Protein 6EW9 (pdb70)

Solvent-accessible surface area: 38775 Å² total; per-residue (Å²): 87,112,100,20,43,45,32,26,81,0,12,149,117,0,7,54,1,0,0,17,0,32,10,101,11,170,204,84,105,103,102,36,20,0,0,0,0,0,16,38,104,140,0,33,0,0,0,0,46,89,6,7,87,106,25,125,52,12,18,0,15,10,70,94,56,72,93,31,122,15,120,83,33,8,27,12,56,23,1,23,0,0,0,0,37,0,130,36,122,83,32,16,34,54,7,37,72,46,86,219,55,89,18,88,50,0,3,2,0,0,0,0,0,0,2,40,77,35,19,27,2,2,3,20,2,0,0,0,3,60,45,31,90,3,28,92,112,55,18,27,16,79,3,6,0,0,12,2,10,13,11,118,7,3,18,0,0,0,0,0,1,16,24,0,20,1,1,0,0,0,8,41,36,13,100,101,65,86,127,73,41,51,11,25,3,5,2,0,0,0,9,5,82,34,0,50,84,4,10,81,46,0,44,195,38,57,108,14,50,18,1,17,1,1,0,0,0,78,65,55,76,64,187,118,67,47,143,137,85,90,79,0,0,25,0,50,102,31,34,123,121,5,4,0,36,101,22,32,6,102,87,114,2,20,0,36,23,1,38,123,113,94,4,99,19,0,78,118,3,5,71,34,1,13,98,18,184,34,49,37,92,6,46,0,28,0,28,54,134,125,97,117,42,91,28,142,0,72,1,74,78,47,72,109,145,122,103,108,20,40,48,31,28,77,0,10,160,124,0,9,53,0,0,0,14,0,35,43,189,60,43,0,0,0,0,0,9,41,120,136,1,27,0,1,0,0,42,86,6,12,69,132,25,124,120,16,43,0,18,10,75,93,58,75,92,34,116,6,114,81,37,7,33,9,50,55,4,21,2,0,1,0,41,0,120,30,148,66,42,12,38,43,4,42,72,38,78,223,44,93,27,86,48,0,3,2,0,0,0,0,0,0,0,27,68,33,20,22,2,3,3,18,2,0,0,0,2,58,50,34,80,5,77,76,100,46,24,44,27,73,3,5,0,0,13,1,9,15,11,80,4,4,19,0,0,0,0,0,0,18,21,0,21,1,0,0,0,0,3,51,24,27,36,111,23,115,128,29,74,46,14,27,2,7,2,1,0,0,14,2,89,36,0,26,79,2,18,83,27,0,40,151,46,36,117,14,21,27,2,24,0,4,0,2,1,108,78,99,218,127,120,135,93,0,2,15,0,47,110,26,35,121,118,1,4,0,34,107,33,43,4,124,69,106,6,33,1,36,17,0,54,118,61,85,1,86,18,1,108,93,0,10,83,35,1,15,117,24,115,42,56,38,88,9,41,0,22,3,41,95,124,130,131,115,89,97,32,127,1,62,1,66,59,46,75,101,147,112,102,112,21,35,49,33,28,95,0,11,159,123,0,6,56,1,1,0,18,0,37,4,73,2,66,31,103,152,48,165,86,76,56,66,87,133,38,21,0,0,0,0,0,10,34,107,134,0,29,0,1,0,0,22,83,0,4,60,142,30,80,31,11,26,0,15,9,70,91,56,85,95,33,119,12,128,82,37,8,32,9,46,51,0,25,2,0,1,0,68,1,124,23,135,73,31,13,31,46,6,16,76,16,95,188,57,88,17,86,50,0,6,2,0,0,0,0,1,0,0,34,77,33,21,27,0,4,1,18,2,0,0,0,1,62,43,36,60,7,43,86,66,55,12,24,24,80,1,2,0,1,13,2,9,10,12,67,1,0,17,0,0,0,0,0,1,14,24,0,14,1,0,0,0,0,7,63,42,15,68,123,34,121,124,58,44,53,14,28,2,5,2,0,0,0,9,7,84,33,0,30,94,5,16,76,43,0,46,166,56,38,111,20,55,18,0,18,12,0,2,2,0,80,49,144,154,72,1,0,47,1,61,112,22,32,126,98,3,3,0,27,112,25,29,4,91,73,123,2,32,8,46,21,4,51,121,93,75,2,67,24,0,54,91,2,1,72,33,0,6,101,23,191,42,52,33,91,7,25,6,25,0,32,70,148,120,149,97,62,80,32,98,2,71,2,77,62,48,82,104,134,150,55,43,79,2,153,76,31,99,6,108,75,10,66,4

Organism: Escherichia coli (strain K12) (NCBI:txid83333)

InterPro domains:
  IPR001478 PDZ domain [PF13180] (258-347)
  IPR001478 PDZ domain [PS50106] (281-326)
  IPR001478 PDZ domain [SM00228] (257-339)
  IPR001940 Peptidase S1C [PR00834] (89-101)
  IPR001940 Peptidase S1C [PR00834] (110-130)
  IPR001940 Peptidase S1C [PR00834] (151-175)
  IPR001940 Peptidase S1C [PR00834] (186-203)
  IPR001940 Peptidase S1C [PR00834] (208-225)
  IPR001940 Peptidase S1C [PR00834] (297-309)
  IPR009003 Peptidase S1, PA clan [SSF50494] (47-254)
  IPR011783 Peptidase S1C, DegS [TIGR02038] (2-352)
  IPR036034 PDZ superfamily [G3DSA:2.30.42.10] (258-354)
  IPR036034 PDZ superfamily [SSF50156] (256-352)

Radius of gyration: 32.3 Å; Cα contacts (8 Å, |Δi|>4): 2599; chains: 6; bounding box: 92×74×87 Å

Sequence (914 aa):
GPTPASYNLAVRRAAPAVVNVYNRGLQLEIRTLGSGVIMDQRGYIITNKHVINDADQIIVALQDGRVFEALLVGSDSLTDLAVLKINATGGLPTIPINARRVPHIGDVVLAIGNPYNLGQTITQGIISATGRIGLNPTGRQNFLQTDASINHGNSGGALVNSLGELMGINTLSFDDKSNDGETPEGIGFAIPFQLATKIMDKLIRDGRVIRGYIGIGGREIAPLGGGIDQLQGIVVNEVSPDGPAANAGIQVNDLIISVDNKPAISALETMDQVAEIRPGSVIPVVVMRDDKQLTLQVTIQEYPATGPTPASYNLAVRRAAPAVVNVYNRTLGSGVIMDQRGYIITNKHVINDADQIIVALQDGRVFEALLVGSDSLTDLAVLKINATGGLPTIPINARRVPHIGDVVLAIGNPYNLGQTITQGIISATGRIGLNPTGRQNFLQTDASINHGNSGGALVNSLGELMGINTLSFDKSNDGETPEGIGFAIPFQLATKIMDKLIRDGRVIRGYIGIGGREIIDQLQGIVVNEVSPDGPAANAGIQVNDLIISVDNKPAISALETMDQVAEIRPGSVIPVVVMRDDKQLTLQVTIQEYPATGPTPASYNLAVRRAAPAVVNVYNRGLNTNSHNQLEIRTLGSGVIMDQRGYIITNKHVINDADQIIVALQDGRVFEALLVGSDSLTDLAVLKINATGGLPTIPINARRVPHIGDVVLAIGNPYNLGQTITQGIISATGRIGLNPTGRQNFLQTDASINHGNSGGALVNSLGELMGINTLSFDKSNDGETPEGIGFAIPFQLATKIMDKLIRDGRVIRGYIGIGGREILQGIVVNEVSPDGPAANAGIQVNDLIISVDNKPAISALETMDQVAEIRPGSVIPVVVMRDDKQLTLQVTIQEYPATLVYQFLVYQFLVYQF

CATH classification: 2.40.10.10 (+1 more: 2.40.10.10)

Secondary structure (DSSP, 8-state):
--S--B-HHHHHHHGGGEEEEEEEE---EEEEEEEEEE-STT-EEEE-HHHHTT-SSEEEE-TTS-EEEEEEEEEETTTTEEEEE---SS--------TTPPP-TTBEEEEEE-GGGS--EEEEEEEEEEEE--SSTT--S-EEEE-S---TT-TT-EEEETT--EEEEEEEE----SSS----S-EEEEEHHHHHHHHHHHHHSSS---EE--EEEEE--------S---SEEEEEE-TTSHHHHHT--TT-EEEEETTEE---HHHHHHHHHHSPTT-EEEEEEEETTEEEEEEEE-EEPPP-/-----B-HHHHHHHGGGEEEEEE---EEEEE-STT-EEEEEHHHHTT-SSEEEE-TTS-EEEEEEEEEETTTTEEEEE---SS--------TTPPP-TTBEEEEEE-GGGSS-EEEEEEEEEEEE-TTSSS----EEEE-S---TT-TT-EEEETT--EEEEEEEE----STT----S-EEEEEHHHHHHHHHHHHHHSS---EE--EEEEE-------EEEEEE-TTSHHHHHT--TTPEE-BSSSSB---HHHHHHHHHHSPTT-EEEEEEESSS-EEEEEEE-EEPPP-/-----B-HHHHHHHGGGEEEEEEEEE-TTTT--EEEEEEEEEEE-STT-EEEEEHHHHTT-SEEEEE-TTS-EEEEEEEEEETTTTEEEEE---SS--------TTPPP-TTBEEEEEE-GGGS--EEEEEEEEEEEE--SSSS-S--EEEE-S---TT-TT-EEEETTS-EEEEEEEE----SSSPPP-S-EEEEEHHHHHHHHHHHHHHSS---EE--EEE-----SEE--EE-TT-HHHHTT--TT-EE-EETTEE---HHHHHHHHHTSPTT-EEEEEEEETTEEEEEEEE-EEPP--/-PEE-/--EE-/--EE-

Nearest PDB structures (foldseek):
  6ew9-assembly1_C  TM=1.003E+00  e=3.853E-59  Escherichia coli K-12
  3gds-assembly1_A  TM=9.827E-01  e=1.413E-46  Escherichia coli K-12
  4rqz-assembly1_A  TM=9.565E-01  e=2.498E-43  Escherichia coli
  1soz-assembly1_A  TM=9.428E-01  e=8.457E-44  Escherichia coli
  1soz-assembly1_B  TM=9.144E-01  e=1.235E-42  Escherichia coli

B-factor: mean 52.61, std 16.42, range [23.6, 102.25]

GO terms:
  GO:0042802 identical protein binding (F, IPI)
  GO:0005515 protein binding (F, IPI)
  GO:0030288 outer membrane-bounded periplasmic space (C, IDA)
  GO:0004252 serine-type endopeptidase activity (F, IMP)
  GO:0071218 cellular response to misfolded protein (P, IMP)
  GO:0006508 proteolysis (P, IDA)
  GO:0008233 peptidase activity (F, IMP)
  GO:0008236 serine-type peptidase activity (F, IMP)
  GO:0006508 proteolysis (P, IMP)

Structure (mmCIF, N/CA/C/O backbone):
data_6EW9
#
_entry.id   6EW9
#
_cell.length_a   71.600
_cell.length_b   53.650
_cell.length_c   132.500
_cell.angle_alpha   90.000
_cell.angle_beta   101.800
_cell.angle_gamma   90.000
#
_symmetry.space_group_name_H-M   'P 1 2 1'
#
loop_
_entity.id
_entity.type
_entity.pdbx_description
1 polymer 'Serine endoprotease DegS'
2 polymer 'DNRLGLVYQF PEPTIDE'
3 non-polymer DI(HYDROXYETHYL)ETHER
4 non-polymer 'CALCIUM ION'
5 water water
#
loop_
_atom_site.group_PDB
_atom_site.id
_atom_site.type_symbol
_atom_site.label_atom_id
_atom_site.label_alt_id
_atom_site.label_comp_id
_atom_site.label_asym_id
_atom_site.label_entity_id
_atom_site.label_seq_id
_atom_site.pdbx_PDB_ins_code
_atom_site.Cartn_x
_atom_site.Cartn_y
_atom_site.Cartn_z
_atom_site.occupancy
_atom_site.B_iso_or_equiv
_atom_site.auth_seq_id
_atom_site.auth_comp_id
_atom_site.auth_asym_id
_atom_site.auth_atom_id
_atom_site.pdbx_PDB_model_num
ATOM 1 N N . GLY A 1 1 ? 65.133 -48.263 41.007 1.00 68.13 41 GLY A N 1
ATOM 2 C CA . GLY A 1 1 ? 63.697 -48.374 41.184 1.00 63.99 41 GLY A CA 1
ATOM 3 C C . GLY A 1 1 ? 62.915 -47.987 39.944 1.00 71.18 41 GLY A C 1
ATOM 4 O O . GLY A 1 1 ? 63.504 -47.630 38.924 1.00 72.00 41 GLY A O 1
ATOM 5 N N . PRO A 1 2 ? 61.584 -48.055 40.022 1.00 62.71 42 PRO A N 1
ATOM 6 C CA . PRO A 1 2 ? 60.753 -47.659 38.881 1.00 63.24 42 PRO A CA 1
ATOM 7 C C . PRO A 1 2 ? 60.608 -46.155 38.718 1.00 67.37 42 PRO A C 1
ATOM 8 O O . PRO A 1 2 ? 59.979 -45.713 37.749 1.00 62.59 42 PRO A O 1
ATOM 12 N N . THR A 1 3 ? 61.165 -45.362 39.634 1.00 62.95 43 THR A N 1
ATOM 13 C CA . THR A 1 3 ? 61.063 -43.907 39.588 1.00 59.76 43 THR A CA 1
ATOM 14 C C . THR A 1 3 ? 62.460 -43.303 39.521 1.00 56.01 43 THR A C 1
ATOM 15 O O . THR A 1 3 ? 63.281 -43.549 40.424 1.00 51.63 43 THR A O 1
ATOM 19 N N . PRO A 1 4 ? 62.774 -42.515 38.497 1.00 49.42 44 PRO A N 1
ATOM 20 C CA . PRO A 1 4 ? 64.105 -41.909 38.411 1.00 45.48 44 PRO A CA 1
ATOM 21 C C . PRO A 1 4 ? 64.321 -40.875 39.504 1.00 45.14 44 PRO A C 1
ATOM 22 O O . PRO A 1 4 ? 63.375 -40.277 40.022 1.00 41.24 44 PRO A O 1
ATOM 26 N N . ALA A 1 5 ? 65.591 -40.675 39.856 1.00 38.77 45 ALA A N 1
ATOM 27 C CA . ALA A 1 5 ? 65.941 -39.628 40.805 1.00 38.70 45 ALA A CA 1
ATOM 28 C C . ALA A 1 5 ? 65.469 -38.280 40.275 1.00 35.95 45 ALA A C 1
ATOM 29 O O . ALA A 1 5 ? 65.667 -37.960 39.100 1.00 37.81 45 ALA A O 1
ATOM 31 N N . SER A 1 6 ? 64.835 -37.493 41.142 1.00 34.33 46 SER A N 1
ATOM 32 C CA . SER A 1 6 ? 64.187 -36.273 40.684 1.00 37.60 46 SER A CA 1
ATOM 33 C C . SER A 1 6 ? 63.967 -35.323 41.848 1.00 35.53 46 SER A C 1
ATOM 34 O O . SER A 1 6 ? 63.799 -35.746 42.994 1.00 34.55 46 SER A O 1
ATOM 37 N N . TYR A 1 7 ? 63.954 -34.029 41.530 1.00 35.36 47 TYR A N 1
ATOM 38 C CA . TYR A 1 7 ? 63.541 -32.987 42.461 1.00 37.13 47 TYR A CA 1
ATOM 39 C C . TYR A 1 7 ? 62.207 -32.374 42.046 1.00 40.56 47 TYR A C 1
ATOM 40 O O . TYR A 1 7 ? 61.917 -31.217 42.360 1.00 37.94 47 TYR A O 1
ATOM 49 N N . ASN A 1 8 ? 61.383 -33.155 41.341 1.00 36.98 48 ASN A N 1
ATOM 50 C CA . ASN A 1 8 ? 60.102 -32.641 40.869 1.00 38.67 48 ASN A CA 1
ATOM 51 C C . ASN A 1 8 ? 59.157 -32.329 42.021 1.00 39.29 48 ASN A C 1
ATOM 52 O O . ASN A 1 8 ? 58.287 -31.462 41.885 1.00 40.18 48 ASN A O 1
ATOM 57 N N . LEU A 1 9 ? 59.310 -33.009 43.160 1.00 41.44 49 LEU A N 1
ATOM 58 C CA . LEU A 1 9 ? 58.481 -32.686 44.317 1.00 42.25 49 LEU A CA 1
ATOM 59 C C . LEU A 1 9 ? 58.722 -31.254 44.780 1.00 40.34 49 LEU A C 1
ATOM 60 O O . LEU A 1 9 ? 57.770 -30.517 45.060 1.00 39.56 49 LEU A O 1
ATOM 65 N N . ALA A 1 10 ? 59.989 -30.834 44.852 1.00 36.83 50 ALA A N 1
ATOM 66 C CA . ALA A 1 10 ? 60.281 -29.464 45.263 1.00 40.87 50 ALA A CA 1
ATOM 67 C C . ALA A 1 10 ? 59.784 -28.459 44.231 1.00 37.73 50 ALA A C 1
ATOM 68 O O . ALA A 1 10 ? 59.316 -27.373 44.592 1.00 36.31 50 ALA A O 1
ATOM 70 N N . VAL A 1 11 ? 59.880 -28.800 42.943 1.00 33.14 51 VAL A N 1
ATOM 71 C CA . VAL A 1 11 ? 59.342 -27.930 41.900 1.00 38.10 51 VAL A CA 1
ATOM 72 C C . VAL A 1 11 ? 57.845 -27.722 42.100 1.00 37.88 51 VAL A C 1
ATOM 73 O O . VAL A 1 11 ? 57.358 -26.586 42.146 1.00 36.23 51 VAL A O 1
ATOM 77 N N . ARG A 1 12 ? 57.094 -28.820 42.241 1.00 35.01 52 ARG A N 1
ATOM 78 C CA . ARG A 1 12 ? 55.642 -28.711 42.366 1.00 39.50 52 ARG A CA 1
ATOM 79 C C . ARG A 1 12 ? 55.237 -27.933 43.613 1.00 39.29 52 ARG A C 1
ATOM 80 O O . ARG A 1 12 ? 54.229 -27.220 43.597 1.00 38.50 52 ARG A O 1
ATOM 88 N N . ARG A 1 13 ? 56.015 -28.037 44.692 1.00 38.02 53 ARG A N 1
ATOM 89 C CA . ARG A 1 13 ? 55.668 -27.319 45.914 1.00 35.31 53 ARG A CA 1
ATOM 90 C C . ARG A 1 13 ? 55.953 -25.828 45.791 1.00 37.75 53 ARG A C 1
ATOM 91 O O . ARG A 1 13 ? 55.184 -25.001 46.295 1.00 43.64 53 ARG A O 1
ATOM 99 N N . ALA A 1 14 ? 57.049 -25.466 45.125 1.00 34.57 54 ALA A N 1
ATOM 100 C CA . ALA A 1 14 ? 57.580 -24.111 45.194 1.00 34.26 54 ALA A CA 1
ATOM 101 C C . ALA A 1 14 ? 57.454 -23.321 43.904 1.00 31.07 54 ALA A C 1
ATOM 102 O O . ALA A 1 14 ? 57.264 -22.105 43.964 1.00 34.41 54 ALA A O 1
ATOM 104 N N . ALA A 1 15 ? 57.568 -23.973 42.747 1.00 30.14 55 ALA A N 1
ATOM 105 C CA . ALA A 1 15 ? 57.575 -23.236 41.485 1.00 30.17 55 ALA A CA 1
ATOM 106 C C . ALA A 1 15 ? 56.317 -22.411 41.227 1.00 37.32 55 ALA A C 1
ATOM 107 O O . ALA A 1 15 ? 56.451 -21.312 40.658 1.00 35.42 55 ALA A O 1
ATOM 109 N N . PRO A 1 16 ? 55.097 -22.853 41.574 1.00 37.94 56 PRO A N 1
ATOM 110 C CA . PRO A 1 16 ? 53.923 -22.004 41.290 1.00 34.41 56 PRO A CA 1
ATOM 111 C C . PRO A 1 16 ? 53.975 -20.642 41.962 1.00 34.58 56 PRO A C 1
ATOM 112 O O . PRO A 1 16 ? 53.376 -19.690 41.448 1.00 36.58 56 PRO A O 1
ATOM 116 N N . ALA A 1 17 ? 54.693 -20.511 43.077 1.00 35.47 57 ALA A N 1
ATOM 117 C CA . ALA A 1 17 ? 54.770 -19.258 43.818 1.00 36.47 57 ALA A CA 1
ATOM 118 C C . ALA A 1 17 ? 55.829 -18.298 43.290 1.00 36.81 57 ALA A C 1
ATOM 119 O O . ALA A 1 17 ? 55.959 -17.193 43.832 1.00 37.30 57 ALA A O 1
ATOM 121 N N . VAL A 1 18 ? 56.589 -18.675 42.267 1.00 34.24 58 VAL A N 1
ATOM 122 C CA . VAL A 1 18 ? 57.650 -17.830 41.729 1.00 38.26 58 VAL A CA 1
ATOM 123 C C . VAL A 1 18 ? 57.127 -17.172 40.461 1.00 32.95 58 VAL A C 1
ATOM 124 O O . VAL A 1 18 ? 56.727 -17.861 39.516 1.00 33.72 58 VAL A O 1
ATOM 128 N N . VAL A 1 19 ? 57.131 -15.842 40.436 1.00 33.45 59 VAL A N 1
ATOM 129 C CA . VAL A 1 19 ? 56.503 -15.082 39.365 1.00 38.12 59 VAL A CA 1
ATOM 130 C C . VAL A 1 19 ? 57.571 -14.466 38.473 1.00 38.40 59 VAL A C 1
ATOM 131 O O . VAL A 1 19 ? 58.739 -14.325 38.848 1.00 35.76 59 VAL A O 1
ATOM 135 N N . ASN A 1 20 ? 57.148 -14.098 37.268 1.00 34.66 60 ASN A N 1
ATOM 136 C CA . ASN A 1 20 ? 57.948 -13.304 36.350 1.00 36.26 60 ASN A CA 1
ATOM 137 C C . ASN A 1 20 ? 57.557 -11.840 36.506 1.00 39.66 60 ASN A C 1
ATOM 138 O O . ASN A 1 20 ? 56.368 -11.505 36.484 1.00 39.51 60 ASN A O 1
ATOM 143 N N . VAL A 1 21 ? 58.554 -10.975 36.669 1.00 36.72 61 VAL A N 1
ATOM 144 C CA . VAL A 1 21 ? 58.333 -9.550 36.890 1.00 35.61 61 VAL A CA 1
ATOM 145 C C . VAL A 1 21 ? 58.661 -8.804 35.605 1.00 40.26 61 VAL A C 1
ATOM 146 O O . VAL A 1 21 ? 59.711 -9.033 34.992 1.00 42.72 61 VAL A O 1
ATOM 150 N N . TYR A 1 22 ? 57.765 -7.915 35.192 1.00 43.20 62 TYR A N 1
ATOM 151 C CA . TYR A 1 22 ? 57.945 -7.146 33.972 1.00 43.14 62 TYR A CA 1
ATOM 152 C C . TYR A 1 22 ? 57.658 -5.677 34.240 1.00 44.63 62 TYR A C 1
ATOM 153 O O . TYR A 1 22 ? 57.001 -5.316 35.220 1.00 43.91 62 TYR A O 1
ATOM 162 N N . ASN A 1 23 ? 58.165 -4.833 33.350 1.00 45.47 63 ASN A N 1
ATOM 163 C CA . ASN A 1 23 ? 57.780 -3.433 33.285 1.00 48.53 63 ASN A CA 1
ATOM 164 C C . ASN A 1 23 ? 56.969 -3.205 32.020 1.00 50.76 63 ASN A C 1
ATOM 165 O O . ASN A 1 23 ? 57.326 -3.702 30.947 1.00 53.29 63 ASN A O 1
ATOM 170 N N . ARG A 1 24 ? 55.875 -2.463 32.155 1.00 48.66 64 ARG A N 1
ATOM 171 C CA . ARG A 1 24 ? 55.026 -2.087 31.030 1.00 50.62 64 ARG A CA 1
ATOM 172 C C . ARG A 1 24 ? 55.297 -0.619 30.719 1.00 54.30 64 ARG A C 1
ATOM 173 O O . ARG A 1 24 ? 54.979 0.260 31.527 1.00 59.19 64 ARG A O 1
ATOM 181 N N . GLY A 1 25 ? 55.899 -0.353 29.562 1.00 58.12 65 GLY A N 1
ATOM 182 C CA . GLY A 1 25 ? 56.248 1.011 29.215 1.00 57.07 65 GLY A CA 1
ATOM 183 C C . GLY A 1 25 ? 56.251 1.311 27.730 1.00 60.19 65 GLY A C 1
ATOM 184 O O . GLY A 1 25 ? 55.805 0.497 26.915 1.00 54.51 65 GLY A O 1
ATOM 185 N N . LEU A 1 26 ? 56.739 2.496 27.374 1.00 63.55 66 LEU A N 1
ATOM 186 C CA . LEU A 1 26 ? 56.906 2.888 25.978 1.00 59.25 66 LEU A CA 1
ATOM 187 C C . LEU A 1 26 ? 58.331 3.376 25.746 1.00 61.17 66 LEU A C 1
ATOM 188 O O . LEU A 1 26 ? 58.769 4.347 26.368 1.00 54.74 66 LEU A O 1
ATOM 193 N N . GLN A 1 33 ? 55.376 0.412 20.136 1.00 75.41 73 GLN A N 1
ATOM 194 C CA . GLN A 1 33 ? 54.527 1.257 20.968 1.00 73.32 73 GLN A CA 1
ATOM 195 C C . GLN A 1 33 ? 54.582 0.814 22.430 1.00 69.99 73 GLN A C 1
ATOM 196 O O . GLN A 1 33 ? 55.227 1.464 23.251 1.00 65.63 73 GLN A O 1
ATOM 202 N N . LEU A 1 34 ? 53.917 -0.293 22.756 1.00 69.26 74 LEU A N 1
ATOM 203 C CA . LEU A 1 34 ? 53.945 -0.838 24.109 1.00 67.63 74 LEU A CA 1
ATOM 204 C C . LEU A 1 34 ? 55.104 -1.820 24.235 1.00 67.11 74 LEU A C 1
ATOM 205 O O . LEU A 1 34 ? 55.121 -2.858 23.565 1.00 68.62 74 LEU A O 1
ATOM 210 N N . GLU A 1 35 ? 56.061 -1.498 25.101 1.00 63.59 75 GLU A N 1
ATOM 211 C CA . GLU A 1 35 ? 57.242 -2.325 25.323 1.00 64.87 75 GLU A CA 1
ATOM 212 C C . GLU A 1 35 ? 57.125 -2.983 26.694 1.00 59.38 75 GLU A C 1
ATOM 213 O O . GLU A 1 35 ? 57.212 -2.305 27.724 1.00 56.80 75 GLU A O 1
ATOM 219 N N . ILE A 1 36 ? 56.926 -4.296 26.703 1.00 56.11 76 ILE A N 1
ATOM 220 C CA . ILE A 1 36 ? 56.858 -5.080 27.930 1.00 52.57 76 ILE A CA 1
ATOM 221 C C . ILE A 1 36 ? 58.246 -5.672 28.149 1.00 58.45 76 ILE A C 1
ATOM 222 O O . ILE A 1 36 ? 58.618 -6.669 27.524 1.00 62.50 76 ILE A O 1
ATOM 227 N N . ARG A 1 37 ? 59.016 -5.054 29.039 1.00 56.45 77 ARG A N 1
ATOM 228 C CA . ARG A 1 37 ? 60.421 -5.381 29.241 1.00 54.75 77 ARG A CA 1
ATOM 229 C C . ARG A 1 37 ? 60.582 -6.247 30.485 1.00 54.01 77 ARG A C 1
ATOM 230 O O . ARG A 1 37 ? 60.132 -5.871 31.573 1.00 49.21 77 ARG A O 1
ATOM 238 N N . THR A 1 38 ? 61.223 -7.402 30.320 1.00 51.15 78 THR A N 1
ATOM 239 C CA . THR A 1 38 ? 61.419 -8.312 31.440 1.00 49.58 78 THR A CA 1
ATOM 240 C C . THR A 1 38 ? 62.404 -7.718 32.444 1.00 48.05 78 THR A C 1
ATOM 241 O O . THR A 1 38 ? 63.424 -7.133 32.072 1.00 50.90 78 THR A O 1
ATOM 245 N N . LEU A 1 39 ? 62.078 -7.851 33.730 1.00 45.74 79 LEU A N 1
ATOM 246 C CA . LEU A 1 39 ? 62.859 -7.244 34.799 1.00 39.87 79 LEU A CA 1
ATOM 247 C C . LEU A 1 39 ? 63.568 -8.248 35.694 1.00 47.83 79 LEU A C 1
ATOM 248 O O . LEU A 1 39 ? 64.634 -7.934 36.223 1.00 42.02 79 LEU A O 1
ATOM 253 N N . GLY A 1 40 ? 63.010 -9.428 35.881 1.00 46.33 80 GLY A N 1
ATOM 254 C CA . GLY A 1 40 ? 63.547 -10.396 36.815 1.00 37.19 80 GLY A CA 1
ATOM 255 C C . GLY A 1 40 ? 62.445 -11.335 37.278 1.00 43.27 80 GLY A C 1
ATOM 256 O O . GLY A 1 40 ? 61.496 -11.598 36.542 1.00 36.73 80 GLY A O 1
ATOM 257 N N . SER A 1 41 ? 62.590 -11.823 38.509 1.00 38.18 81 SER A N 1
ATOM 258 C CA . SER A 1 41 ? 61.633 -12.746 39.105 1.00 37.06 81 SER A CA 1
ATOM 259 C C . SER A 1 41 ? 61.218 -12.232 40.479 1.00 37.30 81 SER A C 1
ATOM 260 O O . SER A 1 41 ? 61.739 -11.232 40.981 1.00 37.36 81 SER A O 1
ATOM 263 N N . GLY A 1 42 ? 60.262 -12.934 41.083 1.00 35.41 82 GLY A N 1
ATOM 264 C CA . GLY A 1 42 ? 59.753 -12.588 42.397 1.00 34.56 82 GLY A CA 1
ATOM 265 C C . GLY A 1 42 ? 59.157 -13.819 43.038 1.00 30.83 82 GLY A C 1
ATOM 266 O O . GLY A 1 42 ? 58.965 -14.851 42.392 1.00 35.50 82 GLY A O 1
ATOM 267 N N . VAL A 1 43 ? 58.863 -13.703 44.330 1.00 28.14 83 VAL A N 1
ATOM 268 C CA . VAL A 1 43 ? 58.390 -14.835 45.120 1.00 34.84 83 VAL A CA 1
ATOM 269 C C . VAL A 1 43 ? 57.155 -14.400 45.898 1.00 37.53 83 VAL A C 1
ATOM 270 O O . VAL A 1 43 ? 57.221 -13.455 46.694 1.00 36.41 83 VAL A O 1
ATOM 274 N N . ILE A 1 44 ? 56.033 -15.083 45.671 1.00 35.74 84 ILE A N 1
ATOM 275 C CA . ILE A 1 44 ? 54.827 -14.814 46.448 1.00 36.19 84 ILE A CA 1
ATOM 276 C C . ILE A 1 44 ? 55.009 -15.402 47.840 1.00 36.69 84 ILE A C 1
ATOM 277 O O . ILE A 1 44 ? 55.174 -16.617 47.997 1.00 37.56 84 ILE A O 1
ATOM 282 N N . MET A 1 45 ? 54.962 -14.546 48.859 1.00 37.27 85 MET A N 1
ATOM 283 C CA . MET A 1 45 ? 55.319 -14.960 50.210 1.00 36.40 85 MET A CA 1
ATOM 284 C C . MET A 1 45 ? 54.128 -15.304 51.096 1.00 43.59 85 MET A C 1
ATOM 285 O O . MET A 1 45 ? 54.285 -16.104 52.024 1.00 43.99 85 MET A O 1
ATOM 290 N N . ASP A 1 46 ? 52.950 -14.726 50.861 1.00 40.58 86 ASP A N 1
ATOM 291 C CA . ASP A 1 46 ? 51.773 -15.106 51.631 1.00 45.17 86 ASP A CA 1
ATOM 292 C C . ASP A 1 46 ? 50.525 -14.897 50.786 1.00 43.44 86 ASP A C 1
ATOM 293 O O . ASP A 1 46 ? 50.565 -14.278 49.720 1.00 44.72 86 ASP A O 1
ATOM 298 N N . GLN A 1 47 ? 49.402 -15.422 51.280 1.00 43.69 87 GLN A N 1
ATOM 299 C CA . GLN A 1 47 ? 48.165 -15.380 50.511 1.00 50.20 87 GLN A CA 1
ATOM 300 C C . GLN A 1 47 ? 47.605 -13.972 50.351 1.00 44.84 87 GLN A C 1
ATOM 301 O O . GLN A 1 47 ? 46.687 -13.785 49.545 1.00 48.38 87 GLN A O 1
ATOM 307 N N . ARG A 1 48 ? 48.121 -12.985 51.090 1.00 41.02 88 ARG A N 1
ATOM 308 C CA . ARG A 1 48 ? 47.677 -11.610 50.901 1.00 40.10 88 ARG A CA 1
ATOM 309 C C . ARG A 1 48 ? 48.153 -11.030 49.576 1.00 44.90 88 ARG A C 1
ATOM 310 O O . ARG A 1 48 ? 47.623 -10.004 49.136 1.00 45.73 88 ARG A O 1
ATOM 318 N N . GLY A 1 49 ? 49.130 -11.659 48.931 1.00 39.44 89 GLY A N 1
ATOM 319 C CA . GLY A 1 49 ? 49.659 -11.147 47.686 1.00 36.59 89 GLY A CA 1
ATOM 320 C C . GLY A 1 49 ? 50.897 -10.294 47.825 1.00 39.73 89 GLY A C 1
ATOM 321 O O . GLY A 1 49 ? 51.214 -9.534 46.903 1.00 38.33 89 GLY A O 1
ATOM 322 N N . TYR A 1 50 ? 51.600 -10.382 48.950 1.00 37.50 90 TYR A N 1
ATOM 323 C CA . TYR A 1 50 ? 52.869 -9.688 49.113 1.00 40.22 90 TYR A CA 1
ATOM 324 C C . TYR A 1 50 ? 53.979 -10.504 48.461 1.00 36.10 90 TYR A C 1
ATOM 325 O O . TYR A 1 50 ? 54.101 -11.709 48.706 1.00 31.51 90 TYR A O 1
ATOM 334 N N . ILE A 1 51 ? 54.777 -9.852 47.619 1.00 34.46 91 ILE A N 1
ATOM 335 C CA . ILE A 1 51 ? 55.794 -10.519 46.813 1.00 33.75 91 ILE A CA 1
ATOM 336 C C . ILE A 1 51 ? 57.152 -9.901 47.114 1.00 38.18 91 ILE A C 1
ATOM 337 O O . ILE A 1 51 ? 57.286 -8.672 47.161 1.00 33.89 91 ILE A O 1
ATOM 342 N N . ILE A 1 52 ? 58.157 -10.756 47.311 1.00 39.09 92 ILE A N 1
ATOM 343 C CA . ILE A 1 52 ? 59.542 -10.340 47.499 1.00 34.68 92 ILE A CA 1
ATOM 344 C C . ILE A 1 52 ? 60.267 -10.406 46.164 1.00 34.45 92 ILE A C 1
ATOM 345 O O . ILE A 1 52 ? 60.115 -11.372 45.405 1.00 36.84 92 ILE A O 1
ATOM 350 N N . THR A 1 53 ? 61.045 -9.369 45.871 1.00 32.10 93 THR A N 1
ATOM 351 C CA . THR A 1 53 ? 61.993 -9.380 44.768 1.00 32.26 93 THR A CA 1
ATOM 352 C C . THR A 1 53 ? 63.205 -8.560 45.196 1.00 35.01 93 THR A C 1
ATOM 353 O O . THR A 1 53 ? 63.284 -8.090 46.335 1.00 34.98 93 THR A O 1
ATOM 357 N N . ASN A 1 54 ? 64.158 -8.390 44.283 1.00 29.79 94 ASN A N 1
ATOM 358 C CA . ASN A 1 54 ? 65.268 -7.485 44.544 1.00 34.47 94 ASN A CA 1
ATOM 359 C C . ASN A 1 54 ? 64.871 -6.054 44.213 1.00 34.21 94 ASN A C 1
ATOM 360 O O . ASN A 1 54 ? 64.094 -5.800 43.288 1.00 38.76 94 ASN A O 1
ATOM 365 N N . LYS A 1 55 ? 65.416 -5.110 44.983 1.00 36.29 95 LYS A N 1
ATOM 366 C CA . LYS A 1 55 ? 65.189 -3.701 44.681 1.00 35.94 95 LYS A CA 1
ATOM 367 C C . LYS A 1 55 ? 65.701 -3.352 43.290 1.00 38.19 95 LYS A C 1
ATOM 368 O O . LYS A 1 55 ? 65.078 -2.560 42.573 1.00 39.89 95 LYS A O 1
ATOM 374 N N . HIS A 1 56 ? 66.825 -3.946 42.881 1.00 37.30 96 HIS A N 1
ATOM 375 C CA . HIS A 1 56 ? 67.379 -3.645 41.566 1.00 39.73 96 HIS A CA 1
ATOM 376 C C . HIS A 1 56 ? 66.546 -4.223 40.427 1.00 37.88 96 HIS A C 1
ATOM 377 O O . HIS A 1 56 ? 66.772 -3.853 39.271 1.00 40.02 96 HIS A O 1
ATOM 384 N N . VAL A 1 57 ? 65.588 -5.104 40.719 1.00 37.84 97 VAL A N 1
ATOM 385 C CA . VAL A 1 57 ? 64.697 -5.600 39.675 1.00 36.70 97 VAL A CA 1
ATOM 386 C C . VAL A 1 57 ? 63.672 -4.537 39.294 1.00 36.94 97 VAL A C 1
ATOM 387 O O . VAL A 1 57 ? 63.367 -4.348 38.112 1.00 38.05 97 VAL A O 1
ATOM 391 N N . ILE A 1 58 ? 63.142 -3.813 40.279 1.00 36.50 98 ILE A N 1
ATOM 392 C CA . ILE A 1 58 ? 62.011 -2.915 40.077 1.00 36.80 98 ILE A CA 1
ATOM 393 C C . ILE A 1 58 ? 62.402 -1.449 40.137 1.00 43.47 98 ILE A C 1
ATOM 394 O O . ILE A 1 58 ? 61.546 -0.583 39.900 1.00 41.44 98 ILE A O 1
ATOM 399 N N . ASN A 1 59 ? 63.667 -1.137 40.433 1.00 42.27 99 ASN A N 1
ATOM 400 C CA . ASN A 1 59 ? 64.059 0.240 40.716 1.00 46.47 99 ASN A CA 1
ATOM 401 C C . ASN A 1 59 ? 63.799 1.192 39.552 1.00 52.36 99 ASN A C 1
ATOM 402 O O . ASN A 1 59 ? 63.695 2.403 39.773 1.00 54.96 99 ASN A O 1
ATOM 407 N N . ASP A 1 60 ? 63.685 0.684 38.327 1.00 54.07 100 ASP A N 1
ATOM 408 C CA . ASP A 1 60 ? 63.487 1.528 37.156 1.00 53.07 100 ASP A CA 1
ATOM 409 C C . ASP A 1 60 ? 62.069 1.478 36.607 1.00 57.46 100 ASP A C 1
ATOM 410 O O . ASP A 1 60 ? 61.766 2.193 35.646 1.00 57.64 100 ASP A O 1
ATOM 415 N N . ALA A 1 61 ? 61.191 0.673 37.197 1.00 47.42 101 ALA A N 1
ATOM 416 C CA . ALA A 1 61 ? 59.923 0.335 36.567 1.00 49.58 101 ALA A CA 1
ATOM 417 C C . ALA A 1 61 ? 58.931 1.490 36.637 1.00 50.47 101 ALA A C 1
ATOM 418 O O . ALA A 1 61 ? 58.691 2.054 37.709 1.00 52.45 101 ALA A O 1
ATOM 420 N N . ASP A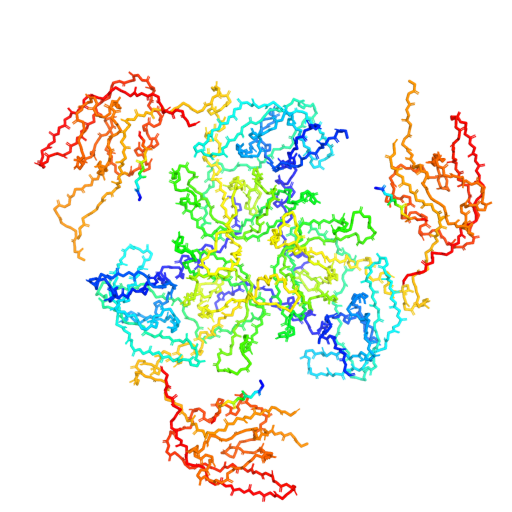 1 62 ? 58.361 1.840 35.482 1.00 49.86 102 ASP A N 1
ATOM 421 C CA . ASP A 1 62 ? 57.203 2.728 35.456 1.00 57.65 102 ASP A CA 1
ATOM 422 C C . ASP A 1 62 ? 55.975 2.029 36.022 1.00 48.07 102 ASP A C 1
ATOM 423 O O . ASP A 1 62 ? 55.230 2.604 36.825 1.00 52.53 102 ASP A O 1
ATOM 428 N N . GLN A 1 63 ? 55.755 0.783 35.616 1.00 42.55 103 GLN A N 1
ATOM 429 C CA . GLN A 1 63 ? 54.567 0.029 36.000 1.00 50.81 103 GLN A CA 1
ATOM 430 C C . GLN A 1 63 ? 54.945 -1.441 36.083 1.00 44.23 103 GLN A C 1
ATOM 431 O O . GLN A 1 63 ? 55.310 -2.046 35.071 1.00 44.62 103 GLN A O 1
ATOM 437 N N . ILE A 1 64 ? 54.851 -2.011 37.278 1.00 47.02 104 ILE A N 1
ATOM 438 C CA . ILE A 1 64 ? 55.335 -3.363 37.535 1.00 44.41 104 ILE A CA 1
ATOM 439 C C . ILE A 1 64 ? 54.228 -4.358 37.217 1.00 44.13 104 ILE A C 1
ATOM 440 O O . ILE A 1 64 ? 53.151 -4.317 37.821 1.00 44.42 104 ILE A O 1
ATOM 445 N N . ILE A 1 65 ? 54.499 -5.256 36.274 1.00 44.90 105 ILE A N 1
ATOM 446 C CA . ILE A 1 65 ? 53.589 -6.333 35.905 1.00 42.65 105 ILE A CA 1
ATOM 447 C C . ILE A 1 65 ? 54.141 -7.636 36.468 1.00 43.46 105 ILE A C 1
ATOM 448 O O . ILE A 1 65 ? 55.342 -7.910 36.362 1.00 43.62 105 ILE A O 1
ATOM 453 N N . VAL A 1 66 ? 53.263 -8.435 37.068 1.00 42.89 106 VAL A N 1
ATOM 454 C CA . VAL A 1 66 ? 53.630 -9.699 37.695 1.00 39.33 106 VAL A CA 1
ATOM 455 C C . VAL A 1 66 ? 52.837 -10.805 37.015 1.00 40.45 106 VAL A C 1
ATOM 456 O O . VAL A 1 66 ? 51.601 -10.759 36.983 1.00 39.71 106 VAL A O 1
ATOM 460 N N . ALA A 1 67 ? 53.543 -11.795 36.473 1.00 38.73 107 ALA A N 1
ATOM 461 C CA . ALA A 1 67 ? 52.931 -12.904 35.754 1.00 33.97 107 ALA A CA 1
ATOM 462 C C . ALA A 1 67 ? 53.149 -14.199 36.522 1.00 39.87 107 ALA A C 1
ATOM 463 O O . ALA A 1 67 ? 54.283 -14.521 36.896 1.00 42.35 107 ALA A O 1
ATOM 465 N N . LEU A 1 68 ? 52.067 -14.937 36.747 1.00 37.29 108 LEU A N 1
ATOM 466 C CA . LEU A 1 68 ? 52.111 -16.207 37.454 1.00 39.62 108 LEU A CA 1
ATOM 467 C C . LEU A 1 68 ? 52.268 -17.362 36.470 1.00 42.03 108 LEU A C 1
ATOM 468 O O . LEU A 1 68 ? 51.995 -17.235 35.273 1.00 41.99 108 LEU A O 1
ATOM 473 N N . GLN A 1 69 ? 52.718 -18.506 36.995 1.00 38.33 109 GLN A N 1
ATOM 474 C CA . GLN A 1 69 ? 52.897 -19.680 36.147 1.00 39.52 109 GLN A CA 1
ATOM 475 C C . GLN A 1 69 ? 51.564 -20.217 35.637 1.00 36.77 109 GLN A C 1
ATOM 476 O O . GLN A 1 69 ? 51.519 -20.843 34.572 1.00 35.79 109 GLN A O 1
ATOM 482 N N . ASP A 1 70 ? 50.477 -19.986 36.369 1.00 36.41 110 ASP A N 1
ATOM 483 C CA . ASP A 1 70 ? 49.170 -20.473 35.945 1.00 38.95 110 ASP A CA 1
ATOM 484 C C . ASP A 1 70 ? 48.519 -19.591 34.888 1.00 38.37 110 ASP A C 1
ATOM 485 O O . ASP A 1 70 ? 47.428 -19.926 34.414 1.00 49.18 110 ASP A O 1
ATOM 490 N N . GLY A 1 71 ? 49.147 -18.476 34.517 1.00 40.32 111 GLY A N 1
ATOM 491 C CA . GLY A 1 71 ? 48.659 -17.605 33.469 1.00 34.29 111 GLY A CA 1
ATOM 492 C C . GLY A 1 71 ? 48.161 -16.257 33.946 1.00 39.69 111 GLY A C 1
ATOM 493 O O . GLY A 1 71 ? 48.081 -15.323 33.137 1.00 39.98 111 GLY A O 1
ATOM 494 N N . ARG A 1 72 ? 47.825 -16.124 35.226 1.00 32.51 112 ARG A N 1
ATOM 495 C CA . ARG A 1 72 ? 47.292 -14.863 35.723 1.00 36.22 112 ARG A CA 1
ATOM 496 C C . ARG A 1 72 ? 48.349 -13.767 35.667 1.00 41.74 112 ARG A C 1
ATOM 497 O O . ARG A 1 72 ? 49.531 -14.001 35.945 1.00 39.69 112 ARG A O 1
ATOM 505 N N . VAL A 1 73 ? 47.918 -12.561 35.300 1.00 34.66 113 VAL A N 1
ATOM 506 C CA . VAL A 1 73 ? 48.795 -11.402 35.196 1.00 40.63 113 VAL A CA 1
ATOM 507 C C . VAL A 1 73 ? 48.205 -10.272 36.028 1.00 41.38 113 VAL A C 1
ATOM 508 O O . VAL A 1 73 ? 46.993 -10.030 35.995 1.00 43.09 113 VAL A O 1
ATOM 512 N N . PHE A 1 74 ? 49.061 -9.583 36.781 1.00 41.62 114 PHE A N 1
ATOM 513 C CA . PHE A 1 74 ? 48.627 -8.521 37.675 1.00 36.17 114 PHE A CA 1
ATOM 514 C C . PHE A 1 74 ? 49.521 -7.301 37.535 1.00 42.70 114 PHE A C 1
ATOM 515 O O . PHE A 1 74 ? 50.709 -7.409 37.215 1.00 47.37 114 PHE A O 1
ATOM 523 N N . GLU A 1 75 ? 48.931 -6.138 37.782 1.00 42.64 115 GLU A N 1
ATOM 524 C CA . GLU A 1 75 ? 49.703 -4.943 38.074 1.00 43.85 115 GLU A CA 1
ATOM 525 C C . GLU A 1 75 ? 50.072 -4.967 39.549 1.00 46.91 115 GLU A C 1
ATOM 526 O O . GLU A 1 75 ? 49.222 -5.241 40.403 1.00 42.13 115 GLU A O 1
ATOM 532 N N . ALA A 1 76 ? 51.339 -4.702 39.849 1.00 38.96 116 ALA A N 1
ATOM 533 C CA . ALA A 1 76 ? 51.855 -4.781 41.207 1.00 43.02 116 ALA A CA 1
ATOM 534 C C . ALA A 1 76 ? 52.109 -3.385 41.754 1.00 39.89 116 ALA A C 1
ATOM 535 O O . ALA A 1 76 ? 52.552 -2.492 41.025 1.00 46.95 116 ALA A O 1
ATOM 537 N N . LEU A 1 77 ? 51.819 -3.199 43.037 1.00 37.91 117 LEU A N 1
ATOM 538 C CA . LEU A 1 77 ? 52.155 -1.972 43.744 1.00 38.59 117 LEU A CA 1
ATOM 539 C C . LEU A 1 77 ? 53.467 -2.158 44.494 1.00 36.40 117 LEU A C 1
ATOM 540 O O . LEU A 1 77 ? 53.706 -3.210 45.095 1.00 34.71 117 LEU A O 1
ATOM 545 N N . LEU A 1 78 ? 54.315 -1.134 44.456 1.00 39.82 118 LEU A N 1
ATOM 546 C CA . LEU A 1 78 ? 55.572 -1.147 45.196 1.00 35.79 118 LEU A CA 1
ATOM 547 C C . LEU A 1 78 ? 55.293 -0.784 46.650 1.00 34.01 118 LEU A C 1
ATOM 548 O O . LEU A 1 78 ? 55.025 0.378 46.968 1.00 37.77 118 LEU A O 1
ATOM 553 N N . VAL A 1 79 ? 55.352 -1.778 47.537 1.00 36.34 119 VAL A N 1
ATOM 554 C CA . VAL A 1 79 ? 55.174 -1.503 48.958 1.00 38.55 119 VAL A CA 1
ATOM 555 C C . VAL A 1 79 ? 56.401 -0.804 49.527 1.00 42.42 119 VAL A C 1
ATOM 556 O O . VAL A 1 79 ? 56.283 0.053 50.412 1.00 44.17 119 VAL A O 1
ATOM 560 N N . GLY A 1 80 ? 57.582 -1.136 49.032 1.00 38.44 120 GLY A N 1
ATOM 561 C CA . GLY A 1 80 ? 58.798 -0.538 49.543 1.00 38.18 120 GLY A CA 1
ATOM 562 C C . GLY A 1 80 ? 60.015 -1.308 49.093 1.00 42.28 120 GLY A C 1
ATOM 563 O O . GLY A 1 80 ? 59.929 -2.416 48.559 1.00 38.99 120 GLY A O 1
ATOM 564 N N . SER A 1 81 ? 61.171 -0.692 49.327 1.00 34.61 121 SER A N 1
ATOM 565 C CA . SER A 1 81 ? 62.442 -1.278 48.941 1.00 35.43 121 SER A CA 1
ATOM 566 C C . SER A 1 81 ? 63.503 -0.853 49.943 1.00 41.02 121 SER A C 1
ATOM 567 O O . SER A 1 81 ? 63.310 0.082 50.726 1.00 33.68 121 SER A O 1
ATOM 570 N N . ASP A 1 82 ? 64.632 -1.555 49.911 1.00 41.11 122 ASP A N 1
ATOM 571 C CA . ASP A 1 82 ? 65.741 -1.288 50.820 1.00 41.75 122 ASP A CA 1
ATOM 572 C C . ASP A 1 82 ? 67.042 -1.520 50.071 1.00 42.15 122 ASP A C 1
ATOM 573 O O . ASP A 1 82 ? 67.316 -2.640 49.630 1.00 39.58 122 ASP A O 1
ATOM 578 N N . SER A 1 83 ? 67.839 -0.461 49.925 1.00 40.20 123 SER A N 1
ATOM 579 C CA . SER A 1 83 ? 69.044 -0.552 49.109 1.00 47.40 123 SER A CA 1
ATOM 580 C C . SER A 1 83 ? 70.156 -1.318 49.815 1.00 43.80 123 SER A C 1
ATOM 581 O O . SER A 1 83 ? 70.986 -1.949 49.151 1.00 43.85 123 SER A O 1
ATOM 584 N N . LEU A 1 84 ? 70.197 -1.274 51.149 1.00 49.90 124 LEU A N 1
ATOM 585 C CA . LEU A 1 84 ? 71.273 -1.945 51.872 1.00 42.98 124 LEU A CA 1
ATOM 586 C C . LEU A 1 84 ? 71.183 -3.459 51.735 1.00 44.80 124 LEU A C 1
ATOM 587 O O . LEU A 1 84 ? 72.207 -4.145 51.793 1.00 38.05 124 LEU A O 1
ATOM 592 N N . THR A 1 85 ? 69.980 -4.000 51.550 1.00 42.47 125 THR A N 1
ATOM 593 C CA . THR A 1 85 ? 69.816 -5.429 51.332 1.00 38.19 125 THR A CA 1
ATOM 594 C C . THR A 1 85 ? 69.389 -5.762 49.911 1.00 38.40 125 THR A C 1
ATOM 595 O O . THR A 1 85 ? 69.259 -6.946 49.584 1.00 42.16 125 THR A O 1
ATOM 599 N N . ASP A 1 86 ? 69.193 -4.756 49.058 1.00 34.74 126 ASP A N 1
ATOM 600 C CA . ASP A 1 86 ? 68.708 -4.951 47.691 1.00 36.68 126 ASP A CA 1
ATOM 601 C C . ASP A 1 86 ? 67.426 -5.783 47.683 1.00 34.19 126 ASP A C 1
ATOM 602 O O . ASP A 1 86 ? 67.270 -6.729 46.909 1.00 33.73 126 ASP A O 1
ATOM 607 N N . LEU A 1 87 ? 66.501 -5.428 48.572 1.00 33.71 127 LEU A N 1
ATOM 608 C CA . LEU A 1 87 ? 65.229 -6.123 48.688 1.00 36.76 127 LEU A CA 1
ATOM 609 C C . LEU A 1 87 ? 64.077 -5.161 48.434 1.00 36.24 127 LEU A C 1
ATOM 610 O O . LEU A 1 87 ? 64.157 -3.969 48.748 1.00 37.62 127 LEU A O 1
ATOM 615 N N . ALA A 1 88 ? 63.003 -5.696 47.858 1.00 34.87 128 ALA A N 1
ATOM 616 C CA . ALA A 1 88 ? 61.818 -4.912 47.551 1.00 34.98 128 ALA A CA 1
ATOM 617 C C . ALA A 1 88 ? 60.586 -5.786 47.734 1.00 41.47 128 ALA A C 1
ATOM 618 O O . ALA A 1 88 ? 60.619 -6.993 47.475 1.00 39.43 128 ALA A O 1
ATOM 620 N N . VAL A 1 89 ? 59.497 -5.166 48.182 1.00 34.00 129 VAL A N 1
ATOM 621 C CA . VAL A 1 89 ? 58.243 -5.865 48.436 1.00 39.73 129 VAL A CA 1
ATOM 622 C C . VAL A 1 89 ? 57.179 -5.281 47.519 1.00 38.18 129 VAL A C 1
ATOM 623 O O . VAL A 1 89 ? 56.929 -4.069 47.542 1.00 34.29 129 VAL A O 1
ATOM 627 N N . LEU A 1 90 ? 56.567 -6.137 46.708 1.00 38.13 130 LEU A N 1
ATOM 628 C CA . LEU A 1 90 ? 55.430 -5.769 45.879 1.00 36.40 130 LEU A CA 1
ATOM 629 C C . LEU A 1 90 ? 54.142 -6.324 46.475 1.00 38.04 130 LEU A C 1
ATOM 630 O O . LEU A 1 90 ? 54.152 -7.247 47.294 1.00 34.42 130 LEU A O 1
ATOM 635 N N . LYS A 1 91 ? 53.021 -5.753 46.040 1.00 36.19 131 LYS A N 1
ATOM 636 C CA . LYS A 1 91 ? 51.707 -6.205 46.472 1.00 38.63 131 LYS A CA 1
ATOM 637 C C . LYS A 1 91 ? 50.788 -6.304 45.266 1.00 40.28 131 LYS A C 1
ATOM 638 O O . LYS A 1 91 ? 50.684 -5.356 44.481 1.00 36.32 131 LYS A O 1
ATOM 644 N N . ILE A 1 92 ? 50.135 -7.452 45.117 1.00 41.83 132 ILE A N 1
ATOM 645 C CA . ILE A 1 92 ? 49.097 -7.630 44.113 1.00 41.59 132 ILE A CA 1
ATOM 646 C C . ILE A 1 92 ? 47.784 -7.898 44.831 1.00 41.54 132 ILE A C 1
ATOM 647 O O . ILE A 1 92 ? 47.753 -8.337 45.983 1.00 40.96 132 ILE A O 1
ATOM 652 N N . ASN A 1 93 ? 46.688 -7.620 44.131 1.00 42.37 133 ASN A N 1
ATOM 653 C CA . ASN A 1 93 ? 45.334 -7.821 44.640 1.00 44.16 133 ASN A CA 1
ATOM 654 C C . ASN A 1 93 ? 44.678 -8.873 43.752 1.00 44.04 133 ASN A C 1
ATOM 655 O O . ASN A 1 93 ? 44.116 -8.554 42.701 1.00 36.74 133 ASN A O 1
ATOM 660 N N . ALA A 1 94 ? 44.766 -10.130 44.173 1.00 44.86 134 ALA A N 1
ATOM 661 C CA . ALA A 1 94 ? 44.248 -11.256 43.414 1.00 37.97 134 ALA A CA 1
ATOM 662 C C . ALA A 1 94 ? 42.973 -11.789 44.052 1.00 41.57 134 ALA A C 1
ATOM 663 O O . ALA A 1 94 ? 42.704 -11.575 45.238 1.00 37.56 134 ALA A O 1
ATOM 665 N N . THR A 1 95 ? 42.191 -12.496 43.239 1.00 39.47 135 THR A N 1
ATOM 666 C CA . THR A 1 95 ? 40.951 -13.122 43.671 1.00 37.59 135 THR A CA 1
ATOM 667 C C . THR A 1 95 ? 41.002 -14.610 43.348 1.00 37.12 135 THR A C 1
ATOM 668 O O . THR A 1 95 ? 41.592 -15.020 42.343 1.00 41.63 135 THR A O 1
ATOM 672 N N . GLY A 1 96 ? 40.402 -15.419 44.215 1.00 34.68 136 GLY A N 1
ATOM 673 C CA . GLY A 1 96 ? 40.423 -16.851 44.004 1.00 41.46 136 GLY A CA 1
ATOM 674 C C . GLY A 1 96 ? 41.689 -17.552 44.436 1.00 40.58 136 GLY A C 1
ATOM 675 O O . GLY A 1 96 ? 41.952 -18.663 43.971 1.00 39.71 136 GLY A O 1
ATOM 676 N N . GLY A 1 97 ? 42.490 -16.943 45.297 1.00 41.66 137 GLY A N 1
ATOM 677 C CA . GLY A 1 97 ? 43.601 -17.690 45.871 1.00 40.13 137 GLY A CA 1
ATOM 678 C C . GLY A 1 97 ? 44.903 -17.499 45.120 1.00 36.61 137 GLY A C 1
ATOM 679 O O . GLY A 1 97 ? 44.937 -17.233 43.919 1.00 34.82 137 GLY A O 1
ATOM 680 N N . LEU A 1 98 ? 46.003 -17.655 45.856 1.00 40.02 138 LEU A N 1
ATOM 681 C CA . LEU A 1 98 ? 47.351 -17.488 45.338 1.00 38.86 138 LEU A CA 1
ATOM 682 C C . LEU A 1 98 ? 48.240 -18.616 45.843 1.00 35.44 138 LEU A C 1
ATOM 683 O O . LEU A 1 98 ? 48.139 -19.005 47.016 1.00 38.31 138 LEU A O 1
ATOM 688 N N . PRO A 1 99 ? 49.105 -19.163 44.991 1.00 31.33 139 PRO A N 1
ATOM 689 C CA . PRO A 1 99 ? 50.161 -20.048 45.494 1.00 39.22 139 PRO A CA 1
ATOM 690 C C . PRO A 1 99 ? 51.114 -19.273 46.390 1.00 35.07 139 PRO A C 1
ATOM 691 O O . PRO A 1 99 ? 51.348 -18.079 46.194 1.00 35.49 139 PRO A O 1
ATOM 695 N N . THR A 1 100 ? 51.658 -19.961 47.390 1.00 37.33 140 THR A N 1
ATOM 696 C CA . THR A 1 100 ? 52.648 -19.373 48.280 1.00 35.93 140 THR A CA 1
ATOM 697 C C . THR A 1 100 ? 53.864 -20.281 48.365 1.00 40.35 140 THR A C 1
ATOM 698 O O . THR A 1 100 ? 53.762 -21.502 48.215 1.00 38.72 140 THR A O 1
ATOM 702 N N . ILE A 1 101 ? 55.014 -19.670 48.607 1.00 35.38 141 ILE A N 1
ATOM 703 C CA . ILE A 1 101 ? 56.270 -20.417 48.669 1.00 35.31 141 ILE A CA 1
ATOM 704 C C . ILE A 1 101 ? 56.364 -21.109 50.027 1.00 33.72 141 ILE A C 1
ATOM 705 O O . ILE A 1 101 ? 56.025 -20.494 51.053 1.00 34.78 141 ILE A O 1
ATOM 710 N N . PRO A 1 102 ? 56.763 -22.378 50.076 1.00 34.19 142 PRO A N 1
ATOM 711 C CA . PRO A 1 102 ? 56.945 -23.035 51.376 1.00 36.52 142 PRO A CA 1
ATOM 712 C C . PRO A 1 102 ? 58.069 -22.376 52.163 1.00 38.06 142 PRO A C 1
ATOM 713 O O . PRO A 1 102 ? 59.110 -22.014 51.613 1.00 37.89 142 PRO A O 1
ATOM 717 N N . ILE A 1 103 ? 57.841 -22.209 53.464 1.00 40.96 143 ILE A N 1
ATOM 718 C CA . ILE A 1 103 ? 58.831 -21.637 54.371 1.00 40.54 143 ILE A CA 1
ATOM 719 C C . ILE A 1 103 ? 58.873 -22.485 55.632 1.00 44.49 143 ILE A C 1
ATOM 720 O O . ILE A 1 103 ? 57.836 -22.726 56.259 1.00 44.41 143 ILE A O 1
ATOM 725 N N . ASN A 1 104 ? 60.064 -22.943 55.999 1.00 38.22 144 ASN A N 1
ATOM 726 C CA . ASN A 1 104 ? 60.309 -23.583 57.288 1.00 39.41 144 ASN A CA 1
ATOM 727 C C . ASN A 1 104 ? 61.191 -22.627 58.083 1.00 46.02 144 ASN A C 1
ATOM 728 O O . ASN A 1 104 ? 62.404 -22.559 57.863 1.00 48.13 144 ASN A O 1
ATOM 733 N N . ALA A 1 105 ? 60.572 -21.880 59.000 1.00 46.53 145 ALA A N 1
ATOM 734 C CA . ALA A 1 105 ? 61.314 -20.912 59.797 1.00 43.17 145 ALA A CA 1
ATOM 735 C C . ALA A 1 105 ? 62.361 -21.576 60.678 1.00 45.87 145 ALA A C 1
ATOM 736 O O . ALA A 1 105 ? 63.270 -20.893 61.161 1.00 42.38 145 ALA A O 1
ATOM 738 N N . ARG A 1 106 ? 62.259 -22.888 60.888 1.00 47.56 146 ARG A N 1
ATOM 739 C CA . ARG A 1 106 ? 63.186 -23.621 61.735 1.00 45.81 146 ARG A CA 1
ATOM 740 C C . ARG A 1 106 ? 64.299 -24.310 60.956 1.00 48.15 146 ARG A C 1
ATOM 741 O O . ARG A 1 106 ? 65.263 -24.776 61.572 1.00 40.84 146 ARG A O 1
ATOM 749 N N . ARG A 1 107 ? 64.200 -24.384 59.631 1.00 42.69 147 ARG A N 1
ATOM 750 C CA . ARG A 1 107 ? 65.246 -25.027 58.848 1.00 42.40 147 ARG A CA 1
ATOM 751 C C . ARG A 1 107 ? 66.506 -24.172 58.836 1.00 44.75 147 ARG A C 1
ATOM 752 O O . ARG A 1 107 ? 66.453 -22.972 58.548 1.00 45.35 147 ARG A O 1
ATOM 760 N N . VAL A 1 108 ? 67.639 -24.792 59.141 1.00 39.04 148 VAL A N 1
ATOM 761 C CA . VAL A 1 108 ? 68.946 -24.145 59.070 1.00 39.53 148 VAL A CA 1
ATOM 762 C C . VAL A 1 108 ? 69.588 -24.534 57.742 1.00 38.80 148 VAL A C 1
ATOM 763 O O . VAL A 1 108 ? 69.823 -25.730 57.512 1.00 42.72 148 VAL A O 1
ATOM 767 N N . PRO A 1 109 ? 69.880 -23.583 56.855 1.00 39.13 149 PRO A N 1
ATOM 768 C CA . PRO A 1 109 ? 70.577 -23.929 55.608 1.00 39.10 149 PRO A CA 1
ATOM 769 C C . PRO A 1 109 ? 71.994 -24.392 55.911 1.00 40.58 149 PRO A C 1
ATOM 770 O O . PRO A 1 109 ? 72.723 -23.740 56.661 1.00 42.65 149 PRO A O 1
ATOM 774 N N . HIS A 1 110 ? 72.383 -25.521 55.323 1.00 36.14 150 HIS A N 1
ATOM 775 C CA . HIS A 1 110 ? 73.710 -26.086 55.529 1.00 37.45 150 HIS A CA 1
ATOM 776 C C . HIS A 1 110 ? 74.466 -26.154 54.210 1.00 36.23 150 HIS A C 1
ATOM 777 O O . HIS A 1 110 ? 73.894 -26.503 53.169 1.00 37.31 150 HIS A O 1
ATOM 784 N N . ILE A 1 111 ? 75.751 -25.796 54.265 1.00 33.86 151 ILE A N 1
ATOM 785 C CA . ILE A 1 111 ? 76.644 -25.965 53.127 1.00 33.37 151 ILE A CA 1
ATOM 786 C C . ILE A 1 111 ? 76.558 -27.400 52.637 1.00 33.54 151 ILE A C 1
ATOM 787 O O . ILE A 1 111 ? 76.686 -28.345 53.421 1.00 32.35 151 ILE A O 1
ATOM 792 N N . GLY A 1 112 ? 76.317 -27.568 51.336 1.00 33.73 152 GLY A N 1
ATOM 793 C CA . GLY A 1 112 ? 76.155 -28.871 50.736 1.00 31.16 152 GLY A CA 1
ATOM 794 C C . GLY A 1 112 ? 74.717 -29.274 50.465 1.00 33.37 152 GLY A C 1
ATOM 795 O O . GLY A 1 112 ? 74.489 -30.221 49.700 1.00 31.73 152 GLY A O 1
ATOM 796 N N . ASP A 1 113 ? 73.748 -28.596 51.077 1.00 32.00 153 ASP A N 1
ATOM 797 C CA . ASP A 1 113 ? 72.344 -28.874 50.793 1.00 33.88 153 ASP A CA 1
ATOM 798 C C . ASP A 1 113 ? 72.060 -28.691 49.308 1.00 30.32 153 ASP A C 1
ATOM 799 O O . ASP A 1 113 ? 72.454 -27.687 48.711 1.00 35.67 153 ASP A O 1
ATOM 804 N N . VAL A 1 114 ? 71.386 -29.673 48.706 1.00 32.63 154 VAL A N 1
ATOM 805 C CA . VAL A 1 114 ? 70.946 -29.530 47.323 1.00 32.42 154 VAL A CA 1
ATOM 806 C C . VAL A 1 114 ? 69.904 -28.423 47.245 1.00 34.73 154 VAL A C 1
ATOM 807 O O . VAL A 1 114 ? 68.993 -28.346 48.080 1.00 34.63 154 VAL A O 1
ATOM 811 N N . VAL A 1 115 ? 70.040 -27.543 46.251 1.00 29.33 155 VAL A N 1
ATOM 812 C CA . VAL A 1 115 ? 69.114 -26.431 46.084 1.00 30.82 155 VAL A CA 1
ATOM 813 C C . VAL A 1 115 ? 68.737 -26.279 44.618 1.00 33.55 155 VAL A C 1
ATOM 814 O O . VAL A 1 115 ? 69.497 -26.639 43.714 1.00 33.93 155 VAL A O 1
ATOM 818 N N . LEU A 1 116 ? 67.549 -25.726 44.395 1.00 32.27 156 LEU A N 1
ATOM 819 C CA . LEU A 1 116 ? 67.049 -25.415 43.064 1.00 31.74 156 LEU A CA 1
ATOM 820 C C . LEU A 1 116 ? 66.882 -23.909 42.933 1.00 32.49 156 LEU A C 1
ATOM 821 O O . LEU A 1 116 ? 66.320 -23.261 43.823 1.00 31.81 156 LEU A O 1
ATOM 826 N N . ALA A 1 117 ? 67.375 -23.356 41.832 1.00 29.41 157 ALA A N 1
ATOM 827 C CA . ALA A 1 117 ? 67.129 -21.962 41.505 1.00 32.52 157 ALA A CA 1
ATOM 828 C C . ALA A 1 117 ? 65.920 -21.875 40.582 1.00 33.67 157 ALA A C 1
ATOM 829 O O . ALA A 1 117 ? 65.856 -22.577 39.567 1.00 30.94 157 ALA A O 1
ATOM 831 N N . ILE A 1 118 ? 64.962 -21.024 40.940 1.00 31.38 158 ILE A N 1
ATOM 832 C CA . ILE A 1 118 ? 63.727 -20.858 40.181 1.00 31.20 158 ILE A CA 1
ATOM 833 C C . ILE A 1 118 ? 63.607 -19.389 39.801 1.00 35.49 158 ILE A C 1
ATOM 834 O O . ILE A 1 118 ? 63.448 -18.522 40.671 1.00 30.57 158 ILE A O 1
ATOM 839 N N . GLY A 1 119 ? 63.668 -19.112 38.506 1.00 36.63 159 GLY A N 1
ATOM 840 C CA . GLY A 1 119 ? 63.469 -17.771 38.012 1.00 33.75 159 GLY A CA 1
ATOM 841 C C . GLY A 1 119 ? 63.173 -17.788 36.531 1.00 35.44 159 GLY A C 1
ATOM 842 O O . GLY A 1 119 ? 62.908 -18.838 35.941 1.00 37.08 159 GLY A O 1
ATOM 843 N N . ASN A 1 120 ? 63.233 -16.600 35.929 1.00 39.32 160 ASN A N 1
ATOM 844 C CA . ASN A 1 120 ? 62.913 -16.401 34.517 1.00 43.89 160 ASN A CA 1
ATOM 845 C C . ASN A 1 120 ? 64.138 -15.814 33.824 1.00 43.64 160 ASN A C 1
ATOM 846 O O . ASN A 1 120 ? 64.237 -14.592 33.642 1.00 45.95 160 ASN A O 1
ATOM 851 N N . PRO A 1 121 ? 65.095 -16.654 33.424 1.00 46.00 161 PRO A N 1
ATOM 852 C CA . PRO A 1 121 ? 66.322 -16.141 32.798 1.00 46.51 161 PRO A CA 1
ATOM 853 C C . PRO A 1 121 ? 66.104 -15.842 31.320 1.00 44.93 161 PRO A C 1
ATOM 854 O O . PRO A 1 121 ? 65.544 -16.659 30.584 1.00 39.22 161 PRO A O 1
ATOM 858 N N . TYR A 1 122 ? 66.546 -14.657 30.893 1.00 41.04 162 TYR A N 1
ATOM 859 C CA . TYR A 1 122 ? 66.500 -14.241 29.489 1.00 43.43 162 TYR A CA 1
ATOM 860 C C . TYR A 1 122 ? 65.087 -14.326 28.914 1.00 42.63 162 TYR A C 1
ATOM 861 O O . TYR A 1 122 ? 64.907 -14.494 27.706 1.00 42.55 162 TYR A O 1
ATOM 870 N N . ASN A 1 123 ? 64.083 -14.220 29.786 1.00 41.90 163 ASN A N 1
ATOM 871 C CA . ASN A 1 123 ? 62.673 -14.303 29.400 1.00 43.22 163 ASN A CA 1
ATOM 872 C C . ASN A 1 123 ? 62.363 -15.579 28.622 1.00 47.43 163 ASN A C 1
ATOM 873 O O . ASN A 1 123 ? 61.444 -15.613 27.798 1.00 40.92 163 ASN A O 1
ATOM 878 N N . LEU A 1 124 ? 63.126 -16.645 28.876 1.00 41.62 164 LEU A N 1
ATOM 879 C CA . LEU A 1 124 ? 62.807 -17.940 28.286 1.00 41.10 164 LEU A CA 1
ATOM 880 C C . LEU A 1 124 ? 61.565 -18.570 28.898 1.00 39.82 164 LEU A C 1
ATOM 881 O O . LEU A 1 124 ? 61.041 -19.541 28.340 1.00 39.06 164 LEU A O 1
ATOM 886 N N . GLY A 1 125 ? 61.075 -18.033 30.006 1.00 38.97 165 GLY A N 1
ATOM 887 C CA . GLY A 1 125 ? 60.094 -18.711 30.822 1.00 41.11 165 GLY A CA 1
ATOM 888 C C . GLY A 1 125 ? 60.738 -19.337 32.046 1.00 41.92 165 GLY A C 1
ATOM 889 O O . GLY A 1 125 ? 61.947 -19.571 32.101 1.00 35.72 165 GLY A O 1
ATOM 890 N N . GLN A 1 126 ? 59.907 -19.610 33.050 1.00 42.31 166 GLN A N 1
ATOM 891 C CA . GLN A 1 126 ? 60.410 -20.090 34.330 1.00 35.66 166 GLN A CA 1
ATOM 892 C C . GLN A 1 126 ? 61.326 -21.290 34.140 1.00 40.65 166 GLN A C 1
ATOM 893 O O . GLN A 1 126 ? 60.986 -22.249 33.441 1.00 35.72 166 GLN A O 1
ATOM 899 N N . THR A 1 127 ? 62.500 -21.219 34.762 1.00 37.24 167 THR A N 1
ATOM 900 C CA . THR A 1 127 ? 63.542 -22.220 34.615 1.00 35.50 167 THR A CA 1
ATOM 901 C C . THR A 1 127 ? 63.956 -22.721 35.989 1.00 36.14 167 THR A C 1
ATOM 902 O O . THR A 1 127 ? 64.073 -21.936 36.937 1.00 34.02 167 THR A O 1
ATOM 906 N N . ILE A 1 128 ? 64.159 -24.031 36.095 1.00 38.62 168 ILE A N 1
ATOM 907 C CA . ILE A 1 128 ? 64.660 -24.669 37.307 1.00 37.27 168 ILE A CA 1
ATOM 908 C C . ILE A 1 128 ? 66.087 -25.132 37.043 1.00 36.54 168 ILE A C 1
ATOM 909 O O . ILE A 1 128 ? 66.330 -25.910 36.114 1.00 36.89 168 ILE A O 1
ATOM 914 N N . THR A 1 129 ? 67.029 -24.667 37.857 1.00 35.67 169 THR A N 1
ATOM 915 C CA . THR A 1 129 ? 68.405 -25.143 37.806 1.00 35.73 169 THR A CA 1
ATOM 916 C C . THR A 1 129 ? 68.786 -25.712 39.167 1.00 38.28 169 THR A C 1
ATOM 917 O O . THR A 1 129 ? 68.198 -25.359 40.193 1.00 34.77 169 THR A O 1
ATOM 921 N N . GLN A 1 130 ? 69.778 -26.604 39.173 1.00 34.27 170 GLN A N 1
ATOM 922 C CA . GLN A 1 130 ? 70.132 -27.350 40.373 1.00 34.99 170 GLN A CA 1
ATOM 923 C C . GLN A 1 130 ? 71.612 -27.197 40.703 1.00 37.77 170 GLN A C 1
ATOM 924 O O . GLN A 1 130 ? 72.473 -27.272 39.821 1.00 35.30 170 GLN A O 1
ATOM 930 N N . GLY A 1 131 ? 71.893 -26.995 41.974 1.00 36.68 171 GLY A N 1
ATOM 931 C CA . GLY A 1 131 ? 73.252 -26.997 42.474 1.00 30.98 171 GLY A CA 1
ATOM 932 C C . GLY A 1 131 ? 73.211 -27.338 43.940 1.00 33.22 171 GLY A C 1
ATOM 933 O O . GLY A 1 131 ? 72.334 -28.075 44.397 1.00 33.97 171 GLY A O 1
ATOM 934 N N . ILE A 1 132 ? 74.162 -26.788 44.692 1.00 29.71 172 ILE A N 1
ATOM 935 C CA . ILE A 1 132 ? 74.218 -26.951 46.137 1.00 34.27 172 ILE A CA 1
ATOM 936 C C . ILE A 1 132 ? 74.492 -25.595 46.769 1.00 33.44 172 ILE A C 1
ATOM 937 O O . ILE A 1 132 ? 74.876 -24.635 46.099 1.00 30.75 172 ILE A O 1
ATOM 942 N N . ILE A 1 133 ? 74.294 -25.531 48.083 1.00 31.11 173 ILE A N 1
ATOM 943 C CA . ILE A 1 133 ? 74.732 -24.367 48.842 1.00 32.66 173 ILE A CA 1
ATOM 944 C C . ILE A 1 133 ? 76.251 -24.415 48.949 1.00 33.14 173 ILE A C 1
ATOM 945 O O . ILE A 1 133 ? 76.818 -25.355 49.516 1.00 28.15 173 ILE A O 1
ATOM 950 N N . SER A 1 134 ? 76.914 -23.404 48.387 1.00 34.27 174 SER A N 1
ATOM 951 C CA . SER A 1 134 ? 78.366 -23.388 48.273 1.00 33.78 174 SER A CA 1
ATOM 952 C C . SER A 1 134 ? 79.061 -22.820 49.502 1.00 34.39 174 SER A C 1
ATOM 953 O O . SER A 1 134 ? 80.159 -23.271 49.842 1.00 33.21 174 SER A O 1
ATOM 956 N N . ALA A 1 135 ? 78.457 -21.835 50.161 1.00 38.22 175 ALA A N 1
ATOM 957 C CA . ALA A 1 135 ? 79.007 -21.222 51.365 1.00 34.79 175 ALA A CA 1
ATOM 958 C C . ALA A 1 135 ? 77.901 -20.392 52.001 1.00 42.07 175 ALA A C 1
ATOM 959 O O . ALA A 1 135 ? 76.823 -20.216 51.425 1.00 37.85 175 ALA A O 1
ATOM 961 N N . THR A 1 136 ? 78.173 -19.896 53.206 1.00 38.60 176 THR A N 1
ATOM 962 C CA . THR A 1 136 ? 77.263 -19.000 53.905 1.00 41.01 176 THR A CA 1
ATOM 963 C C . THR A 1 136 ? 78.047 -17.812 54.448 1.00 48.93 176 THR A C 1
ATOM 964 O O . THR A 1 136 ? 79.281 -17.815 54.484 1.00 45.45 176 THR A O 1
ATOM 968 N N . GLY A 1 137 ? 77.312 -16.786 54.876 1.00 46.33 177 GLY A N 1
ATOM 969 C CA . GLY A 1 137 ? 77.940 -15.592 55.406 1.00 44.94 177 GLY A CA 1
ATOM 970 C C . GLY A 1 137 ? 78.763 -14.811 54.408 1.00 44.47 177 GLY A C 1
ATOM 971 O O . GLY A 1 137 ? 79.606 -14.009 54.810 1.00 43.65 177 GLY A O 1
ATOM 972 N N . ARG A 1 138 ? 78.534 -15.009 53.113 1.00 50.72 178 ARG A N 1
ATOM 973 C CA . ARG A 1 138 ? 79.357 -14.387 52.083 1.00 45.49 178 ARG A CA 1
ATOM 974 C C . ARG A 1 138 ? 79.000 -12.914 51.932 1.00 52.58 178 ARG A C 1
ATOM 975 O O . ARG A 1 138 ? 77.838 -12.571 51.693 1.00 53.19 178 ARG A O 1
ATOM 983 N N . ILE A 1 139 ? 80.015 -12.050 52.044 1.00 60.09 179 ILE A N 1
ATOM 984 C CA . ILE A 1 139 ? 79.829 -10.611 51.852 1.00 62.28 179 ILE A CA 1
ATOM 985 C C . ILE A 1 139 ? 79.287 -10.316 50.456 1.00 65.09 179 ILE A C 1
ATOM 986 O O . ILE A 1 139 ? 78.516 -9.368 50.265 1.00 64.21 179 ILE A O 1
ATOM 991 N N . GLY A 1 140 ? 79.640 -11.146 49.473 1.00 65.29 180 GLY A N 1
ATOM 992 C CA . GLY A 1 140 ? 79.125 -11.007 48.120 1.00 57.02 180 GLY A CA 1
ATOM 993 C C . GLY A 1 140 ? 80.123 -10.417 47.143 1.00 66.87 180 GLY A C 1
ATOM 994 O O . GLY A 1 140 ? 81.328 -10.667 47.252 1.00 69.93 180 GLY A O 1
ATOM 995 N N . LEU A 1 141 ? 79.633 -9.644 46.173 1.00 74.90 181 LEU A N 1
ATOM 996 C CA . LEU A 1 141 ? 80.507 -8.945 45.239 1.00 75.68 181 LEU A CA 1
ATOM 997 C C . LEU A 1 141 ? 80.722 -7.493 45.626 1.00 77.23 181 LEU A C 1
ATOM 998 O O . LEU A 1 141 ? 81.784 -6.930 45.337 1.00 77.84 181 LEU A O 1
ATOM 1003 N N . ASN A 1 142 ? 79.742 -6.886 46.288 1.00 79.16 182 ASN A N 1
ATOM 1004 C CA . ASN A 1 142 ? 79.871 -5.541 46.819 1.00 83.37 182 ASN A CA 1
ATOM 1005 C C . ASN A 1 142 ? 79.909 -5.620 48.336 1.00 83.33 182 ASN A C 1
ATOM 1006 O O . ASN A 1 142 ? 78.966 -6.148 48.946 1.00 80.96 182 ASN A O 1
ATOM 1011 N N . PRO A 1 143 ? 80.966 -5.129 48.986 1.00 85.33 183 PRO A N 1
ATOM 1012 C CA . PRO A 1 143 ? 81.110 -5.343 50.433 1.00 81.94 183 PRO A CA 1
ATOM 1013 C C . PRO A 1 143 ? 80.152 -4.511 51.273 1.00 81.75 183 PRO A C 1
ATOM 1014 O O . PRO A 1 143 ? 80.568 -3.889 52.256 1.00 83.88 183 PRO A O 1
ATOM 1018 N N . THR A 1 144 ? 78.868 -4.493 50.903 1.00 78.06 184 THR A N 1
ATOM 1019 C CA . THR A 1 144 ? 77.871 -3.868 51.765 1.00 80.52 184 THR A CA 1
ATOM 1020 C C . THR A 1 144 ? 77.789 -4.577 53.110 1.00 80.31 184 THR A C 1
ATOM 1021 O O . THR A 1 144 ? 77.444 -3.952 54.120 1.00 85.09 184 THR A O 1
ATOM 1025 N N . GLY A 1 145 ? 78.106 -5.870 53.144 1.00 78.61 185 GLY A N 1
ATOM 1026 C CA . GLY A 1 145 ? 78.183 -6.595 54.401 1.00 78.93 185 GLY A CA 1
ATOM 1027 C C . GLY A 1 145 ? 76.896 -6.615 55.189 1.00 77.86 185 GLY A C 1
ATOM 1028 O O . GLY A 1 145 ? 76.928 -6.788 56.412 1.00 79.21 185 GLY A O 1
ATOM 1029 N N . ARG A 1 146 ? 75.756 -6.434 54.522 1.00 67.75 186 ARG A N 1
ATOM 1030 C CA . ARG A 1 146 ? 74.461 -6.443 55.186 1.00 66.23 186 ARG A CA 1
ATOM 1031 C C . ARG A 1 146 ? 73.489 -7.419 54.536 1.00 63.47 186 ARG A C 1
ATOM 1032 O O . ARG A 1 146 ? 72.306 -7.433 54.898 1.00 57.29 186 ARG A O 1
ATOM 1040 N N . GLN A 1 147 ? 73.955 -8.231 53.587 1.00 56.58 187 GLN A N 1
ATOM 1041 C CA . GLN A 1 147 ? 73.101 -9.192 52.911 1.00 54.31 187 GLN A CA 1
ATOM 1042 C C . GLN A 1 147 ? 73.325 -10.625 53.371 1.00 51.00 187 GLN A C 1
ATOM 1043 O O . GLN A 1 147 ? 72.415 -11.448 53.227 1.00 46.24 187 GLN A O 1
ATOM 1049 N N . ASN A 1 148 ? 74.505 -10.943 53.913 1.00 49.22 188 ASN A N 1
ATOM 1050 C CA . ASN A 1 148 ? 74.768 -12.249 54.523 1.00 50.02 188 ASN A CA 1
ATOM 1051 C C . ASN A 1 148 ? 74.498 -13.384 53.533 1.00 46.50 188 ASN A C 1
ATOM 1052 O O . ASN A 1 148 ? 73.829 -14.371 53.848 1.00 44.40 188 ASN A O 1
ATOM 1057 N N . PHE A 1 149 ? 75.044 -13.237 52.326 1.00 39.20 189 PHE A N 1
ATOM 1058 C CA . PHE A 1 149 ? 74.655 -14.078 51.200 1.00 39.55 189 PHE A CA 1
ATOM 1059 C C . PHE A 1 149 ? 74.905 -15.557 51.464 1.00 42.51 189 PHE A C 1
ATOM 1060 O O . PHE A 1 149 ? 75.924 -15.943 52.045 1.00 44.79 189 PHE A O 1
ATOM 1068 N N . LEU A 1 150 ? 73.961 -16.386 51.026 1.00 36.13 190 LEU A N 1
ATOM 1069 C CA . LEU A 1 150 ? 74.267 -17.768 50.695 1.00 36.30 190 LEU A CA 1
ATOM 1070 C C . LEU A 1 150 ? 74.903 -17.800 49.312 1.00 35.34 190 LEU A C 1
ATOM 1071 O O . LEU A 1 150 ? 74.561 -16.998 48.441 1.00 40.22 190 LEU A O 1
ATOM 1076 N N . GLN A 1 151 ? 75.836 -18.720 49.113 1.00 32.54 191 GLN A N 1
ATOM 1077 C CA . GLN A 1 151 ? 76.479 -18.907 47.822 1.00 35.01 191 GLN A CA 1
ATOM 1078 C C . GLN A 1 151 ? 76.026 -20.236 47.237 1.00 30.61 191 GLN A C 1
ATOM 1079 O O . GLN A 1 151 ? 75.897 -21.230 47.960 1.00 29.93 191 GLN A O 1
ATOM 1085 N N . THR A 1 152 ? 75.779 -20.257 45.930 1.00 27.37 192 THR A N 1
ATOM 1086 C CA . THR A 1 152 ? 75.316 -21.472 45.276 1.00 29.27 192 THR A CA 1
ATOM 1087 C C . THR A 1 152 ? 75.942 -21.581 43.894 1.00 28.98 192 THR A C 1
ATOM 1088 O O . THR A 1 152 ? 76.348 -20.584 43.292 1.00 32.74 192 THR A O 1
ATOM 1092 N N . ASP A 1 153 ? 76.027 -22.817 43.401 1.00 29.46 193 ASP A N 1
ATOM 1093 C CA . ASP A 1 153 ? 76.437 -23.080 42.029 1.00 31.44 193 ASP A CA 1
ATOM 1094 C C . ASP A 1 153 ? 75.273 -23.520 41.147 1.00 34.46 193 ASP A C 1
ATOM 1095 O O . ASP A 1 153 ? 75.495 -23.920 39.999 1.00 37.82 193 ASP A O 1
ATOM 1100 N N . ALA A 1 154 ? 74.042 -23.462 41.655 1.00 33.22 194 ALA A N 1
ATOM 1101 C CA . ALA A 1 154 ? 72.876 -23.581 40.789 1.00 37.61 194 ALA A CA 1
ATOM 1102 C C . ALA A 1 154 ? 72.867 -22.417 39.810 1.00 36.53 194 ALA A C 1
ATOM 1103 O O . ALA A 1 154 ? 72.882 -21.254 40.224 1.00 36.06 194 ALA A O 1
ATOM 1105 N N . SER A 1 155 ? 72.847 -22.732 38.517 1.00 34.74 195 SER A N 1
ATOM 1106 C CA . SER A 1 155 ? 73.079 -21.731 37.481 1.00 38.56 195 SER A CA 1
ATOM 1107 C C . SER A 1 155 ? 72.113 -20.557 37.608 1.00 38.77 195 SER A C 1
ATOM 1108 O O . SER A 1 155 ? 70.893 -20.726 37.524 1.00 39.23 195 SER A O 1
ATOM 1111 N N . ILE A 1 156 ? 72.676 -19.368 37.810 1.00 44.32 196 ILE A N 1
ATOM 1112 C CA . ILE A 1 156 ? 71.931 -18.122 37.941 1.00 41.04 196 ILE A CA 1
ATOM 1113 C C . ILE A 1 156 ? 72.287 -17.237 36.755 1.00 44.87 196 ILE A C 1
ATOM 1114 O O . ILE A 1 156 ? 73.471 -16.972 36.508 1.00 48.53 196 ILE A O 1
ATOM 1119 N N . ASN A 1 157 ? 71.274 -16.782 36.026 1.00 39.50 197 ASN A N 1
ATOM 1120 C CA . ASN A 1 157 ? 71.465 -15.946 34.849 1.00 42.08 197 ASN A CA 1
ATOM 1121 C C . ASN A 1 157 ? 70.680 -14.648 34.989 1.00 45.39 197 ASN A C 1
ATOM 1122 O O . ASN A 1 157 ? 69.847 -14.488 35.885 1.00 43.35 197 ASN A O 1
ATOM 1127 N N . HIS A 1 158 ? 70.960 -13.715 34.079 1.00 47.57 198 HIS A N 1
ATOM 1128 C CA . HIS A 1 158 ? 70.210 -12.467 34.009 1.00 47.54 198 HIS A CA 1
ATOM 1129 C C . HIS A 1 158 ? 68.720 -12.756 33.907 1.00 49.02 198 HIS A C 1
ATOM 1130 O O . HIS A 1 158 ? 68.258 -13.378 32.945 1.00 44.20 198 HIS A O 1
ATOM 1137 N N . GLY A 1 159 ? 67.974 -12.314 34.913 1.00 46.76 199 GLY A N 1
ATOM 1138 C CA . GLY A 1 159 ? 66.563 -12.598 35.028 1.00 38.54 199 GLY A CA 1
ATOM 1139 C C . GLY A 1 159 ? 66.211 -13.491 36.195 1.00 41.91 199 GLY A C 1
ATOM 1140 O O . GLY A 1 159 ? 65.028 -13.581 36.553 1.00 40.89 199 GLY A O 1
ATOM 1141 N N . ASN A 1 160 ? 67.200 -14.162 36.794 1.00 34.97 200 ASN A N 1
ATOM 1142 C CA . ASN A 1 160 ? 66.944 -14.949 37.993 1.00 32.04 200 ASN A CA 1
ATOM 1143 C C . ASN A 1 160 ? 66.729 -14.073 39.220 1.00 33.07 200 ASN A C 1
ATOM 1144 O O . ASN A 1 160 ? 66.178 -14.555 40.215 1.00 31.68 200 ASN A O 1
ATOM 1149 N N . SER A 1 161 ? 67.150 -12.805 39.171 1.00 35.39 201 SER A N 1
ATOM 1150 C CA . SER A 1 161 ? 67.108 -11.944 40.349 1.00 35.65 201 SER A CA 1
ATOM 1151 C C . SER A 1 161 ? 65.696 -11.866 40.912 1.00 37.92 201 SER A C 1
ATOM 1152 O O . SER A 1 161 ? 64.717 -11.773 40.168 1.00 36.53 201 SER A O 1
ATOM 1155 N N . GLY A 1 162 ? 65.601 -11.904 42.240 1.00 35.52 202 GLY A N 1
ATOM 1156 C CA . GLY A 1 162 ? 64.325 -11.915 42.916 1.00 33.68 202 GLY A CA 1
ATOM 1157 C C . GLY A 1 162 ? 63.637 -13.262 42.968 1.00 36.30 202 GLY A C 1
ATOM 1158 O O . GLY A 1 162 ? 62.634 -13.397 43.683 1.00 33.31 202 GLY A O 1
ATOM 1159 N N . GLY A 1 163 ? 64.136 -14.259 42.240 1.00 37.01 203 GLY A N 1
ATOM 1160 C CA . GLY A 1 163 ? 63.574 -15.593 42.259 1.00 35.55 203 GLY A CA 1
ATOM 1161 C C . GLY A 1 163 ? 63.923 -16.339 43.534 1.00 35.28 203 GLY A C 1
ATOM 1162 O O . GLY A 1 163 ? 64.506 -15.798 44.474 1.00 32.82 203 GLY A O 1
ATOM 1163 N N . ALA A 1 164 ? 63.560 -17.619 43.552 1.00 31.92 204 ALA A N 1
ATOM 1164 C CA . ALA A 1 164 ? 63.644 -18.434 44.755 1.00 31.64 204 ALA A CA 1
ATOM 1165 C C . ALA A 1 164 ? 64.743 -19.481 44.644 1.00 31.04 204 ALA A C 1
ATOM 1166 O O . ALA A 1 164 ? 64.949 -20.080 43.581 1.00 28.24 204 ALA A O 1
ATOM 1168 N N . LEU A 1 165 ? 65.439 -19.696 45.755 1.00 30.06 205 LEU A N 1
ATOM 1169 C CA . LEU A 1 165 ? 66.345 -20.823 45.930 1.00 28.34 205 LEU A CA 1
ATOM 1170 C C . LEU A 1 165 ? 65.745 -21.709 47.010 1.00 31.31 205 LEU A C 1
ATOM 1171 O O . LEU A 1 165 ? 65.560 -21.264 48.149 1.00 32.18 205 LEU A O 1
ATOM 1176 N N . VAL A 1 166 ? 65.419 -22.947 46.649 1.00 27.27 206 VAL A N 1
ATOM 1177 C CA . VAL A 1 166 ? 64.710 -23.851 47.540 1.00 30.25 206 VAL A CA 1
ATOM 1178 C C . VAL A 1 166 ? 65.539 -25.115 47.711 1.00 33.32 206 VAL A C 1
ATOM 1179 O O . VAL A 1 166 ? 66.392 -25.440 46.884 1.00 34.14 206 VAL A O 1
ATOM 1183 N N . ASN A 1 167 ? 65.278 -25.835 48.800 1.00 36.09 207 ASN A N 1
ATOM 1184 C CA . ASN A 1 167 ? 65.937 -27.114 49.022 1.00 38.06 207 ASN A CA 1
ATOM 1185 C C . ASN A 1 167 ? 65.083 -28.229 48.414 1.00 35.82 207 ASN A C 1
ATOM 1186 O O . ASN A 1 167 ? 64.082 -27.974 47.738 1.00 35.18 207 ASN A O 1
ATOM 1191 N N . SER A 1 168 ? 65.464 -29.485 48.663 1.00 34.08 208 SER A N 1
ATOM 1192 C CA . SER A 1 168 ? 64.805 -30.624 48.037 1.00 37.26 208 SER A CA 1
ATOM 1193 C C . SER A 1 168 ? 63.372 -30.826 48.515 1.00 37.70 208 SER A C 1
ATOM 1194 O O . SER A 1 168 ? 62.632 -31.589 47.885 1.00 33.94 208 SER A O 1
ATOM 1197 N N . LEU A 1 169 ? 62.969 -30.175 49.604 1.00 38.43 209 LEU A N 1
ATOM 1198 C CA . LEU A 1 169 ? 61.601 -30.239 50.097 1.00 39.57 209 LEU A CA 1
ATOM 1199 C C . LEU A 1 169 ? 60.756 -29.062 49.631 1.00 39.15 209 LEU A C 1
ATOM 1200 O O . LEU A 1 169 ? 59.600 -28.941 50.048 1.00 40.58 209 LEU A O 1
ATOM 1205 N N . GLY A 1 170 ? 61.299 -28.199 48.776 1.00 38.85 210 GLY A N 1
ATOM 1206 C CA . GLY A 1 170 ? 60.611 -27.003 48.346 1.00 30.80 210 GLY A CA 1
ATOM 1207 C C . GLY A 1 170 ? 60.638 -25.856 49.331 1.00 34.23 210 GLY A C 1
ATOM 1208 O O . GLY A 1 170 ? 60.020 -24.817 49.060 1.00 35.02 210 GLY A O 1
ATOM 1209 N N . GLU A 1 171 ? 61.321 -26.007 50.464 1.00 34.42 211 GLU A N 1
ATOM 1210 C CA . GLU A 1 171 ? 61.422 -24.927 51.436 1.00 35.65 211 GLU A CA 1
ATOM 1211 C C . GLU A 1 171 ? 62.341 -23.828 50.915 1.00 32.99 211 GLU A C 1
ATOM 1212 O O . GLU A 1 171 ? 63.363 -24.099 50.281 1.00 40.53 211 GLU A O 1
ATOM 1218 N N . LEU A 1 172 ? 61.982 -22.581 51.203 1.00 31.50 212 LEU A N 1
ATOM 1219 C CA . LEU A 1 172 ? 62.701 -21.428 50.672 1.00 32.35 212 LEU A CA 1
ATOM 1220 C C . LEU A 1 172 ? 64.023 -21.233 51.411 1.00 37.07 212 LEU A C 1
ATOM 1221 O O . LEU A 1 172 ? 64.029 -20.985 52.621 1.00 34.90 212 LEU A O 1
ATOM 1226 N N . MET A 1 173 ? 65.142 -21.328 50.685 1.00 36.38 213 MET A N 1
ATOM 1227 C CA . MET A 1 173 ? 66.442 -21.029 51.279 1.00 36.70 213 MET A CA 1
ATOM 1228 C C . MET A 1 173 ? 66.805 -19.556 51.147 1.00 38.73 213 MET A C 1
ATOM 1229 O O . MET A 1 173 ? 67.340 -18.964 52.091 1.00 35.48 213 MET A O 1
ATOM 1234 N N . GLY A 1 174 ? 66.539 -18.956 49.991 1.00 41.29 214 GLY A N 1
ATOM 1235 C CA . GLY A 1 174 ? 66.914 -17.569 49.800 1.00 37.39 214 GLY A CA 1
ATOM 1236 C C . GLY A 1 174 ? 66.313 -16.974 48.546 1.00 36.62 214 GLY A C 1
ATOM 1237 O O . GLY A 1 174 ? 65.608 -17.639 47.782 1.00 33.05 214 GLY A O 1
ATOM 1238 N N . ILE A 1 175 ? 66.609 -15.691 48.353 1.00 35.88 215 ILE A N 1
ATOM 1239 C CA . ILE A 1 175 ? 66.180 -14.922 47.191 1.00 37.62 215 ILE A CA 1
ATOM 1240 C C . ILE A 1 175 ? 67.407 -14.702 46.317 1.00 37.88 215 ILE A C 1
ATOM 1241 O O . ILE A 1 175 ? 68.313 -13.944 46.688 1.00 31.92 215 ILE A O 1
ATOM 1246 N N . ASN A 1 176 ? 67.436 -15.354 45.155 1.00 34.59 216 ASN A N 1
ATOM 1247 C CA . ASN A 1 176 ? 68.566 -15.220 44.245 1.00 33.47 216 ASN A CA 1
ATOM 1248 C C . ASN A 1 176 ? 68.739 -13.767 43.822 1.00 36.34 216 ASN A C 1
ATOM 1249 O O . ASN A 1 176 ? 67.783 -13.113 43.396 1.00 31.79 216 ASN A O 1
ATOM 1254 N N . THR A 1 177 ? 69.959 -13.266 43.941 1.00 34.66 217 THR A N 1
ATOM 1255 C CA . THR A 1 177 ? 70.208 -11.837 43.781 1.00 35.39 217 THR A CA 1
ATOM 1256 C C . THR A 1 177 ? 71.298 -11.509 42.772 1.00 40.65 217 THR A C 1
ATOM 1257 O O . THR A 1 177 ? 71.123 -10.585 41.975 1.00 41.01 217 THR A O 1
ATOM 1261 N N . LEU A 1 178 ? 72.414 -12.238 42.777 1.00 38.77 218 LEU A N 1
ATOM 1262 C CA . LEU A 1 178 ? 73.593 -11.794 42.045 1.00 46.59 218 LEU A CA 1
ATOM 1263 C C . LEU A 1 178 ? 74.361 -12.986 41.489 1.00 44.31 218 LEU A C 1
ATOM 1264 O O . LEU A 1 178 ? 74.461 -14.030 42.140 1.00 41.80 218 LEU A O 1
ATOM 1269 N N . SER A 1 179 ? 74.916 -12.810 40.291 1.00 41.70 219 SER A N 1
ATOM 1270 C CA . SER A 1 179 ? 75.826 -13.771 39.684 1.00 49.60 219 SER A CA 1
ATOM 1271 C C . SER A 1 179 ? 77.205 -13.145 39.514 1.00 54.74 219 SER A C 1
ATOM 1272 O O . SER A 1 179 ? 77.326 -11.986 39.102 1.00 54.54 219 SER A O 1
ATOM 1275 N N . PHE A 1 180 ? 78.239 -13.922 39.836 1.00 50.81 220 PHE A N 1
ATOM 1276 C CA . PHE A 1 180 ? 79.620 -13.469 39.706 1.00 55.46 220 PHE A CA 1
ATOM 1277 C C . PHE A 1 180 ? 80.006 -13.352 38.234 1.00 60.25 220 PHE A C 1
ATOM 1278 O O . PHE A 1 180 ? 79.807 -14.290 37.456 1.00 56.67 220 PHE A O 1
ATOM 1286 N N . ASP A 1 181 ? 80.560 -12.189 37.847 1.00 70.36 221 ASP A N 1
ATOM 1287 C CA A ASP A 1 181 ? 81.033 -11.985 36.485 0.44 81.36 221 ASP A CA 1
ATOM 1288 C CA B ASP A 1 181 ? 81.075 -12.044 36.487 0.56 91.64 221 ASP A CA 1
ATOM 1289 C C . ASP A 1 181 ? 82.310 -11.148 36.422 1.00 72.51 221 ASP A C 1
ATOM 1290 O O . ASP A 1 181 ? 82.625 -10.615 35.350 1.00 70.56 221 ASP A O 1
ATOM 1299 N N . LYS A 1 182 ? 83.036 -10.989 37.527 1.00 63.22 222 LYS A N 1
ATOM 1300 C CA . LYS A 1 182 ? 84.280 -10.230 37.506 1.00 73.49 222 LYS A CA 1
ATOM 1301 C C . LYS A 1 182 ? 85.422 -11.104 37.005 1.00 73.43 222 LYS A C 1
ATOM 1302 O O . LYS A 1 182 ? 85.522 -12.283 37.354 1.00 73.61 222 LYS A O 1
ATOM 1308 N N . SER A 1 183 ? 86.294 -10.516 36.194 1.00 74.89 223 SER A N 1
ATOM 1309 C CA . SER A 1 183 ? 87.380 -11.247 35.561 1.00 77.31 223 SER A CA 1
ATOM 1310 C C . SER A 1 183 ? 88.708 -10.922 36.232 1.00 84.48 223 SER A C 1
ATOM 1311 O O . SER A 1 183 ? 88.990 -9.760 36.545 1.00 87.83 223 SER A O 1
ATOM 1314 N N . ASN A 1 184 ? 89.519 -11.956 36.449 1.00 81.35 224 ASN A N 1
ATOM 1315 C CA . ASN A 1 184 ? 90.876 -11.776 36.950 1.00 84.29 224 ASN A CA 1
ATOM 1316 C C . ASN A 1 184 ? 91.873 -11.641 35.802 1.00 87.43 224 ASN A C 1
ATOM 1317 O O . ASN A 1 184 ? 92.709 -10.733 35.807 1.00 87.12 224 ASN A O 1
ATOM 1322 N N . ASP A 1 185 ? 91.784 -12.526 34.804 1.00 87.97 225 ASP A N 1
ATOM 1323 C CA . ASP A 1 185 ? 92.728 -12.541 33.691 1.00 89.22 225 ASP A CA 1
ATOM 1324 C C . ASP A 1 185 ? 92.022 -12.572 32.337 1.00 89.26 225 ASP A C 1
ATOM 1325 O O . ASP A 1 185 ? 92.630 -12.965 31.336 1.00 91.52 225 ASP A O 1
ATOM 1330 N N . GLY A 1 186 ? 90.762 -12.158 32.277 1.00 82.53 226 GLY A N 1
ATOM 1331 C CA . GLY A 1 186 ? 90.002 -12.217 31.047 1.00 80.40 226 GLY A CA 1
ATOM 1332 C C . GLY A 1 186 ? 89.136 -13.445 30.885 1.00 85.11 226 GLY A C 1
ATOM 1333 O O . GLY A 1 186 ? 88.634 -13.683 29.781 1.00 83.28 226 GLY A O 1
ATOM 1334 N N . GLU A 1 187 ? 88.946 -14.229 31.942 1.00 84.04 227 GLU A N 1
ATOM 1335 C CA . GLU A 1 187 ? 88.138 -15.437 31.894 1.00 77.20 227 GLU A CA 1
ATOM 1336 C C . GLU A 1 187 ? 86.746 -15.175 32.461 1.00 69.80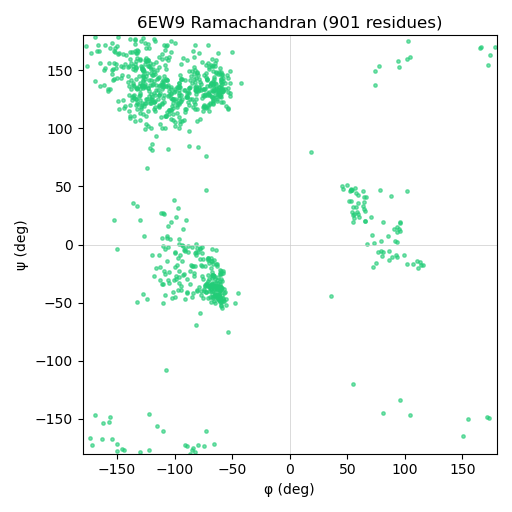 227 GLU A C 1
ATOM 1337 O O . GLU A 1 187 ? 86.453 -14.108 33.007 1.00 66.82 227 GLU A O 1
ATOM 1343 N N . THR A 1 188 ? 85.888 -16.185 32.332 1.00 68.56 228 THR A N 1
ATOM 1344 C CA . THR A 1 188 ? 84.492 -16.103 32.737 1.00 62.04 228 THR A CA 1
ATOM 1345 C C . THR A 1 188 ? 84.236 -17.039 33.911 1.00 55.46 228 THR A C 1
ATOM 1346 O O . THR A 1 188 ? 84.440 -18.259 33.781 1.00 47.58 228 THR A O 1
ATOM 1350 N N . PRO A 1 189 ? 83.793 -16.532 35.058 1.00 48.25 229 PRO A N 1
ATOM 1351 C CA . PRO A 1 189 ? 83.497 -17.419 36.184 1.00 43.58 229 PRO A CA 1
ATOM 1352 C C . PRO A 1 189 ? 82.297 -18.303 35.890 1.00 48.08 229 PRO A C 1
ATOM 1353 O O . PRO A 1 189 ? 81.463 -18.013 35.031 1.00 43.55 229 PRO A O 1
ATOM 1357 N N . GLU A 1 190 ? 82.216 -19.403 36.633 1.00 44.71 230 GLU A N 1
ATOM 1358 C CA . GLU A 1 190 ? 81.173 -20.395 36.421 1.00 42.22 230 GLU A CA 1
ATOM 1359 C C . GLU A 1 190 ? 80.640 -20.858 37.767 1.00 43.63 230 GLU A C 1
ATOM 1360 O O . GLU A 1 190 ? 81.420 -21.130 38.685 1.00 33.90 230 GLU A O 1
ATOM 1366 N N . GLY A 1 191 ? 79.316 -20.920 37.880 1.00 34.89 231 GLY A N 1
ATOM 1367 C CA . GLY A 1 191 ? 78.671 -21.497 39.049 1.00 34.61 231 GLY A CA 1
ATOM 1368 C C . GLY A 1 191 ? 78.909 -20.768 40.354 1.00 34.31 231 GLY A C 1
ATOM 1369 O O . GLY A 1 191 ? 79.019 -21.408 41.405 1.00 33.19 231 GLY A O 1
ATOM 1370 N N . ILE A 1 192 ? 78.983 -19.442 40.320 1.00 31.05 232 ILE A N 1
ATOM 1371 C CA . ILE A 1 192 ? 79.144 -18.639 41.530 1.00 33.87 232 ILE A CA 1
ATOM 1372 C C . ILE A 1 192 ? 78.005 -17.627 41.552 1.00 34.34 232 ILE A C 1
ATOM 1373 O O . ILE A 1 192 ? 78.030 -16.633 40.817 1.00 35.91 232 ILE A O 1
ATOM 1378 N N . GLY A 1 193 ? 77.005 -17.877 42.393 1.00 30.67 233 GLY A N 1
ATOM 1379 C CA . GLY A 1 193 ? 75.878 -16.979 42.521 1.00 33.60 233 GLY A CA 1
ATOM 1380 C C . GLY A 1 193 ? 75.494 -16.837 43.979 1.00 31.35 233 GLY A C 1
ATOM 1381 O O . GLY A 1 193 ? 75.818 -17.685 44.815 1.00 29.23 233 GLY A O 1
ATOM 1382 N N . PHE A 1 194 ? 74.783 -15.753 44.271 1.00 29.00 234 PHE A N 1
ATOM 1383 C CA . PHE A 1 194 ? 74.489 -15.382 45.644 1.00 33.37 234 PHE A CA 1
ATOM 1384 C C . PHE A 1 194 ? 72.999 -15.138 45.829 1.00 37.89 234 PHE A C 1
ATOM 1385 O O . PHE A 1 194 ? 72.354 -14.494 44.995 1.00 34.68 234 PHE A O 1
ATOM 1393 N N . ALA A 1 195 ? 72.463 -15.656 46.931 1.00 36.34 235 ALA A N 1
ATOM 1394 C CA . ALA A 1 195 ? 71.073 -15.451 47.311 1.00 34.03 235 ALA A CA 1
ATOM 1395 C C . ALA A 1 195 ? 71.006 -14.891 48.724 1.00 39.45 235 ALA A C 1
ATOM 1396 O O . ALA A 1 195 ? 71.805 -15.264 49.590 1.00 37.80 235 ALA A O 1
ATOM 1398 N N . ILE A 1 196 ? 70.060 -13.988 48.946 1.00 36.51 236 ILE A N 1
ATOM 1399 C CA . ILE A 1 196 ? 69.836 -13.440 50.290 1.00 37.10 236 ILE A CA 1
ATOM 1400 C C . ILE A 1 196 ? 69.158 -14.502 51.148 1.00 34.31 236 ILE A C 1
ATOM 1401 O O . ILE A 1 196 ? 68.141 -15.067 50.726 1.00 39.37 236 ILE A O 1
ATOM 1406 N N . PRO A 1 197 ? 69.669 -14.809 52.341 1.00 42.46 237 PRO A N 1
ATOM 1407 C CA . PRO A 1 197 ? 69.046 -15.859 53.157 1.00 41.65 237 PRO A CA 1
ATOM 1408 C C . PRO A 1 197 ? 67.609 -15.503 53.511 1.00 39.03 237 PRO A C 1
ATOM 1409 O O . PRO A 1 197 ? 67.256 -14.332 53.665 1.00 43.51 237 PRO A O 1
ATOM 1413 N N . PHE A 1 198 ? 66.774 -16.538 53.642 1.00 38.38 238 PHE A N 1
ATOM 1414 C CA . PHE A 1 198 ? 65.335 -16.306 53.735 1.00 40.79 238 PHE A CA 1
ATOM 1415 C C . PHE A 1 198 ? 64.937 -15.659 55.058 1.00 39.99 238 PHE A C 1
ATOM 1416 O O . PHE A 1 198 ? 63.951 -14.915 55.105 1.00 40.72 238 PHE A O 1
ATOM 1424 N N . GLN A 1 199 ? 65.680 -15.920 56.138 1.00 41.93 239 GLN A N 1
ATOM 1425 C CA . GLN A 1 199 ? 65.373 -15.273 57.412 1.00 43.64 239 GLN A CA 1
ATOM 1426 C C . GLN A 1 199 ? 65.572 -13.765 57.337 1.00 43.20 239 GLN A C 1
ATOM 1427 O O . GLN A 1 199 ? 64.825 -13.007 57.968 1.00 44.64 239 GLN A O 1
ATOM 1433 N N . LEU A 1 200 ? 66.572 -13.310 56.579 1.00 39.17 240 LEU A N 1
ATOM 1434 C CA . LEU A 1 200 ? 66.730 -11.878 56.358 1.00 44.04 240 LEU A CA 1
ATOM 1435 C C . LEU A 1 200 ? 65.649 -11.348 55.422 1.00 40.85 240 LEU A C 1
ATOM 1436 O O . LEU A 1 200 ? 65.102 -10.261 55.646 1.00 38.57 240 LEU A O 1
ATOM 1441 N N . ALA A 1 201 ? 65.329 -12.104 54.370 1.00 39.96 241 ALA A N 1
ATOM 1442 C CA . ALA A 1 201 ? 64.266 -11.697 53.458 1.00 41.12 241 ALA A CA 1
ATOM 1443 C C . ALA A 1 201 ? 62.950 -11.517 54.205 1.00 35.35 241 ALA A C 1
ATOM 1444 O O . ALA A 1 201 ? 62.270 -10.497 54.050 1.00 32.96 241 ALA A O 1
ATOM 1446 N N . THR A 1 202 ? 62.596 -12.489 55.048 1.00 39.03 242 THR A N 1
ATOM 1447 C CA . THR A 1 202 ? 61.366 -12.398 55.831 1.00 43.96 242 THR A CA 1
ATOM 1448 C C . THR A 1 202 ? 61.386 -11.197 56.769 1.00 44.59 242 THR A C 1
ATOM 1449 O O . THR A 1 202 ? 60.394 -10.465 56.874 1.00 39.17 242 THR A O 1
ATOM 1453 N N . LYS A 1 203 ? 62.511 -10.977 57.456 1.00 43.57 243 LYS A N 1
ATOM 1454 C CA . LYS A 1 203 ? 62.590 -9.887 58.424 1.00 44.93 243 LYS A CA 1
ATOM 1455 C C . LYS A 1 203 ? 62.423 -8.532 57.747 1.00 44.26 243 LYS A C 1
ATOM 1456 O O . LYS A 1 203 ? 61.682 -7.671 58.238 1.00 40.48 243 LYS A O 1
ATOM 1462 N N . ILE A 1 204 ? 63.100 -8.329 56.615 1.00 42.18 244 ILE A N 1
ATOM 1463 C CA . ILE A 1 204 ? 63.007 -7.062 55.898 1.00 39.74 244 ILE A CA 1
ATOM 1464 C C . ILE A 1 204 ? 61.616 -6.879 55.298 1.00 44.60 244 ILE A C 1
ATOM 1465 O O . ILE A 1 204 ? 61.095 -5.756 55.243 1.00 39.59 244 ILE A O 1
ATOM 1470 N N . MET A 1 205 ? 60.987 -7.969 54.854 1.00 43.60 245 MET A N 1
ATOM 1471 C CA . MET A 1 205 ? 59.642 -7.874 54.298 1.00 38.72 245 MET A CA 1
ATOM 1472 C C . MET A 1 205 ? 58.662 -7.305 55.313 1.00 42.05 245 MET A C 1
ATOM 1473 O O . MET A 1 205 ? 57.866 -6.414 54.994 1.00 37.70 245 MET A O 1
ATOM 1478 N N . ASP A 1 206 ? 58.699 -7.820 56.545 1.00 43.92 246 ASP A N 1
ATOM 1479 C CA . ASP A 1 206 ? 57.776 -7.347 57.570 1.00 42.67 246 ASP A CA 1
ATOM 1480 C C . ASP A 1 206 ? 58.000 -5.872 57.874 1.00 46.14 246 ASP A C 1
ATOM 1481 O O . ASP A 1 206 ? 57.043 -5.128 58.118 1.00 45.08 246 ASP A O 1
ATOM 1486 N N . LYS A 1 207 ? 59.259 -5.427 57.856 1.00 40.24 247 LYS A N 1
ATOM 1487 C CA . LYS A 1 207 ? 59.531 -4.012 58.081 1.00 44.44 247 LYS A CA 1
ATOM 1488 C C . LYS A 1 207 ? 59.027 -3.165 56.919 1.00 42.54 247 LYS A C 1
ATOM 1489 O O . LYS A 1 207 ? 58.507 -2.062 57.127 1.00 42.15 247 LYS A O 1
ATOM 1495 N N . LEU A 1 208 ? 59.165 -3.670 55.690 1.00 39.97 248 LEU A N 1
ATOM 1496 C CA . LEU A 1 208 ? 58.696 -2.935 54.520 1.00 40.30 248 LEU A CA 1
ATOM 1497 C C . LEU A 1 208 ? 57.173 -2.896 54.446 1.00 48.86 248 LEU A C 1
ATOM 1498 O O . LEU A 1 208 ? 56.604 -1.935 53.918 1.00 42.31 248 LEU A O 1
ATOM 1503 N N . ILE A 1 209 ? 56.496 -3.930 54.944 1.00 44.77 249 ILE A N 1
ATOM 1504 C CA . ILE A 1 209 ? 55.038 -3.912 54.926 1.00 49.35 249 ILE A CA 1
ATOM 1505 C C . ILE A 1 209 ? 54.511 -2.935 55.968 1.00 50.92 249 ILE A C 1
ATOM 1506 O O . ILE A 1 209 ? 53.571 -2.175 55.710 1.00 46.63 249 ILE A O 1
ATOM 1511 N N . ARG A 1 210 ? 55.133 -2.909 57.147 1.00 47.35 250 ARG A N 1
ATOM 1512 C CA . ARG A 1 210 ? 54.594 -2.114 58.244 1.00 49.49 250 ARG A CA 1
ATOM 1513 C C . ARG A 1 210 ? 54.971 -0.639 58.116 1.00 53.26 250 ARG A C 1
ATOM 1514 O O . ARG A 1 210 ? 54.142 0.239 58.378 1.00 52.82 250 ARG A O 1
ATOM 1522 N N . ASP A 1 211 ? 56.201 -0.346 57.704 1.00 50.54 251 ASP A N 1
ATOM 1523 C CA . ASP A 1 211 ? 56.662 1.014 57.457 1.00 45.02 251 ASP A CA 1
ATOM 1524 C C . ASP A 1 211 ? 56.842 1.246 55.964 1.00 47.21 251 ASP A C 1
ATOM 1525 O O . ASP A 1 211 ? 56.755 0.326 55.153 1.00 50.82 251 ASP A O 1
ATOM 1530 N N . GLY A 1 212 ? 57.092 2.502 55.601 1.00 45.58 252 GLY A N 1
ATOM 1531 C CA . GLY A 1 212 ? 57.404 2.777 54.211 1.00 55.10 252 GLY A CA 1
ATOM 1532 C C . GLY A 1 212 ? 58.684 2.133 53.728 1.00 48.44 252 GLY A C 1
ATOM 1533 O O . GLY A 1 212 ? 58.886 2.017 52.514 1.00 39.07 252 GLY A O 1
ATOM 1534 N N . ARG A 1 213 ? 59.535 1.698 54.653 1.00 56.61 253 ARG A N 1
ATOM 1535 C CA . ARG A 1 213 ? 60.841 1.148 54.329 1.00 44.63 253 ARG A CA 1
ATOM 1536 C C . ARG A 1 213 ? 61.470 0.602 55.606 1.00 50.76 253 ARG A C 1
ATOM 1537 O O . ARG A 1 213 ? 60.770 0.431 56.610 1.00 50.25 253 ARG A O 1
ATOM 1545 N N . VAL A 1 214 ? 62.768 0.304 55.582 1.00 48.42 254 VAL A N 1
ATOM 1546 C CA . VAL A 1 214 ? 63.461 -0.236 56.746 1.00 47.04 254 VAL A CA 1
ATOM 1547 C C . VAL A 1 214 ? 63.972 0.921 57.592 1.00 45.75 254 VAL A C 1
ATOM 1548 O O . VAL A 1 214 ? 64.736 1.765 57.111 1.00 42.24 254 VAL A O 1
ATOM 1552 N N . ILE A 1 215 ? 63.560 0.952 58.852 1.00 43.52 255 ILE A N 1
ATOM 1553 C CA . ILE A 1 215 ? 64.017 1.956 59.804 1.00 44.92 255 ILE A CA 1
ATOM 1554 C C . ILE A 1 215 ? 65.171 1.363 60.603 1.00 48.79 255 ILE A C 1
ATOM 1555 O O . ILE A 1 215 ? 65.017 0.324 61.254 1.00 48.90 255 ILE A O 1
ATOM 1560 N N . ARG A 1 216 ? 66.329 2.014 60.542 1.00 45.22 256 ARG A N 1
ATOM 1561 C CA . ARG A 1 216 ? 67.549 1.522 61.170 1.00 49.21 256 ARG A CA 1
ATOM 1562 C C . ARG A 1 216 ? 68.111 2.578 62.108 1.00 46.06 256 ARG A C 1
ATOM 1563 O O . ARG A 1 216 ? 68.344 3.720 61.694 1.00 45.71 256 ARG A O 1
ATOM 1571 N N . GLY A 1 217 ? 68.328 2.195 63.364 1.00 42.77 257 GLY A N 1
ATOM 1572 C CA . GLY A 1 217 ? 69.184 2.984 64.223 1.00 45.24 257 GLY A CA 1
ATOM 1573 C C . GLY A 1 217 ? 70.599 3.049 63.684 1.00 45.94 257 GLY A C 1
ATOM 1574 O O . GLY A 1 217 ? 71.002 2.270 62.818 1.00 46.13 257 GLY A O 1
ATOM 1575 N N . TYR A 1 218 ? 71.371 3.994 64.211 1.00 44.88 258 TYR A N 1
ATOM 1576 C CA . TYR A 1 218 ? 72.644 4.323 63.590 1.00 46.41 258 TYR A CA 1
ATOM 1577 C C . TYR A 1 218 ? 73.518 5.062 64.593 1.00 47.11 258 TYR A C 1
ATOM 1578 O O . TYR A 1 218 ? 73.039 5.938 65.315 1.00 48.28 258 TYR A O 1
ATOM 1587 N N . ILE A 1 219 ? 74.795 4.698 64.633 1.00 45.71 259 ILE A N 1
ATOM 1588 C CA . ILE A 1 219 ? 75.747 5.332 65.533 1.00 43.55 259 ILE A CA 1
ATOM 1589 C C . ILE A 1 219 ? 76.848 6.081 64.795 1.00 45.37 259 ILE A C 1
ATOM 1590 O O . ILE A 1 219 ? 77.464 6.990 65.380 1.00 45.59 259 ILE A O 1
ATOM 1595 N N . GLY A 1 220 ? 77.099 5.770 63.526 1.00 43.44 260 GLY A N 1
ATOM 1596 C CA . GLY A 1 220 ? 78.101 6.481 62.756 1.00 42.49 260 GLY A CA 1
ATOM 1597 C C . GLY A 1 220 ? 79.524 6.060 63.055 1.00 43.27 260 GLY A C 1
ATOM 1598 O O . GLY A 1 220 ? 80.406 6.904 63.240 1.00 42.09 260 GLY A O 1
ATOM 1599 N N . ILE A 1 221 ? 79.765 4.754 63.096 1.00 42.30 261 ILE A N 1
ATOM 1600 C CA . ILE A 1 221 ? 81.105 4.219 63.293 1.00 50.22 261 ILE A CA 1
ATOM 1601 C C . ILE A 1 221 ? 81.411 3.215 62.192 1.00 49.11 261 ILE A C 1
ATOM 1602 O O . ILE A 1 221 ? 80.535 2.463 61.751 1.00 46.57 261 ILE A O 1
ATOM 1607 N N . GLY A 1 222 ? 82.663 3.240 61.715 1.00 42.26 262 GLY A N 1
ATOM 1608 C CA . GLY A 1 222 ? 83.216 2.152 60.949 1.00 49.42 262 GLY A CA 1
ATOM 1609 C C . GLY A 1 222 ? 84.108 1.348 61.865 1.00 50.60 262 GLY A C 1
ATOM 1610 O O . GLY A 1 222 ? 85.090 1.863 62.407 1.00 47.02 262 GLY A O 1
ATOM 1611 N N . GLY A 1 223 ? 83.745 0.084 62.073 1.00 50.43 263 GLY A N 1
ATOM 1612 C CA . GLY A 1 223 ? 84.439 -0.750 63.028 1.00 53.05 263 GLY A CA 1
ATOM 1613 C C . GLY A 1 223 ? 84.637 -2.156 62.499 1.00 57.95 263 GLY A C 1
ATOM 1614 O O . GLY A 1 223 ? 84.016 -2.576 61.518 1.00 56.46 263 GLY A O 1
ATOM 1615 N N . ARG A 1 224 ? 85.521 -2.882 63.178 1.00 54.70 264 ARG A N 1
ATOM 1616 C CA . ARG A 1 224 ? 85.834 -4.260 62.832 1.00 57.48 264 ARG A CA 1
ATOM 1617 C C . ARG A 1 224 ? 86.112 -5.042 64.107 1.00 53.59 264 ARG A C 1
ATOM 1618 O O . ARG A 1 224 ? 86.520 -4.476 65.125 1.00 51.75 264 ARG A O 1
ATOM 1626 N N . GLU A 1 225 ? 85.870 -6.349 64.050 1.00 55.63 265 GLU A N 1
ATOM 1627 C CA . GLU A 1 225 ? 86.141 -7.201 65.197 1.00 59.63 265 GLU A CA 1
ATOM 1628 C C . GLU A 1 225 ? 87.639 -7.398 65.371 1.00 56.76 265 GLU A C 1
ATOM 1629 O O . GLU A 1 225 ? 88.418 -7.295 64.420 1.00 57.91 265 GLU A O 1
ATOM 1635 N N . ILE A 1 226 ? 88.040 -7.685 66.605 1.00 62.47 266 ILE A N 1
ATOM 1636 C CA . ILE A 1 226 ? 89.438 -7.977 66.889 1.00 69.59 266 ILE A CA 1
ATOM 1637 C C . ILE A 1 226 ? 89.568 -9.358 67.517 1.00 73.18 266 ILE A C 1
ATOM 1638 O O . ILE A 1 226 ? 88.576 -10.076 67.692 1.00 75.93 266 ILE A O 1
ATOM 1643 N N . ALA A 1 227 ? 90.795 -9.717 67.876 1.00 81.25 267 ALA A N 1
ATOM 1644 C CA . ALA A 1 227 ? 91.173 -10.960 68.534 1.00 82.69 267 ALA A CA 1
ATOM 1645 C C . ALA A 1 227 ? 92.665 -10.868 68.823 1.00 81.79 267 ALA A C 1
ATOM 1646 O O . ALA A 1 227 ? 93.381 -10.145 68.118 1.00 82.00 267 ALA A O 1
ATOM 1648 N N . PRO A 1 228 ? 93.176 -11.563 69.841 1.00 88.40 268 PRO A N 1
ATOM 1649 C CA . PRO A 1 228 ? 94.599 -11.422 70.181 1.00 85.32 268 PRO A CA 1
ATOM 1650 C C . PRO A 1 228 ? 95.528 -12.096 69.183 1.00 86.42 268 PRO A C 1
ATOM 1651 O O . PRO A 1 228 ? 95.147 -12.372 68.041 1.00 88.55 268 PRO A O 1
ATOM 1655 N N . LEU A 1 229 ? 96.756 -12.361 69.614 1.00 87.41 269 LEU A N 1
ATOM 1656 C CA . LEU A 1 229 ? 97.722 -13.082 68.797 1.00 87.65 269 LEU A CA 1
ATOM 1657 C C . LEU A 1 229 ? 98.282 -14.277 69.563 1.00 83.16 269 LEU A C 1
ATOM 1658 O O . LEU A 1 229 ? 97.589 -14.878 70.385 1.00 77.79 269 LEU A O 1
ATOM 1663 N N . GLY A 1 233 ? 100.203 -19.284 68.181 1.00 62.46 273 GLY A N 1
ATOM 1664 C CA . GLY A 1 233 ? 100.505 -18.655 69.453 1.00 71.07 273 GLY A CA 1
ATOM 1665 C C . GLY A 1 233 ? 99.323 -18.654 70.403 1.00 68.29 273 GLY A C 1
ATOM 1666 O O . GLY A 1 233 ? 98.192 -18.389 69.997 1.00 72.02 273 GLY A O 1
ATOM 1667 N N . GLY A 1 234 ? 99.587 -18.951 71.673 1.00 71.19 274 GLY A N 1
ATOM 1668 C CA . GLY A 1 234 ? 98.521 -19.005 72.652 1.00 68.96 274 GLY A CA 1
ATOM 1669 C C . GLY A 1 234 ? 97.868 -17.654 72.873 1.00 73.90 274 GLY A C 1
ATOM 1670 O O . GLY A 1 234 ? 98.447 -16.594 72.628 1.00 80.70 274 GLY A O 1
ATOM 1671 N N . GLY A 1 235 ? 96.626 -17.705 73.344 1.00 71.72 275 GLY A N 1
ATOM 1672 C CA . GLY A 1 235 ? 95.878 -16.494 73.619 1.00 75.45 275 GLY A CA 1
ATOM 1673 C C . GLY A 1 235 ? 95.902 -16.095 75.080 1.00 73.09 275 GLY A C 1
ATOM 1674 O O . GLY A 1 235 ? 95.344 -16.798 75.929 1.00 63.04 275 GLY A O 1
ATOM 1675 N N . ILE A 1 236 ? 96.545 -14.964 75.386 1.00 73.60 276 ILE A N 1
ATOM 1676 C CA . ILE A 1 236 ? 96.610 -14.424 76.739 1.00 67.65 276 ILE A CA 1
ATOM 1677 C C . ILE A 1 236 ? 96.416 -12.914 76.669 1.00 78.07 276 ILE A C 1
ATOM 1678 O O . ILE A 1 236 ? 96.629 -12.287 75.628 1.00 86.95 276 ILE A O 1
ATOM 1683 N N . ASP A 1 237 ? 95.961 -12.341 77.792 1.00 79.51 277 ASP A N 1
ATOM 1684 C CA . ASP A 1 237 ? 95.912 -10.894 78.003 1.00 82.67 277 ASP A CA 1
ATOM 1685 C C . ASP A 1 237 ? 94.757 -10.267 77.216 1.00 85.58 277 ASP A C 1
ATOM 1686 O O . ASP A 1 237 ? 94.303 -9.168 77.544 1.00 85.04 277 ASP A O 1
ATOM 1691 N N . GLN A 1 238 ? 94.201 -10.999 76.255 1.00 83.55 278 GLN A N 1
ATOM 1692 C CA . GLN A 1 238 ? 93.333 -10.430 75.225 1.00 83.41 278 GLN A CA 1
ATOM 1693 C C . GLN A 1 238 ? 92.191 -9.536 75.691 1.00 84.59 278 GLN A C 1
ATOM 1694 O O . GLN A 1 238 ? 91.812 -9.520 76.865 1.00 85.20 278 GLN A O 1
ATOM 1700 N N . LEU A 1 239 ? 91.623 -8.811 74.733 1.00 83.47 279 LEU A N 1
ATOM 1701 C CA . LEU A 1 239 ? 90.396 -8.057 74.906 1.00 77.96 279 LEU A CA 1
ATOM 1702 C C . LEU A 1 239 ? 89.534 -8.304 73.678 1.00 76.34 279 LEU A C 1
ATOM 1703 O O . LEU A 1 239 ? 90.046 -8.337 72.556 1.00 72.97 279 LEU A O 1
ATOM 1708 N N . GLN A 1 240 ? 88.239 -8.511 73.894 1.00 71.96 280 GLN A N 1
ATOM 1709 C CA . GLN A 1 240 ? 87.296 -8.762 72.816 1.00 66.44 280 GLN A CA 1
ATOM 1710 C C . GLN A 1 240 ? 86.406 -7.540 72.624 1.00 63.81 280 GLN A C 1
ATOM 1711 O O . GLN A 1 240 ? 86.163 -6.778 73.564 1.00 61.01 280 GLN A O 1
ATOM 1717 N N . GLY A 1 241 ? 85.946 -7.341 71.397 1.00 60.29 281 GLY A N 1
ATOM 1718 C CA . GLY A 1 241 ? 85.029 -6.262 71.098 1.00 54.24 281 GLY A CA 1
ATOM 1719 C C . GLY A 1 241 ? 85.207 -5.778 69.672 1.00 54.03 281 GLY A C 1
ATOM 1720 O O . GLY A 1 241 ? 85.832 -6.440 68.848 1.00 52.86 281 GLY A O 1
ATOM 1721 N N . ILE A 1 242 ? 84.639 -4.602 69.411 1.00 47.23 282 ILE A N 1
ATOM 1722 C CA . ILE A 1 242 ? 84.667 -3.975 68.094 1.00 47.07 282 ILE A CA 1
ATOM 1723 C C . ILE A 1 242 ? 85.557 -2.743 68.172 1.00 47.43 282 ILE A C 1
ATOM 1724 O O . ILE A 1 242 ? 85.284 -1.821 68.951 1.00 47.52 282 ILE A O 1
ATOM 1729 N N . VAL A 1 243 ? 86.609 -2.719 67.362 1.00 45.79 283 VAL A N 1
ATOM 1730 C CA . VAL A 1 243 ? 87.536 -1.593 67.344 1.00 47.99 283 VAL A CA 1
ATOM 1731 C C . VAL A 1 243 ? 87.017 -0.546 66.369 1.00 44.32 283 VAL A C 1
ATOM 1732 O O . VAL A 1 243 ? 86.590 -0.873 65.256 1.00 44.09 283 VAL A O 1
ATOM 1736 N N . VAL A 1 244 ? 87.037 0.712 66.794 1.00 39.09 284 VAL A N 1
ATOM 1737 C CA . VAL A 1 244 ? 86.539 1.806 65.969 1.00 43.62 284 VAL A CA 1
ATOM 1738 C C . VAL A 1 244 ? 87.619 2.182 64.962 1.00 46.60 284 VAL A C 1
ATOM 1739 O O . VAL A 1 244 ? 88.716 2.609 65.338 1.00 48.31 284 VAL A O 1
ATOM 1743 N N . ASN A 1 245 ? 87.312 2.008 63.681 1.00 46.04 285 ASN A N 1
ATOM 1744 C CA . ASN A 1 245 ? 88.236 2.308 62.597 1.00 48.34 285 ASN A CA 1
ATOM 1745 C C . ASN A 1 245 ? 88.026 3.690 61.997 1.00 51.51 285 ASN A C 1
ATOM 1746 O O . ASN A 1 245 ? 88.996 4.320 61.566 1.00 54.61 285 ASN A O 1
ATOM 1751 N N . GLU A 1 246 ? 86.785 4.172 61.954 1.00 49.24 286 GLU A N 1
ATOM 1752 C CA . GLU A 1 246 ? 86.469 5.480 61.402 1.00 53.49 286 GLU A CA 1
ATOM 1753 C C . GLU A 1 246 ? 85.199 5.999 62.060 1.00 51.37 286 GLU A C 1
ATOM 1754 O O . GLU A 1 246 ? 84.265 5.234 62.311 1.00 51.40 286 GLU A O 1
ATOM 1760 N N . VAL A 1 247 ? 85.176 7.300 62.334 1.00 48.08 287 VAL A N 1
ATOM 1761 C CA . VAL A 1 247 ? 84.040 7.965 62.962 1.00 53.95 287 VAL A CA 1
ATOM 1762 C C . VAL A 1 247 ? 83.506 9.001 61.983 1.00 52.46 287 VAL A C 1
ATOM 1763 O O . VAL A 1 247 ? 84.215 9.952 61.633 1.00 58.59 287 VAL A O 1
ATOM 1767 N N . SER A 1 248 ? 82.267 8.821 61.543 1.00 49.59 288 SER A N 1
ATOM 1768 C CA . SER A 1 248 ? 81.675 9.774 60.609 1.00 56.90 288 SER A CA 1
ATOM 1769 C C . SER A 1 248 ? 81.462 11.111 61.312 1.00 58.53 288 SER A C 1
ATOM 1770 O O . SER A 1 248 ? 80.847 11.151 62.384 1.00 58.72 288 SER A O 1
ATOM 1773 N N . PRO A 1 249 ? 81.962 12.215 60.756 1.00 62.37 289 PRO A N 1
ATOM 1774 C CA . PRO A 1 249 ? 81.915 13.493 61.478 1.00 59.73 289 PRO A CA 1
ATOM 1775 C C . PRO A 1 249 ? 80.491 13.987 61.675 1.00 61.11 289 PRO A C 1
ATOM 1776 O O . PRO A 1 249 ? 79.621 13.803 60.819 1.00 57.85 289 PRO A O 1
ATOM 1780 N N . ASP A 1 250 ? 80.266 14.620 62.827 1.00 62.49 290 ASP A N 1
ATOM 1781 C CA . ASP A 1 250 ? 78.947 15.062 63.278 1.00 59.46 290 ASP A CA 1
ATOM 1782 C C . ASP A 1 250 ? 77.934 13.924 63.316 1.00 54.25 290 ASP A C 1
ATOM 1783 O O . ASP A 1 250 ? 76.723 14.166 63.325 1.00 49.95 290 ASP A O 1
ATOM 1788 N N . GLY A 1 251 ? 78.411 12.683 63.338 1.00 50.04 291 GLY A N 1
ATOM 1789 C CA . GLY A 1 251 ? 77.565 11.556 63.639 1.00 49.78 291 GLY A CA 1
ATOM 1790 C C . GLY A 1 251 ? 77.397 11.382 65.130 1.00 45.10 291 GLY A C 1
ATOM 1791 O O . GLY A 1 251 ? 78.053 12.042 65.952 1.00 45.32 291 GLY A O 1
ATOM 1792 N N . PRO A 1 252 ? 76.491 10.476 65.509 1.00 45.41 292 PRO A N 1
ATOM 1793 C CA . PRO A 1 252 ? 76.255 10.250 66.946 1.00 41.62 292 PRO A CA 1
ATOM 1794 C C . PRO A 1 252 ? 77.511 9.868 67.712 1.00 41.62 292 PRO A C 1
ATOM 1795 O O . PRO A 1 252 ? 77.716 10.355 68.830 1.00 38.59 292 PRO A O 1
ATOM 1799 N N . ALA A 1 253 ? 78.365 9.018 67.138 1.00 33.68 293 ALA A N 1
ATOM 1800 C CA . ALA A 1 253 ? 79.575 8.603 67.841 1.00 45.88 293 ALA A CA 1
ATOM 1801 C C . ALA A 1 253 ? 80.537 9.770 68.029 1.00 39.41 293 ALA A C 1
ATOM 1802 O O . ALA A 1 253 ? 81.084 9.965 69.120 1.00 35.20 293 ALA A O 1
ATOM 1804 N N . ALA A 1 254 ? 80.761 10.553 66.970 1.00 41.66 294 ALA A N 1
ATOM 1805 C CA . ALA A 1 254 ? 81.644 11.711 67.073 1.00 42.84 294 ALA A CA 1
ATOM 1806 C C . ALA A 1 254 ? 81.133 12.697 68.115 1.00 40.73 294 ALA A C 1
ATOM 1807 O O . ALA A 1 254 ? 81.882 13.131 68.998 1.00 45.08 294 ALA A O 1
ATOM 1809 N N . ASN A 1 255 ? 79.847 13.052 68.034 1.00 40.33 295 ASN A N 1
ATOM 1810 C CA . ASN A 1 255 ? 79.271 13.980 69.002 1.00 43.47 295 ASN A CA 1
ATOM 1811 C C . ASN A 1 255 ? 79.371 13.445 70.423 1.00 41.03 295 ASN A C 1
ATOM 1812 O O . ASN A 1 255 ? 79.469 14.228 71.374 1.00 41.37 295 ASN A O 1
ATOM 1817 N N . ALA A 1 256 ? 79.352 12.122 70.589 1.00 36.51 296 ALA A N 1
ATOM 1818 C CA . ALA A 1 256 ? 79.491 11.513 71.904 1.00 43.34 296 ALA A CA 1
ATOM 1819 C C . ALA A 1 256 ? 80.938 11.410 72.366 1.00 41.40 296 ALA A C 1
ATOM 1820 O O . ALA A 1 256 ? 81.175 11.055 73.526 1.00 42.08 296 ALA A O 1
ATOM 1822 N N . GLY A 1 257 ? 81.903 11.700 71.498 1.00 39.03 297 GLY A N 1
ATOM 1823 C CA . GLY A 1 257 ? 83.301 11.638 71.869 1.00 44.44 297 GLY A CA 1
ATOM 1824 C C . GLY A 1 257 ? 83.997 10.325 71.584 1.00 45.41 297 GLY A C 1
ATOM 1825 O O . GLY A 1 257 ? 85.122 10.129 72.059 1.00 43.92 297 GLY A O 1
ATOM 1826 N N . ILE A 1 258 ? 83.368 9.416 70.837 1.00 41.39 298 ILE A N 1
ATOM 1827 C CA . ILE A 1 258 ? 84.032 8.177 70.452 1.00 41.30 298 ILE A CA 1
ATOM 1828 C C . ILE A 1 258 ? 85.155 8.499 69.477 1.00 42.27 298 ILE A C 1
ATOM 1829 O O . ILE A 1 258 ? 84.950 9.193 68.474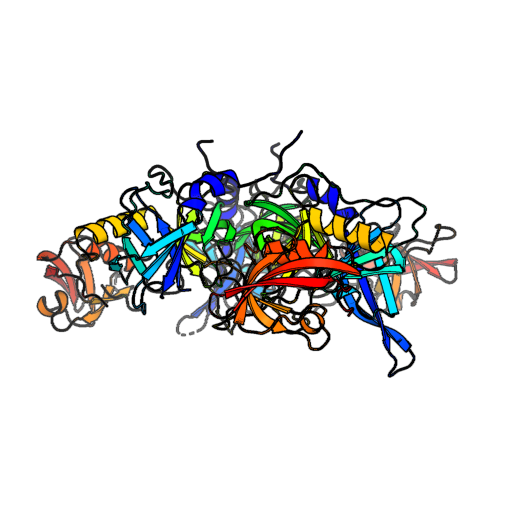 1.00 45.11 298 ILE A O 1
ATOM 1834 N N . GLN A 1 259 ? 86.352 8.004 69.772 1.00 42.93 299 GLN A N 1
ATOM 1835 C CA . GLN A 1 259 ? 87.535 8.298 68.980 1.00 46.25 299 GLN A CA 1
ATOM 1836 C C . GLN A 1 259 ? 88.045 7.040 68.291 1.00 45.15 299 GLN A C 1
ATOM 1837 O O . GLN A 1 259 ? 87.716 5.915 68.677 1.00 44.94 299 GLN A O 1
ATOM 1843 N N . VAL A 1 260 ? 88.865 7.252 67.258 1.00 42.86 300 VAL A N 1
ATOM 1844 C CA . VAL A 1 260 ? 89.427 6.135 66.511 1.00 44.42 300 VAL A CA 1
ATOM 1845 C C . VAL A 1 260 ? 90.254 5.259 67.441 1.00 45.34 300 VAL A C 1
ATOM 1846 O O . VAL A 1 260 ? 90.932 5.750 68.355 1.00 35.54 300 VAL A O 1
ATOM 1850 N N . ASN A 1 261 ? 90.172 3.946 67.223 1.00 48.36 301 ASN A N 1
ATOM 1851 C CA . ASN A 1 261 ? 90.863 2.902 67.975 1.00 42.69 301 ASN A CA 1
ATOM 1852 C C . ASN A 1 261 ? 90.308 2.719 69.380 1.00 41.06 301 ASN A C 1
ATOM 1853 O O . ASN A 1 261 ? 90.892 1.972 70.176 1.00 41.24 301 ASN A O 1
ATOM 1858 N N . ASP A 1 262 ? 89.200 3.375 69.713 1.00 40.98 302 ASP A N 1
ATOM 1859 C CA . ASP A 1 262 ? 88.405 2.922 70.842 1.00 41.52 302 ASP A CA 1
ATOM 1860 C C . ASP A 1 262 ? 87.963 1.486 70.590 1.00 43.24 302 ASP A C 1
ATOM 1861 O O . ASP A 1 262 ? 87.715 1.080 69.450 1.00 39.66 302 ASP A O 1
ATOM 1866 N N . LEU A 1 263 ? 87.882 0.709 71.658 1.00 40.90 303 LEU A N 1
ATOM 1867 C CA . LEU A 1 263 ? 87.411 -0.669 71.584 1.00 38.94 303 LEU A CA 1
ATOM 1868 C C . LEU A 1 263 ? 86.033 -0.713 72.233 1.00 38.60 303 LEU A C 1
ATOM 1869 O O . LEU A 1 263 ? 85.912 -0.724 73.461 1.00 34.18 303 LEU A O 1
ATOM 1874 N N . ILE A 1 264 ? 84.992 -0.720 71.400 1.00 37.59 304 ILE A N 1
ATOM 1875 C CA . ILE A 1 264 ? 83.638 -0.869 71.914 1.00 33.62 304 ILE A CA 1
ATOM 1876 C C . ILE A 1 264 ? 83.507 -2.231 72.573 1.00 36.12 304 ILE A C 1
ATOM 1877 O O . ILE A 1 264 ? 83.787 -3.266 71.955 1.00 37.53 304 ILE A O 1
ATOM 1882 N N . ILE A 1 265 ? 83.085 -2.238 73.833 1.00 30.30 305 ILE A N 1
ATOM 1883 C CA . ILE A 1 265 ? 82.861 -3.482 74.559 1.00 36.05 305 ILE A CA 1
ATOM 1884 C C . ILE A 1 265 ? 81.425 -3.647 75.030 1.00 39.96 305 ILE A C 1
ATOM 1885 O O . ILE A 1 265 ? 81.073 -4.735 75.508 1.00 36.93 305 ILE A O 1
ATOM 1890 N N . SER A 1 266 ? 80.578 -2.623 74.910 1.00 35.66 306 SER A N 1
ATOM 1891 C CA . SER A 1 266 ? 79.189 -2.743 75.336 1.00 32.74 306 SER A CA 1
ATOM 1892 C C . SER A 1 266 ? 78.353 -1.692 74.622 1.00 37.13 306 SER A C 1
ATOM 1893 O O . SER A 1 266 ? 78.736 -0.518 74.581 1.00 33.62 306 SER A O 1
ATOM 1896 N N . VAL A 1 267 ? 77.219 -2.119 74.068 1.00 29.11 307 VAL A N 1
ATOM 1897 C CA . VAL A 1 267 ? 76.281 -1.239 73.376 1.00 37.87 307 VAL A CA 1
ATOM 1898 C C . VAL A 1 267 ? 74.897 -1.469 73.962 1.00 32.31 307 VAL A C 1
ATOM 1899 O O . VAL A 1 267 ? 74.377 -2.589 73.901 1.00 35.46 307 VAL A O 1
ATOM 1903 N N . ASP A 1 268 ? 74.305 -0.414 74.522 1.00 36.28 308 ASP A N 1
ATOM 1904 C CA . ASP A 1 268 ? 72.939 -0.452 75.048 1.00 38.88 308 ASP A CA 1
ATOM 1905 C C . ASP A 1 268 ? 72.757 -1.594 76.045 1.00 37.06 308 ASP A C 1
ATOM 1906 O O . ASP A 1 268 ? 71.799 -2.367 75.977 1.00 31.71 308 ASP A O 1
ATOM 1911 N N . ASN A 1 269 ? 73.710 -1.703 76.972 1.00 37.84 309 ASN A N 1
ATOM 1912 C CA . ASN A 1 269 ? 73.674 -2.686 78.054 1.00 37.21 309 ASN A CA 1
ATOM 1913 C C . ASN A 1 269 ? 73.779 -4.119 77.541 1.00 35.99 309 ASN A C 1
ATOM 1914 O O . ASN A 1 269 ? 73.265 -5.049 78.167 1.00 32.05 309 ASN A O 1
ATOM 1919 N N . LYS A 1 270 ? 74.444 -4.312 76.404 1.00 34.22 310 LYS A N 1
ATOM 1920 C CA . LYS A 1 270 ? 74.712 -5.642 75.878 1.00 38.93 310 LYS A CA 1
ATOM 1921 C C . LYS A 1 270 ? 76.174 -5.701 75.457 1.00 39.50 310 LYS A C 1
ATOM 1922 O O . LYS A 1 270 ? 76.666 -4.767 74.798 1.00 34.43 310 LYS A O 1
ATOM 1928 N N . PRO A 1 271 ? 76.897 -6.764 75.810 1.00 38.01 311 PRO A N 1
ATOM 1929 C CA . PRO A 1 271 ? 78.312 -6.849 75.431 1.00 39.32 311 PRO A CA 1
ATOM 1930 C C . PRO A 1 271 ? 78.459 -6.916 73.920 1.00 41.71 311 PRO A C 1
ATOM 1931 O O . PRO A 1 271 ? 77.733 -7.644 73.240 1.00 36.81 311 PRO A O 1
ATOM 1935 N N . ALA A 1 272 ? 79.394 -6.130 73.392 1.00 39.93 312 ALA A N 1
ATOM 1936 C CA . ALA A 1 272 ? 79.669 -6.118 71.957 1.00 40.30 312 ALA A CA 1
ATOM 1937 C C . ALA A 1 272 ? 80.697 -7.208 71.675 1.00 43.88 312 ALA A C 1
ATOM 1938 O O . ALA A 1 272 ? 81.899 -7.009 71.856 1.00 45.72 312 ALA A O 1
ATOM 1940 N N . ILE A 1 273 ? 80.217 -8.367 71.238 1.00 47.86 313 ILE A N 1
ATOM 1941 C CA . ILE A 1 273 ? 81.058 -9.532 70.984 1.00 49.00 313 ILE A CA 1
ATOM 1942 C C . ILE A 1 273 ? 81.324 -9.712 69.496 1.00 52.27 313 ILE A C 1
ATOM 1943 O O . ILE A 1 273 ? 82.461 -9.943 69.083 1.00 52.08 313 ILE A O 1
ATOM 1948 N N . SER A 1 274 ? 80.280 -9.608 68.678 1.00 53.00 314 SER A N 1
ATOM 1949 C CA . SER A 1 274 ? 80.371 -9.784 67.236 1.00 52.98 314 SER A CA 1
ATOM 1950 C C . SER A 1 274 ? 79.970 -8.492 66.538 1.00 48.40 314 SER A C 1
ATOM 1951 O O . SER A 1 274 ? 79.033 -7.811 66.969 1.00 46.37 314 SER A O 1
ATOM 1954 N N . ALA A 1 275 ? 80.685 -8.159 65.461 1.00 47.04 315 ALA A N 1
ATOM 1955 C CA . ALA A 1 275 ? 80.355 -6.961 64.694 1.00 46.66 315 ALA A CA 1
ATOM 1956 C C . ALA A 1 275 ? 78.944 -7.047 64.135 1.00 48.75 315 ALA A C 1
ATOM 1957 O O . ALA A 1 275 ? 78.170 -6.086 64.212 1.00 46.95 315 ALA A O 1
ATOM 1959 N N . LEU A 1 276 ? 78.591 -8.203 63.573 1.00 48.93 316 LEU A N 1
ATOM 1960 C CA . LEU A 1 276 ? 77.289 -8.356 62.939 1.00 49.74 316 LEU A CA 1
ATOM 1961 C C . LEU A 1 276 ? 76.165 -8.304 63.965 1.00 47.53 316 LEU A C 1
ATOM 1962 O O . LEU A 1 276 ? 75.156 -7.622 63.754 1.00 48.23 316 LEU A O 1
ATOM 1967 N N . GLU A 1 277 ? 76.323 -9.011 65.086 1.00 45.70 317 GLU A N 1
ATOM 1968 C CA . GLU A 1 277 ? 75.322 -8.940 66.146 1.00 47.03 317 GLU A CA 1
ATOM 1969 C C . GLU A 1 277 ? 75.142 -7.506 66.631 1.00 44.89 317 GLU A C 1
ATOM 1970 O O . GLU A 1 277 ? 74.011 -7.026 66.781 1.00 47.36 317 GLU A O 1
ATOM 1976 N N . THR A 1 278 ? 76.251 -6.800 66.871 1.00 45.16 318 THR A N 1
ATOM 1977 C CA . THR A 1 278 ? 76.166 -5.404 67.291 1.00 43.26 318 THR A CA 1
ATOM 1978 C C . THR A 1 278 ? 75.570 -4.531 66.195 1.00 40.80 318 THR A C 1
ATOM 1979 O O . THR A 1 278 ? 74.747 -3.652 66.475 1.00 37.92 318 THR A O 1
ATOM 1983 N N . MET A 1 279 ? 75.986 -4.749 64.944 1.00 43.21 319 MET A N 1
ATOM 1984 C CA . MET A 1 279 ? 75.392 -4.034 63.819 1.00 46.61 319 MET A CA 1
ATOM 1985 C C . MET A 1 279 ? 73.880 -4.220 63.788 1.00 44.11 319 MET A C 1
ATOM 1986 O O . MET A 1 279 ? 73.123 -3.245 63.732 1.00 47.20 319 MET A O 1
ATOM 1991 N N . ASP A 1 280 ? 73.422 -5.474 63.843 1.00 45.05 320 ASP A N 1
ATOM 1992 C CA . ASP A 1 280 ? 71.987 -5.742 63.806 1.00 48.65 320 ASP A CA 1
ATOM 1993 C C . ASP A 1 280 ? 71.276 -5.113 64.996 1.00 46.26 320 ASP A C 1
ATOM 1994 O O . ASP A 1 280 ? 70.186 -4.548 64.849 1.00 43.98 320 ASP A O 1
ATOM 1999 N N . GLN A 1 281 ? 71.881 -5.195 66.183 1.00 46.06 321 GLN A N 1
ATOM 2000 C CA . GLN A 1 281 ? 71.255 -4.616 67.367 1.00 46.12 321 GLN A CA 1
ATOM 2001 C C . GLN A 1 281 ? 71.079 -3.110 67.218 1.00 42.55 321 GLN A C 1
ATOM 2002 O O . GLN A 1 281 ? 70.025 -2.563 67.565 1.00 42.13 321 GLN A O 1
ATOM 2008 N N . VAL A 1 282 ? 72.096 -2.423 66.692 1.00 41.88 322 VAL A N 1
ATOM 2009 C CA . VAL A 1 282 ? 72.002 -0.976 66.524 1.00 42.77 322 VAL A CA 1
ATOM 2010 C C . VAL A 1 282 ? 70.893 -0.626 65.541 1.00 44.41 322 VAL A C 1
ATOM 2011 O O . VAL A 1 282 ? 70.175 0.365 65.720 1.00 39.79 322 VAL A O 1
ATOM 2015 N N . ALA A 1 283 ? 70.730 -1.436 64.492 1.00 41.31 323 ALA A N 1
ATOM 2016 C CA . ALA A 1 283 ? 69.651 -1.194 63.542 1.00 44.37 323 ALA A CA 1
ATOM 2017 C C . ALA A 1 283 ? 68.294 -1.229 64.234 1.00 43.46 323 ALA A C 1
ATOM 2018 O O . ALA A 1 283 ? 67.407 -0.432 63.912 1.00 46.71 323 ALA A O 1
ATOM 2020 N N . GLU A 1 284 ? 68.127 -2.122 65.210 1.00 45.46 324 GLU A N 1
ATOM 2021 C CA . GLU A 1 284 ? 66.857 -2.284 65.907 1.00 46.31 324 GLU A CA 1
ATOM 2022 C C . GLU A 1 284 ? 66.603 -1.213 66.958 1.00 50.07 324 GLU A C 1
ATOM 2023 O O . GLU A 1 284 ? 65.475 -1.118 67.455 1.00 51.04 324 GLU A O 1
ATOM 2029 N N . ILE A 1 285 ? 67.612 -0.416 67.316 1.00 44.27 325 ILE A N 1
ATOM 2030 C CA . ILE A 1 285 ? 67.406 0.667 68.271 1.00 44.67 325 ILE A CA 1
ATOM 2031 C C . ILE A 1 285 ? 66.593 1.774 67.612 1.00 44.98 325 ILE A C 1
ATOM 2032 O O . ILE A 1 285 ? 66.924 2.243 66.515 1.00 47.68 325 ILE A O 1
ATOM 2037 N N . ARG A 1 286 ? 65.525 2.194 68.279 1.00 47.58 326 ARG A N 1
ATOM 2038 C CA . ARG A 1 286 ? 64.633 3.217 67.736 1.00 50.87 326 ARG A CA 1
ATOM 2039 C C . ARG A 1 286 ? 65.359 4.554 67.656 1.00 48.81 326 ARG A C 1
ATOM 2040 O O . ARG A 1 286 ? 65.897 5.015 68.673 1.00 44.47 326 ARG A O 1
ATOM 2048 N N . PRO A 1 287 ? 65.436 5.191 66.482 1.00 47.97 327 PRO A N 1
ATOM 2049 C CA . PRO A 1 287 ? 66.168 6.460 66.368 1.00 46.25 327 PRO A CA 1
ATOM 2050 C C . PRO A 1 287 ? 65.725 7.486 67.403 1.00 45.98 327 PRO A C 1
ATOM 2051 O O . PRO A 1 287 ? 64.573 7.505 67.840 1.00 48.76 327 PRO A O 1
ATOM 2055 N N . GLY A 1 288 ? 66.671 8.334 67.808 1.00 44.32 328 GLY A N 1
ATOM 2056 C CA . GLY A 1 288 ? 66.456 9.286 68.874 1.00 41.88 328 GLY A CA 1
ATOM 2057 C C . GLY A 1 288 ? 66.722 8.757 70.266 1.00 42.59 328 GLY A C 1
ATOM 2058 O O . GLY A 1 288 ? 66.808 9.557 71.207 1.00 45.69 328 GLY A O 1
ATOM 2059 N N . SER A 1 289 ? 66.853 7.442 70.430 1.00 42.31 329 SER A N 1
ATOM 2060 C CA . SER A 1 289 ? 67.146 6.871 71.736 1.00 42.57 329 SER A CA 1
ATOM 2061 C C . SER A 1 289 ? 68.519 7.317 72.225 1.00 42.59 329 SER A C 1
ATOM 2062 O O . SER A 1 289 ? 69.445 7.540 71.441 1.00 37.73 329 SER A O 1
ATOM 2065 N N . VAL A 1 290 ? 68.641 7.446 73.541 1.00 42.74 330 VAL A N 1
ATOM 2066 C CA . VAL A 1 290 ? 69.894 7.793 74.199 1.00 41.37 330 VAL A CA 1
ATOM 2067 C C . VAL A 1 290 ? 70.403 6.529 74.876 1.00 41.49 330 VAL A C 1
ATOM 2068 O O . VAL A 1 290 ? 69.771 6.023 75.812 1.00 40.92 330 VAL A O 1
ATOM 2072 N N . ILE A 1 291 ? 71.535 6.008 74.410 1.00 37.53 331 ILE A N 1
ATOM 2073 C CA . ILE A 1 291 ? 72.023 4.722 74.907 1.00 41.45 331 ILE A CA 1
ATOM 2074 C C . ILE A 1 291 ? 73.431 4.858 75.476 1.00 40.03 331 ILE A C 1
ATOM 2075 O O . ILE A 1 291 ? 74.187 5.754 75.070 1.00 38.60 331 ILE A O 1
ATOM 2080 N N . PRO A 1 292 ? 73.820 4.000 76.414 1.00 40.85 332 PRO A N 1
ATOM 2081 C CA . PRO A 1 292 ? 75.221 3.955 76.836 1.00 38.26 332 PRO A CA 1
ATOM 2082 C C . PRO A 1 292 ? 76.056 3.150 75.856 1.00 40.52 332 PRO A C 1
ATOM 2083 O O . PRO A 1 292 ? 75.579 2.208 75.218 1.00 41.09 332 PRO A O 1
ATOM 2087 N N . VAL A 1 293 ? 77.320 3.550 75.725 1.00 35.05 333 VAL A N 1
ATOM 2088 C CA . VAL A 1 293 ? 78.299 2.806 74.937 1.00 35.90 333 VAL A CA 1
ATOM 2089 C C . VAL A 1 293 ? 79.605 2.809 75.723 1.00 39.28 333 VAL A C 1
ATOM 2090 O O . VAL A 1 293 ? 80.244 3.858 75.867 1.00 39.72 333 VAL A O 1
ATOM 2094 N N . VAL A 1 294 ? 79.997 1.649 76.237 1.00 39.06 334 VAL A N 1
ATOM 2095 C CA . VAL A 1 294 ? 81.264 1.515 76.945 1.00 37.07 334 VAL A CA 1
ATOM 2096 C C . VAL A 1 294 ? 82.357 1.208 75.934 1.00 38.33 334 VAL A C 1
ATOM 2097 O O . VAL A 1 294 ? 82.204 0.323 75.084 1.00 34.43 334 VAL A O 1
ATOM 2101 N N . VAL A 1 295 ? 83.456 1.955 76.017 1.00 38.09 335 VAL A N 1
ATOM 2102 C CA . VAL A 1 295 ? 84.634 1.709 75.203 1.00 39.41 335 VAL A CA 1
ATOM 2103 C C . VAL A 1 295 ? 85.828 1.536 76.132 1.00 40.50 335 VAL A C 1
ATOM 2104 O O . VAL A 1 295 ? 85.822 1.967 77.288 1.00 41.58 335 VAL A O 1
ATOM 2108 N N . MET A 1 296 ? 86.856 0.879 75.614 1.00 40.09 336 MET A N 1
ATOM 2109 C CA . MET A 1 296 ? 88.158 0.850 76.259 1.00 44.33 336 MET A CA 1
ATOM 2110 C C . MET A 1 296 ? 89.071 1.820 75.527 1.00 42.70 336 MET A C 1
ATOM 2111 O O . MET A 1 296 ? 89.218 1.738 74.303 1.00 42.32 336 MET A O 1
ATOM 2116 N N . ARG A 1 297 ? 89.655 2.752 76.276 1.00 43.47 337 ARG A N 1
ATOM 2117 C CA . ARG A 1 297 ? 90.591 3.733 75.741 1.00 46.68 337 ARG A CA 1
ATOM 2118 C C . ARG A 1 297 ? 91.802 3.762 76.658 1.00 44.52 337 ARG A C 1
ATOM 2119 O O . ARG A 1 297 ? 91.664 4.028 77.857 1.00 43.93 337 ARG A O 1
ATOM 2127 N N . ASP A 1 298 ? 92.978 3.486 76.097 1.00 47.52 338 ASP A N 1
ATOM 2128 C CA . ASP A 1 298 ? 94.209 3.306 76.871 1.00 50.38 338 ASP A CA 1
ATOM 2129 C C . ASP A 1 298 ? 93.960 2.421 78.088 1.00 46.45 338 ASP A C 1
ATOM 2130 O O . ASP A 1 298 ? 94.283 2.773 79.224 1.00 50.72 338 ASP A O 1
ATOM 2135 N N . ASP A 1 299 ? 93.334 1.269 77.839 1.00 48.02 339 ASP A N 1
ATOM 2136 C CA . ASP A 1 299 ? 93.077 0.263 78.871 1.00 47.83 339 ASP A CA 1
ATOM 2137 C C . ASP A 1 299 ? 92.317 0.841 80.065 1.00 50.99 339 ASP A C 1
ATOM 2138 O O . ASP A 1 299 ? 92.508 0.415 81.207 1.00 56.46 339 ASP A O 1
ATOM 2143 N N . LYS A 1 300 ? 91.453 1.823 79.809 1.00 43.77 340 LYS A N 1
ATOM 2144 C CA . LYS A 1 300 ? 90.501 2.313 80.797 1.00 47.35 340 LYS A CA 1
ATOM 2145 C C . LYS A 1 300 ? 89.119 2.341 80.157 1.00 48.58 340 LYS A C 1
ATOM 2146 O O . LYS A 1 300 ? 88.974 2.718 78.989 1.00 42.53 340 LYS A O 1
ATOM 2152 N N . GLN A 1 301 ? 88.106 1.939 80.918 1.00 43.66 341 GLN A N 1
ATOM 2153 C CA . GLN A 1 301 ? 86.745 1.937 80.404 1.00 47.60 341 GLN A CA 1
ATOM 2154 C C . GLN A 1 301 ? 86.140 3.333 80.487 1.00 46.42 341 GLN A C 1
ATOM 2155 O O . GLN A 1 301 ? 86.245 4.008 81.516 1.00 47.37 341 GLN A O 1
ATOM 2161 N N . LEU A 1 302 ? 85.520 3.763 79.394 1.00 44.54 342 LEU A N 1
ATOM 2162 C CA . LEU A 1 302 ? 84.711 4.972 79.353 1.00 47.97 342 LEU A CA 1
ATOM 2163 C C . LEU A 1 302 ? 83.302 4.619 78.916 1.00 43.52 342 LEU A C 1
ATOM 2164 O O . LEU A 1 302 ? 83.112 3.830 77.985 1.00 42.84 342 LEU A O 1
ATOM 2169 N N . THR A 1 303 ? 82.321 5.209 79.587 1.00 42.36 343 THR A N 1
ATOM 2170 C CA . THR A 1 303 ? 80.924 5.084 79.200 1.00 43.34 343 THR A CA 1
ATOM 2171 C C . THR A 1 303 ? 80.504 6.371 78.509 1.00 42.54 343 THR A C 1
ATOM 2172 O O . THR A 1 303 ? 80.495 7.440 79.129 1.00 42.02 343 THR A O 1
ATOM 2176 N N . LEU A 1 304 ? 80.165 6.271 77.230 1.00 45.87 344 LEU A N 1
ATOM 2177 C CA . LEU A 1 304 ? 79.757 7.421 76.441 1.00 40.85 344 LEU A CA 1
ATOM 2178 C C . LEU A 1 304 ? 78.260 7.366 76.170 1.00 45.55 344 LEU A C 1
ATOM 2179 O O . LEU A 1 304 ? 77.709 6.305 75.857 1.00 42.24 344 LEU A O 1
ATOM 2184 N N . GLN A 1 305 ? 77.610 8.516 76.315 1.00 44.36 345 GLN A N 1
ATOM 2185 C CA . GLN A 1 305 ? 76.174 8.654 76.111 1.00 47.53 345 GLN A CA 1
ATOM 2186 C C . GLN A 1 305 ? 75.937 9.039 74.654 1.00 45.62 345 GLN A C 1
ATOM 2187 O O . GLN A 1 305 ? 76.333 10.126 74.221 1.00 45.73 345 GLN A O 1
ATOM 2193 N N . VAL A 1 306 ? 75.305 8.146 73.893 1.00 41.85 346 VAL A N 1
ATOM 2194 C CA . VAL A 1 306 ? 75.131 8.309 72.453 1.00 36.99 346 VAL A CA 1
ATOM 2195 C C . VAL A 1 306 ? 73.653 8.497 72.147 1.00 38.89 346 VAL A C 1
ATOM 2196 O O . VAL A 1 306 ? 72.802 7.785 72.692 1.00 41.37 346 VAL A O 1
ATOM 2200 N N . THR A 1 307 ? 73.349 9.458 71.272 1.00 40.20 347 THR A N 1
ATOM 2201 C CA . THR A 1 307 ? 71.989 9.694 70.795 1.00 39.78 347 THR A CA 1
ATOM 2202 C C . THR A 1 307 ? 71.856 9.073 69.409 1.00 39.74 347 THR A C 1
ATOM 2203 O O . THR A 1 307 ? 72.393 9.601 68.428 1.00 37.92 347 THR A O 1
ATOM 2207 N N . ILE A 1 308 ? 71.134 7.953 69.336 1.00 41.05 348 ILE A N 1
ATOM 2208 C CA . ILE A 1 308 ? 71.013 7.211 68.088 1.00 41.88 348 ILE A CA 1
ATOM 2209 C C . ILE A 1 308 ? 70.294 8.059 67.053 1.00 43.02 348 ILE A C 1
ATOM 2210 O O . ILE A 1 308 ? 69.273 8.694 67.344 1.00 46.10 348 ILE A O 1
ATOM 2215 N N . GLN A 1 309 ? 70.840 8.092 65.840 1.00 44.51 349 GLN A N 1
ATOM 2216 C CA . GLN A 1 309 ? 70.200 8.731 64.704 1.00 46.35 349 GLN A CA 1
ATOM 2217 C C . GLN A 1 309 ? 69.587 7.665 63.797 1.00 51.10 349 GLN A C 1
ATOM 2218 O O . GLN A 1 309 ? 69.745 6.460 64.011 1.00 46.16 349 GLN A O 1
ATOM 2224 N N . GLU A 1 310 ? 68.875 8.114 62.766 1.00 49.11 350 GLU A N 1
ATOM 2225 C CA . GLU A 1 310 ? 68.405 7.208 61.730 1.00 50.11 350 GLU A CA 1
ATOM 2226 C C . GLU A 1 310 ? 69.492 7.038 60.679 1.00 50.38 350 GLU A C 1
ATOM 2227 O O . GLU A 1 310 ? 70.240 7.975 60.387 1.00 50.56 350 GLU A O 1
ATOM 2233 N N . TYR A 1 311 ? 69.581 5.832 60.126 1.00 50.47 351 TYR A N 1
ATOM 2234 C CA . TYR A 1 311 ? 70.612 5.523 59.145 1.00 50.86 351 TYR A CA 1
ATOM 2235 C C . TYR A 1 311 ? 70.531 6.496 57.971 1.00 54.12 351 TYR A C 1
ATOM 2236 O O . TYR A 1 311 ? 69.432 6.750 57.459 1.00 55.59 351 TYR A O 1
ATOM 2245 N N . PRO A 1 312 ? 71.653 7.056 57.520 1.00 57.10 352 PRO A N 1
ATOM 2246 C CA . PRO A 1 312 ? 71.601 8.042 56.435 1.00 52.93 352 PRO A CA 1
ATOM 2247 C C . PRO A 1 312 ? 71.150 7.413 55.126 1.00 59.42 352 PRO A C 1
ATOM 2248 O O . PRO A 1 312 ? 71.405 6.238 54.849 1.00 60.85 352 PRO A O 1
ATOM 2252 N N . ALA A 1 313 ? 70.477 8.224 54.313 1.00 61.25 353 ALA A N 1
ATOM 2253 C CA . ALA A 1 313 ? 69.847 7.741 53.093 1.00 62.07 353 ALA A CA 1
ATOM 2254 C C . ALA A 1 313 ? 70.868 7.595 51.972 1.00 58.24 353 ALA A C 1
ATOM 2255 O O . ALA A 1 313 ? 71.656 8.510 51.713 1.00 55.80 353 ALA A O 1
ATOM 2257 N N . THR A 1 314 ? 70.843 6.447 51.302 1.00 65.33 354 THR A N 1
ATOM 2258 C CA . THR A 1 314 ? 71.687 6.215 50.134 1.00 68.74 354 THR A CA 1
ATOM 2259 C C . THR A 1 314 ? 70.982 6.689 48.866 1.00 70.70 354 THR A C 1
ATOM 2260 O O . THR A 1 314 ? 69.795 6.420 48.667 1.00 74.81 354 THR A O 1
ATOM 2264 N N . GLY B 1 1 ? 81.620 -51.182 53.242 1.00 70.51 41 GLY B N 1
ATOM 2265 C CA . GLY B 1 1 ? 80.938 -50.174 54.034 1.00 69.29 41 GLY B CA 1
ATOM 2266 C C . GLY B 1 1 ? 79.851 -49.430 53.280 1.00 72.77 41 GLY B C 1
ATOM 2267 O O . GLY B 1 1 ? 79.058 -50.043 52.562 1.00 76.30 41 GLY B O 1
ATOM 2268 N N . PRO B 1 2 ? 79.802 -48.112 53.448 1.00 70.57 42 PRO B N 1
ATOM 2269 C CA . PRO B 1 2 ? 78.821 -47.296 52.732 1.00 68.72 42 PRO B CA 1
ATOM 2270 C C . PRO B 1 2 ? 79.318 -46.946 51.333 1.00 66.70 42 PRO B C 1
ATOM 2271 O O . PRO B 1 2 ? 80.496 -47.098 51.002 1.00 61.07 42 PRO B O 1
ATOM 2275 N N . THR B 1 3 ? 78.386 -46.456 50.513 1.00 62.48 43 THR B N 1
ATOM 2276 C CA . THR B 1 3 ? 78.639 -46.350 49.086 1.00 58.08 43 THR B CA 1
ATOM 2277 C C . THR B 1 3 ? 78.564 -44.903 48.604 1.00 55.55 43 THR B C 1
ATOM 2278 O O . THR B 1 3 ? 77.772 -44.108 49.125 1.00 51.77 43 THR B O 1
ATOM 2282 N N . PRO B 1 4 ? 79.385 -44.531 47.622 1.00 49.49 44 PRO B N 1
ATOM 2283 C CA . PRO B 1 4 ? 79.310 -43.171 47.078 1.00 45.38 44 PRO B CA 1
ATOM 2284 C C . PRO B 1 4 ? 78.052 -42.972 46.249 1.00 46.71 44 PRO B C 1
ATOM 2285 O O . PRO B 1 4 ? 77.672 -43.831 45.449 1.00 45.66 44 PRO B O 1
ATOM 2289 N N . ALA B 1 5 ? 77.401 -41.829 46.457 1.00 42.76 45 ALA B N 1
ATOM 2290 C CA . ALA B 1 5 ? 76.306 -41.425 45.588 1.00 36.12 45 ALA B CA 1
ATOM 2291 C C . ALA B 1 5 ? 76.805 -41.334 44.153 1.00 40.29 45 ALA B C 1
ATOM 2292 O O . ALA B 1 5 ? 77.859 -40.747 43.886 1.00 38.65 45 ALA B O 1
ATOM 2294 N N . SER B 1 6 ? 76.056 -41.923 43.224 1.00 36.84 46 SER B N 1
ATOM 2295 C CA . SER B 1 6 ? 76.597 -42.081 41.884 1.00 35.99 46 SER B CA 1
ATOM 2296 C C . SER B 1 6 ? 75.487 -42.327 40.880 1.00 36.80 46 SER B C 1
ATOM 2297 O O . SER B 1 6 ? 74.452 -42.911 41.204 1.00 41.61 46 SER B O 1
ATOM 2300 N N . TYR B 1 7 ? 75.737 -41.887 39.648 1.00 37.38 47 TYR B N 1
ATOM 2301 C CA . TYR B 1 7 ? 74.899 -42.199 38.499 1.00 37.73 47 TYR B CA 1
ATOM 2302 C C . TYR B 1 7 ? 75.631 -43.112 37.523 1.00 41.21 47 TYR B C 1
ATOM 2303 O O . TYR B 1 7 ? 75.354 -43.104 36.321 1.00 41.28 47 TYR B O 1
ATOM 2312 N N . ASN B 1 8 ? 76.578 -43.901 38.041 1.00 39.79 48 ASN B N 1
ATOM 2313 C CA . ASN B 1 8 ? 77.349 -44.804 37.195 1.00 42.47 48 ASN B CA 1
ATOM 2314 C C . ASN B 1 8 ? 76.464 -45.864 36.554 1.00 41.26 48 ASN B C 1
ATOM 2315 O O . ASN B 1 8 ? 76.727 -46.291 35.422 1.00 36.89 48 ASN B O 1
ATOM 2320 N N . LEU B 1 9 ? 75.417 -46.300 37.256 1.00 35.72 49 LEU B N 1
ATOM 2321 C CA . LEU B 1 9 ? 74.495 -47.269 36.676 1.00 43.72 49 LEU B CA 1
ATOM 2322 C C . LEU B 1 9 ? 73.909 -46.742 35.373 1.00 41.14 49 LEU B C 1
ATOM 2323 O O . LEU B 1 9 ? 73.906 -47.441 34.353 1.00 43.05 49 LEU B O 1
ATOM 2328 N N . ALA B 1 10 ? 73.425 -45.496 35.385 1.00 42.28 50 ALA B N 1
ATOM 2329 C CA . ALA B 1 10 ? 72.880 -44.903 34.167 1.00 40.71 50 ALA B CA 1
ATOM 2330 C C . ALA B 1 10 ? 73.947 -44.790 33.087 1.00 40.48 50 ALA B C 1
ATOM 2331 O O . ALA B 1 10 ? 73.661 -44.981 31.899 1.00 42.24 50 ALA B O 1
ATOM 2333 N N . VAL B 1 11 ? 75.186 -44.487 33.482 1.00 38.01 51 VAL B N 1
ATOM 2334 C CA . VAL B 1 11 ? 76.276 -44.425 32.514 1.00 38.01 51 VAL B CA 1
ATOM 2335 C C . VAL B 1 11 ? 76.509 -45.794 31.890 1.00 36.44 51 VAL B C 1
ATOM 2336 O O . VAL B 1 11 ? 76.695 -45.914 30.674 1.00 38.02 51 VAL B O 1
ATOM 2340 N N . ARG B 1 12 ? 76.500 -46.848 32.708 1.00 35.51 52 ARG B N 1
ATOM 2341 C CA . ARG B 1 12 ? 76.742 -48.184 32.176 1.00 38.90 52 ARG B CA 1
ATOM 2342 C C . ARG B 1 12 ? 75.632 -48.604 31.220 1.00 41.92 52 ARG B C 1
ATOM 2343 O O . ARG B 1 12 ? 75.891 -49.251 30.199 1.00 44.17 52 ARG B O 1
ATOM 2351 N N . ARG B 1 13 ? 74.390 -48.222 31.522 1.00 44.10 53 ARG B N 1
ATOM 2352 C CA . ARG B 1 13 ? 73.268 -48.632 30.685 1.00 42.73 53 ARG B CA 1
ATOM 2353 C C . ARG B 1 13 ? 73.241 -47.865 29.367 1.00 42.72 53 ARG B C 1
ATOM 2354 O O . ARG B 1 13 ? 72.882 -48.427 28.326 1.00 48.33 53 ARG B O 1
ATOM 2362 N N . ALA B 1 14 ? 73.626 -46.587 29.387 1.00 43.74 54 ALA B N 1
ATOM 2363 C CA . ALA B 1 14 ? 73.365 -45.692 28.265 1.00 40.86 54 ALA B CA 1
ATOM 2364 C C . ALA B 1 14 ? 74.600 -45.274 27.484 1.00 41.09 54 ALA B C 1
ATOM 2365 O O . ALA B 1 14 ? 74.504 -45.087 26.269 1.00 37.13 54 ALA B O 1
ATOM 2367 N N . ALA B 1 15 ? 75.750 -45.116 28.142 1.00 44.04 55 ALA B N 1
ATOM 2368 C CA . ALA B 1 15 ? 76.934 -44.613 27.449 1.00 37.78 55 ALA B CA 1
ATOM 2369 C C . ALA B 1 15 ? 77.411 -45.487 26.291 1.00 41.34 55 ALA B C 1
ATOM 2370 O O . ALA B 1 15 ? 77.844 -44.916 25.275 1.00 39.84 55 ALA B O 1
ATOM 2372 N N . PRO B 1 16 ? 77.391 -46.827 26.362 1.00 42.79 56 PRO B N 1
ATOM 2373 C CA . PRO B 1 16 ? 77.920 -47.614 25.232 1.00 49.01 56 PRO B CA 1
ATOM 2374 C C . PRO B 1 16 ? 77.200 -47.370 23.917 1.00 46.16 56 PRO B C 1
ATOM 2375 O O . PRO B 1 16 ? 77.790 -47.605 22.855 1.00 48.02 56 PRO B O 1
ATOM 2379 N N . ALA B 1 17 ? 75.957 -46.897 23.947 1.00 44.16 57 ALA B N 1
ATOM 2380 C CA . ALA B 1 17 ? 75.192 -46.672 22.729 1.00 46.20 57 ALA B CA 1
ATOM 2381 C C . ALA B 1 17 ? 75.319 -45.252 22.192 1.00 46.36 57 ALA B C 1
ATOM 2382 O O . ALA B 1 17 ? 74.724 -44.943 21.154 1.00 44.74 57 ALA B O 1
ATOM 2384 N N . VAL B 1 18 ? 76.063 -44.381 22.866 1.00 46.10 58 VAL B N 1
ATOM 2385 C CA . VAL B 1 18 ? 76.310 -43.029 22.380 1.00 46.43 58 VAL B CA 1
ATOM 2386 C C . VAL B 1 18 ? 77.649 -43.025 21.660 1.00 43.47 58 VAL B C 1
ATOM 2387 O O . VAL B 1 18 ? 78.659 -43.487 22.205 1.00 51.38 58 VAL B O 1
ATOM 2391 N N . VAL B 1 19 ? 77.654 -42.515 20.434 1.00 43.16 59 VAL B N 1
ATOM 2392 C CA . VAL B 1 19 ? 78.785 -42.651 19.530 1.00 44.62 59 VAL B CA 1
ATOM 2393 C C . VAL B 1 19 ? 79.291 -41.271 19.145 1.00 47.79 59 VAL B C 1
ATOM 2394 O O . VAL B 1 19 ? 78.535 -40.294 19.112 1.00 45.55 59 VAL B O 1
ATOM 2398 N N . ASN B 1 20 ? 80.586 -41.197 18.855 1.00 48.00 60 ASN B N 1
ATOM 2399 C CA . ASN B 1 20 ? 81.181 -39.993 18.297 1.00 51.69 60 ASN B CA 1
ATOM 2400 C C . ASN B 1 20 ? 81.116 -40.080 16.779 1.00 52.45 60 ASN B C 1
ATOM 2401 O O . ASN B 1 20 ? 81.555 -41.075 16.192 1.00 54.79 60 ASN B O 1
ATOM 2406 N N . VAL B 1 21 ? 80.557 -39.054 16.146 1.00 49.43 61 VAL B N 1
ATOM 2407 C CA . VAL B 1 21 ? 80.407 -39.029 14.697 1.00 54.70 61 VAL B CA 1
ATOM 2408 C C . VAL B 1 21 ? 81.477 -38.117 14.110 1.00 55.42 61 VAL B C 1
ATOM 2409 O O . VAL B 1 21 ? 81.693 -36.996 14.591 1.00 53.84 61 VAL B O 1
ATOM 2413 N N . TYR B 1 22 ? 82.180 -38.617 13.099 1.00 58.86 62 TYR B N 1
ATOM 2414 C CA . TYR B 1 22 ? 83.277 -37.906 12.462 1.00 62.60 62 TYR B CA 1
ATOM 2415 C C . TYR B 1 22 ? 83.034 -37.812 10.962 1.00 68.29 62 TYR B C 1
ATOM 2416 O O . TYR B 1 22 ? 82.095 -38.398 10.416 1.00 64.49 62 TYR B O 1
ATOM 2425 N N . ASN B 1 23 ? 83.909 -37.059 10.300 1.00 71.65 63 ASN B N 1
ATOM 2426 C CA . ASN B 1 23 ? 83.905 -36.918 8.848 1.00 75.82 63 ASN B CA 1
ATOM 2427 C C . ASN B 1 23 ? 85.340 -37.069 8.365 1.00 76.38 63 ASN B C 1
ATOM 2428 O O . ASN B 1 23 ? 86.159 -36.162 8.550 1.00 80.10 63 ASN B O 1
ATOM 2433 N N . ARG B 1 24 ? 85.648 -38.211 7.760 1.00 69.88 64 ARG B N 1
ATOM 2434 C CA . ARG B 1 24 ? 86.991 -38.468 7.253 1.00 75.10 64 ARG B CA 1
ATOM 2435 C C . ARG B 1 24 ? 86.946 -39.394 6.042 1.00 71.48 64 ARG B C 1
ATOM 2436 O O . ARG B 1 24 ? 86.313 -39.082 5.034 1.00 74.83 64 ARG B O 1
ATOM 2444 N N . THR B 1 38 ? 85.898 -33.602 13.931 1.00 58.95 78 THR B N 1
ATOM 2445 C CA . THR B 1 38 ? 84.756 -34.026 14.733 1.00 63.92 78 THR B CA 1
ATOM 2446 C C . THR B 1 38 ? 83.501 -33.240 14.351 1.00 63.68 78 THR B C 1
ATOM 2447 O O . THR B 1 38 ? 83.563 -32.047 14.045 1.00 66.23 78 THR B O 1
ATOM 2451 N N . LEU B 1 39 ? 82.360 -33.924 14.350 1.00 57.24 79 LEU B N 1
ATOM 2452 C CA . LEU B 1 39 ? 81.078 -33.305 14.042 1.00 60.70 79 LEU B CA 1
ATOM 2453 C C . LEU B 1 39 ? 80.179 -33.195 15.263 1.00 56.60 79 LEU B C 1
ATOM 2454 O O . LEU B 1 39 ? 79.645 -32.120 15.552 1.00 55.90 79 LEU B O 1
ATOM 2459 N N . GLY B 1 40 ? 80.005 -34.291 15.993 1.00 54.54 80 GLY B N 1
ATOM 2460 C CA . GLY B 1 40 ? 79.109 -34.303 17.138 1.00 48.49 80 GLY B CA 1
ATOM 2461 C C . GLY B 1 40 ? 78.942 -35.714 17.654 1.00 50.20 80 GLY B C 1
ATOM 2462 O O . GLY B 1 40 ? 79.850 -36.544 17.540 1.00 51.36 80 GLY B O 1
ATOM 2463 N N . SER B 1 41 ? 77.763 -35.984 18.199 1.00 50.23 81 SER B N 1
ATOM 2464 C CA . SER B 1 41 ? 77.473 -37.283 18.783 1.00 44.88 81 SER B CA 1
ATOM 2465 C C . SER B 1 41 ? 76.243 -37.898 18.127 1.00 49.57 81 SER B C 1
ATOM 2466 O O . SER B 1 41 ? 75.550 -37.269 17.323 1.00 47.81 81 SER B O 1
ATOM 2469 N N . GLY B 1 42 ? 75.985 -39.156 18.483 1.00 45.83 82 GLY B N 1
ATOM 2470 C CA . GLY B 1 42 ? 74.855 -39.889 17.954 1.00 44.94 82 GLY B CA 1
ATOM 2471 C C . GLY B 1 42 ? 74.394 -40.919 18.961 1.00 46.80 82 GLY B C 1
ATOM 2472 O O . GLY B 1 42 ? 75.092 -41.226 19.930 1.00 40.00 82 GLY B O 1
ATOM 2473 N N . VAL B 1 43 ? 73.198 -41.452 18.720 1.00 45.04 83 VAL B N 1
ATOM 2474 C CA . VAL B 1 43 ? 72.564 -42.403 19.627 1.00 44.21 83 VAL B CA 1
ATOM 2475 C C . VAL B 1 43 ? 72.111 -43.615 18.822 1.00 47.26 83 VAL B C 1
ATOM 2476 O O . VAL B 1 43 ? 71.248 -43.492 17.944 1.00 47.43 83 VAL B O 1
ATOM 2480 N N . ILE B 1 44 ? 72.688 -44.778 19.120 1.00 44.82 84 ILE B N 1
ATOM 2481 C CA . ILE B 1 44 ? 72.234 -46.023 18.509 1.00 47.32 84 ILE B CA 1
ATOM 2482 C C . ILE B 1 44 ? 70.868 -46.367 19.086 1.00 51.25 84 ILE B C 1
ATOM 2483 O O . ILE B 1 44 ? 70.728 -46.579 20.296 1.00 49.90 84 ILE B O 1
ATOM 2488 N N . MET B 1 45 ? 69.857 -46.429 18.220 1.00 54.86 85 MET B N 1
ATOM 2489 C CA . MET B 1 45 ? 68.473 -46.579 18.655 1.00 54.39 85 MET B CA 1
ATOM 2490 C C . MET B 1 45 ? 67.983 -48.023 18.673 1.00 58.03 85 MET B C 1
ATOM 2491 O O . MET B 1 45 ? 67.196 -48.381 19.554 1.00 60.04 85 MET B O 1
ATOM 2496 N N . ASP B 1 46 ? 68.415 -48.872 17.738 1.00 58.51 86 ASP B N 1
ATOM 2497 C CA . ASP B 1 46 ? 67.943 -50.251 17.742 1.00 59.22 86 ASP B CA 1
ATOM 2498 C C . ASP B 1 46 ? 69.003 -51.186 17.170 1.00 57.05 86 ASP B C 1
ATOM 2499 O O . ASP B 1 46 ? 70.011 -50.757 16.602 1.00 57.05 86 ASP B O 1
ATOM 2504 N N . GLN B 1 47 ? 68.734 -52.488 17.309 1.00 62.38 87 GLN B N 1
ATOM 2505 C CA . GLN B 1 47 ? 69.673 -53.540 16.936 1.00 55.46 87 GLN B CA 1
ATOM 2506 C C . GLN B 1 47 ? 69.977 -53.584 15.446 1.00 58.37 87 GLN B C 1
ATOM 2507 O O . GLN B 1 47 ? 70.811 -54.395 15.029 1.00 63.13 87 GLN B O 1
ATOM 2513 N N . ARG B 1 48 ? 69.321 -52.765 14.632 1.00 59.72 88 ARG B N 1
ATOM 2514 C CA . ARG B 1 48 ? 69.506 -52.818 13.190 1.00 60.69 88 ARG B CA 1
ATOM 2515 C C . ARG B 1 48 ? 70.561 -51.839 12.690 1.00 59.95 88 ARG B C 1
ATOM 2516 O O . ARG B 1 48 ? 70.832 -51.802 11.485 1.00 59.60 88 ARG B O 1
ATOM 2524 N N . GLY B 1 49 ? 71.173 -51.065 13.579 1.00 61.22 89 GLY B N 1
ATOM 2525 C CA . GLY B 1 49 ? 72.211 -50.137 13.185 1.00 62.00 89 GLY B CA 1
ATOM 2526 C C . GLY B 1 49 ? 71.750 -48.723 12.919 1.00 60.41 89 GLY B C 1
ATOM 2527 O O . GLY B 1 49 ? 72.516 -47.939 12.344 1.00 55.89 89 GLY B O 1
ATOM 2528 N N . TYR B 1 50 ? 70.531 -48.369 13.317 1.00 54.90 90 TYR B N 1
ATOM 2529 C CA . TYR B 1 50 ? 70.032 -47.021 13.097 1.00 54.03 90 TYR B CA 1
ATOM 2530 C C . TYR B 1 50 ? 70.480 -46.098 14.221 1.00 51.44 90 TYR B C 1
ATOM 2531 O O . TYR B 1 50 ? 70.471 -46.473 15.397 1.00 51.32 90 TYR B O 1
ATOM 2540 N N . ILE B 1 51 ? 70.877 -44.884 13.847 1.00 51.01 91 ILE B N 1
ATOM 2541 C CA . ILE B 1 51 ? 71.486 -43.931 14.769 1.00 55.46 91 ILE B CA 1
ATOM 2542 C C . ILE B 1 51 ? 70.868 -42.560 14.533 1.00 51.73 91 ILE B C 1
ATOM 2543 O O . ILE B 1 51 ? 70.838 -42.076 13.397 1.00 53.49 91 ILE B O 1
ATOM 2548 N N . ILE B 1 52 ? 70.379 -41.937 15.601 1.00 45.11 92 ILE B N 1
ATOM 2549 C CA . ILE B 1 52 ? 69.845 -40.582 15.542 1.00 47.05 92 ILE B CA 1
ATOM 2550 C C . ILE B 1 52 ? 70.961 -39.591 15.829 1.00 50.58 92 ILE B C 1
ATOM 2551 O O . ILE B 1 52 ? 71.825 -39.827 16.683 1.00 46.47 92 ILE B O 1
ATOM 2556 N N . THR B 1 53 ? 70.940 -38.474 15.111 1.00 49.74 93 THR B N 1
ATOM 2557 C CA . THR B 1 53 ? 71.794 -37.343 15.425 1.00 50.17 93 THR B CA 1
ATOM 2558 C C . THR B 1 53 ? 71.061 -36.086 14.978 1.00 54.91 93 THR B C 1
ATOM 2559 O O . THR B 1 53 ? 69.912 -36.142 14.526 1.00 53.84 93 THR B O 1
ATOM 2563 N N . ASN B 1 54 ? 71.709 -34.940 15.141 1.00 47.05 94 ASN B N 1
ATOM 2564 C CA . ASN B 1 54 ? 71.107 -33.706 14.670 1.00 52.50 94 ASN B CA 1
ATOM 2565 C C . ASN B 1 54 ? 71.304 -33.609 13.163 1.00 56.73 94 ASN B C 1
ATOM 2566 O O . ASN B 1 54 ? 72.070 -34.371 12.570 1.00 59.05 94 ASN B O 1
ATOM 2571 N N . LYS B 1 55 ? 70.555 -32.712 12.523 1.00 52.90 95 LYS B N 1
ATOM 2572 C CA . LYS B 1 55 ? 70.796 -32.491 11.101 1.00 56.37 95 LYS B CA 1
ATOM 2573 C C . LYS B 1 55 ? 72.063 -31.677 10.905 1.00 53.00 95 LYS B C 1
ATOM 2574 O O . LYS B 1 55 ? 72.931 -32.039 10.104 1.00 46.67 95 LYS B O 1
ATOM 2580 N N . HIS B 1 56 ? 72.216 -30.610 11.685 1.00 51.73 96 HIS B N 1
ATOM 2581 C CA . HIS B 1 56 ? 73.368 -29.731 11.539 1.00 52.31 96 HIS B CA 1
ATOM 2582 C C . HIS B 1 56 ? 74.707 -30.412 11.831 1.00 53.10 96 HIS B C 1
ATOM 2583 O O . HIS B 1 56 ? 75.744 -29.894 11.407 1.00 54.16 96 HIS B O 1
ATOM 2590 N N . VAL B 1 57 ? 74.734 -31.549 12.530 1.00 53.75 97 VAL B N 1
ATOM 2591 C CA . VAL B 1 57 ? 76.016 -32.212 12.766 1.00 52.34 97 VAL B CA 1
ATOM 2592 C C . VAL B 1 57 ? 76.485 -32.952 11.516 1.00 56.59 97 VAL B C 1
ATOM 2593 O O . VAL B 1 57 ? 77.682 -32.966 11.194 1.00 60.26 97 VAL B O 1
ATOM 2597 N N . ILE B 1 58 ? 75.558 -33.597 10.803 1.00 54.27 98 ILE B N 1
ATOM 2598 C CA . ILE B 1 58 ? 75.937 -34.349 9.611 1.00 57.70 98 ILE B CA 1
ATOM 2599 C C . ILE B 1 58 ? 75.771 -33.552 8.325 1.00 58.49 98 ILE B C 1
ATOM 2600 O O . ILE B 1 58 ? 76.204 -34.028 7.263 1.00 64.05 98 ILE B O 1
ATOM 2605 N N . ASN B 1 59 ? 75.150 -32.377 8.373 1.00 64.14 99 ASN B N 1
ATOM 2606 C CA . ASN B 1 59 ? 75.252 -31.445 7.258 1.00 65.72 99 ASN B CA 1
ATOM 2607 C C . ASN B 1 59 ? 76.717 -31.074 7.045 1.00 74.94 99 ASN B C 1
ATOM 2608 O O . ASN B 1 59 ? 77.528 -31.111 7.976 1.00 73.55 99 ASN B O 1
ATOM 2613 N N . ASP B 1 60 ? 77.058 -30.730 5.801 1.00 74.58 100 ASP B N 1
ATOM 2614 C CA . ASP B 1 60 ? 78.400 -30.376 5.335 1.00 79.29 100 ASP B CA 1
ATOM 2615 C C . ASP B 1 60 ? 79.345 -31.571 5.219 1.00 77.37 100 ASP B C 1
ATOM 2616 O O . ASP B 1 60 ? 80.507 -31.375 4.846 1.00 85.11 100 ASP B O 1
ATOM 2621 N N . ALA B 1 61 ? 78.901 -32.791 5.513 1.00 74.64 101 ALA B N 1
ATOM 2622 C CA . ALA B 1 61 ? 79.803 -33.926 5.664 1.00 74.24 101 ALA B CA 1
ATOM 2623 C C . ALA B 1 61 ? 79.931 -34.721 4.370 1.00 74.49 101 ALA B C 1
ATOM 2624 O O . ALA B 1 61 ? 78.953 -34.905 3.639 1.00 78.13 101 ALA B O 1
ATOM 2626 N N . ASP B 1 62 ? 81.147 -35.207 4.104 1.00 77.81 102 ASP B N 1
ATOM 2627 C CA . ASP B 1 62 ? 81.423 -35.959 2.878 1.00 77.36 102 ASP B CA 1
ATOM 2628 C C . ASP B 1 62 ? 80.992 -37.418 3.012 1.00 73.92 102 ASP B C 1
ATOM 2629 O O . ASP B 1 62 ? 80.040 -37.860 2.362 1.00 74.41 102 ASP B O 1
ATOM 2634 N N . GLN B 1 63 ? 81.700 -38.184 3.839 1.00 70.43 103 GLN B N 1
ATOM 2635 C CA . GLN B 1 63 ? 81.312 -39.553 4.151 1.00 72.41 103 GLN B CA 1
ATOM 2636 C C . GLN B 1 63 ? 81.500 -39.774 5.643 1.00 69.28 103 GLN B C 1
ATOM 2637 O O . GLN B 1 63 ? 82.580 -39.517 6.184 1.00 71.26 103 GLN B O 1
ATOM 2643 N N . ILE B 1 64 ? 80.448 -40.253 6.296 1.00 67.93 104 ILE B N 1
ATOM 2644 C CA . ILE B 1 64 ? 80.295 -40.175 7.745 1.00 63.89 104 ILE B CA 1
ATOM 2645 C C . ILE B 1 64 ? 80.762 -41.478 8.377 1.00 64.10 104 ILE B C 1
ATOM 2646 O O . ILE B 1 64 ? 80.499 -42.569 7.854 1.00 66.58 104 ILE B O 1
ATOM 2651 N N . ILE B 1 65 ? 81.470 -41.368 9.501 1.00 61.10 105 ILE B N 1
ATOM 2652 C CA . ILE B 1 65 ? 81.850 -42.525 10.299 1.00 63.91 105 ILE B CA 1
ATOM 2653 C C . ILE B 1 65 ? 81.425 -42.291 11.742 1.00 56.50 105 ILE B C 1
ATOM 2654 O O . ILE B 1 65 ? 81.365 -41.153 12.219 1.00 58.24 105 ILE B O 1
ATOM 2659 N N . VAL B 1 66 ? 81.104 -43.382 12.430 1.00 56.06 106 VAL B N 1
ATOM 2660 C CA . VAL B 1 66 ? 80.699 -43.351 13.829 1.00 54.60 106 VAL B CA 1
ATOM 2661 C C . VAL B 1 66 ? 81.652 -44.233 14.623 1.00 57.50 106 VAL B C 1
ATOM 2662 O O . VAL B 1 66 ? 82.078 -45.292 14.147 1.00 53.81 106 VAL B O 1
ATOM 2666 N N . ALA B 1 67 ? 82.002 -43.785 15.826 1.00 54.70 107 ALA B N 1
ATOM 2667 C CA . ALA B 1 67 ? 82.956 -44.480 16.679 1.00 52.75 107 ALA B CA 1
ATOM 2668 C C . ALA B 1 67 ? 82.281 -44.872 17.984 1.00 52.22 107 ALA B C 1
ATOM 2669 O O . ALA B 1 67 ? 81.724 -44.018 18.681 1.00 52.38 107 ALA B O 1
ATOM 2671 N N . LEU B 1 68 ? 82.343 -46.156 18.314 1.00 50.70 108 LEU B N 1
ATOM 2672 C CA . LEU B 1 68 ? 81.728 -46.677 19.524 1.00 51.75 108 LEU B CA 1
ATOM 2673 C C . LEU B 1 68 ? 82.741 -46.720 20.663 1.00 55.81 108 LEU B C 1
ATOM 2674 O O . LEU B 1 68 ? 83.955 -46.790 20.451 1.00 54.36 108 LEU B O 1
ATOM 2679 N N . GLN B 1 69 ? 82.220 -46.685 21.892 1.00 53.52 109 GLN B N 1
ATOM 2680 C CA . GLN B 1 69 ? 83.089 -46.720 23.060 1.00 53.03 109 GLN B CA 1
ATOM 2681 C C . GLN B 1 69 ? 83.788 -48.063 23.222 1.00 58.02 109 GLN B C 1
ATOM 2682 O O . GLN B 1 69 ? 84.811 -48.131 23.913 1.00 57.31 109 GLN B O 1
ATOM 2688 N N . ASP B 1 70 ? 83.269 -49.129 22.606 1.00 55.83 110 ASP B N 1
ATOM 2689 C CA . ASP B 1 70 ? 83.955 -50.414 22.663 1.00 54.89 110 ASP B CA 1
ATOM 2690 C C . ASP B 1 70 ? 85.119 -50.503 21.683 1.00 53.83 110 ASP B C 1
ATOM 2691 O O . ASP B 1 70 ? 85.863 -51.489 21.719 1.00 59.95 110 ASP B O 1
ATOM 2696 N N . GLY B 1 71 ? 85.293 -49.505 20.816 1.00 55.03 111 GLY B N 1
ATOM 2697 C CA . GLY B 1 71 ? 86.434 -49.417 19.930 1.00 52.61 111 GLY B CA 1
ATOM 2698 C C . GLY B 1 71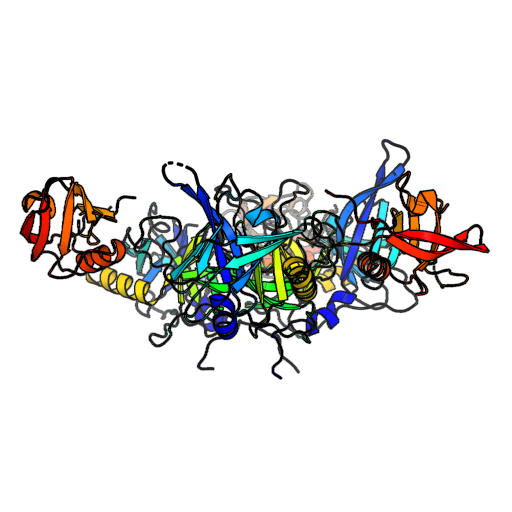 ? 86.105 -49.545 18.460 1.00 55.84 111 GLY B C 1
ATOM 2699 O O . GLY B 1 71 ? 86.933 -49.166 17.621 1.00 58.18 111 GLY B O 1
ATOM 2700 N N . ARG B 1 72 ? 84.927 -50.062 18.120 1.00 54.38 112 ARG B N 1
ATOM 2701 C CA . ARG B 1 72 ? 84.573 -50.278 16.725 1.00 57.08 112 ARG B CA 1
ATOM 2702 C C . ARG B 1 72 ? 84.346 -48.955 16.001 1.00 57.27 112 ARG B C 1
ATOM 2703 O O . ARG B 1 72 ? 83.951 -47.950 16.598 1.00 58.47 112 ARG B O 1
ATOM 2711 N N . VAL B 1 73 ? 84.604 -48.966 14.694 1.00 52.33 113 VAL B N 1
ATOM 2712 C CA . VAL B 1 73 ? 84.378 -47.816 13.826 1.00 57.03 113 VAL B CA 1
ATOM 2713 C C . VAL B 1 73 ? 83.601 -48.284 12.603 1.00 61.32 113 VAL B C 1
ATOM 2714 O O . VAL B 1 73 ? 84.002 -49.245 11.936 1.00 60.71 113 VAL B O 1
ATOM 2718 N N . PHE B 1 74 ? 82.492 -47.610 12.312 1.00 59.36 114 PHE B N 1
ATOM 2719 C CA . PHE B 1 74 ? 81.665 -47.914 11.155 1.00 60.95 114 PHE B CA 1
ATOM 2720 C C . PHE B 1 74 ? 81.497 -46.675 10.291 1.00 60.40 114 PHE B C 1
ATOM 2721 O O . PHE B 1 74 ? 81.468 -45.549 10.794 1.00 61.23 114 PHE B O 1
ATOM 2729 N N . GLU B 1 75 ? 81.389 -46.892 8.985 1.00 61.44 115 GLU B N 1
ATOM 2730 C CA . GLU B 1 75 ? 80.885 -45.858 8.096 1.00 63.51 115 GLU B CA 1
ATOM 2731 C C . GLU B 1 75 ? 79.369 -45.814 8.215 1.00 62.35 115 GLU B C 1
ATOM 2732 O O . GLU B 1 75 ? 78.716 -46.854 8.336 1.00 60.74 115 GLU B O 1
ATOM 2738 N N . ALA B 1 76 ? 78.809 -44.609 8.208 1.00 66.59 116 ALA B N 1
ATOM 2739 C CA . ALA B 1 76 ? 77.375 -44.420 8.365 1.00 64.03 116 ALA B CA 1
ATOM 2740 C C . ALA B 1 76 ? 76.761 -43.930 7.062 1.00 61.76 116 ALA B C 1
ATOM 2741 O O . ALA B 1 76 ? 77.327 -43.068 6.382 1.00 61.88 116 ALA B O 1
ATOM 2743 N N . LEU B 1 77 ? 75.604 -44.489 6.722 1.00 63.23 117 LEU B N 1
ATOM 2744 C CA . LEU B 1 77 ? 74.812 -44.036 5.588 1.00 58.38 117 LEU B CA 1
ATOM 2745 C C . LEU B 1 77 ? 73.695 -43.135 6.095 1.00 57.31 117 LEU B C 1
ATOM 2746 O O . LEU B 1 77 ? 73.001 -43.481 7.056 1.00 54.99 117 LEU B O 1
ATOM 2751 N N . LEU B 1 78 ? 73.533 -41.981 5.455 1.00 53.52 118 LEU B N 1
ATOM 2752 C CA . LEU B 1 78 ? 72.470 -41.054 5.817 1.00 57.20 118 LEU B CA 1
ATOM 2753 C C . LEU B 1 78 ? 71.138 -41.576 5.288 1.00 60.25 118 LEU B C 1
ATOM 2754 O O . LEU B 1 78 ? 70.938 -41.667 4.072 1.00 62.76 118 LEU B O 1
ATOM 2759 N N . VAL B 1 79 ? 70.231 -41.923 6.202 1.00 58.82 119 VAL B N 1
ATOM 2760 C CA . VAL B 1 79 ? 68.921 -42.424 5.802 1.00 49.87 119 VAL B CA 1
ATOM 2761 C C . VAL B 1 79 ? 67.993 -41.273 5.436 1.00 58.94 119 VAL B C 1
ATOM 2762 O O . VAL B 1 79 ? 67.211 -41.366 4.483 1.00 64.07 119 VAL B O 1
ATOM 2766 N N . GLY B 1 80 ? 68.067 -40.174 6.179 1.00 59.03 120 GLY B N 1
ATOM 2767 C CA . GLY B 1 80 ? 67.228 -39.020 5.937 1.00 52.63 120 GLY B CA 1
ATOM 2768 C C . GLY B 1 80 ? 67.419 -37.975 7.015 1.00 57.64 120 GLY B C 1
ATOM 2769 O O . GLY B 1 80 ? 67.953 -38.276 8.087 1.00 57.38 120 GLY B O 1
ATOM 2770 N N . SER B 1 81 ? 66.998 -36.742 6.748 1.00 57.28 121 SER B N 1
ATOM 2771 C CA . SER B 1 81 ? 67.124 -35.670 7.721 1.00 58.07 121 SER B CA 1
ATOM 2772 C C . SER B 1 81 ? 65.894 -34.779 7.649 1.00 56.04 121 SER B C 1
ATOM 2773 O O . SER B 1 81 ? 65.133 -34.810 6.679 1.00 59.92 121 SER B O 1
ATOM 2776 N N . ASP B 1 82 ? 65.706 -33.986 8.700 1.00 56.27 122 ASP B N 1
ATOM 2777 C CA . ASP B 1 82 ? 64.587 -33.057 8.789 1.00 57.31 122 ASP B CA 1
ATOM 2778 C C . ASP B 1 82 ? 65.103 -31.742 9.346 1.00 57.14 122 ASP B C 1
ATOM 2779 O O . ASP B 1 82 ? 65.702 -31.717 10.425 1.00 54.81 122 ASP B O 1
ATOM 2784 N N . SER B 1 83 ? 64.867 -30.653 8.614 1.00 55.61 123 SER B N 1
ATOM 2785 C CA . SER B 1 83 ? 65.383 -29.355 9.034 1.00 54.55 123 SER B CA 1
ATOM 2786 C C . SER B 1 83 ? 64.536 -28.743 10.143 1.00 55.96 123 SER B C 1
ATOM 2787 O O . SER B 1 83 ? 65.072 -28.101 11.052 1.00 60.19 123 SER B O 1
ATOM 2790 N N . LEU B 1 84 ? 63.216 -28.934 10.088 1.00 55.00 124 LEU B N 1
ATOM 2791 C CA . LEU B 1 84 ? 62.338 -28.280 11.051 1.00 56.89 124 LEU B CA 1
ATOM 2792 C C . LEU B 1 84 ? 62.549 -28.810 12.463 1.00 52.48 124 LEU B C 1
ATOM 2793 O O . LEU B 1 84 ? 62.284 -28.096 13.436 1.00 54.91 124 LEU B O 1
ATOM 2798 N N . THR B 1 85 ? 63.018 -30.049 12.600 1.00 51.03 125 THR B N 1
ATOM 2799 C CA . THR B 1 85 ? 63.357 -30.599 13.904 1.00 51.60 125 THR B CA 1
ATOM 2800 C C . THR B 1 85 ? 64.857 -30.702 14.140 1.00 55.42 125 THR B C 1
ATOM 2801 O O . THR B 1 85 ? 65.267 -30.887 15.291 1.00 52.73 125 THR B O 1
ATOM 2805 N N . ASP B 1 86 ? 65.678 -30.571 13.093 1.00 55.34 126 ASP B N 1
ATOM 2806 C CA . ASP B 1 86 ? 67.134 -30.709 13.191 1.00 57.03 126 ASP B CA 1
ATOM 2807 C C . ASP B 1 86 ? 67.520 -32.124 13.618 1.00 56.10 126 ASP B C 1
ATOM 2808 O O . ASP B 1 86 ? 68.355 -32.320 14.503 1.00 49.46 126 ASP B O 1
ATOM 2813 N N . LEU B 1 87 ? 66.897 -33.120 12.989 1.00 51.87 127 LEU B N 1
ATOM 2814 C CA . LEU B 1 87 ? 67.183 -34.522 13.250 1.00 48.64 127 LEU B CA 1
ATOM 2815 C C . LEU B 1 87 ? 67.688 -35.195 11.982 1.00 50.47 127 LEU B C 1
ATOM 2816 O O . LEU B 1 87 ? 67.397 -34.764 10.864 1.00 55.17 127 LEU B O 1
ATOM 2821 N N . ALA B 1 88 ? 68.448 -36.268 12.173 1.00 53.58 128 ALA B N 1
ATOM 2822 C CA . ALA B 1 88 ? 68.922 -37.081 11.065 1.00 52.72 128 ALA B CA 1
ATOM 2823 C C . ALA B 1 88 ? 69.106 -38.505 11.558 1.00 51.17 128 ALA B C 1
ATOM 2824 O O . ALA B 1 88 ? 69.361 -38.738 12.743 1.00 53.54 128 ALA B O 1
ATOM 2826 N N . VAL B 1 89 ? 68.969 -39.458 10.641 1.00 52.62 129 VAL B N 1
ATOM 2827 C CA . VAL B 1 89 ? 69.076 -40.876 10.959 1.00 52.78 129 VAL B CA 1
ATOM 2828 C C . VAL B 1 89 ? 70.204 -41.477 10.136 1.00 52.67 129 VAL B C 1
ATOM 2829 O O . VAL B 1 89 ? 70.212 -41.363 8.904 1.00 52.11 129 VAL B O 1
ATOM 2833 N N . LEU B 1 90 ? 71.154 -42.108 10.818 1.00 53.30 130 LEU B N 1
ATOM 2834 C CA . LEU B 1 90 ? 72.250 -42.821 10.184 1.00 57.42 130 LEU B CA 1
ATOM 2835 C C . LEU B 1 90 ? 71.996 -44.322 10.242 1.00 56.09 130 LEU B C 1
ATOM 2836 O O . LEU B 1 90 ? 71.145 -44.808 10.991 1.00 55.52 130 LEU B O 1
ATOM 2841 N N . LYS B 1 91 ? 72.757 -45.062 9.440 1.00 54.19 131 LYS B N 1
ATOM 2842 C CA . LYS B 1 91 ? 72.624 -46.510 9.374 1.00 54.95 131 LYS B CA 1
ATOM 2843 C C . LYS B 1 91 ? 74.004 -47.139 9.275 1.00 56.74 131 LYS B C 1
ATOM 2844 O O . LYS B 1 91 ? 74.811 -46.743 8.429 1.00 57.79 131 LYS B O 1
ATOM 2850 N N . ILE B 1 92 ? 74.270 -48.112 10.144 1.00 56.80 132 ILE B N 1
ATOM 2851 C CA . ILE B 1 92 ? 75.507 -48.877 10.110 1.00 58.26 132 ILE B CA 1
ATOM 2852 C C . ILE B 1 92 ? 75.150 -50.354 10.002 1.00 64.77 132 ILE B C 1
ATOM 2853 O O . ILE B 1 92 ? 74.042 -50.779 10.339 1.00 63.41 132 ILE B O 1
ATOM 2858 N N . ASN B 1 93 ? 76.108 -51.139 9.515 1.00 64.52 133 ASN B N 1
ATOM 2859 C CA . ASN B 1 93 ? 75.918 -52.567 9.267 1.00 67.61 133 ASN B CA 1
ATOM 2860 C C . ASN B 1 93 ? 76.915 -53.337 10.125 1.00 67.91 133 ASN B C 1
ATOM 2861 O O . ASN B 1 93 ? 78.009 -53.680 9.671 1.00 71.03 133 ASN B O 1
ATOM 2866 N N . ALA B 1 94 ? 76.530 -53.612 11.367 1.00 69.32 134 ALA B N 1
ATOM 2867 C CA . ALA B 1 94 ? 77.369 -54.347 12.304 1.00 71.88 134 ALA B CA 1
ATOM 2868 C C . ALA B 1 94 ? 76.955 -55.811 12.321 1.00 73.58 134 ALA B C 1
ATOM 2869 O O . ALA B 1 94 ? 75.761 -56.124 12.366 1.00 71.95 134 ALA B O 1
ATOM 2871 N N . THR B 1 95 ? 77.944 -56.702 12.284 1.00 74.34 135 THR B N 1
ATOM 2872 C CA . THR B 1 95 ? 77.687 -58.134 12.331 1.00 76.57 135 THR B CA 1
ATOM 2873 C C . THR B 1 95 ? 77.753 -58.705 13.741 1.00 76.76 135 THR B C 1
ATOM 2874 O O . THR B 1 95 ? 77.292 -59.831 13.956 1.00 81.59 135 THR B O 1
ATOM 2878 N N . GLY B 1 96 ? 78.298 -57.962 14.702 1.00 74.49 136 GLY B N 1
ATOM 2879 C CA . GLY B 1 96 ? 78.508 -58.496 16.033 1.00 74.34 136 GLY B CA 1
ATOM 2880 C C . GLY B 1 96 ? 77.505 -58.045 17.076 1.00 72.46 136 GLY B C 1
ATOM 2881 O O . GLY B 1 96 ? 77.773 -58.140 18.278 1.00 67.76 136 GLY B O 1
ATOM 2882 N N . GLY B 1 97 ? 76.345 -57.562 16.639 1.00 64.99 137 GLY B N 1
ATOM 2883 C CA . GLY B 1 97 ? 75.362 -57.042 17.570 1.00 69.10 137 GLY B CA 1
ATOM 2884 C C . GLY B 1 97 ? 75.770 -55.688 18.113 1.00 64.92 137 GLY B C 1
ATOM 2885 O O . GLY B 1 97 ? 76.964 -55.400 18.242 1.00 58.85 137 GLY B O 1
ATOM 2886 N N . LEU B 1 98 ? 74.797 -54.845 18.437 1.00 59.48 138 LEU B N 1
ATOM 2887 C CA . LEU B 1 98 ? 75.065 -53.473 18.830 1.00 56.82 138 LEU B CA 1
ATOM 2888 C C . LEU B 1 98 ? 74.506 -53.167 20.211 1.00 54.27 138 LEU B C 1
ATOM 2889 O O . LEU B 1 98 ? 73.549 -53.807 20.664 1.00 60.40 138 LEU B O 1
ATOM 2894 N N . PRO B 1 99 ? 75.098 -52.208 20.917 1.00 55.67 139 PRO B N 1
ATOM 2895 C CA . PRO B 1 99 ? 74.433 -51.636 22.090 1.00 52.25 139 PRO B CA 1
ATOM 2896 C C . PRO B 1 99 ? 73.452 -50.560 21.655 1.00 52.75 139 PRO B C 1
ATOM 2897 O O . PRO B 1 99 ? 73.703 -49.805 20.712 1.00 54.99 139 PRO B O 1
ATOM 2901 N N . THR B 1 100 ? 72.312 -50.505 22.336 1.00 45.70 140 THR B N 1
ATOM 2902 C CA . THR B 1 100 ? 71.271 -49.550 21.991 1.00 49.95 140 THR B CA 1
ATOM 2903 C C . THR B 1 100 ? 70.854 -48.770 23.227 1.00 48.27 140 THR B C 1
ATOM 2904 O O . THR B 1 100 ? 70.955 -49.257 24.357 1.00 42.51 140 THR B O 1
ATOM 2908 N N . ILE B 1 101 ? 70.380 -47.555 22.993 1.00 45.97 141 ILE B N 1
ATOM 2909 C CA . ILE B 1 101 ? 69.914 -46.711 24.095 1.00 45.33 141 ILE B CA 1
ATOM 2910 C C . ILE B 1 101 ? 68.663 -47.335 24.706 1.00 47.85 141 ILE B C 1
ATOM 2911 O O . ILE B 1 101 ? 67.827 -47.890 23.969 1.00 52.32 141 ILE B O 1
ATOM 2916 N N . PRO B 1 102 ? 68.524 -47.341 26.028 1.00 48.12 142 PRO B N 1
ATOM 2917 C CA . PRO B 1 102 ? 67.261 -47.795 26.624 1.00 40.87 142 PRO B CA 1
ATOM 2918 C C . PRO B 1 102 ? 66.187 -46.733 26.473 1.00 49.61 142 PRO B C 1
ATOM 2919 O O . PRO B 1 102 ? 66.416 -45.547 26.722 1.00 45.07 142 PRO B O 1
ATOM 2923 N N . ILE B 1 103 ? 65.007 -47.175 26.047 1.00 47.13 143 ILE B N 1
ATOM 2924 C CA . ILE B 1 103 ? 63.878 -46.294 25.777 1.00 51.29 143 ILE B CA 1
ATOM 2925 C C . ILE B 1 103 ? 62.673 -46.835 26.532 1.00 51.12 143 ILE B C 1
ATOM 2926 O O . ILE B 1 103 ? 62.282 -47.992 26.335 1.00 48.87 143 ILE B O 1
ATOM 2931 N N . ASN B 1 104 ? 62.104 -46.011 27.405 1.00 50.22 144 ASN B N 1
ATOM 2932 C CA . ASN B 1 104 ? 60.925 -46.365 28.189 1.00 48.71 144 ASN B CA 1
ATOM 2933 C C . ASN B 1 104 ? 59.778 -45.484 27.709 1.00 49.61 144 ASN B C 1
ATOM 2934 O O . ASN B 1 104 ? 59.712 -44.299 28.048 1.00 45.21 144 ASN B O 1
ATOM 2939 N N . ALA B 1 105 ? 58.871 -46.072 26.924 1.00 50.10 145 ALA B N 1
ATOM 2940 C CA . ALA B 1 105 ? 57.741 -45.319 26.393 1.00 51.04 145 ALA B CA 1
ATOM 2941 C C . ALA B 1 105 ? 56.770 -44.885 27.482 1.00 50.87 145 ALA B C 1
ATOM 2942 O O . ALA B 1 105 ? 56.037 -43.910 27.287 1.00 50.35 145 ALA B O 1
ATOM 2944 N N . ARG B 1 106 ? 56.751 -45.577 28.619 1.00 51.16 146 ARG B N 1
ATOM 2945 C CA . ARG B 1 106 ? 55.884 -45.213 29.733 1.00 52.86 146 ARG B CA 1
ATOM 2946 C C . ARG B 1 106 ? 56.413 -44.034 30.546 1.00 51.72 146 ARG B C 1
ATOM 2947 O O . ARG B 1 106 ? 55.736 -43.597 31.483 1.00 46.05 146 ARG B O 1
ATOM 2955 N N . ARG B 1 107 ? 57.589 -43.503 30.218 1.00 47.17 147 ARG B N 1
ATOM 2956 C CA . ARG B 1 107 ? 58.223 -42.478 31.037 1.00 46.86 147 ARG B CA 1
ATOM 2957 C C . ARG B 1 107 ? 57.870 -41.085 30.530 1.00 41.20 147 ARG B C 1
ATOM 2958 O O . ARG B 1 107 ? 58.086 -40.768 29.356 1.00 45.80 147 ARG B O 1
ATOM 2966 N N . VAL B 1 108 ? 57.342 -40.256 31.421 1.00 43.35 148 VAL B N 1
ATOM 2967 C CA . VAL B 1 108 ? 56.999 -38.869 31.116 1.00 43.01 148 VAL B CA 1
ATOM 2968 C C . VAL B 1 108 ? 58.088 -37.975 31.705 1.00 48.39 148 VAL B C 1
ATOM 2969 O O . VAL B 1 108 ? 58.286 -37.990 32.929 1.00 47.10 148 VAL B O 1
ATOM 2973 N N . PRO B 1 109 ? 58.801 -37.195 30.892 1.00 48.40 149 PRO B N 1
ATOM 2974 C CA . PRO B 1 109 ? 59.863 -36.332 31.436 1.00 49.53 149 PRO B CA 1
ATOM 2975 C C . PRO B 1 109 ? 59.288 -35.241 32.328 1.00 48.33 149 PRO B C 1
ATOM 2976 O O . PRO B 1 109 ? 58.410 -34.480 31.915 1.00 48.60 149 PRO B O 1
ATOM 2980 N N . HIS B 1 110 ? 59.800 -35.161 33.554 1.00 42.26 150 HIS B N 1
ATOM 2981 C CA . HIS B 1 110 ? 59.297 -34.227 34.551 1.00 43.11 150 HIS B CA 1
ATOM 2982 C C . HIS B 1 110 ? 60.364 -33.204 34.909 1.00 40.34 150 HIS B C 1
ATOM 2983 O O . HIS B 1 110 ? 61.552 -33.534 34.991 1.00 43.30 150 HIS B O 1
ATOM 2990 N N . ILE B 1 111 ? 59.930 -31.960 35.117 1.00 38.52 151 ILE B N 1
ATOM 2991 C CA . ILE B 1 111 ? 60.847 -30.891 35.494 1.00 39.00 151 ILE B CA 1
ATOM 2992 C C . ILE B 1 111 ? 61.426 -31.190 36.870 1.00 43.86 151 ILE B C 1
ATOM 2993 O O . ILE B 1 111 ? 60.689 -31.469 37.826 1.00 42.68 151 ILE B O 1
ATOM 2998 N N . GLY B 1 112 ? 62.752 -31.133 36.978 1.00 37.75 152 GLY B N 1
ATOM 2999 C CA . GLY B 1 112 ? 63.445 -31.498 38.193 1.00 36.43 152 GLY B CA 1
ATOM 3000 C C . GLY B 1 112 ? 64.027 -32.894 38.185 1.00 39.35 152 GLY B C 1
ATOM 3001 O O . GLY B 1 112 ? 64.765 -33.243 39.115 1.00 41.41 152 GLY B O 1
ATOM 3002 N N . ASP B 1 113 ? 63.702 -33.704 37.178 1.00 38.92 153 ASP B N 1
ATOM 3003 C CA . ASP B 1 113 ? 64.335 -35.005 37.020 1.00 39.39 153 ASP B CA 1
ATOM 3004 C C . ASP B 1 113 ? 65.835 -34.836 36.821 1.00 41.07 153 ASP B C 1
ATOM 3005 O O . ASP B 1 113 ? 66.278 -33.991 36.040 1.00 39.39 153 ASP B O 1
ATOM 3010 N N . VAL B 1 114 ? 66.620 -35.656 37.519 1.00 36.93 154 VAL B N 1
ATOM 3011 C CA . VAL B 1 114 ? 68.060 -35.670 37.291 1.00 37.17 154 VAL B CA 1
ATOM 3012 C C . VAL B 1 114 ? 68.335 -36.289 35.928 1.00 39.02 154 VAL B C 1
ATOM 3013 O O . VAL B 1 114 ? 67.799 -37.354 35.595 1.00 40.61 154 VAL B O 1
ATOM 3017 N N . VAL B 1 115 ? 69.164 -35.618 35.127 1.00 33.14 155 VAL B N 1
ATOM 3018 C CA . VAL B 1 115 ? 69.505 -36.087 33.790 1.00 34.49 155 VAL B CA 1
ATOM 3019 C C . VAL B 1 115 ? 71.008 -35.986 33.571 1.00 40.60 155 VAL B C 1
ATOM 3020 O O . VAL B 1 115 ? 71.693 -35.147 34.165 1.00 35.09 155 VAL B O 1
ATOM 3024 N N . LEU B 1 116 ? 71.516 -36.844 32.691 1.00 41.26 156 LEU B N 1
ATOM 3025 C CA . LEU B 1 116 ? 72.921 -36.851 32.309 1.00 37.94 156 LEU B CA 1
ATOM 3026 C C . LEU B 1 116 ? 73.033 -36.614 30.812 1.00 37.97 156 LEU B C 1
ATOM 3027 O O . LEU B 1 116 ? 72.367 -37.292 30.021 1.00 43.34 156 LEU B O 1
ATOM 3032 N N . ALA B 1 117 ? 73.870 -35.656 30.427 1.00 37.28 157 ALA B N 1
ATOM 3033 C CA . ALA B 1 117 ? 74.171 -35.410 29.025 1.00 37.81 157 ALA B CA 1
ATOM 3034 C C . ALA B 1 117 ? 75.382 -36.238 28.619 1.00 38.95 157 ALA B C 1
ATOM 3035 O O . ALA B 1 117 ? 76.393 -36.261 29.329 1.00 43.29 157 ALA B O 1
ATOM 3037 N N . ILE B 1 118 ? 75.275 -36.914 27.479 1.00 38.93 158 ILE B N 1
ATOM 3038 C CA . ILE B 1 118 ? 76.304 -37.830 26.998 1.00 37.60 158 ILE B CA 1
ATOM 3039 C C . ILE B 1 118 ? 76.672 -37.429 25.576 1.00 43.02 158 ILE B C 1
ATOM 3040 O O . ILE B 1 118 ? 75.819 -37.450 24.680 1.00 42.78 158 ILE B O 1
ATOM 3045 N N . GLY B 1 119 ? 77.932 -37.067 25.371 1.00 38.07 159 GLY B N 1
ATOM 3046 C CA . GLY B 1 119 ? 78.384 -36.656 24.058 1.00 38.99 159 GLY B CA 1
ATOM 3047 C C . GLY B 1 119 ? 79.885 -36.476 24.028 1.00 45.66 159 GLY B C 1
ATOM 3048 O O . GLY B 1 119 ? 80.589 -36.801 24.986 1.00 46.09 159 GLY B O 1
ATOM 3049 N N . ASN B 1 120 ? 80.370 -35.941 22.904 1.00 47.19 160 ASN B N 1
ATOM 3050 C CA . ASN B 1 120 ? 81.797 -35.735 22.663 1.00 49.01 160 ASN B CA 1
ATOM 3051 C C . ASN B 1 120 ? 82.055 -34.246 22.456 1.00 49.12 160 ASN B C 1
ATOM 3052 O O . ASN B 1 120 ? 82.178 -33.778 21.314 1.00 50.95 160 ASN B O 1
ATOM 3057 N N . PRO B 1 121 ? 82.155 -33.470 23.538 1.00 48.34 161 PRO B N 1
ATOM 3058 C CA . PRO B 1 121 ? 82.410 -32.029 23.398 1.00 47.40 161 PRO B CA 1
ATOM 3059 C C . PRO B 1 121 ? 83.883 -31.755 23.124 1.00 47.42 161 PRO B C 1
ATOM 3060 O O . PRO B 1 121 ? 84.765 -32.325 23.771 1.00 44.35 161 PRO B O 1
ATOM 3064 N N . TYR B 1 122 ? 84.141 -30.878 22.153 1.00 46.42 162 TYR B N 1
ATOM 3065 C CA . TYR B 1 122 ? 85.489 -30.453 21.776 1.00 50.94 162 TYR B CA 1
ATOM 3066 C C . TYR B 1 122 ? 86.398 -31.629 21.426 1.00 49.14 162 TYR B C 1
ATOM 3067 O O . TYR B 1 122 ? 87.623 -31.521 21.529 1.00 48.95 162 TYR B O 1
ATOM 3076 N N . ASN B 1 123 ? 85.806 -32.748 21.003 1.00 51.46 163 ASN B N 1
ATOM 3077 C CA . ASN B 1 123 ? 86.540 -33.966 20.654 1.00 51.97 163 ASN B CA 1
ATOM 3078 C C . ASN B 1 123 ? 87.495 -34.383 21.768 1.00 47.73 163 ASN B C 1
ATOM 3079 O O . ASN B 1 123 ? 88.603 -34.863 21.523 1.00 56.04 163 ASN B O 1
ATOM 3084 N N . LEU B 1 124 ? 87.063 -34.193 23.010 1.00 46.63 164 LEU B N 1
ATOM 3085 C CA . LEU B 1 124 ? 87.835 -34.671 24.147 1.00 43.36 164 LEU B CA 1
ATOM 3086 C C . LEU B 1 124 ? 87.619 -36.150 24.418 1.00 46.93 164 LEU B C 1
ATOM 3087 O O . LEU B 1 124 ? 88.310 -36.716 25.270 1.00 50.72 164 LEU B O 1
ATOM 3092 N N . GLY B 1 125 ? 86.695 -36.783 23.707 1.00 53.86 165 GLY B N 1
ATOM 3093 C CA . GLY B 1 125 ? 86.170 -38.076 24.085 1.00 47.34 165 GLY B CA 1
ATOM 3094 C C . GLY B 1 125 ? 84.799 -37.940 24.722 1.00 49.23 165 GLY B C 1
ATOM 3095 O O . GLY B 1 125 ? 84.286 -36.842 24.953 1.00 49.66 165 GLY B O 1
ATOM 3096 N N . GLN B 1 126 ? 84.196 -39.089 25.009 1.00 48.87 166 GLN B N 1
ATOM 3097 C CA . GLN B 1 126 ? 82.857 -39.096 25.583 1.00 49.15 166 GLN B CA 1
ATOM 3098 C C . GLN B 1 126 ? 82.871 -38.478 26.976 1.00 46.88 166 GLN B C 1
ATOM 3099 O O . GLN B 1 126 ? 83.718 -38.813 27.809 1.00 46.89 166 GLN B O 1
ATOM 3105 N N . THR B 1 127 ? 81.923 -37.575 27.221 1.00 40.74 167 THR B N 1
ATOM 3106 C CA . THR B 1 127 ? 81.830 -36.813 28.457 1.00 38.88 167 THR B CA 1
ATOM 3107 C C . THR B 1 127 ? 80.424 -36.935 29.028 1.00 40.88 167 THR B C 1
ATOM 3108 O O . THR B 1 127 ? 79.436 -36.850 28.290 1.00 43.01 167 THR B O 1
ATOM 3112 N N . ILE B 1 128 ? 80.337 -37.132 30.342 1.00 36.73 168 ILE B N 1
ATOM 3113 C CA . ILE B 1 128 ? 79.064 -37.235 31.048 1.00 38.09 168 ILE B CA 1
ATOM 3114 C C . ILE B 1 128 ? 78.929 -36.038 31.979 1.00 40.65 168 ILE B C 1
ATOM 3115 O O . ILE B 1 128 ? 79.739 -35.863 32.895 1.00 42.40 168 ILE B O 1
ATOM 3120 N N . THR B 1 129 ? 77.900 -35.225 31.763 1.00 39.19 169 THR B N 1
ATOM 3121 C CA . THR B 1 129 ? 77.602 -34.102 32.639 1.00 36.36 169 THR B CA 1
ATOM 3122 C C . THR B 1 129 ? 76.219 -34.290 33.248 1.00 39.33 169 THR B C 1
ATOM 3123 O O . THR B 1 129 ? 75.345 -34.919 32.650 1.00 38.33 169 THR B O 1
ATOM 3127 N N . GLN B 1 130 ? 76.030 -33.748 34.448 1.00 34.96 170 GLN B N 1
ATOM 3128 C CA . GLN B 1 130 ? 74.823 -33.979 35.227 1.00 34.63 170 GLN B CA 1
ATOM 3129 C C . GLN B 1 130 ? 74.101 -32.665 35.490 1.00 41.04 170 GLN B C 1
ATOM 3130 O O . GLN B 1 130 ? 74.731 -31.650 35.805 1.00 36.86 170 GLN B O 1
ATOM 3136 N N . GLY B 1 131 ? 72.786 -32.698 35.354 1.00 40.16 171 GLY B N 1
ATOM 3137 C CA . GLY B 1 131 ? 71.942 -31.561 35.663 1.00 34.44 171 GLY B CA 1
ATOM 3138 C C . GLY B 1 131 ? 70.543 -32.062 35.960 1.00 38.63 171 GLY B C 1
ATOM 3139 O O . GLY B 1 131 ? 70.355 -33.198 36.399 1.00 36.98 171 GLY B O 1
ATOM 3140 N N . ILE B 1 132 ? 69.551 -31.204 35.718 1.00 35.14 172 ILE B N 1
ATOM 3141 C CA . ILE B 1 132 ? 68.146 -31.571 35.832 1.00 37.86 172 ILE B CA 1
ATOM 3142 C C . ILE B 1 132 ? 67.412 -31.086 34.589 1.00 36.85 172 ILE B C 1
ATOM 3143 O O . ILE B 1 132 ? 67.919 -30.272 33.816 1.00 37.21 172 ILE B O 1
ATOM 3148 N N . ILE B 1 133 ? 66.201 -31.607 34.399 1.00 38.66 173 ILE B N 1
ATOM 3149 C CA . ILE B 1 133 ? 65.288 -31.013 33.431 1.00 36.79 173 ILE B CA 1
ATOM 3150 C C . ILE B 1 133 ? 64.850 -29.660 33.971 1.00 30.27 173 ILE B C 1
ATOM 3151 O O . ILE B 1 133 ? 64.290 -29.566 35.069 1.00 31.51 173 ILE B O 1
ATOM 3156 N N . SER B 1 134 ? 65.120 -28.605 33.210 1.00 36.59 174 SER B N 1
ATOM 3157 C CA . SER B 1 134 ? 64.855 -27.248 33.671 1.00 38.83 174 SER B CA 1
ATOM 3158 C C . SER B 1 134 ? 63.483 -26.740 33.262 1.00 38.56 174 SER B C 1
ATOM 3159 O O . SER B 1 134 ? 62.929 -25.862 33.937 1.00 35.64 174 SER B O 1
ATOM 3162 N N . ALA B 1 135 ? 62.940 -27.266 32.169 1.00 41.79 175 ALA B N 1
ATOM 3163 C CA . ALA B 1 135 ? 61.659 -26.850 31.617 1.00 38.40 175 ALA B CA 1
ATOM 3164 C C . ALA B 1 135 ? 61.311 -27.805 30.489 1.00 41.73 175 ALA B C 1
ATOM 3165 O O . ALA B 1 135 ? 62.166 -28.551 30.000 1.00 39.27 175 ALA B O 1
ATOM 3167 N N . THR B 1 136 ? 60.044 -27.771 30.082 1.00 45.95 176 THR B N 1
ATOM 3168 C CA . THR B 1 136 ? 59.549 -28.583 28.983 1.00 43.61 176 THR B CA 1
ATOM 3169 C C . THR B 1 136 ? 58.777 -27.701 28.013 1.00 44.73 176 THR B C 1
ATOM 3170 O O . THR B 1 136 ? 58.308 -26.614 28.366 1.00 41.01 176 THR B O 1
ATOM 3174 N N . GLY B 1 137 ? 58.653 -28.184 26.781 1.00 45.32 177 GLY B N 1
ATOM 3175 C CA . GLY B 1 137 ? 57.912 -27.464 25.758 1.00 48.03 177 GLY B CA 1
ATOM 3176 C C . GLY B 1 137 ? 58.508 -26.127 25.375 1.00 45.54 177 GLY B C 1
ATOM 3177 O O . GLY B 1 137 ? 57.767 -25.158 25.170 1.00 47.50 177 GLY B O 1
ATOM 3178 N N . ARG B 1 138 ? 59.829 -26.050 25.266 1.00 45.99 178 ARG B N 1
ATOM 3179 C CA . ARG B 1 138 ? 60.517 -24.808 24.950 1.00 48.11 178 ARG B CA 1
ATOM 3180 C C . ARG B 1 138 ? 60.794 -24.710 23.455 1.00 47.85 178 ARG B C 1
ATOM 3181 O O . ARG B 1 138 ? 61.056 -25.711 22.783 1.00 45.67 178 ARG B O 1
ATOM 3189 N N . ILE B 1 139 ? 60.732 -23.482 22.936 1.00 48.52 179 ILE B N 1
ATOM 3190 C CA . ILE B 1 139 ? 61.021 -23.263 21.524 1.00 51.38 179 ILE B CA 1
ATOM 3191 C C . ILE B 1 139 ? 62.515 -23.126 21.263 1.00 54.92 179 ILE B C 1
ATOM 3192 O O . ILE B 1 139 ? 62.952 -23.280 20.116 1.00 57.48 179 ILE B O 1
ATOM 3197 N N . GLY B 1 140 ? 63.305 -22.846 22.289 1.00 55.41 180 GLY B N 1
ATOM 3198 C CA . GLY B 1 140 ? 64.746 -22.729 22.141 1.00 51.28 180 GLY B CA 1
ATOM 3199 C C . GLY B 1 140 ? 65.174 -21.278 21.957 1.00 53.91 180 GLY B C 1
ATOM 3200 O O . GLY B 1 140 ? 64.735 -20.395 22.693 1.00 52.41 180 GLY B O 1
ATOM 3201 N N . LEU B 1 141 ? 66.048 -21.043 20.978 1.00 57.50 181 LEU B N 1
ATOM 3202 C CA . LEU B 1 141 ? 66.482 -19.697 20.628 1.00 59.07 181 LEU B CA 1
ATOM 3203 C C . LEU B 1 141 ? 65.722 -19.132 19.439 1.00 62.74 181 LEU B C 1
ATOM 3204 O O . LEU B 1 141 ? 65.733 -17.913 19.234 1.00 67.11 181 LEU B O 1
ATOM 3209 N N . ASN B 1 142 ? 65.070 -19.990 18.666 1.00 64.88 182 ASN B N 1
ATOM 3210 C CA . ASN B 1 142 ? 64.271 -19.557 17.530 1.00 70.71 182 ASN B CA 1
ATOM 3211 C C . ASN B 1 142 ? 62.881 -19.155 18.009 1.00 69.30 182 ASN B C 1
ATOM 3212 O O . ASN B 1 142 ? 62.160 -19.998 18.555 1.00 68.17 182 ASN B O 1
ATOM 3217 N N . PRO B 1 143 ? 62.468 -17.895 17.834 1.00 73.79 183 PRO B N 1
ATOM 3218 C CA . PRO B 1 143 ? 61.137 -17.475 18.302 1.00 73.65 183 PRO B CA 1
ATOM 3219 C C . PRO B 1 143 ? 59.979 -18.102 17.538 1.00 74.77 183 PRO B C 1
ATOM 3220 O O . PRO B 1 143 ? 58.821 -17.860 17.898 1.00 74.41 183 PRO B O 1
ATOM 3224 N N . THR B 1 144 ? 60.250 -18.884 16.494 1.00 73.62 184 THR B N 1
ATOM 3225 C CA . THR B 1 144 ? 59.234 -19.661 15.789 1.00 76.84 184 THR B CA 1
ATOM 3226 C C . THR B 1 144 ? 59.758 -21.086 15.677 1.00 76.76 184 THR B C 1
ATOM 3227 O O . THR B 1 144 ? 60.677 -21.350 14.896 1.00 76.15 184 THR B O 1
ATOM 3231 N N . GLY B 1 145 ? 59.188 -22.004 16.455 1.00 72.52 185 GLY B N 1
ATOM 3232 C CA . GLY B 1 145 ? 59.740 -23.344 16.483 1.00 71.87 185 GLY B CA 1
ATOM 3233 C C . GLY B 1 145 ? 58.807 -24.462 16.896 1.00 69.86 185 GLY B C 1
ATOM 3234 O O . GLY B 1 145 ? 58.087 -24.362 17.895 1.00 63.46 185 GLY B O 1
ATOM 3235 N N . ARG B 1 146 ? 58.829 -25.548 16.124 1.00 71.60 186 ARG B N 1
ATOM 3236 C CA . ARG B 1 146 ? 58.138 -26.782 16.465 1.00 71.18 186 ARG B CA 1
ATOM 3237 C C . ARG B 1 146 ? 59.073 -27.813 17.088 1.00 70.31 186 ARG B C 1
ATOM 3238 O O . ARG B 1 146 ? 58.792 -29.015 17.024 1.00 64.94 186 ARG B O 1
ATOM 3246 N N . GLN B 1 147 ? 60.180 -27.370 17.686 1.00 67.65 187 GLN B N 1
ATOM 3247 C CA . GLN B 1 147 ? 61.171 -28.301 18.209 1.00 62.22 187 GLN B CA 1
ATOM 3248 C C . GLN B 1 147 ? 60.859 -28.781 19.623 1.00 58.75 187 GLN B C 1
ATOM 3249 O O . GLN B 1 147 ? 61.430 -29.793 20.050 1.00 55.61 187 GLN B O 1
ATOM 3255 N N . ASN B 1 148 ? 59.982 -28.083 20.354 1.00 51.05 188 ASN B N 1
ATOM 3256 C CA . ASN B 1 148 ? 59.3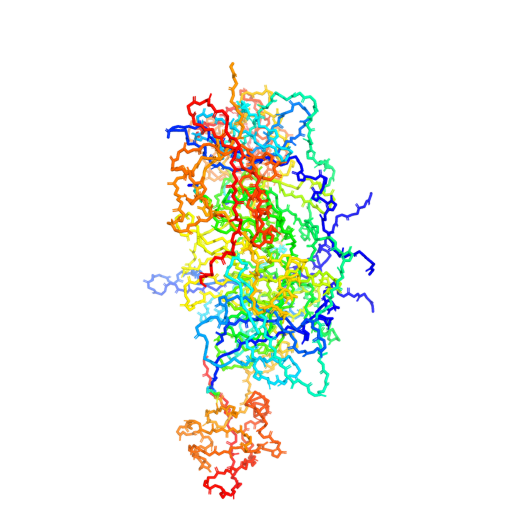62 -28.616 21.574 1.00 53.41 188 ASN B CA 1
ATOM 3257 C C . ASN B 1 148 ? 60.404 -29.031 22.617 1.00 52.98 188 ASN B C 1
ATOM 3258 O O . ASN B 1 148 ? 60.289 -30.077 23.257 1.00 52.13 188 ASN B O 1
ATOM 3263 N N . PHE B 1 149 ? 61.412 -28.188 22.813 1.00 46.96 189 PHE B N 1
ATOM 3264 C CA . PHE B 1 149 ? 62.594 -28.583 23.570 1.00 47.60 189 PHE B CA 1
ATOM 3265 C C . PHE B 1 149 ? 62.295 -28.840 25.042 1.00 44.06 189 PHE B C 1
ATOM 3266 O O . PHE B 1 149 ? 61.559 -28.088 25.686 1.00 45.11 189 PHE B O 1
ATOM 3274 N N . LEU B 1 150 ? 62.881 -29.912 25.574 1.00 41.31 190 LEU B N 1
ATOM 3275 C CA . LEU B 1 150 ? 63.223 -29.935 26.989 1.00 42.91 190 LEU B CA 1
ATOM 3276 C C . LEU B 1 150 ? 64.416 -29.018 27.211 1.00 37.72 190 LEU B C 1
ATOM 3277 O O . LEU B 1 150 ? 65.306 -28.921 26.362 1.00 38.36 190 LEU B O 1
ATOM 3282 N N . GLN B 1 151 ? 64.437 -28.339 28.349 1.00 39.35 191 GLN B N 1
ATOM 3283 C CA . GLN B 1 151 ? 65.557 -27.488 28.716 1.00 38.70 191 GLN B CA 1
ATOM 3284 C C . GLN B 1 151 ? 66.288 -28.108 29.897 1.00 37.91 191 GLN B C 1
ATOM 3285 O O . GLN B 1 151 ? 65.658 -28.609 30.833 1.00 39.32 191 GLN B O 1
ATOM 3291 N N . THR B 1 152 ? 67.617 -28.087 29.847 1.00 36.62 192 THR B N 1
ATOM 3292 C CA . THR B 1 152 ? 68.418 -28.715 30.886 1.00 40.04 192 THR B CA 1
ATOM 3293 C C . THR B 1 152 ? 69.626 -27.850 31.208 1.00 39.29 192 THR B C 1
ATOM 3294 O O . THR B 1 152 ? 70.110 -27.087 30.365 1.00 34.11 192 THR B O 1
ATOM 3298 N N . ASP B 1 153 ? 70.101 -27.971 32.448 1.00 39.34 193 ASP B N 1
ATOM 3299 C CA . ASP B 1 153 ? 71.313 -27.297 32.894 1.00 40.37 193 ASP B CA 1
ATOM 3300 C C . ASP B 1 153 ? 72.505 -28.236 32.999 1.00 38.24 193 ASP B C 1
ATOM 3301 O O . ASP B 1 153 ? 73.569 -27.812 33.457 1.00 42.33 193 ASP B O 1
ATOM 3306 N N . ALA B 1 154 ? 72.353 -29.499 32.602 1.00 38.24 194 ALA B N 1
ATOM 3307 C CA . ALA B 1 154 ? 73.518 -30.349 32.406 1.00 39.16 194 ALA B CA 1
ATOM 3308 C C . ALA B 1 154 ? 74.360 -29.772 31.279 1.00 44.46 194 ALA B C 1
ATOM 3309 O O . ALA B 1 154 ? 73.855 -29.514 30.182 1.00 42.38 194 ALA B O 1
ATOM 3311 N N . SER B 1 155 ? 75.643 -29.556 31.562 1.00 40.24 195 SER B N 1
ATOM 3312 C CA . SER B 1 155 ? 76.494 -28.750 30.696 1.00 43.55 195 SER B CA 1
ATOM 3313 C C . SER B 1 155 ? 76.551 -29.315 29.282 1.00 44.01 195 SER B C 1
ATOM 3314 O O . SER B 1 155 ? 76.921 -30.476 29.076 1.00 42.67 195 SER B O 1
ATOM 3317 N N . ILE B 1 156 ? 76.172 -28.483 28.316 1.00 41.94 196 ILE B N 1
ATOM 3318 C CA . ILE B 1 156 ? 76.253 -28.793 26.894 1.00 46.02 196 ILE B CA 1
ATOM 3319 C C . ILE B 1 156 ? 77.339 -27.921 26.281 1.00 43.17 196 ILE B C 1
ATOM 3320 O O . ILE B 1 156 ? 77.441 -26.730 26.597 1.00 44.91 196 ILE B O 1
ATOM 3325 N N . ASN B 1 157 ? 78.146 -28.512 25.403 1.00 39.42 197 ASN B N 1
ATOM 3326 C CA . ASN B 1 157 ? 79.204 -27.784 24.720 1.00 43.33 197 ASN B CA 1
ATOM 3327 C C . ASN B 1 157 ? 79.228 -28.191 23.256 1.00 47.00 197 ASN B C 1
ATOM 3328 O O . ASN B 1 157 ? 78.620 -29.189 22.854 1.00 44.07 197 ASN B O 1
ATOM 3333 N N . HIS B 1 158 ? 79.938 -27.396 22.457 1.00 47.09 198 HIS B N 1
ATOM 3334 C CA . HIS B 1 158 ? 80.148 -27.714 21.051 1.00 51.08 198 HIS B CA 1
ATOM 3335 C C . HIS B 1 158 ? 80.719 -29.116 20.914 1.00 49.42 198 HIS B C 1
ATOM 3336 O O . HIS B 1 158 ? 81.817 -29.402 21.399 1.00 50.37 198 HIS B O 1
ATOM 3343 N N . GLY B 1 159 ? 79.958 -29.997 20.272 1.00 48.87 199 GLY B N 1
ATOM 3344 C CA . GLY B 1 159 ? 80.290 -31.400 20.175 1.00 45.04 199 GLY B CA 1
ATOM 3345 C C . GLY B 1 159 ? 79.307 -32.316 20.871 1.00 42.45 199 GLY B C 1
ATOM 3346 O O . GLY B 1 159 ? 79.302 -33.522 20.594 1.00 43.08 199 GLY B O 1
ATOM 3347 N N . ASN B 1 160 ? 78.479 -31.781 21.773 1.00 47.45 200 ASN B N 1
ATOM 3348 C CA . ASN B 1 160 ? 77.413 -32.568 22.379 1.00 47.24 200 ASN B CA 1
ATOM 3349 C C . ASN B 1 160 ? 76.236 -32.781 21.438 1.00 46.80 200 ASN B C 1
ATOM 3350 O O . ASN B 1 160 ? 75.432 -33.690 21.678 1.00 50.34 200 ASN B O 1
ATOM 3355 N N . SER B 1 161 ? 76.114 -31.964 20.388 1.00 44.46 201 SER B N 1
ATOM 3356 C CA . SER B 1 161 ? 74.984 -32.066 19.470 1.00 45.11 201 SER B CA 1
ATOM 3357 C C . SER B 1 161 ? 74.823 -33.494 18.968 1.00 46.33 201 SER B C 1
ATOM 3358 O O . SER B 1 161 ? 75.803 -34.179 18.665 1.00 48.22 201 SER B O 1
ATOM 3361 N N . GLY B 1 162 ? 73.570 -33.939 18.890 1.00 43.05 202 GLY B N 1
ATOM 3362 C CA . GLY B 1 162 ? 73.258 -35.298 18.507 1.00 41.85 202 GLY B CA 1
ATOM 3363 C C . GLY B 1 162 ? 73.375 -36.320 19.614 1.00 45.39 202 GLY B C 1
ATOM 3364 O O . GLY B 1 162 ? 73.004 -37.482 19.402 1.00 49.71 202 GLY B O 1
ATOM 3365 N N . GLY B 1 163 ? 73.876 -35.935 20.787 1.00 48.20 203 GLY B N 1
ATOM 3366 C CA . GLY B 1 163 ? 74.048 -36.861 21.885 1.00 43.43 203 GLY B CA 1
ATOM 3367 C C . GLY B 1 163 ? 72.775 -37.077 22.680 1.00 41.59 203 GLY B C 1
ATOM 3368 O O . GLY B 1 163 ? 71.715 -36.516 22.399 1.00 41.41 203 GLY B O 1
ATOM 3369 N N . ALA B 1 164 ? 72.899 -37.906 23.713 1.00 37.04 204 ALA B N 1
ATOM 3370 C CA . ALA B 1 164 ? 71.760 -38.415 24.461 1.00 38.69 204 ALA B CA 1
ATOM 3371 C C . ALA B 1 164 ? 71.660 -37.759 25.830 1.00 42.05 204 ALA B C 1
ATOM 3372 O O . ALA B 1 164 ? 72.675 -37.507 26.491 1.00 38.20 204 ALA B O 1
ATOM 3374 N N . LEU B 1 165 ? 70.425 -37.491 26.248 1.00 36.82 205 LEU B N 1
ATOM 3375 C CA . LEU B 1 165 ? 70.106 -37.023 27.591 1.00 36.37 205 LEU B CA 1
ATOM 3376 C C . LEU B 1 165 ? 69.242 -38.087 28.254 1.00 40.19 205 LEU B C 1
ATOM 3377 O O . LEU B 1 165 ? 68.155 -38.401 27.761 1.00 39.13 205 LEU B O 1
ATOM 3382 N N . VAL B 1 166 ? 69.734 -38.657 29.354 1.00 39.71 206 VAL B N 1
ATOM 3383 C CA . VAL B 1 166 ? 69.089 -39.786 30.010 1.00 35.60 206 VAL B CA 1
ATOM 3384 C C . VAL B 1 166 ? 68.846 -39.439 31.473 1.00 40.12 206 VAL B C 1
ATOM 3385 O O . VAL B 1 166 ? 69.499 -38.564 32.044 1.00 43.40 206 VAL B O 1
ATOM 3389 N N . ASN B 1 167 ? 67.906 -40.159 32.086 1.00 37.35 207 ASN B N 1
ATOM 3390 C CA . ASN B 1 167 ? 67.603 -39.987 33.499 1.00 37.87 207 ASN B CA 1
ATOM 3391 C C . ASN B 1 167 ? 68.496 -40.906 34.333 1.00 38.86 207 ASN B C 1
ATOM 3392 O O . ASN B 1 167 ? 69.397 -41.571 33.814 1.00 42.28 207 ASN B O 1
ATOM 3397 N N . SER B 1 168 ? 68.235 -40.968 35.642 1.00 39.21 208 SER B N 1
ATOM 3398 C CA . SER B 1 168 ? 69.064 -41.749 36.555 1.00 41.11 208 SER B CA 1
ATOM 3399 C C . SER B 1 168 ? 68.965 -43.251 36.318 1.00 41.75 208 SER B C 1
ATOM 3400 O O . SER B 1 168 ? 69.796 -44.000 36.840 1.00 39.11 208 SER B O 1
ATOM 3403 N N . LEU B 1 169 ? 67.979 -43.712 35.558 1.00 38.89 209 LEU B N 1
ATOM 3404 C CA . LEU B 1 169 ? 67.871 -45.122 35.226 1.00 42.90 209 LEU B CA 1
ATOM 3405 C C . LEU B 1 169 ? 68.489 -45.452 33.877 1.00 41.80 209 LEU B C 1
ATOM 3406 O O . LEU B 1 169 ? 68.477 -46.618 33.473 1.00 44.75 209 LEU B O 1
ATOM 3411 N N . GLY B 1 170 ? 69.042 -44.459 33.183 1.00 36.30 210 GLY B N 1
ATOM 3412 C CA . GLY B 1 170 ? 69.588 -44.654 31.860 1.00 40.27 210 GLY B CA 1
ATOM 3413 C C . GLY B 1 170 ? 68.601 -44.481 30.723 1.00 41.16 210 GLY B C 1
ATOM 3414 O O . GLY B 1 170 ? 69.027 -44.425 29.562 1.00 42.12 210 GLY B O 1
ATOM 3415 N N . GLU B 1 171 ? 67.305 -44.382 31.012 1.00 42.23 211 GLU B N 1
ATOM 3416 C CA . GLU B 1 171 ? 66.304 -44.307 29.953 1.00 44.64 211 GLU B CA 1
ATOM 3417 C C . GLU B 1 171 ? 66.394 -42.985 29.200 1.00 41.05 211 GLU B C 1
ATOM 3418 O O . GLU B 1 171 ? 66.531 -41.913 29.798 1.00 42.51 211 GLU B O 1
ATOM 3424 N N . LEU B 1 172 ? 66.307 -43.073 27.874 1.00 40.39 212 LEU B N 1
ATOM 3425 C CA . LEU B 1 172 ? 66.481 -41.902 27.027 1.00 40.98 212 LEU B CA 1
ATOM 3426 C C . LEU B 1 172 ? 65.404 -40.862 27.309 1.00 45.43 212 LEU B C 1
ATOM 3427 O O . LEU B 1 172 ? 64.210 -41.173 27.334 1.00 47.03 212 LEU B O 1
ATOM 3432 N N . MET B 1 173 ? 65.835 -39.620 27.523 1.00 43.21 213 MET B N 1
ATOM 3433 C CA . MET B 1 173 ? 64.914 -38.516 27.742 1.00 43.82 213 MET B CA 1
ATOM 3434 C C . MET B 1 173 ? 64.914 -37.495 26.620 1.00 41.77 213 MET B C 1
ATOM 3435 O O . MET B 1 173 ? 63.948 -36.737 26.499 1.00 43.72 213 MET B O 1
ATOM 3440 N N . GLY B 1 174 ? 65.955 -37.456 25.803 1.00 43.01 214 GLY B N 1
ATOM 3441 C CA . GLY B 1 174 ? 66.022 -36.456 24.759 1.00 42.60 214 GLY B CA 1
ATOM 3442 C C . GLY B 1 174 ? 67.308 -36.578 23.977 1.00 39.69 214 GLY B C 1
ATOM 3443 O O . GLY B 1 174 ? 68.223 -37.321 24.345 1.00 38.15 214 GLY B O 1
ATOM 3444 N N . ILE B 1 175 ? 67.355 -35.834 22.878 1.00 39.45 215 ILE B N 1
ATOM 3445 C CA . ILE B 1 175 ? 68.524 -35.749 22.013 1.00 36.42 215 ILE B CA 1
ATOM 3446 C C . ILE B 1 175 ? 69.064 -34.333 22.149 1.00 44.60 215 ILE B C 1
ATOM 3447 O O . ILE B 1 175 ? 68.428 -33.374 21.692 1.00 43.48 215 ILE B O 1
ATOM 3452 N N . ASN B 1 176 ? 70.227 -34.197 22.790 1.00 37.77 216 ASN B N 1
ATOM 3453 C CA . ASN B 1 176 ? 70.822 -32.881 22.991 1.00 42.54 216 ASN B CA 1
ATOM 3454 C C . ASN B 1 176 ? 71.121 -32.228 21.649 1.00 40.48 216 ASN B C 1
ATOM 3455 O O . ASN B 1 176 ? 71.651 -32.863 20.734 1.00 43.68 216 ASN B O 1
ATOM 3460 N N . THR B 1 177 ? 70.788 -30.944 21.534 1.00 38.14 217 THR B N 1
ATOM 3461 C CA . THR B 1 177 ? 70.784 -30.312 20.222 1.00 44.89 217 THR B CA 1
ATOM 3462 C C . THR B 1 177 ? 71.502 -28.968 20.194 1.00 47.77 217 THR B C 1
ATOM 3463 O O . THR B 1 177 ? 72.340 -28.731 19.317 1.00 46.57 217 THR B O 1
ATOM 3467 N N . LEU B 1 178 ? 71.183 -28.075 21.125 1.00 46.91 218 LEU B N 1
ATOM 3468 C CA . LEU B 1 178 ? 71.824 -26.770 21.122 1.00 51.67 218 LEU B CA 1
ATOM 3469 C C . LEU B 1 178 ? 71.840 -26.206 22.532 1.00 48.79 218 LEU B C 1
ATOM 3470 O O . LEU B 1 178 ? 70.982 -26.525 23.360 1.00 48.22 218 LEU B O 1
ATOM 3475 N N . SER B 1 179 ? 72.847 -25.385 22.797 1.00 51.71 219 SER B N 1
ATOM 3476 C CA . SER B 1 179 ? 72.951 -24.596 24.010 1.00 52.43 219 SER B CA 1
ATOM 3477 C C . SER B 1 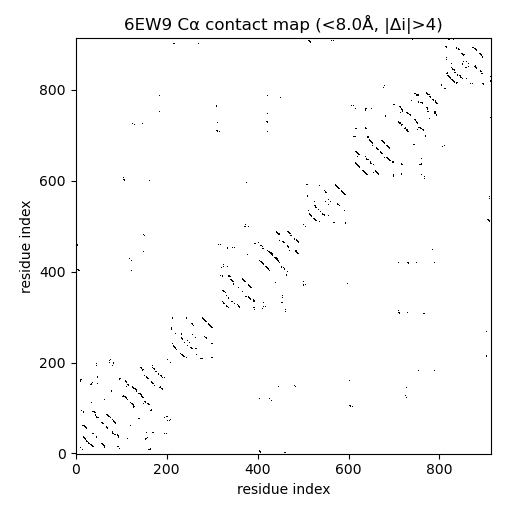179 ? 72.706 -23.133 23.675 1.00 53.36 219 SER B C 1
ATOM 3478 O O . SER B 1 179 ? 72.677 -22.728 22.508 1.00 58.59 219 SER B O 1
ATOM 3481 N N . PHE B 1 180 ? 72.515 -22.337 24.721 1.00 54.43 220 PHE B N 1
ATOM 3482 C CA . PHE B 1 180 ? 72.399 -20.892 24.586 1.00 60.14 220 PHE B CA 1
ATOM 3483 C C . PHE B 1 180 ? 73.717 -20.262 25.028 1.00 58.74 220 PHE B C 1
ATOM 3484 O O . PHE B 1 180 ? 74.025 -20.243 26.223 1.00 60.03 220 PHE B O 1
ATOM 3492 N N . ASP B 1 181 ? 74.497 -19.749 24.070 1.00 64.68 221 ASP B N 1
ATOM 3493 C CA . ASP B 1 181 ? 75.857 -19.303 24.353 1.00 64.02 221 ASP B CA 1
ATOM 3494 C C . ASP B 1 181 ? 76.063 -17.791 24.312 1.00 68.25 221 ASP B C 1
ATOM 3495 O O . ASP B 1 181 ? 77.014 -17.308 24.937 1.00 69.39 221 ASP B O 1
ATOM 3500 N N . LYS B 1 182 ? 75.205 -17.037 23.615 1.00 71.10 222 LYS B N 1
ATOM 3501 C CA . LYS B 1 182 ? 75.346 -15.586 23.472 1.00 73.87 222 LYS B CA 1
ATOM 3502 C C . LYS B 1 182 ? 73.990 -14.894 23.484 1.00 73.78 222 LYS B C 1
ATOM 3503 O O . LYS B 1 182 ? 73.180 -15.106 22.577 1.00 80.36 222 LYS B O 1
ATOM 3509 N N . SER B 1 183 ? 73.775 -14.015 24.467 1.00 77.25 223 SER B N 1
ATOM 3510 C CA . SER B 1 183 ? 72.546 -13.227 24.538 1.00 82.78 223 SER B CA 1
ATOM 3511 C C . SER B 1 183 ? 72.754 -11.715 24.544 1.00 90.09 223 SER B C 1
ATOM 3512 O O . SER B 1 183 ? 73.661 -11.194 23.883 1.00 95.81 223 SER B O 1
ATOM 3515 N N . ASN B 1 184 ? 71.872 -11.019 25.272 1.00 90.67 224 ASN B N 1
ATOM 3516 C CA . ASN B 1 184 ? 71.949 -9.575 25.457 1.00 94.57 224 ASN B CA 1
ATOM 3517 C C . ASN B 1 184 ? 73.382 -9.148 25.717 1.00 92.23 224 ASN B C 1
ATOM 3518 O O . ASN B 1 184 ? 74.117 -9.815 26.448 1.00 92.38 224 ASN B O 1
ATOM 3523 N N . ASP B 1 185 ? 73.774 -8.033 25.101 1.00 92.29 225 ASP B N 1
ATOM 3524 C CA . ASP B 1 185 ? 75.175 -7.613 25.041 1.00 93.56 225 ASP B CA 1
ATOM 3525 C C . ASP B 1 185 ? 75.942 -8.786 24.441 1.00 89.77 225 ASP B C 1
ATOM 3526 O O . ASP B 1 185 ? 75.629 -9.188 23.307 1.00 88.70 225 ASP B O 1
ATOM 3531 N N . GLY B 1 186 ? 76.916 -9.360 25.132 1.00 93.93 226 GLY B N 1
ATOM 3532 C CA . GLY B 1 186 ? 77.515 -10.614 24.738 1.00 91.69 226 GLY B CA 1
ATOM 3533 C C . GLY B 1 186 ? 77.597 -11.505 25.955 1.00 88.76 226 GLY B C 1
ATOM 3534 O O . GLY B 1 186 ? 78.544 -12.283 26.106 1.00 92.86 226 GLY B O 1
ATOM 3535 N N . GLU B 1 187 ? 76.610 -11.376 26.843 1.00 87.87 227 GLU B N 1
ATOM 3536 C CA . GLU B 1 187 ? 76.614 -12.136 28.085 1.00 84.16 227 GLU B CA 1
ATOM 3537 C C . GLU B 1 187 ? 76.622 -13.629 27.790 1.00 78.61 227 GLU B C 1
ATOM 3538 O O . GLU B 1 187 ? 75.911 -14.109 26.903 1.00 76.88 227 GLU B O 1
ATOM 3544 N N . THR B 1 188 ? 77.445 -14.361 28.538 1.00 75.30 228 THR B N 1
ATOM 3545 C CA . THR B 1 188 ? 77.604 -15.792 28.330 1.00 70.23 228 THR B CA 1
ATOM 3546 C C . THR B 1 188 ? 76.658 -16.539 29.260 1.00 62.27 228 THR B C 1
ATOM 3547 O O . THR B 1 188 ? 76.906 -16.578 30.475 1.00 56.31 228 THR B O 1
ATOM 3551 N N . PRO B 1 189 ? 75.573 -17.123 28.757 1.00 63.06 229 PRO B N 1
ATOM 3552 C CA . PRO B 1 189 ? 74.649 -17.840 29.638 1.00 57.26 229 PRO B CA 1
ATOM 3553 C C . PRO B 1 189 ? 75.278 -19.101 30.206 1.00 51.63 229 PRO B C 1
ATOM 3554 O O . PRO B 1 189 ? 76.186 -19.696 29.621 1.00 50.76 229 PRO B O 1
ATOM 3558 N N . GLU B 1 190 ? 74.769 -19.509 31.364 1.00 46.79 230 GLU B N 1
ATOM 3559 C CA . GLU B 1 190 ? 75.264 -20.672 32.082 1.00 45.64 230 GLU B CA 1
ATOM 3560 C C . GLU B 1 190 ? 74.130 -21.667 32.282 1.00 41.05 230 GLU B C 1
ATOM 3561 O O . GLU B 1 190 ? 73.060 -21.303 32.779 1.00 39.56 230 GLU B O 1
ATOM 3567 N N . GLY B 1 191 ? 74.368 -22.914 31.892 1.00 33.46 231 GLY B N 1
ATOM 3568 C CA . GLY B 1 191 ? 73.437 -23.992 32.174 1.00 33.63 231 GLY B CA 1
ATOM 3569 C C . GLY B 1 191 ? 72.097 -23.887 31.477 1.00 40.87 231 GLY B C 1
ATOM 3570 O O . GLY B 1 191 ? 71.064 -24.180 32.090 1.00 36.19 231 GLY B O 1
ATOM 3571 N N . ILE B 1 192 ? 72.086 -23.477 30.210 1.00 29.91 232 ILE B N 1
ATOM 3572 C CA . ILE B 1 192 ? 70.866 -23.401 29.412 1.00 42.18 232 ILE B CA 1
ATOM 3573 C C . ILE B 1 192 ? 71.114 -24.215 28.148 1.00 37.35 232 ILE B C 1
ATOM 3574 O O . ILE B 1 192 ? 71.759 -23.740 27.208 1.00 38.51 232 ILE B O 1
ATOM 3579 N N . GLY B 1 193 ? 70.618 -25.450 28.130 1.00 37.65 233 GLY B N 1
ATOM 3580 C CA . GLY B 1 193 ? 70.715 -26.289 26.960 1.00 41.51 233 GLY B CA 1
ATOM 3581 C C . GLY B 1 193 ? 69.359 -26.879 26.626 1.00 42.06 233 GLY B C 1
ATOM 3582 O O . GLY B 1 193 ? 68.464 -26.959 27.468 1.00 38.00 233 GLY B O 1
ATOM 3583 N N . PHE B 1 194 ? 69.222 -27.301 25.374 1.00 40.67 234 PHE B N 1
ATOM 3584 C CA . PHE B 1 194 ? 67.955 -27.807 24.873 1.00 44.08 234 PHE B CA 1
ATOM 3585 C C . PHE B 1 194 ? 68.156 -29.174 24.238 1.00 43.59 234 PHE B C 1
ATOM 3586 O O . PHE B 1 194 ? 69.105 -29.377 23.475 1.00 42.92 234 PHE B O 1
ATOM 3594 N N . ALA B 1 195 ? 67.261 -30.104 24.564 1.00 40.94 235 ALA B N 1
ATOM 3595 C CA . ALA B 1 195 ? 67.243 -31.436 23.983 1.00 40.07 235 ALA B CA 1
ATOM 3596 C C . ALA B 1 195 ? 65.849 -31.728 23.448 1.00 46.88 235 ALA B C 1
ATOM 3597 O O . ALA B 1 195 ? 64.844 -31.292 24.017 1.00 46.44 235 ALA B O 1
ATOM 3599 N N . ILE B 1 196 ? 65.795 -32.469 22.351 1.00 42.98 236 ILE B N 1
ATOM 3600 C CA . ILE B 1 196 ? 64.511 -32.821 21.741 1.00 42.42 236 ILE B CA 1
ATOM 3601 C C . ILE B 1 196 ? 63.919 -34.008 22.493 1.00 43.28 236 ILE B C 1
ATOM 3602 O O . ILE B 1 196 ? 64.583 -35.047 22.603 1.00 42.54 236 ILE B O 1
ATOM 3607 N N . PRO B 1 197 ? 62.690 -33.902 23.000 1.00 45.68 237 PRO B N 1
ATOM 3608 C CA . PRO B 1 197 ? 62.099 -35.008 23.765 1.00 45.05 237 PRO B CA 1
ATOM 3609 C C . PRO B 1 197 ? 62.122 -36.309 22.975 1.00 44.53 237 PRO B C 1
ATOM 3610 O O . PRO B 1 197 ? 61.985 -36.319 21.749 1.00 42.28 237 PRO B O 1
ATOM 3614 N N . PHE B 1 198 ? 62.297 -37.418 23.700 1.00 43.94 238 PHE B N 1
ATOM 3615 C CA . PHE B 1 198 ? 62.514 -38.701 23.041 1.00 44.68 238 PHE B CA 1
ATOM 3616 C C . PHE B 1 198 ? 61.276 -39.179 22.291 1.00 46.20 238 PHE B C 1
ATOM 3617 O O . PHE B 1 198 ? 61.406 -39.823 21.243 1.00 44.46 238 PHE B O 1
ATOM 3625 N N . GLN B 1 199 ? 60.076 -38.884 22.800 1.00 46.70 239 GLN B N 1
ATOM 3626 C CA . GLN B 1 199 ? 58.865 -39.263 22.077 1.00 48.62 239 GLN B CA 1
ATOM 3627 C C . GLN B 1 199 ? 58.839 -38.627 20.693 1.00 44.96 239 GLN B C 1
ATOM 3628 O O . GLN B 1 199 ? 58.522 -39.292 19.701 1.00 46.43 239 GLN B O 1
ATOM 3634 N N . LEU B 1 200 ? 59.194 -37.343 20.607 1.00 44.00 240 LEU B N 1
ATOM 3635 C CA . LEU B 1 200 ? 59.255 -36.678 19.310 1.00 43.02 240 LEU B CA 1
ATOM 3636 C C . LEU B 1 200 ? 60.380 -37.240 18.451 1.00 51.52 240 LEU B C 1
ATOM 3637 O O . LEU B 1 200 ? 60.193 -37.470 17.250 1.00 53.48 240 LEU B O 1
ATOM 3642 N N . ALA B 1 201 ? 61.555 -37.471 19.049 1.00 42.57 241 ALA B N 1
ATOM 3643 C CA . ALA B 1 201 ? 62.696 -37.947 18.276 1.00 45.69 241 ALA B CA 1
ATOM 3644 C C . ALA B 1 201 ? 62.450 -39.342 17.714 1.00 42.92 241 ALA B C 1
ATOM 3645 O O . ALA B 1 201 ? 62.876 -39.647 16.594 1.00 43.89 241 ALA B O 1
ATOM 3647 N N . THR B 1 202 ? 61.768 -40.205 18.469 1.00 40.88 242 THR B N 1
ATOM 3648 C CA . THR B 1 202 ? 61.508 -41.553 17.972 1.00 47.70 242 THR B CA 1
ATOM 3649 C C . THR B 1 202 ? 60.513 -41.539 16.817 1.00 47.70 242 THR B C 1
ATOM 3650 O O . THR B 1 202 ? 60.650 -42.319 15.868 1.00 49.64 242 THR B O 1
ATOM 3654 N N . LYS B 1 203 ? 59.510 -40.659 16.869 1.00 45.40 243 LYS B N 1
ATOM 3655 C CA . LYS B 1 203 ? 58.554 -40.579 15.767 1.00 52.54 243 LYS B CA 1
ATOM 3656 C C . LYS B 1 203 ? 59.232 -40.093 14.492 1.00 53.93 243 LYS B C 1
ATOM 3657 O O . LYS B 1 203 ? 59.010 -40.647 13.409 1.00 52.40 243 LYS B O 1
ATOM 3663 N N . ILE B 1 204 ? 60.067 -39.055 14.605 1.00 50.96 244 ILE B N 1
ATOM 3664 C CA . ILE B 1 204 ? 60.766 -38.530 13.435 1.00 53.55 244 ILE B CA 1
ATOM 3665 C C . ILE B 1 204 ? 61.705 -39.584 12.861 1.00 54.80 244 ILE B C 1
ATOM 3666 O O . ILE B 1 204 ? 61.854 -39.705 11.637 1.00 54.62 244 ILE B O 1
ATOM 3671 N N . MET B 1 205 ? 62.345 -40.371 13.731 1.00 53.21 245 MET B N 1
ATOM 3672 C CA . MET B 1 205 ? 63.201 -41.451 13.251 1.00 52.97 245 MET B CA 1
ATOM 3673 C C . MET B 1 205 ? 62.404 -42.449 12.420 1.00 55.34 245 MET B C 1
ATOM 3674 O O . MET B 1 205 ? 62.805 -42.807 11.307 1.00 55.01 245 MET B O 1
ATOM 3679 N N . ASP B 1 206 ? 61.263 -42.905 12.946 1.00 56.17 246 ASP B N 1
ATOM 3680 C CA . ASP B 1 206 ? 60.438 -43.860 12.211 1.00 58.99 246 ASP B CA 1
ATOM 3681 C C . ASP B 1 206 ? 59.955 -43.272 10.890 1.00 52.88 246 ASP B C 1
ATOM 3682 O O . ASP B 1 206 ? 59.993 -43.945 9.854 1.00 52.24 246 ASP B O 1
ATOM 3687 N N . LYS B 1 207 ? 59.512 -42.013 10.907 1.00 49.57 247 LYS B N 1
ATOM 3688 C CA . LYS B 1 207 ? 59.066 -41.367 9.676 1.00 57.91 247 LYS B CA 1
ATOM 3689 C C . LYS B 1 207 ? 60.206 -41.243 8.673 1.00 58.94 247 LYS B C 1
ATOM 3690 O O . LYS B 1 207 ? 60.002 -41.413 7.465 1.00 62.40 247 LYS B O 1
ATOM 3696 N N . LEU B 1 208 ? 61.417 -40.954 9.155 1.00 57.96 248 LEU B N 1
ATOM 3697 C CA . LEU B 1 208 ? 62.560 -40.850 8.254 1.00 59.82 248 LEU B CA 1
ATOM 3698 C C . LEU B 1 208 ? 62.962 -42.214 7.709 1.00 57.73 248 LEU B C 1
ATOM 3699 O O . LEU B 1 208 ? 63.385 -42.326 6.554 1.00 63.46 248 LEU B O 1
ATOM 3704 N N . ILE B 1 209 ? 62.842 -43.264 8.524 1.00 54.13 249 ILE B N 1
ATOM 3705 C CA . ILE B 1 209 ? 63.339 -44.573 8.112 1.00 59.18 249 ILE B CA 1
ATOM 3706 C C . ILE B 1 209 ? 62.472 -45.155 6.999 1.00 62.18 249 ILE B C 1
ATOM 3707 O O . ILE B 1 209 ? 62.982 -45.795 6.072 1.00 63.81 249 ILE B O 1
ATOM 3712 N N . ARG B 1 210 ? 61.158 -44.928 7.050 1.00 62.53 250 ARG B N 1
ATOM 3713 C CA . ARG B 1 210 ? 60.312 -45.503 6.008 1.00 67.44 250 ARG B CA 1
ATOM 3714 C C . ARG B 1 210 ? 60.151 -44.584 4.800 1.00 65.11 250 ARG B C 1
ATOM 3715 O O . ARG B 1 210 ? 60.199 -45.060 3.661 1.00 67.77 250 ARG B O 1
ATOM 3723 N N . ASP B 1 211 ? 59.987 -43.278 5.009 1.00 62.23 251 ASP B N 1
ATOM 3724 C CA . ASP B 1 211 ? 59.699 -42.365 3.909 1.00 61.00 251 ASP B CA 1
ATOM 3725 C C . ASP B 1 211 ? 60.915 -41.596 3.404 1.00 68.27 251 ASP B C 1
ATOM 3726 O O . ASP B 1 211 ? 60.798 -40.889 2.397 1.00 67.17 251 ASP B O 1
ATOM 3731 N N . GLY B 1 212 ? 62.068 -41.706 4.070 1.00 67.65 252 GLY B N 1
ATOM 3732 C CA . GLY B 1 212 ? 63.250 -40.955 3.695 1.00 59.99 252 GLY B CA 1
ATOM 3733 C C . GLY B 1 212 ? 63.201 -39.474 4.005 1.00 63.62 252 GLY B C 1
ATOM 3734 O O . GLY B 1 212 ? 64.256 -38.830 4.041 1.00 67.41 252 GLY B O 1
ATOM 3735 N N . ARG B 1 213 ? 62.012 -38.910 4.212 1.00 63.56 253 ARG B N 1
ATOM 3736 C CA . ARG B 1 213 ? 61.833 -37.541 4.670 1.00 63.06 253 ARG B CA 1
ATOM 3737 C C . ARG B 1 213 ? 60.704 -37.545 5.691 1.00 59.21 253 ARG B C 1
ATOM 3738 O O . ARG B 1 213 ? 60.088 -38.581 5.960 1.00 61.90 253 ARG B O 1
ATOM 3746 N N . VAL B 1 214 ? 60.429 -36.385 6.270 1.00 53.99 254 VAL B N 1
ATOM 3747 C CA . VAL B 1 214 ? 59.281 -36.209 7.147 1.00 57.48 254 VAL B CA 1
ATOM 3748 C C . VAL B 1 214 ? 58.197 -35.549 6.304 1.00 56.48 254 VAL B C 1
ATOM 3749 O O . VAL B 1 214 ? 58.242 -34.344 6.043 1.00 55.18 254 VAL B O 1
ATOM 3753 N N . ILE B 1 215 ? 57.228 -36.345 5.857 1.00 53.40 255 ILE B N 1
ATOM 3754 C CA . ILE B 1 215 ? 56.141 -35.815 5.041 1.00 60.84 255 ILE B CA 1
ATOM 3755 C C . ILE B 1 215 ? 55.198 -35.025 5.938 1.00 55.65 255 ILE B C 1
ATOM 3756 O O . ILE B 1 215 ? 54.607 -35.569 6.878 1.00 52.00 255 ILE B O 1
ATOM 3761 N N . ARG B 1 216 ? 55.066 -33.733 5.657 1.00 59.27 256 ARG B N 1
ATOM 3762 C CA . ARG B 1 216 ? 54.200 -32.845 6.419 1.00 59.44 256 ARG B CA 1
ATOM 3763 C C . ARG B 1 216 ? 53.359 -32.033 5.449 1.00 62.32 256 ARG B C 1
ATOM 3764 O O . ARG B 1 216 ? 53.879 -31.513 4.456 1.00 61.22 256 ARG B O 1
ATOM 3772 N N . GLY B 1 217 ? 52.064 -31.934 5.729 1.00 56.45 257 GLY B N 1
ATOM 3773 C CA . GLY B 1 217 ? 51.180 -31.115 4.927 1.00 62.17 257 GLY B CA 1
ATOM 3774 C C . GLY B 1 217 ? 51.206 -29.669 5.385 1.00 65.32 257 GLY B C 1
ATOM 3775 O O . GLY B 1 217 ? 51.417 -29.374 6.557 1.00 69.35 257 GLY B O 1
ATOM 3776 N N . TYR B 1 218 ? 50.998 -28.754 4.443 1.00 64.17 258 TYR B N 1
ATOM 3777 C CA . TYR B 1 218 ? 51.063 -27.347 4.802 1.00 67.12 258 TYR B CA 1
ATOM 3778 C C . TYR B 1 218 ? 50.121 -26.536 3.923 1.00 70.82 258 TYR B C 1
ATOM 3779 O O . TYR B 1 218 ? 49.650 -26.997 2.880 1.00 64.17 258 TYR B O 1
ATOM 3788 N N . ILE B 1 219 ? 49.849 -25.313 4.378 1.00 73.04 259 ILE B N 1
ATOM 3789 C CA . ILE B 1 219 ? 48.888 -24.437 3.733 1.00 66.81 259 ILE B CA 1
ATOM 3790 C C . ILE B 1 219 ? 49.560 -23.307 2.956 1.00 72.33 259 ILE B C 1
ATOM 3791 O O . ILE B 1 219 ? 49.008 -22.854 1.947 1.00 67.41 259 ILE B O 1
ATOM 3796 N N . GLY B 1 220 ? 50.733 -22.846 3.386 1.00 72.23 260 GLY B N 1
ATOM 3797 C CA . GLY B 1 220 ? 51.452 -21.813 2.665 1.00 67.45 260 GLY B CA 1
ATOM 3798 C C . GLY B 1 220 ? 51.071 -20.398 3.050 1.00 69.29 260 GLY B C 1
ATOM 3799 O O . GLY B 1 220 ? 50.932 -19.538 2.176 1.00 74.80 260 GLY B O 1
ATOM 3800 N N . ILE B 1 221 ? 50.899 -20.134 4.346 1.00 66.56 261 ILE B N 1
ATOM 3801 C CA . ILE B 1 221 ? 50.604 -18.789 4.823 1.00 70.58 261 ILE B CA 1
ATOM 3802 C C . ILE B 1 221 ? 51.618 -18.384 5.886 1.00 78.50 261 ILE B C 1
ATOM 3803 O O . ILE B 1 221 ? 52.231 -19.227 6.551 1.00 73.37 261 ILE B O 1
ATOM 3808 N N . GLY B 1 222 ? 51.801 -17.072 6.027 1.00 79.63 262 GLY B N 1
ATOM 3809 C CA . GLY B 1 222 ? 52.603 -16.495 7.088 1.00 74.71 262 GLY B CA 1
ATOM 3810 C C . GLY B 1 222 ? 51.785 -15.478 7.855 1.00 76.23 262 GLY B C 1
ATOM 3811 O O . GLY B 1 222 ? 51.293 -14.513 7.263 1.00 75.80 262 GLY B O 1
ATOM 3812 N N . GLY B 1 223 ? 51.625 -15.669 9.168 1.00 77.52 263 GLY B N 1
ATOM 3813 C CA . GLY B 1 223 ? 50.606 -14.956 9.909 1.00 76.32 263 GLY B CA 1
ATOM 3814 C C . GLY B 1 223 ? 51.093 -14.379 11.224 1.00 79.45 263 GLY B C 1
ATOM 3815 O O . GLY B 1 223 ? 52.239 -14.573 11.633 1.00 77.42 263 GLY B O 1
ATOM 3816 N N . ARG B 1 224 ? 50.184 -13.645 11.870 1.00 81.69 264 ARG B N 1
ATOM 3817 C CA . ARG B 1 224 ? 50.376 -13.084 13.201 1.00 81.74 264 ARG B CA 1
ATOM 3818 C C . ARG B 1 224 ? 49.128 -13.371 14.025 1.00 82.28 264 ARG B C 1
ATOM 3819 O O . ARG B 1 224 ? 48.074 -13.706 13.484 1.00 81.18 264 ARG B O 1
ATOM 3827 N N . GLU B 1 225 ? 49.245 -13.216 15.341 1.00 82.01 265 GLU B N 1
ATOM 3828 C CA . GLU B 1 225 ? 48.173 -13.560 16.269 1.00 81.61 265 GLU B CA 1
ATOM 3829 C C . GLU B 1 225 ? 47.504 -12.290 16.781 1.00 81.54 265 GLU B C 1
ATOM 3830 O O . GLU B 1 225 ? 48.139 -11.481 17.466 1.00 83.05 265 GLU B O 1
ATOM 3836 N N . ILE B 1 226 ? 46.224 -12.124 16.455 1.00 85.64 266 ILE B N 1
ATOM 3837 C CA . ILE B 1 226 ? 45.445 -10.985 16.931 1.00 85.76 266 ILE B CA 1
ATOM 3838 C C . ILE B 1 226 ? 44.323 -11.473 17.846 1.00 85.08 266 ILE B C 1
ATOM 3839 O O . ILE B 1 226 ? 43.162 -11.085 17.697 1.00 85.07 266 ILE B O 1
ATOM 3844 N N . ILE B 1 236 ? 31.394 -5.036 21.214 1.00 82.68 276 ILE B N 1
ATOM 3845 C CA . ILE B 1 236 ? 31.396 -5.481 19.825 1.00 84.56 276 ILE B CA 1
ATOM 3846 C C . ILE B 1 236 ? 32.174 -6.791 19.714 1.00 86.90 276 ILE B C 1
ATOM 3847 O O . ILE B 1 236 ? 31.734 -7.724 19.036 1.00 93.00 276 ILE B O 1
ATOM 3852 N N . ASP B 1 237 ? 33.331 -6.831 20.385 1.00 85.30 277 ASP B N 1
ATOM 3853 C CA . ASP B 1 237 ? 34.198 -8.003 20.516 1.00 86.34 277 ASP B CA 1
ATOM 3854 C C . ASP B 1 237 ? 35.032 -8.279 19.269 1.00 88.30 277 ASP B C 1
ATOM 3855 O O . ASP B 1 237 ? 34.660 -7.897 18.154 1.00 88.57 277 ASP B O 1
ATOM 3860 N N . GLN B 1 238 ? 36.178 -8.931 19.470 1.00 90.69 278 GLN B N 1
ATOM 3861 C CA . GLN B 1 238 ? 37.007 -9.484 18.409 1.00 88.07 278 GLN B CA 1
ATOM 3862 C C . GLN B 1 238 ? 37.482 -10.855 18.863 1.00 86.56 278 GLN B C 1
ATOM 3863 O O . GLN B 1 238 ? 37.791 -11.049 20.042 1.00 90.00 278 GLN B O 1
ATOM 3869 N N . LEU B 1 239 ? 37.527 -11.808 17.936 1.00 83.17 279 LEU B N 1
ATOM 3870 C CA . LEU B 1 239 ? 37.884 -13.184 18.253 1.00 84.21 279 LEU B CA 1
ATOM 3871 C C . LEU B 1 239 ? 39.262 -13.514 17.692 1.00 83.90 279 LEU B C 1
ATOM 3872 O O . LEU B 1 239 ? 39.636 -13.037 16.615 1.00 81.06 279 LEU B O 1
ATOM 3877 N N . GLN B 1 240 ? 40.007 -14.337 18.431 1.00 85.82 280 GLN B N 1
ATOM 3878 C CA . GLN B 1 240 ? 41.409 -14.591 18.117 1.00 82.46 280 GLN B CA 1
ATOM 3879 C C . GLN B 1 240 ? 41.560 -15.243 16.750 1.00 81.24 280 GLN B C 1
ATOM 3880 O O . GLN B 1 240 ? 40.873 -16.218 16.431 1.00 77.86 280 GLN B O 1
ATOM 3886 N N . GLY B 1 241 ? 42.478 -14.707 15.946 1.00 79.41 281 GLY B N 1
ATOM 3887 C CA . GLY B 1 241 ? 42.718 -15.242 14.622 1.00 76.47 281 GLY B CA 1
ATOM 3888 C C . GLY B 1 241 ? 44.126 -14.948 14.155 1.00 78.46 281 GLY B C 1
ATOM 3889 O O . GLY B 1 241 ? 44.890 -14.232 14.807 1.00 82.10 281 GLY B O 1
ATOM 3890 N N . ILE B 1 242 ? 44.461 -15.526 13.005 1.00 77.34 282 ILE B N 1
ATOM 3891 C CA . ILE B 1 242 ? 45.741 -15.314 12.342 1.00 78.19 282 ILE B CA 1
ATOM 3892 C C . ILE B 1 242 ? 45.493 -14.483 11.092 1.00 76.45 282 ILE B C 1
ATOM 3893 O O . ILE B 1 242 ? 44.525 -14.725 10.364 1.00 75.91 282 ILE B O 1
ATOM 3898 N N . VAL B 1 243 ? 46.351 -13.493 10.851 1.00 75.48 283 VAL B N 1
ATOM 3899 C CA . VAL B 1 243 ? 46.239 -12.613 9.691 1.00 75.40 283 VAL B CA 1
ATOM 3900 C C . VAL B 1 243 ? 47.372 -12.933 8.725 1.00 76.40 283 VAL B C 1
ATOM 3901 O O . VAL B 1 243 ? 48.541 -12.978 9.123 1.00 76.42 283 VAL B O 1
ATOM 3905 N N . VAL B 1 244 ? 47.029 -13.155 7.455 1.00 77.49 284 VAL B N 1
ATOM 3906 C CA . VAL B 1 244 ? 48.046 -13.465 6.456 1.00 77.47 284 VAL B CA 1
ATOM 3907 C C . VAL B 1 244 ? 48.950 -12.257 6.248 1.00 79.90 284 VAL B C 1
ATOM 3908 O O . VAL B 1 244 ? 48.502 -11.102 6.284 1.00 83.23 284 VAL B O 1
ATOM 3912 N N . ASN B 1 245 ? 50.241 -12.523 6.051 1.00 78.42 285 ASN B N 1
ATOM 3913 C CA . ASN B 1 245 ? 51.178 -11.501 5.606 1.00 78.31 285 ASN B CA 1
ATOM 3914 C C . ASN B 1 245 ? 51.781 -11.873 4.261 1.00 80.36 285 ASN B C 1
ATOM 3915 O O . ASN B 1 245 ? 52.187 -10.997 3.486 1.00 82.17 285 ASN B O 1
ATOM 3920 N N . GLU B 1 246 ? 51.848 -13.175 3.989 1.00 77.53 286 GLU B N 1
ATOM 3921 C CA . GLU B 1 246 ? 52.501 -13.692 2.796 1.00 78.99 286 GLU B CA 1
ATOM 3922 C C . GLU B 1 246 ? 51.888 -15.042 2.454 1.00 77.90 286 GLU B C 1
ATOM 3923 O O . GLU B 1 246 ? 51.424 -15.769 3.338 1.00 78.24 286 GLU B O 1
ATOM 3929 N N . VAL B 1 247 ? 51.874 -15.360 1.161 1.00 70.47 287 VAL B N 1
ATOM 3930 C CA . VAL B 1 247 ? 51.393 -16.643 0.665 1.00 72.80 287 VAL B CA 1
ATOM 3931 C C . VAL B 1 247 ? 52.383 -17.194 -0.353 1.00 73.67 287 VAL B C 1
ATOM 3932 O O . VAL B 1 247 ? 52.946 -16.441 -1.155 1.00 75.23 287 VAL B O 1
ATOM 3936 N N . SER B 1 248 ? 52.583 -18.512 -0.328 1.00 73.66 288 SER B N 1
ATOM 3937 C CA . SER B 1 248 ? 53.383 -19.164 -1.356 1.00 77.03 288 SER B CA 1
ATOM 3938 C C . SER B 1 248 ? 52.772 -18.899 -2.730 1.00 78.72 288 SER B C 1
ATOM 3939 O O . SER B 1 248 ? 51.547 -18.961 -2.883 1.00 78.72 288 SER B O 1
ATOM 3942 N N . PRO B 1 249 ? 53.589 -18.608 -3.749 1.00 82.93 289 PRO B N 1
ATOM 3943 C CA . PRO B 1 249 ? 53.014 -18.233 -5.058 1.00 80.89 289 PRO B CA 1
ATOM 3944 C C . PRO B 1 249 ? 52.120 -19.304 -5.663 1.00 84.31 289 PRO B C 1
ATOM 3945 O O . PRO B 1 249 ? 50.962 -19.023 -6.002 1.00 83.71 289 PRO B O 1
ATOM 3949 N N . ASP B 1 250 ? 52.624 -20.529 -5.816 1.00 84.67 290 ASP B N 1
ATOM 3950 C CA . ASP B 1 250 ? 51.817 -21.658 -6.260 1.00 80.50 290 ASP B CA 1
ATOM 3951 C C . ASP B 1 250 ? 51.320 -22.495 -5.087 1.00 79.12 290 ASP B C 1
ATOM 3952 O O . ASP B 1 250 ? 51.146 -23.711 -5.216 1.00 81.12 290 ASP B O 1
ATOM 3957 N N . GLY B 1 251 ? 51.083 -21.859 -3.943 1.00 77.55 291 GLY B N 1
ATOM 3958 C CA . GLY B 1 251 ? 50.793 -22.566 -2.720 1.00 77.57 291 GLY B CA 1
ATOM 3959 C C . GLY B 1 251 ? 49.342 -22.972 -2.579 1.00 74.43 291 GLY B C 1
ATOM 3960 O O . GLY B 1 251 ? 48.448 -22.434 -3.240 1.00 73.12 291 GLY B O 1
ATOM 3961 N N . PRO B 1 252 ? 49.086 -23.942 -1.697 1.00 74.55 292 PRO B N 1
ATOM 3962 C CA . PRO B 1 252 ? 47.699 -24.378 -1.463 1.00 72.36 292 PRO B CA 1
ATOM 3963 C C . PRO B 1 252 ? 46.783 -23.260 -1.003 1.00 69.11 292 PRO B C 1
ATOM 3964 O O . PRO B 1 252 ? 45.565 -23.343 -1.203 1.00 74.39 292 PRO B O 1
ATOM 3968 N N . ALA B 1 253 ? 47.333 -22.210 -0.400 1.00 69.37 293 ALA B N 1
ATOM 3969 C CA . ALA B 1 253 ? 46.541 -21.086 0.076 1.00 66.65 293 ALA B CA 1
ATOM 3970 C C . ALA B 1 253 ? 46.280 -20.061 -1.024 1.00 72.89 293 ALA B C 1
ATOM 3971 O O . ALA B 1 253 ? 45.149 -19.593 -1.184 1.00 66.08 293 ALA B O 1
ATOM 3973 N N . ALA B 1 254 ? 47.316 -19.709 -1.789 1.00 70.16 294 ALA B N 1
ATOM 3974 C CA . ALA B 1 254 ? 47.155 -18.705 -2.837 1.00 74.97 294 ALA B CA 1
ATOM 3975 C C . ALA B 1 254 ? 46.184 -19.177 -3.909 1.00 68.66 294 ALA B C 1
ATOM 3976 O O . ALA B 1 254 ? 45.390 -18.386 -4.431 1.00 66.25 294 ALA B O 1
ATOM 3978 N N . ASN B 1 255 ? 46.233 -20.466 -4.249 1.00 68.30 295 ASN B N 1
ATOM 3979 C CA . ASN B 1 255 ? 45.332 -20.997 -5.263 1.00 66.26 295 ASN B CA 1
ATOM 3980 C C . ASN B 1 255 ? 43.890 -21.023 -4.774 1.00 69.55 295 ASN B C 1
ATOM 3981 O O . ASN B 1 255 ? 42.966 -20.799 -5.565 1.00 66.18 295 ASN B O 1
ATOM 3986 N N . ALA B 1 256 ? 43.676 -21.281 -3.482 1.00 68.91 296 ALA B N 1
ATOM 3987 C CA . ALA B 1 256 ? 42.341 -21.165 -2.907 1.00 66.43 296 ALA B CA 1
ATOM 3988 C C . ALA B 1 256 ? 41.834 -19.731 -2.899 1.00 67.01 296 ALA B C 1
ATOM 3989 O O . ALA B 1 256 ? 40.640 -19.514 -2.664 1.00 63.50 296 ALA B O 1
ATOM 3991 N N . GLY B 1 257 ? 42.706 -18.759 -3.132 1.00 65.18 297 GLY B N 1
ATOM 3992 C CA . GLY B 1 257 ? 42.298 -17.385 -3.291 1.00 70.19 297 GLY B CA 1
ATOM 3993 C C . GLY B 1 257 ? 42.375 -16.507 -2.062 1.00 74.06 297 GLY B C 1
ATOM 3994 O O . GLY B 1 257 ? 41.716 -15.462 -2.040 1.00 73.98 297 GLY B O 1
ATOM 3995 N N . ILE B 1 258 ? 43.143 -16.884 -1.040 1.00 70.28 298 ILE B N 1
ATOM 3996 C CA . ILE B 1 258 ? 43.337 -16.008 0.111 1.00 74.83 298 ILE B CA 1
ATOM 3997 C C . ILE B 1 258 ? 44.524 -15.101 -0.156 1.00 74.28 298 ILE B C 1
ATOM 3998 O O . ILE B 1 258 ? 45.597 -15.561 -0.568 1.00 74.86 298 ILE B O 1
ATOM 4003 N N . GLN B 1 259 ? 44.328 -13.810 0.068 1.00 75.36 299 GLN B N 1
ATOM 4004 C CA . GLN B 1 259 ? 45.349 -12.802 -0.148 1.00 79.23 299 GLN B CA 1
ATOM 4005 C C . GLN B 1 259 ? 45.881 -12.312 1.191 1.00 79.69 299 GLN B C 1
ATOM 4006 O O . GLN B 1 259 ? 45.360 -12.646 2.260 1.00 80.01 299 GLN B O 1
ATOM 4012 N N . VAL B 1 260 ? 46.943 -11.510 1.113 1.00 74.73 300 VAL B N 1
ATOM 4013 C CA . VAL B 1 260 ? 47.535 -10.940 2.314 1.00 79.28 300 VAL B CA 1
ATOM 4014 C C . VAL B 1 260 ? 46.496 -10.093 3.040 1.00 77.83 300 VAL B C 1
ATOM 4015 O O . VAL B 1 260 ? 45.667 -9.422 2.412 1.00 77.18 300 VAL B O 1
ATOM 4019 N N . ASN B 1 261 ? 46.513 -10.176 4.377 1.00 80.94 301 ASN B N 1
ATOM 4020 C CA . ASN B 1 261 ? 45.687 -9.411 5.313 1.00 77.41 301 ASN B CA 1
ATOM 4021 C C . ASN B 1 261 ? 44.322 -10.049 5.553 1.00 78.93 301 ASN B C 1
ATOM 4022 O O . ASN B 1 261 ? 43.468 -9.450 6.215 1.00 80.28 301 ASN B O 1
ATOM 4027 N N . ASP B 1 262 ? 44.102 -11.257 5.039 1.00 75.99 302 ASP B N 1
ATOM 4028 C CA . ASP B 1 262 ? 42.917 -12.012 5.426 1.00 77.91 302 ASP B CA 1
ATOM 4029 C C . ASP B 1 262 ? 43.073 -12.538 6.849 1.00 73.88 302 ASP B C 1
ATOM 4030 O O . ASP B 1 262 ? 44.179 -12.843 7.303 1.00 78.30 302 ASP B O 1
ATOM 4035 N N . LEU B 1 263 ? 41.953 -12.640 7.560 1.00 69.10 303 LEU B N 1
ATOM 4036 C CA . LEU B 1 263 ? 41.938 -13.160 8.922 1.00 72.06 303 LEU B CA 1
ATOM 4037 C C . LEU B 1 263 ? 41.445 -14.601 8.895 1.00 74.47 303 LEU B C 1
ATOM 4038 O O . LEU B 1 263 ? 40.358 -14.878 8.380 1.00 75.27 303 LEU B O 1
ATOM 4043 N N . ILE B 1 264 ? 42.237 -15.510 9.455 1.00 72.26 304 ILE B N 1
ATOM 4044 C CA . ILE B 1 264 ? 41.954 -16.941 9.412 1.00 72.27 304 ILE B CA 1
ATOM 4045 C C . ILE B 1 264 ? 41.297 -17.336 10.726 1.00 73.21 304 ILE B C 1
ATOM 4046 O O . ILE B 1 264 ? 41.889 -17.182 11.801 1.00 76.80 304 ILE B O 1
ATOM 4051 N N . ILE B 1 265 ? 40.076 -17.851 10.642 1.00 67.18 305 ILE B N 1
ATOM 4052 C CA . ILE B 1 265 ? 39.295 -18.210 11.818 1.00 67.87 305 ILE B CA 1
ATOM 4053 C C . ILE B 1 265 ? 39.361 -19.706 12.095 1.00 70.73 305 ILE B C 1
ATOM 4054 O O . ILE B 1 265 ? 39.569 -20.126 13.233 1.00 69.20 305 ILE B O 1
ATOM 4059 N N . SER B 1 266 ? 39.204 -20.529 11.060 1.00 71.25 306 SER B N 1
ATOM 4060 C CA . SER B 1 266 ? 39.185 -21.974 11.215 1.00 67.80 306 SER B CA 1
ATOM 4061 C C . SER B 1 266 ? 40.079 -22.629 10.175 1.00 65.68 306 SER B C 1
ATOM 4062 O O . SER B 1 266 ? 40.294 -22.092 9.084 1.00 63.92 306 SER B O 1
ATOM 4065 N N . VAL B 1 267 ? 40.609 -23.796 10.535 1.00 63.33 307 VAL B N 1
ATOM 4066 C CA . VAL B 1 267 ? 41.331 -24.668 9.615 1.00 59.00 307 VAL B CA 1
ATOM 4067 C C . VAL B 1 267 ? 40.818 -26.080 9.863 1.00 62.30 307 VAL B C 1
ATOM 4068 O O . VAL B 1 267 ? 41.077 -26.658 10.925 1.00 61.58 307 VAL B O 1
ATOM 4072 N N . ASP B 1 268 ? 40.087 -26.631 8.893 1.00 61.71 308 ASP B N 1
ATOM 4073 C CA . ASP B 1 268 ? 39.433 -27.934 9.024 1.00 62.87 308 ASP B CA 1
ATOM 4074 C C . ASP B 1 268 ? 38.562 -27.987 10.278 1.00 64.22 308 ASP B C 1
ATOM 4075 O O . ASP B 1 268 ? 38.613 -28.936 11.064 1.00 65.07 308 ASP B O 1
ATOM 4080 N N . ASN B 1 269 ? 37.754 -26.940 10.458 1.00 63.64 309 ASN B N 1
ATOM 4081 C CA . ASN B 1 269 ? 36.831 -26.827 11.590 1.00 65.01 309 ASN B CA 1
ATOM 4082 C C . ASN B 1 269 ? 37.571 -26.877 12.925 1.00 65.09 309 ASN B C 1
ATOM 4083 O O . ASN B 1 269 ? 37.141 -27.537 13.872 1.00 67.67 309 ASN B O 1
ATOM 4088 N N . LYS B 1 270 ? 38.699 -26.174 13.000 1.00 68.05 310 LYS B N 1
ATOM 4089 C CA . LYS B 1 270 ? 39.439 -26.010 14.247 1.00 67.08 310 LYS B CA 1
ATOM 4090 C C . LYS B 1 270 ? 39.781 -24.533 14.381 1.00 67.83 310 LYS B C 1
ATOM 4091 O O . LYS B 1 270 ? 40.522 -23.993 13.533 1.00 66.88 310 LYS B O 1
ATOM 4097 N N . PRO B 1 271 ? 39.275 -23.842 15.402 1.00 68.98 311 PRO B N 1
ATOM 4098 C CA . PRO B 1 271 ? 39.498 -22.394 15.496 1.00 68.20 311 PRO B CA 1
ATOM 4099 C C . PRO B 1 271 ? 40.982 -22.064 15.573 1.00 68.51 311 PRO B C 1
ATOM 4100 O O . PRO B 1 271 ? 41.717 -22.601 16.405 1.00 64.86 311 PRO B O 1
ATOM 4104 N N . ALA B 1 272 ? 41.419 -21.173 14.680 1.00 69.11 312 ALA B N 1
ATOM 4105 C CA . ALA B 1 272 ? 42.829 -20.811 14.552 1.00 69.98 312 ALA B CA 1
ATOM 4106 C C . ALA B 1 272 ? 43.135 -19.671 15.519 1.00 74.25 312 ALA B C 1
ATOM 4107 O O . ALA B 1 272 ? 43.123 -18.488 15.171 1.00 77.58 312 ALA B O 1
ATOM 4109 N N . ILE B 1 273 ? 43.421 -20.049 16.761 1.00 74.38 313 ILE B N 1
ATOM 4110 C CA . ILE B 1 273 ? 43.701 -19.099 17.826 1.00 74.92 313 ILE B CA 1
ATOM 4111 C C . ILE B 1 273 ? 45.176 -19.106 18.214 1.00 78.75 313 ILE B C 1
ATOM 4112 O O . ILE B 1 273 ? 45.777 -18.045 18.400 1.00 78.99 313 ILE B O 1
ATOM 4117 N N . SER B 1 274 ? 45.777 -20.286 18.327 1.00 74.72 314 SER B N 1
ATOM 4118 C CA . SER B 1 274 ? 47.181 -20.430 18.693 1.00 73.84 314 SER B CA 1
ATOM 4119 C C . SER B 1 274 ? 47.969 -20.804 17.445 1.00 74.25 314 SER B C 1
ATOM 4120 O O . SER B 1 274 ? 47.768 -21.884 16.879 1.00 71.14 314 SER B O 1
ATOM 4123 N N . ALA B 1 275 ? 48.871 -19.911 17.026 1.00 74.64 315 ALA B N 1
ATOM 4124 C CA . ALA B 1 275 ? 49.651 -20.148 15.815 1.00 69.96 315 ALA B CA 1
ATOM 4125 C C . ALA B 1 275 ? 50.427 -21.456 15.899 1.00 74.36 315 ALA B C 1
ATOM 4126 O O . ALA B 1 275 ? 50.492 -22.209 14.921 1.00 74.62 315 ALA B O 1
ATOM 4128 N N . LEU B 1 276 ? 51.015 -21.748 17.062 1.00 74.54 316 LEU B N 1
ATOM 4129 C CA . LEU B 1 276 ? 51.756 -22.996 17.215 1.00 73.00 316 LEU B CA 1
ATOM 4130 C C . LEU B 1 276 ? 50.837 -24.209 17.136 1.00 71.13 316 LEU B C 1
ATOM 4131 O O . LEU B 1 276 ? 51.282 -25.297 16.752 1.00 68.26 316 LEU B O 1
ATOM 4136 N N . GLU B 1 277 ? 49.556 -24.044 17.472 1.00 73.24 317 GLU B N 1
ATOM 4137 C CA . GLU B 1 277 ? 48.642 -25.180 17.476 1.00 73.49 317 GLU B CA 1
ATOM 4138 C C . GLU B 1 277 ? 48.076 -25.464 16.088 1.00 69.49 317 GLU B C 1
ATOM 4139 O O . GLU B 1 277 ? 47.959 -26.630 15.694 1.00 67.61 317 GLU B O 1
ATOM 4145 N N . THR B 1 278 ? 47.712 -24.423 15.335 1.00 69.54 318 THR B N 1
ATOM 4146 C CA . THR B 1 278 ? 47.303 -24.647 13.952 1.00 70.17 318 THR B CA 1
ATOM 4147 C C . THR B 1 278 ? 48.482 -25.101 13.101 1.00 68.31 318 THR B C 1
ATOM 4148 O O . THR B 1 278 ? 48.308 -25.912 12.184 1.00 66.56 318 THR B O 1
ATOM 4152 N N . MET B 1 279 ? 49.681 -24.595 13.396 1.00 69.00 319 MET B N 1
ATOM 4153 C CA . MET B 1 279 ? 50.891 -25.109 12.762 1.00 71.27 319 MET B CA 1
ATOM 4154 C C . MET B 1 279 ? 51.013 -26.613 12.968 1.00 67.97 319 MET B C 1
ATOM 4155 O O . MET B 1 279 ? 51.294 -27.364 12.026 1.00 66.73 319 MET B O 1
ATOM 4160 N N . ASP B 1 280 ? 50.804 -27.069 14.204 1.00 67.60 320 ASP B N 1
ATOM 4161 C CA . ASP B 1 280 ? 50.843 -28.499 14.489 1.00 65.09 320 ASP B CA 1
ATOM 4162 C C . ASP B 1 280 ? 49.746 -29.236 13.731 1.00 63.17 320 ASP B C 1
ATOM 4163 O O . ASP B 1 280 ? 49.994 -30.280 13.115 1.00 61.80 320 ASP B O 1
ATOM 4168 N N . GLN B 1 281 ? 48.522 -28.701 13.764 1.00 68.09 321 GLN B N 1
ATOM 4169 C CA . GLN B 1 281 ? 47.395 -29.356 13.102 1.00 62.71 321 GLN B CA 1
ATOM 4170 C C . GLN B 1 281 ? 47.648 -29.519 11.609 1.00 58.70 321 GLN B C 1
ATOM 4171 O O . GLN B 1 281 ? 47.533 -30.623 11.064 1.00 59.87 321 GLN B O 1
ATOM 4177 N N . VAL B 1 282 ? 47.997 -28.422 10.933 1.00 58.14 322 VAL B N 1
ATOM 4178 C CA . VAL B 1 282 ? 48.185 -28.451 9.485 1.00 52.72 322 VAL B CA 1
ATOM 4179 C C . VAL B 1 282 ? 49.274 -29.447 9.101 1.00 62.52 322 VAL B C 1
ATOM 4180 O O . VAL B 1 282 ? 49.145 -30.177 8.110 1.00 57.45 322 VAL B O 1
ATOM 4184 N N . ALA B 1 283 ? 50.353 -29.509 9.890 1.00 57.28 323 ALA B N 1
ATOM 4185 C CA . ALA B 1 283 ? 51.441 -30.433 9.585 1.00 58.34 323 ALA B CA 1
ATOM 4186 C C . ALA B 1 283 ? 50.961 -31.881 9.579 1.00 58.23 323 ALA B C 1
ATOM 4187 O O . ALA B 1 283 ? 51.430 -32.694 8.774 1.00 58.12 323 ALA B O 1
ATOM 4189 N N . GLU B 1 284 ? 50.018 -32.221 10.461 1.00 57.44 324 GLU B N 1
ATOM 4190 C CA . GLU B 1 284 ? 49.527 -33.592 10.530 1.00 60.00 324 GLU B CA 1
ATOM 4191 C C . GLU B 1 284 ? 48.547 -33.931 9.414 1.00 63.94 324 GLU B C 1
ATOM 4192 O O . GLU B 1 284 ? 48.307 -35.117 9.161 1.00 65.03 324 GLU B O 1
ATOM 4198 N N . ILE B 1 285 ? 47.976 -32.929 8.747 1.00 58.35 325 ILE B N 1
ATOM 4199 C CA . ILE B 1 285 ? 47.073 -33.186 7.630 1.00 59.31 325 ILE B CA 1
ATOM 4200 C C . ILE B 1 285 ? 47.880 -33.746 6.465 1.00 59.92 325 ILE B C 1
ATOM 4201 O O . ILE B 1 285 ? 48.824 -33.108 5.983 1.00 59.36 325 ILE B O 1
ATOM 4206 N N . ARG B 1 286 ? 47.513 -34.942 6.009 1.00 57.91 326 ARG B N 1
ATOM 4207 C CA . ARG B 1 286 ? 48.245 -35.573 4.920 1.00 61.70 326 ARG B CA 1
ATOM 4208 C C . ARG B 1 286 ? 48.053 -34.776 3.631 1.00 61.30 326 ARG B C 1
ATOM 4209 O O . ARG B 1 286 ? 46.943 -34.311 3.349 1.00 63.84 326 ARG B O 1
ATOM 4217 N N . PRO B 1 287 ? 49.113 -34.582 2.844 1.00 62.59 327 PRO B N 1
ATOM 4218 C CA . PRO B 1 287 ? 48.985 -33.796 1.610 1.00 63.30 327 PRO B CA 1
ATOM 4219 C C . PRO B 1 287 ? 47.962 -34.396 0.657 1.00 64.36 327 PRO B C 1
ATOM 4220 O O . PRO B 1 287 ? 47.780 -35.614 0.589 1.00 61.38 327 PRO B O 1
ATOM 4224 N N . GLY B 1 288 ? 47.286 -33.515 -0.080 1.00 64.09 328 GLY B N 1
ATOM 4225 C CA . GLY B 1 288 ? 46.223 -33.911 -0.979 1.00 57.79 328 GLY B CA 1
ATOM 4226 C C . GLY B 1 288 ? 44.832 -33.861 -0.386 1.00 60.24 328 GLY B C 1
ATOM 4227 O O . GLY B 1 288 ? 43.870 -34.223 -1.077 1.00 60.70 328 GLY B O 1
ATOM 4228 N N . SER B 1 289 ? 44.690 -33.423 0.862 1.00 54.30 329 SER B N 1
ATOM 4229 C CA . SER B 1 289 ? 43.396 -33.387 1.527 1.00 56.35 329 SER B CA 1
ATOM 4230 C C . SER B 1 289 ? 42.668 -32.086 1.220 1.00 55.94 329 SER B C 1
ATOM 4231 O O . SER B 1 289 ? 43.257 -31.002 1.257 1.00 52.91 329 SER B O 1
ATOM 4234 N N . VAL B 1 290 ? 41.380 -32.206 0.918 1.00 59.43 330 VAL B N 1
ATOM 4235 C CA . VAL B 1 290 ? 40.516 -31.055 0.685 1.00 53.26 330 VAL B CA 1
ATOM 4236 C C . VAL B 1 290 ? 39.825 -30.713 1.998 1.00 52.46 330 VAL B C 1
ATOM 4237 O O . VAL B 1 290 ? 39.159 -31.564 2.597 1.00 52.62 330 VAL B O 1
ATOM 4241 N N . ILE B 1 291 ? 39.985 -29.471 2.453 1.00 52.69 331 ILE B N 1
ATOM 4242 C CA . ILE B 1 291 ? 39.495 -29.077 3.776 1.00 57.20 331 ILE B CA 1
ATOM 4243 C C . ILE B 1 291 ? 38.895 -27.687 3.702 1.00 56.25 331 ILE B C 1
ATOM 4244 O O . ILE B 1 291 ? 39.251 -26.869 2.843 1.00 57.07 331 ILE B O 1
ATOM 4249 N N . PRO B 1 292 ? 37.963 -27.391 4.606 1.00 56.59 332 PRO B N 1
ATOM 4250 C CA . PRO B 1 292 ? 37.457 -26.022 4.726 1.00 57.87 332 PRO B CA 1
ATOM 4251 C C . PRO B 1 292 ? 38.398 -25.137 5.528 1.00 60.26 332 PRO B C 1
ATOM 4252 O O . PRO B 1 292 ? 39.090 -25.587 6.443 1.00 60.18 332 PRO B O 1
ATOM 4256 N N . VAL B 1 293 ? 38.419 -23.855 5.162 1.00 61.73 333 VAL B N 1
ATOM 4257 C CA . VAL B 1 293 ? 39.187 -22.836 5.874 1.00 58.47 333 VAL B CA 1
ATOM 4258 C C . VAL B 1 293 ? 38.317 -21.587 5.963 1.00 60.38 333 VAL B C 1
ATOM 4259 O O . VAL B 1 293 ? 38.091 -20.912 4.953 1.00 62.54 333 VAL B O 1
ATOM 4263 N N . VAL B 1 294 ? 37.836 -21.277 7.163 1.00 58.25 334 VAL B N 1
ATOM 4264 C CA . VAL B 1 294 ? 37.000 -20.100 7.377 1.00 60.18 334 VAL B CA 1
ATOM 4265 C C . VAL B 1 294 ? 37.896 -18.878 7.536 1.00 67.87 334 VAL B C 1
ATOM 4266 O O . VAL B 1 294 ? 38.678 -18.788 8.489 1.00 71.12 334 VAL B O 1
ATOM 4270 N N . VAL B 1 295 ? 37.782 -17.929 6.608 1.00 66.99 335 VAL B N 1
ATOM 4271 C CA . VAL B 1 295 ? 38.548 -16.691 6.697 1.00 69.33 335 VAL B CA 1
ATOM 4272 C C . VAL B 1 295 ? 37.609 -15.535 7.001 1.00 70.34 335 VAL B C 1
ATOM 4273 O O . VAL B 1 295 ? 36.490 -15.730 7.490 1.00 73.26 335 VAL B O 1
ATOM 4277 N N . MET B 1 296 ? 38.068 -14.321 6.711 1.00 68.45 336 MET B N 1
ATOM 4278 C CA . MET B 1 296 ? 37.266 -13.121 6.883 1.00 75.09 336 MET B CA 1
ATOM 4279 C C . MET B 1 296 ? 37.931 -11.987 6.121 1.00 76.69 336 MET B C 1
ATOM 4280 O O . MET B 1 296 ? 39.156 -11.841 6.155 1.00 72.33 336 MET B O 1
ATOM 4285 N N . ARG B 1 297 ? 37.110 -11.213 5.415 1.00 77.58 337 ARG B N 1
ATOM 4286 C CA . ARG B 1 297 ? 37.511 -9.958 4.796 1.00 79.01 337 ARG B CA 1
ATOM 4287 C C . ARG B 1 297 ? 36.441 -8.919 5.113 1.00 84.54 337 ARG B C 1
ATOM 4288 O O . ARG B 1 297 ? 35.260 -9.149 4.828 1.00 83.48 337 ARG B O 1
ATOM 4296 N N . ASP B 1 298 ? 36.854 -7.794 5.702 1.00 85.16 338 ASP B N 1
ATOM 4297 C CA . ASP B 1 298 ? 35.995 -6.658 6.014 1.00 84.49 338 ASP B CA 1
ATOM 4298 C C . ASP B 1 298 ? 34.800 -7.101 6.845 1.00 83.77 338 ASP B C 1
ATOM 4299 O O . ASP B 1 298 ? 33.655 -6.727 6.586 1.00 86.63 338 ASP B O 1
ATOM 4304 N N . ASP B 1 299 ? 35.109 -7.903 7.867 1.00 84.43 339 ASP B N 1
ATOM 4305 C CA . ASP B 1 299 ? 34.101 -8.465 8.757 1.00 85.60 339 ASP B CA 1
ATOM 4306 C C . ASP B 1 299 ? 32.999 -9.196 7.987 1.00 84.11 339 ASP B C 1
ATOM 4307 O O . ASP B 1 299 ? 31.805 -8.991 8.222 1.00 82.10 339 ASP B O 1
ATOM 4312 N N . LYS B 1 300 ? 33.408 -10.039 7.043 1.00 84.84 340 LYS B N 1
ATOM 4313 C CA . LYS B 1 300 ? 32.505 -10.915 6.312 1.00 83.79 340 LYS B CA 1
ATOM 4314 C C . LYS B 1 300 ? 33.067 -12.328 6.355 1.00 77.80 340 LYS B C 1
ATOM 4315 O O . LYS B 1 300 ? 34.213 -12.558 5.955 1.00 79.27 340 LYS B O 1
ATOM 4321 N N . GLN B 1 301 ? 32.258 -13.269 6.831 1.00 72.29 341 GLN B N 1
ATOM 4322 C CA . GLN B 1 301 ? 32.703 -14.636 7.058 1.00 67.89 341 GLN B CA 1
ATOM 4323 C C . GLN B 1 301 ? 32.561 -15.461 5.786 1.00 68.78 341 GLN B C 1
ATOM 4324 O O . GLN B 1 301 ? 31.471 -15.543 5.210 1.00 71.07 341 GLN B O 1
ATOM 4330 N N . LEU B 1 302 ? 33.659 -16.083 5.359 1.00 69.23 342 LEU B N 1
ATOM 4331 C CA . LEU B 1 302 ? 33.677 -16.887 4.144 1.00 67.85 342 LEU B CA 1
ATOM 4332 C C . LEU B 1 302 ? 34.383 -18.211 4.400 1.00 65.94 342 LEU B C 1
ATOM 4333 O O . LEU B 1 302 ? 35.528 -18.231 4.861 1.00 64.84 342 LEU B O 1
ATOM 4338 N N . THR B 1 303 ? 33.694 -19.308 4.092 1.00 60.05 343 THR B N 1
ATOM 4339 C CA . THR B 1 303 ? 34.266 -20.647 4.141 1.00 59.91 343 THR B CA 1
ATOM 4340 C C . THR B 1 303 ? 34.895 -20.971 2.792 1.00 61.41 343 THR B C 1
ATOM 4341 O O . THR B 1 303 ? 34.234 -20.851 1.757 1.00 65.85 343 THR B O 1
ATOM 4345 N N . LEU B 1 304 ? 36.159 -21.389 2.799 1.00 61.03 344 LEU B N 1
ATOM 4346 C CA . LEU B 1 304 ? 36.856 -21.672 1.553 1.00 61.83 344 LEU B CA 1
ATOM 4347 C C . LEU B 1 304 ? 37.373 -23.103 1.534 1.00 59.33 344 LEU B C 1
ATOM 4348 O O . LEU B 1 304 ? 37.563 -23.730 2.578 1.00 61.09 344 LEU B O 1
ATOM 4353 N N . GLN B 1 305 ? 37.613 -23.604 0.324 1.00 59.92 345 GLN B N 1
ATOM 4354 C CA . GLN B 1 305 ? 38.146 -24.941 0.101 1.00 57.82 345 GLN B CA 1
ATOM 4355 C C . GLN B 1 305 ? 39.628 -24.845 -0.243 1.00 59.20 345 GLN B C 1
ATOM 4356 O O . GLN B 1 305 ? 40.016 -24.064 -1.118 1.00 58.63 345 GLN B O 1
ATOM 4362 N N . VAL B 1 306 ? 40.450 -25.630 0.454 1.00 55.08 346 VAL B N 1
ATOM 4363 C CA . VAL B 1 306 ? 41.894 -25.649 0.258 1.00 54.12 346 VAL B CA 1
ATOM 4364 C C . VAL B 1 306 ? 42.340 -27.096 0.120 1.00 53.76 346 VAL B C 1
ATOM 4365 O O . VAL B 1 306 ? 41.890 -27.967 0.874 1.00 54.63 346 VAL B O 1
ATOM 4369 N N . THR B 1 307 ? 43.216 -27.358 -0.846 1.00 52.76 347 THR B N 1
ATOM 4370 C CA . THR B 1 307 ? 43.828 -28.671 -1.013 1.00 60.39 347 THR B CA 1
ATOM 4371 C C . THR B 1 307 ? 45.237 -28.619 -0.434 1.00 64.19 347 THR B C 1
ATOM 4372 O O . THR B 1 307 ? 46.113 -27.937 -0.975 1.00 66.30 347 THR B O 1
ATOM 4376 N N . ILE B 1 308 ? 45.451 -29.344 0.665 1.00 62.58 348 ILE B N 1
ATOM 4377 C CA . ILE B 1 308 ? 46.741 -29.335 1.346 1.00 63.20 348 ILE B CA 1
ATOM 4378 C C . ILE B 1 308 ? 47.793 -30.013 0.477 1.00 65.40 348 ILE B C 1
ATOM 4379 O O . ILE B 1 308 ? 47.532 -31.043 -0.159 1.00 65.41 348 ILE B O 1
ATOM 4384 N N . GLN B 1 309 ? 48.988 -29.431 0.440 1.00 64.77 349 GLN B N 1
ATOM 4385 C CA . GLN B 1 309 ? 50.137 -30.002 -0.253 1.00 71.05 349 GLN B CA 1
ATOM 4386 C C . GLN B 1 309 ? 51.245 -30.317 0.750 1.00 67.50 349 GLN B C 1
ATOM 4387 O O . GLN B 1 309 ? 51.151 -30.003 1.939 1.00 64.43 349 GLN B O 1
ATOM 4393 N N . GLU B 1 310 ? 52.312 -30.932 0.246 1.00 70.42 350 GLU B N 1
ATOM 4394 C CA . GLU B 1 310 ? 53.438 -31.327 1.081 1.00 67.30 350 GLU B CA 1
ATOM 4395 C C . GLU B 1 310 ? 54.335 -30.134 1.387 1.00 66.29 350 GLU B C 1
ATOM 4396 O O . GLU B 1 310 ? 54.559 -29.270 0.534 1.00 63.29 350 GLU B O 1
ATOM 4402 N N . TYR B 1 311 ? 54.847 -30.097 2.615 1.00 67.08 351 TYR B N 1
ATOM 4403 C CA . TYR B 1 311 ? 55.782 -29.057 3.022 1.00 68.38 351 TYR B CA 1
ATOM 4404 C C . TYR B 1 311 ? 57.033 -29.104 2.147 1.00 71.77 351 TYR B C 1
ATOM 4405 O O . TYR B 1 311 ? 57.645 -30.173 2.007 1.00 72.91 351 TYR B O 1
ATOM 4414 N N . PRO B 1 312 ? 57.442 -27.987 1.543 1.00 73.67 352 PRO B N 1
ATOM 4415 C CA . PRO B 1 312 ? 58.674 -27.990 0.742 1.00 73.64 352 PRO B CA 1
ATOM 4416 C C . PRO B 1 312 ? 59.897 -27.952 1.649 1.00 74.85 352 PRO B C 1
ATOM 4417 O O . PRO B 1 312 ? 59.967 -27.154 2.587 1.00 78.50 352 PRO B O 1
ATOM 4421 N N . ALA B 1 313 ? 60.863 -28.822 1.365 1.00 77.90 353 ALA B N 1
ATOM 4422 C CA . ALA B 1 313 ? 62.024 -28.955 2.230 1.00 82.25 353 ALA B CA 1
ATOM 4423 C C . ALA B 1 313 ? 62.936 -27.735 2.113 1.00 80.23 353 ALA B C 1
ATOM 4424 O O . ALA B 1 313 ? 62.750 -26.852 1.269 1.00 76.30 353 ALA B O 1
ATOM 4426 N N . THR B 1 314 ? 63.933 -27.695 2.991 1.00 81.49 354 THR B N 1
ATOM 4427 C CA . THR B 1 314 ? 64.961 -26.663 2.961 1.00 81.26 354 THR B CA 1
ATOM 4428 C C . THR B 1 314 ? 66.324 -27.294 3.222 1.00 84.28 354 THR B C 1
ATOM 4429 O O . THR B 1 314 ? 66.431 -28.511 3.389 1.00 80.34 354 THR B O 1
ATOM 4433 N N . GLY C 1 1 ? 60.995 -34.299 60.685 1.00 65.58 41 GLY C N 1
ATOM 4434 C CA . GLY C 1 1 ? 60.408 -34.722 59.426 1.00 71.29 41 GLY C CA 1
ATOM 4435 C C . GLY C 1 1 ? 61.430 -35.263 58.446 1.00 71.31 41 GLY C C 1
ATOM 4436 O O . GLY C 1 1 ? 62.504 -35.707 58.855 1.00 71.88 41 GLY C O 1
ATOM 4437 N N . PRO C 1 2 ? 61.101 -35.237 57.154 1.00 66.43 42 PRO C N 1
ATOM 4438 C CA . PRO C 1 2 ? 62.072 -35.658 56.139 1.00 60.50 42 PRO C CA 1
ATOM 4439 C C . PRO C 1 2 ? 63.281 -34.735 56.134 1.00 63.32 42 PRO C C 1
ATOM 4440 O O . PRO C 1 2 ? 63.232 -33.596 56.607 1.00 59.88 42 PRO C O 1
ATOM 4444 N N . THR C 1 3 ? 64.386 -35.241 55.599 1.00 55.90 43 THR C N 1
ATOM 4445 C CA . THR C 1 3 ? 65.498 -34.308 55.661 1.00 50.51 43 THR C CA 1
ATOM 4446 C C . THR C 1 3 ? 65.923 -33.863 54.264 1.00 44.93 43 THR C C 1
ATOM 4447 O O . THR C 1 3 ? 65.863 -34.652 53.311 1.00 42.29 43 THR C O 1
ATOM 4451 N N . PRO C 1 4 ? 66.324 -32.600 54.112 1.00 42.01 44 PRO C N 1
ATOM 4452 C CA . PRO C 1 4 ? 66.735 -32.104 52.793 1.00 40.17 44 PRO C CA 1
ATOM 4453 C C . PRO C 1 4 ? 67.887 -32.919 52.226 1.00 35.01 44 PRO C C 1
ATOM 4454 O O . PRO C 1 4 ? 68.761 -33.380 52.960 1.00 40.33 44 PRO C O 1
ATOM 4458 N N . ALA C 1 5 ? 67.863 -33.116 50.909 1.00 36.17 45 ALA C N 1
ATOM 4459 C CA . ALA C 1 5 ? 68.982 -33.757 50.235 1.00 35.87 45 ALA C CA 1
ATOM 4460 C C . ALA C 1 5 ? 70.236 -32.921 50.438 1.00 35.46 45 ALA C C 1
ATOM 4461 O O . ALA C 1 5 ? 70.228 -31.705 50.221 1.00 37.77 45 ALA C O 1
ATOM 4463 N N . SER C 1 6 ? 71.316 -33.568 50.865 1.00 33.31 46 SER C N 1
ATOM 4464 C CA . SER C 1 6 ? 72.470 -32.817 51.331 1.00 33.97 46 SER C CA 1
ATOM 4465 C C . SER C 1 6 ? 73.747 -33.614 51.139 1.00 37.86 46 SER C C 1
ATOM 4466 O O . SER C 1 6 ? 73.768 -34.833 51.324 1.00 36.52 46 SER C O 1
ATOM 4469 N N . TYR C 1 7 ? 74.811 -32.904 50.773 1.00 40.44 47 TYR C N 1
ATOM 4470 C CA . TYR C 1 7 ? 76.166 -33.428 50.808 1.00 30.96 47 TYR C CA 1
ATOM 4471 C C . TYR C 1 7 ? 76.971 -32.768 51.922 1.00 41.57 47 TYR C C 1
ATOM 4472 O O . TYR C 1 7 ? 78.200 -32.677 51.847 1.00 38.58 47 TYR C O 1
ATOM 4481 N N . ASN C 1 8 ? 76.274 -32.292 52.960 1.00 38.57 48 ASN C N 1
ATOM 4482 C CA . ASN C 1 8 ? 76.946 -31.662 54.090 1.00 37.87 48 ASN C CA 1
ATOM 4483 C C . ASN C 1 8 ? 77.907 -32.619 54.781 1.00 37.73 48 ASN C C 1
ATOM 4484 O O . ASN C 1 8 ? 78.954 -32.191 55.282 1.00 41.53 48 ASN C O 1
ATOM 4489 N N . LEU C 1 9 ? 77.566 -33.908 54.822 1.00 37.17 49 LEU C N 1
ATOM 4490 C CA . LEU C 1 9 ? 78.430 -34.896 55.462 1.00 40.21 49 LEU C CA 1
ATOM 4491 C C . LEU C 1 9 ? 79.813 -34.910 54.819 1.00 33.85 49 LEU C C 1
ATOM 4492 O O . LEU C 1 9 ? 80.834 -34.853 55.514 1.00 39.88 49 LEU C O 1
ATOM 4497 N N . ALA C 1 10 ? 79.863 -34.968 53.486 1.00 33.38 50 ALA C N 1
ATOM 4498 C CA . ALA C 1 10 ? 81.141 -34.917 52.785 1.00 35.74 50 ALA C CA 1
ATOM 4499 C C . ALA C 1 10 ? 81.876 -33.613 53.067 1.00 37.79 50 ALA C C 1
ATOM 4500 O O . ALA C 1 10 ? 83.100 -33.610 53.244 1.00 34.02 50 ALA C O 1
ATOM 4502 N N . VAL C 1 11 ? 81.147 -32.493 53.117 1.00 30.67 51 VAL C N 1
ATOM 4503 C CA . VAL C 1 11 ? 81.783 -31.212 53.416 1.00 34.03 51 VAL C CA 1
ATOM 4504 C C . VAL C 1 11 ? 82.415 -31.245 54.800 1.00 35.55 51 VAL C C 1
ATOM 4505 O O . VAL C 1 11 ? 83.575 -30.855 54.982 1.00 38.10 51 VAL C O 1
ATOM 4509 N N . ARG C 1 12 ? 81.663 -31.714 55.797 1.00 32.98 52 ARG C N 1
ATOM 4510 C CA . ARG C 1 12 ? 82.183 -31.725 57.160 1.00 40.42 52 ARG C CA 1
ATOM 4511 C C . ARG C 1 12 ? 83.377 -32.661 57.300 1.00 37.50 52 ARG C C 1
ATOM 4512 O O . ARG C 1 12 ? 84.259 -32.418 58.130 1.00 42.61 52 ARG C O 1
ATOM 4520 N N . ARG C 1 13 ? 83.431 -33.726 56.496 1.00 37.20 53 ARG C N 1
ATOM 4521 C CA . ARG C 1 13 ? 84.561 -34.646 56.560 1.00 40.06 53 ARG C CA 1
ATOM 4522 C C . ARG C 1 13 ? 85.793 -34.080 55.863 1.00 36.08 53 ARG C C 1
ATOM 4523 O O . ARG C 1 13 ? 86.905 -34.192 56.385 1.00 37.76 53 ARG C O 1
ATOM 4531 N N . ALA C 1 14 ? 85.614 -33.474 54.690 1.00 34.96 54 ALA C N 1
ATOM 4532 C CA . ALA C 1 14 ? 86.724 -33.138 53.807 1.00 33.59 54 ALA C CA 1
ATOM 4533 C C . ALA C 1 14 ? 87.134 -31.672 53.860 1.00 36.11 54 ALA C C 1
ATOM 4534 O O . ALA C 1 14 ? 88.334 -31.373 53.845 1.00 35.12 54 ALA C O 1
ATOM 4536 N N . ALA C 1 15 ? 86.172 -30.750 53.921 1.00 33.97 55 ALA C N 1
ATOM 4537 C CA . ALA C 1 15 ? 86.497 -29.330 53.795 1.00 33.12 55 ALA C CA 1
ATOM 4538 C C . ALA C 1 15 ? 87.512 -28.814 54.813 1.00 31.87 55 ALA C C 1
ATOM 4539 O O . ALA C 1 15 ? 88.338 -27.970 54.427 1.00 32.38 55 ALA C O 1
ATOM 4541 N N . PRO C 1 16 ? 87.515 -29.231 56.086 1.00 35.40 56 PRO C N 1
ATOM 4542 C CA . PRO C 1 16 ? 88.547 -28.714 57.009 1.00 32.71 56 PRO C CA 1
ATOM 4543 C C . PRO C 1 16 ? 89.973 -28.986 56.563 1.00 35.10 56 PRO C C 1
ATOM 4544 O O . PRO C 1 16 ? 90.882 -28.258 56.981 1.00 36.24 56 PRO C O 1
ATOM 4548 N N . ALA C 1 17 ? 90.204 -29.994 55.726 1.00 30.01 57 ALA C N 1
ATOM 4549 C CA . ALA C 1 17 ? 91.547 -30.306 55.259 1.00 34.80 57 ALA C CA 1
ATOM 4550 C C . ALA C 1 17 ? 91.944 -29.542 54.003 1.00 34.51 57 ALA C C 1
ATOM 4551 O O . ALA C 1 17 ? 93.098 -29.648 53.575 1.00 33.14 57 ALA C O 1
ATOM 4553 N N . VAL C 1 18 ? 91.033 -28.791 53.393 1.00 34.16 58 VAL C N 1
ATOM 4554 C CA . VAL C 1 18 ? 91.349 -28.010 52.203 1.00 36.28 58 VAL C CA 1
ATOM 4555 C C . VAL C 1 18 ? 91.686 -26.595 52.647 1.00 34.15 58 VAL C C 1
ATOM 4556 O O . VAL C 1 18 ? 90.880 -25.933 53.312 1.00 29.62 58 VAL C O 1
ATOM 4560 N N . VAL C 1 19 ? 92.881 -26.140 52.289 1.00 32.83 59 VAL C N 1
ATOM 4561 C CA . VAL C 1 19 ? 93.427 -24.886 52.782 1.00 30.60 59 VAL C CA 1
ATOM 4562 C C . VAL C 1 19 ? 93.489 -23.885 51.641 1.00 29.14 59 VAL C C 1
ATOM 4563 O O . VAL C 1 19 ? 93.501 -24.245 50.461 1.00 27.76 59 VAL C O 1
ATOM 4567 N N . ASN C 1 20 ? 93.551 -22.608 52.006 1.00 27.20 60 ASN C N 1
ATOM 4568 C CA . ASN C 1 20 ? 93.828 -21.549 51.048 1.00 32.75 60 ASN C CA 1
ATOM 4569 C C . ASN C 1 20 ? 95.336 -21.338 50.962 1.00 30.81 60 ASN C C 1
ATOM 4570 O O . ASN C 1 20 ? 96.012 -21.216 51.989 1.00 29.69 60 ASN C O 1
ATOM 4575 N N . VAL C 1 21 ? 95.860 -21.305 49.737 1.00 31.94 61 VAL C N 1
ATOM 4576 C CA . VAL C 1 21 ? 97.286 -21.135 49.478 1.00 32.19 61 VAL C CA 1
ATOM 4577 C C . VAL C 1 21 ? 97.504 -19.771 48.842 1.00 31.36 61 VAL C C 1
ATOM 4578 O O . VAL C 1 21 ? 96.794 -19.401 47.900 1.00 33.10 61 VAL C O 1
ATOM 4582 N N . TYR C 1 22 ? 98.498 -19.034 49.335 1.00 32.80 62 TYR C N 1
ATOM 4583 C CA . TYR C 1 22 ? 98.801 -17.704 48.820 1.00 33.85 62 TYR C CA 1
ATOM 4584 C C . TYR C 1 22 ? 100.260 -17.639 48.398 1.00 35.49 62 TYR C C 1
ATOM 4585 O O . TYR C 1 22 ? 101.158 -17.889 49.209 1.00 34.12 62 TYR C O 1
ATOM 4594 N N . ASN C 1 23 ? 100.485 -17.309 47.130 1.00 34.69 63 ASN C N 1
ATOM 4595 C CA . ASN C 1 23 ? 101.816 -17.124 46.566 1.00 35.50 63 ASN C CA 1
ATOM 4596 C C . ASN C 1 23 ? 102.145 -15.635 46.616 1.00 37.19 63 ASN C C 1
ATOM 4597 O O . ASN C 1 23 ? 101.602 -14.846 45.836 1.00 38.83 63 ASN C O 1
ATOM 4602 N N . ARG C 1 24 ? 103.030 -15.254 47.532 1.00 32.21 64 ARG C N 1
ATOM 4603 C CA . ARG C 1 24 ? 103.462 -13.872 47.681 1.00 34.91 64 ARG C CA 1
ATOM 4604 C C . ARG C 1 24 ? 104.879 -13.710 47.146 1.00 40.92 64 ARG C C 1
ATOM 4605 O O . ARG C 1 24 ? 105.728 -14.590 47.325 1.00 37.03 64 ARG C O 1
ATOM 4613 N N . GLY C 1 25 ? 105.127 -12.585 46.490 1.00 38.14 65 GLY C N 1
ATOM 4614 C CA . GLY C 1 25 ? 106.439 -12.296 45.950 1.00 35.24 65 GLY C CA 1
ATOM 4615 C C . GLY C 1 25 ? 106.913 -10.922 46.371 1.00 40.40 65 GLY C C 1
ATOM 4616 O O . GLY C 1 25 ? 106.120 -10.021 46.645 1.00 35.88 65 GLY C O 1
ATOM 4617 N N . LEU C 1 26 ? 108.235 -10.773 46.417 1.00 35.73 66 LEU C N 1
ATOM 4618 C CA . LEU C 1 26 ? 108.833 -9.499 46.788 1.00 34.83 66 LEU C CA 1
ATOM 4619 C C . LEU C 1 26 ? 108.713 -8.506 45.638 1.00 34.55 66 LEU C C 1
ATOM 4620 O O . LEU C 1 26 ? 108.995 -8.836 44.483 1.00 38.11 66 LEU C O 1
ATOM 4625 N N . ASN C 1 27 ? 108.290 -7.283 45.953 1.00 33.66 67 ASN C N 1
ATOM 4626 C CA . ASN C 1 27 ? 108.221 -6.212 44.960 1.00 36.76 67 ASN C CA 1
ATOM 4627 C C . ASN C 1 27 ? 109.629 -5.650 44.773 1.00 37.05 67 ASN C C 1
ATOM 4628 O O . ASN C 1 27 ? 110.022 -4.643 45.368 1.00 37.60 67 ASN C O 1
ATOM 4633 N N . THR C 1 28 ? 110.403 -6.325 43.917 1.00 37.40 68 THR C N 1
ATOM 4634 C CA . THR C 1 28 ? 111.810 -5.967 43.753 1.00 45.47 68 THR C CA 1
ATOM 4635 C C . THR C 1 28 ? 111.978 -4.599 43.102 1.00 46.10 68 THR C C 1
ATOM 4636 O O . THR C 1 28 ? 112.990 -3.927 43.331 1.00 44.00 68 THR C O 1
ATOM 4640 N N . ASN C 1 29 ? 111.009 -4.170 42.295 1.00 42.13 69 ASN C N 1
ATOM 4641 C CA . ASN C 1 29 ? 111.051 -2.840 41.704 1.00 46.80 69 ASN C CA 1
ATOM 4642 C C . ASN C 1 29 ? 110.703 -1.743 42.698 1.00 42.59 69 ASN C C 1
ATOM 4643 O O . ASN C 1 29 ? 110.935 -0.567 42.400 1.00 46.97 69 ASN C O 1
ATOM 4648 N N . SER C 1 30 ? 110.161 -2.096 43.862 1.00 40.70 70 SER C N 1
ATOM 4649 C CA . SER C 1 30 ? 109.868 -1.119 44.903 1.00 40.97 70 SER C CA 1
ATOM 4650 C C . SER C 1 30 ? 110.855 -1.277 46.055 1.00 40.69 70 SER C C 1
ATOM 4651 O O . SER C 1 30 ? 112.036 -0.937 45.919 1.00 42.72 70 SER C O 1
ATOM 4654 N N . HIS C 1 31 ? 110.395 -1.804 47.186 1.00 36.09 71 HIS C N 1
ATOM 4655 C CA . HIS C 1 31 ? 111.248 -1.955 48.359 1.00 38.74 71 HIS C CA 1
ATOM 4656 C C . HIS C 1 31 ? 111.049 -3.322 48.998 1.00 38.35 71 HIS C C 1
ATOM 4657 O O . HIS C 1 31 ? 111.088 -3.467 50.224 1.00 36.28 71 HIS C O 1
ATOM 4664 N N . ASN C 1 32 ? 110.828 -4.339 48.162 1.00 29.94 72 ASN C N 1
ATOM 4665 C CA . ASN C 1 32 ? 110.777 -5.745 48.555 1.00 33.37 72 ASN C CA 1
ATOM 4666 C C . ASN C 1 32 ? 109.611 -6.070 49.478 1.00 34.26 72 ASN C C 1
ATOM 4667 O O . ASN C 1 32 ? 109.650 -7.081 50.188 1.00 32.18 72 ASN C O 1
ATOM 4672 N N . GLN C 1 33 ? 108.572 -5.236 49.495 1.00 35.11 73 GLN C N 1
ATOM 4673 C CA . GLN C 1 33 ? 107.349 -5.612 50.188 1.00 38.87 73 GLN C CA 1
ATOM 4674 C C . GLN C 1 33 ? 106.755 -6.859 49.542 1.00 32.33 73 GLN C C 1
ATOM 4675 O O . GLN C 1 33 ? 106.887 -7.083 48.337 1.00 34.18 73 GLN C O 1
ATOM 4681 N N . LEU C 1 34 ? 106.121 -7.694 50.361 1.00 28.80 74 LEU C N 1
ATOM 4682 C CA . LEU C 1 34 ? 105.520 -8.923 49.861 1.00 35.42 74 LEU C CA 1
ATOM 4683 C C . LEU C 1 34 ? 104.119 -8.637 49.333 1.00 40.37 74 LEU C C 1
ATOM 4684 O O . LEU C 1 34 ? 103.281 -8.086 50.052 1.00 38.47 74 LEU C O 1
ATOM 4689 N N . GLU C 1 35 ? 103.869 -9.012 48.077 1.00 34.19 75 GLU C N 1
ATOM 4690 C CA . GLU C 1 35 ? 102.579 -8.818 47.431 1.00 39.13 75 GLU C CA 1
ATOM 4691 C C . GLU C 1 35 ? 102.086 -10.133 46.843 1.00 41.74 75 GLU C C 1
ATOM 4692 O O . GLU C 1 35 ? 102.881 -10.929 46.335 1.00 34.40 75 GLU C O 1
ATOM 4698 N N . ILE C 1 36 ? 100.768 -10.348 46.902 1.00 35.53 76 ILE C N 1
ATOM 4699 C CA . ILE C 1 36 ? 100.178 -11.545 46.310 1.00 38.85 76 ILE C CA 1
ATOM 4700 C C . ILE C 1 36 ? 100.449 -11.565 44.813 1.00 40.39 76 ILE C C 1
ATOM 4701 O O . ILE C 1 36 ? 100.185 -10.587 44.102 1.00 46.58 76 ILE C O 1
ATOM 4706 N N . ARG C 1 37 ? 100.982 -12.683 44.324 1.00 36.49 77 ARG C N 1
ATOM 4707 C CA . ARG C 1 37 ? 101.149 -12.896 42.893 1.00 37.25 77 ARG C CA 1
ATOM 4708 C C . ARG C 1 37 ? 100.135 -13.866 42.310 1.00 38.46 77 ARG C C 1
ATOM 4709 O O . ARG C 1 37 ? 99.738 -13.706 41.154 1.00 39.67 77 ARG C O 1
ATOM 4717 N N . THR C 1 38 ? 99.714 -14.862 43.080 1.00 37.53 78 THR C N 1
ATOM 4718 C CA . THR C 1 38 ? 98.630 -15.754 42.691 1.00 38.20 78 THR C CA 1
ATOM 4719 C C . THR C 1 38 ? 98.202 -16.520 43.933 1.00 35.09 78 THR C C 1
ATOM 4720 O O . THR C 1 38 ? 98.885 -16.507 44.961 1.00 35.26 78 THR C O 1
ATOM 4724 N N . LEU C 1 39 ? 97.048 -17.171 43.833 1.00 35.23 79 LEU C N 1
ATOM 4725 C CA . LEU C 1 39 ? 96.494 -17.914 44.952 1.00 35.27 79 LEU C CA 1
ATOM 4726 C C . LEU C 1 39 ? 95.780 -19.147 44.427 1.00 33.19 79 LEU C C 1
ATOM 4727 O O . LEU C 1 39 ? 95.469 -19.256 43.239 1.00 36.23 79 LEU C O 1
ATOM 4732 N N . GLY C 1 40 ? 95.528 -20.078 45.338 1.00 31.21 80 GLY C N 1
ATOM 4733 C CA . GLY C 1 40 ? 94.850 -21.311 45.012 1.00 27.57 80 GLY C CA 1
ATOM 4734 C C . GLY C 1 40 ? 94.473 -22.059 46.270 1.00 29.41 80 GLY C C 1
ATOM 4735 O O . GLY C 1 40 ? 94.181 -21.448 47.302 1.00 26.90 80 GLY C O 1
ATOM 4736 N N . SER C 1 41 ? 94.493 -23.383 46.207 1.00 28.34 81 SER C N 1
ATOM 4737 C CA . SER C 1 41 ? 94.098 -24.207 47.333 1.00 29.71 81 SER C CA 1
ATOM 4738 C C . SER C 1 41 ? 95.118 -25.317 47.528 1.00 32.96 81 SER C C 1
ATOM 4739 O O . SER C 1 41 ? 96.034 -25.504 46.723 1.00 31.68 81 SER C O 1
ATOM 4742 N N . GLY C 1 42 ? 94.955 -26.046 48.630 1.00 32.77 82 GLY C N 1
ATOM 4743 C CA . GLY C 1 42 ? 95.815 -27.169 48.941 1.00 34.55 82 GLY C CA 1
ATOM 4744 C C . GLY C 1 42 ? 95.059 -28.164 49.791 1.00 33.27 82 GLY C C 1
ATOM 4745 O O . GLY C 1 42 ? 93.985 -27.872 50.323 1.00 36.47 82 GLY C O 1
ATOM 4746 N N . VAL C 1 43 ? 95.637 -29.355 49.914 1.00 29.90 83 VAL C N 1
ATOM 4747 C CA . VAL C 1 43 ? 95.013 -30.466 50.621 1.00 30.29 83 VAL C CA 1
ATOM 4748 C C . VAL C 1 43 ? 96.014 -31.028 51.624 1.00 34.40 83 VAL C C 1
ATOM 4749 O O . VAL C 1 43 ? 97.086 -31.506 51.235 1.00 34.09 83 VAL C O 1
ATOM 4753 N N . ILE C 1 44 ? 95.667 -30.974 52.907 1.00 31.53 84 ILE C N 1
ATOM 4754 C CA . ILE C 1 44 ? 96.501 -31.554 53.954 1.00 34.38 84 ILE C CA 1
ATOM 4755 C C . ILE C 1 44 ? 96.361 -33.071 53.900 1.00 39.76 84 ILE C C 1
ATOM 4756 O O . ILE C 1 44 ? 95.262 -33.608 54.073 1.00 34.64 84 ILE C O 1
ATOM 4761 N N . MET C 1 45 ? 97.479 -33.764 53.678 1.00 37.27 85 MET C N 1
ATOM 4762 C CA . MET C 1 45 ? 97.445 -35.197 53.408 1.00 36.52 85 MET C CA 1
ATOM 4763 C C . MET C 1 45 ? 97.648 -36.053 54.655 1.00 38.31 85 MET C C 1
ATOM 4764 O O . MET C 1 45 ? 96.998 -37.093 54.791 1.00 38.94 85 MET C O 1
ATOM 4769 N N . ASP C 1 46 ? 98.536 -35.660 55.569 1.00 40.03 86 ASP C N 1
ATOM 4770 C CA . ASP C 1 46 ? 98.730 -36.429 56.792 1.00 38.89 86 ASP C CA 1
ATOM 4771 C C . ASP C 1 46 ? 99.129 -35.495 57.930 1.00 44.52 86 ASP C C 1
ATOM 4772 O O . ASP C 1 46 ? 99.289 -34.285 57.749 1.00 41.67 86 ASP C O 1
ATOM 4777 N N . GLN C 1 47 ? 99.305 -36.083 59.111 1.00 40.94 87 GLN C N 1
ATOM 4778 C CA . GLN C 1 47 ? 99.537 -35.337 60.339 1.00 42.03 87 GLN C CA 1
ATOM 4779 C C . GLN C 1 47 ? 100.952 -34.780 60.461 1.00 48.15 87 GLN C C 1
ATOM 4780 O O . GLN C 1 47 ? 101.245 -34.104 61.453 1.00 42.88 87 GLN C O 1
ATOM 4786 N N . ARG C 1 48 ? 101.834 -35.046 59.501 1.00 41.49 88 ARG C N 1
ATOM 4787 C CA . ARG C 1 48 ? 103.174 -34.475 59.522 1.00 40.29 88 ARG C CA 1
ATOM 4788 C C . ARG C 1 48 ? 103.244 -33.120 58.831 1.00 41.01 88 ARG C C 1
ATOM 4789 O O . ARG C 1 48 ? 104.319 -32.512 58.800 1.00 34.92 88 ARG C O 1
ATOM 4797 N N . GLY C 1 49 ? 102.129 -32.636 58.284 1.00 34.47 89 GLY C N 1
ATOM 4798 C CA . GLY C 1 49 ? 102.079 -31.320 57.687 1.00 33.38 89 GLY C CA 1
ATOM 4799 C C . GLY C 1 49 ? 102.349 -31.264 56.204 1.00 32.92 89 GLY C C 1
ATOM 4800 O O . GLY C 1 49 ? 102.604 -30.175 55.681 1.00 34.12 89 GLY C O 1
ATOM 4801 N N . TYR C 1 50 ? 102.304 -32.394 55.508 1.00 33.05 90 TYR C N 1
ATOM 4802 C CA . TYR C 1 50 ? 102.504 -32.392 54.067 1.00 35.70 90 TYR C CA 1
ATOM 4803 C C . TYR C 1 50 ? 101.207 -32.014 53.363 1.00 36.49 90 TYR C C 1
ATOM 4804 O O . TYR C 1 50 ? 100.131 -32.510 53.713 1.00 31.78 90 TYR C O 1
ATOM 4813 N N . ILE C 1 51 ? 101.314 -31.120 52.383 1.00 38.89 91 ILE C N 1
ATOM 4814 C CA . ILE C 1 51 ? 100.167 -30.567 51.672 1.00 31.22 91 ILE C CA 1
ATOM 4815 C C . ILE C 1 51 ? 100.434 -30.683 50.179 1.00 37.34 91 ILE C C 1
ATOM 4816 O O . ILE C 1 51 ? 101.526 -30.340 49.712 1.00 32.46 91 ILE C O 1
ATOM 4821 N N . ILE C 1 52 ? 99.445 -31.157 49.432 1.00 31.57 92 ILE C N 1
ATOM 4822 C CA . ILE C 1 52 ? 99.525 -31.192 47.977 1.00 31.83 92 ILE C CA 1
ATOM 4823 C C . ILE C 1 52 ? 98.825 -29.961 47.418 1.00 36.03 92 ILE C C 1
ATOM 4824 O O . ILE C 1 52 ? 97.736 -29.586 47.873 1.00 34.27 92 ILE C O 1
ATOM 4829 N N . THR C 1 53 ? 99.464 -29.318 46.442 1.00 31.66 93 THR C N 1
ATOM 4830 C CA . THR C 1 53 ? 98.878 -28.221 45.688 1.00 29.65 93 THR C CA 1
ATOM 4831 C C . THR C 1 53 ? 99.380 -28.335 44.256 1.00 32.34 93 THR C C 1
ATOM 4832 O O . THR C 1 53 ? 100.082 -29.288 43.902 1.00 33.60 93 THR C O 1
ATOM 4836 N N . ASN C 1 54 ? 99.007 -27.373 43.420 1.00 31.34 94 ASN C N 1
ATOM 4837 C CA . ASN C 1 54 ? 99.514 -27.326 42.057 1.00 33.65 94 ASN C CA 1
ATOM 4838 C C . ASN C 1 54 ? 100.824 -26.553 42.028 1.00 36.73 94 ASN C C 1
ATOM 4839 O O . ASN C 1 54 ? 101.041 -25.633 42.821 1.00 34.02 94 ASN C O 1
ATOM 4844 N N . LYS C 1 55 ? 101.699 -26.936 41.094 1.00 38.21 95 LYS C N 1
ATOM 4845 C CA . LYS C 1 55 ? 102.974 -26.240 40.951 1.00 36.82 95 LYS C CA 1
ATOM 4846 C C . LYS C 1 55 ? 102.768 -24.796 40.517 1.00 38.44 95 LYS C C 1
ATOM 4847 O O . LYS C 1 55 ? 103.445 -23.888 41.014 1.00 34.81 95 LYS C O 1
ATOM 4853 N N . HIS C 1 56 ? 101.828 -24.557 39.596 1.00 35.76 96 HIS C N 1
ATOM 4854 C CA . HIS C 1 56 ? 101.622 -23.197 39.116 1.00 35.62 96 HIS C CA 1
ATOM 4855 C C . HIS C 1 56 ? 101.069 -22.283 40.200 1.00 35.68 96 HIS C C 1
ATOM 4856 O O . HIS C 1 56 ? 101.144 -21.059 40.056 1.00 41.88 96 HIS C O 1
ATOM 4863 N N . VAL C 1 57 ? 100.533 -22.845 41.284 1.00 37.60 97 VAL C N 1
ATOM 4864 C CA . VAL C 1 57 ? 100.090 -22.018 42.402 1.00 34.20 97 VAL C CA 1
ATOM 4865 C C . VAL C 1 57 ? 101.285 -21.404 43.124 1.00 38.41 97 VAL C C 1
ATOM 4866 O O . VAL C 1 57 ? 101.247 -20.236 43.525 1.00 35.00 97 VAL C O 1
ATOM 4870 N N . ILE C 1 58 ? 102.366 -22.166 43.291 1.00 33.62 98 ILE C N 1
ATOM 4871 C CA . ILE C 1 58 ? 103.448 -21.782 44.192 1.00 34.17 98 ILE C CA 1
ATOM 4872 C C . ILE C 1 58 ? 104.730 -21.425 43.449 1.00 34.55 98 ILE C C 1
ATOM 4873 O O . ILE C 1 58 ? 105.755 -21.170 44.090 1.00 41.97 98 ILE C O 1
ATOM 4878 N N . ASN C 1 59 ? 104.707 -21.393 42.118 1.00 38.23 99 ASN C N 1
ATOM 4879 C CA . ASN C 1 59 ? 105.934 -21.183 41.354 1.00 38.49 99 ASN C CA 1
ATOM 4880 C C . ASN C 1 59 ? 106.582 -19.846 41.695 1.00 41.80 99 ASN C C 1
ATOM 4881 O O . ASN C 1 59 ? 105.912 -18.809 41.732 1.00 36.25 99 ASN C O 1
ATOM 4886 N N . ASP C 1 60 ? 107.894 -19.882 41.954 1.00 48.34 100 ASP C N 1
ATOM 4887 C CA . ASP C 1 60 ? 108.708 -18.685 42.187 1.00 40.68 100 ASP C CA 1
ATOM 4888 C C . ASP C 1 60 ? 108.202 -17.861 43.369 1.00 37.37 100 ASP C C 1
ATOM 4889 O O . ASP C 1 60 ? 108.392 -16.646 43.419 1.00 37.48 100 ASP C O 1
ATOM 4894 N N . ALA C 1 61 ? 107.561 -18.517 44.331 1.00 38.37 101 ALA C N 1
ATOM 4895 C CA . ALA C 1 61 ? 107.062 -17.824 45.509 1.00 33.76 101 ALA C CA 1
ATOM 4896 C C . ALA C 1 61 ? 108.208 -17.452 46.437 1.00 42.08 101 ALA C C 1
ATOM 4897 O O . ALA C 1 61 ? 109.089 -18.272 46.713 1.00 40.96 101 ALA C O 1
ATOM 4899 N N . ASP C 1 62 ? 108.197 -16.212 46.922 1.00 37.31 102 ASP C N 1
ATOM 4900 C CA . ASP C 1 62 ? 109.086 -15.828 48.007 1.00 37.14 102 ASP C CA 1
ATOM 4901 C C . ASP C 1 62 ? 108.486 -16.132 49.368 1.00 37.39 102 ASP C C 1
ATOM 4902 O O . ASP C 1 62 ? 109.231 -16.274 50.344 1.00 36.90 102 ASP C O 1
ATOM 4907 N N . GLN C 1 63 ? 107.163 -16.246 49.453 1.00 35.35 103 GLN C N 1
ATOM 4908 C CA . GLN C 1 63 ? 106.504 -16.675 50.681 1.00 39.17 103 GLN C CA 1
ATOM 4909 C C . GLN C 1 63 ? 105.234 -17.423 50.315 1.00 34.19 103 GLN C C 1
ATOM 4910 O O . GLN C 1 63 ? 104.376 -16.887 49.607 1.00 36.55 103 GLN C O 1
ATOM 4916 N N . ILE C 1 64 ? 105.120 -18.656 50.791 1.00 34.80 104 ILE C N 1
ATOM 4917 C CA . ILE C 1 64 ? 103.917 -19.457 50.628 1.00 36.54 104 ILE C CA 1
ATOM 4918 C C . ILE C 1 64 ? 103.171 -19.443 51.953 1.00 38.11 104 ILE C C 1
ATOM 4919 O O . ILE C 1 64 ? 103.682 -19.932 52.967 1.00 35.15 104 ILE C O 1
ATOM 4924 N N . ILE C 1 65 ? 101.972 -18.871 51.951 1.00 35.27 105 ILE C N 1
ATOM 4925 C CA . ILE C 1 65 ? 101.115 -18.835 53.128 1.00 31.65 105 ILE C CA 1
ATOM 4926 C C . ILE C 1 65 ? 100.018 -19.875 52.952 1.00 36.62 105 ILE C C 1
ATOM 4927 O O . ILE C 1 65 ? 99.398 -19.967 51.883 1.00 35.25 105 ILE C O 1
ATOM 4932 N N . VAL C 1 66 ? 99.781 -20.661 53.995 1.00 32.18 106 VAL C N 1
ATOM 4933 C CA . VAL C 1 66 ? 98.731 -21.668 54.007 1.00 29.29 106 VAL C CA 1
ATOM 4934 C C . VAL C 1 66 ? 97.755 -21.284 55.105 1.00 37.45 106 VAL C C 1
ATOM 4935 O O . VAL C 1 66 ? 98.152 -21.140 56.269 1.00 32.93 106 VAL C O 1
ATOM 4939 N N . ALA C 1 67 ? 96.486 -21.103 54.737 1.00 29.45 107 ALA C N 1
ATOM 4940 C CA . ALA C 1 67 ? 95.450 -20.676 55.667 1.00 36.98 107 ALA C CA 1
ATOM 4941 C C . ALA C 1 67 ? 94.403 -21.773 55.779 1.00 36.62 107 ALA C C 1
ATOM 4942 O O . ALA C 1 67 ? 93.820 -22.187 54.771 1.00 35.13 107 ALA C O 1
ATOM 4944 N N . LEU C 1 68 ? 94.169 -22.239 57.000 1.00 33.23 108 LEU C N 1
ATOM 4945 C CA . LEU C 1 68 ? 93.197 -23.286 57.256 1.00 34.53 108 LEU C CA 1
ATOM 4946 C C . LEU C 1 68 ? 91.826 -22.672 57.504 1.00 40.70 108 LEU C C 1
ATOM 4947 O O . LEU C 1 68 ? 91.698 -21.499 57.862 1.00 44.96 108 LEU C O 1
ATOM 4952 N N . GLN C 1 69 ? 90.789 -23.486 57.307 1.00 39.93 109 GLN C N 1
ATOM 4953 C CA . GLN C 1 69 ? 89.435 -22.999 57.539 1.00 40.37 109 GLN C CA 1
ATOM 4954 C C . GLN C 1 69 ? 89.192 -22.687 59.011 1.00 40.49 109 GLN C C 1
ATOM 4955 O O . GLN C 1 69 ? 88.365 -21.826 59.329 1.00 44.74 109 GLN C O 1
ATOM 4961 N N . ASP C 1 70 ? 89.909 -23.348 59.922 1.00 42.06 110 ASP C N 1
ATOM 4962 C CA . ASP C 1 70 ? 89.711 -23.101 61.346 1.00 42.65 110 ASP C CA 1
ATOM 4963 C C . ASP C 1 70 ? 90.445 -21.861 61.850 1.00 43.18 110 ASP C C 1
ATOM 4964 O O . ASP C 1 70 ? 90.358 -21.557 63.044 1.00 41.64 110 ASP C O 1
ATOM 4969 N N . GLY C 1 71 ? 91.161 -21.145 60.985 1.00 40.08 111 GLY C N 1
ATOM 4970 C CA . GLY C 1 71 ? 91.763 -19.874 61.339 1.00 42.16 111 GLY C CA 1
ATOM 4971 C C . GLY C 1 71 ? 93.274 -19.873 61.433 1.00 42.06 111 GLY C C 1
ATOM 4972 O O . GLY C 1 71 ? 93.870 -18.789 61.471 1.00 39.68 111 GLY C O 1
ATOM 4973 N N . ARG C 1 72 ? 93.917 -21.036 61.476 1.00 37.39 112 ARG C N 1
ATOM 4974 C CA . ARG C 1 72 ? 95.364 -21.089 61.622 1.00 35.66 112 ARG C CA 1
ATOM 4975 C C . ARG C 1 72 ? 96.051 -20.762 60.303 1.00 35.74 112 ARG C C 1
ATOM 4976 O O . ARG C 1 72 ? 95.628 -21.214 59.235 1.00 39.10 112 ARG C O 1
ATOM 4984 N N . VAL C 1 73 ? 97.120 -19.974 60.386 1.00 37.70 113 VAL C N 1
ATOM 4985 C CA . VAL C 1 73 ? 97.877 -19.524 59.225 1.00 37.04 113 VAL C CA 1
ATOM 4986 C C . VAL C 1 73 ? 99.328 -19.950 59.395 1.00 36.91 113 VAL C C 1
ATOM 4987 O O . VAL C 1 73 ? 99.906 -19.794 60.476 1.00 38.43 113 VAL C O 1
ATOM 4991 N N . PHE C 1 74 ? 99.914 -20.489 58.326 1.00 34.84 114 PHE C N 1
ATOM 4992 C CA . PHE C 1 74 ? 101.265 -21.027 58.357 1.00 37.91 114 PHE C CA 1
ATOM 4993 C C . PHE C 1 74 ? 102.087 -20.482 57.200 1.00 41.84 114 PHE C C 1
ATOM 4994 O O . PHE C 1 74 ? 101.570 -20.253 56.103 1.00 38.70 114 PHE C O 1
ATOM 5002 N N . GLU C 1 75 ? 103.376 -20.278 57.463 1.00 40.40 115 GLU C N 1
ATOM 5003 C CA . GLU C 1 75 ? 104.364 -20.215 56.399 1.00 39.54 115 GLU C CA 1
ATOM 5004 C C . GLU C 1 75 ? 104.744 -21.635 56.007 1.00 38.94 115 GLU C C 1
ATOM 5005 O O . GLU C 1 75 ? 104.929 -22.502 56.866 1.00 35.27 115 GLU C O 1
ATOM 5011 N N . ALA C 1 76 ? 104.837 -21.879 54.706 1.00 35.01 116 ALA C N 1
ATOM 5012 C CA . ALA C 1 76 ? 105.024 -23.223 54.187 1.00 36.67 116 ALA C CA 1
ATOM 5013 C C . ALA C 1 76 ? 106.385 -23.359 53.523 1.00 35.85 116 ALA C C 1
ATOM 5014 O O . ALA C 1 76 ? 106.881 -22.421 52.891 1.00 31.15 116 ALA C O 1
ATOM 5016 N N . LEU C 1 77 ? 106.979 -24.536 53.676 1.00 40.77 117 LEU C N 1
ATOM 5017 C CA . LEU C 1 77 ? 108.201 -24.900 52.978 1.00 38.64 117 LEU C CA 1
ATOM 5018 C C . LEU C 1 77 ? 107.828 -25.687 51.729 1.00 36.97 117 LEU C C 1
ATOM 5019 O O . LEU C 1 77 ? 106.995 -26.599 51.793 1.00 34.19 117 LEU C O 1
ATOM 5024 N N . LEU C 1 78 ? 108.429 -25.328 50.598 1.00 31.98 118 LEU C N 1
ATOM 5025 C CA . LEU C 1 78 ? 108.225 -26.073 49.360 1.00 35.71 118 LEU C CA 1
ATOM 5026 C C . LEU C 1 78 ? 109.067 -27.342 49.408 1.00 37.89 118 LEU C C 1
ATOM 5027 O O . LEU C 1 78 ? 110.297 -27.284 49.311 1.00 35.39 118 LEU C O 1
ATOM 5032 N N . VAL C 1 79 ? 108.409 -28.492 49.563 1.00 37.58 119 VAL C N 1
ATOM 5033 C CA . VAL C 1 79 ? 109.133 -29.759 49.603 1.00 35.25 119 VAL C CA 1
ATOM 5034 C C . VAL C 1 79 ? 109.665 -30.121 48.223 1.00 37.91 119 VAL C C 1
ATOM 5035 O O . VAL C 1 79 ? 110.757 -30.689 48.096 1.00 41.89 119 VAL C O 1
ATOM 5039 N N . GLY C 1 80 ? 108.922 -29.789 47.178 1.00 35.03 120 GLY C N 1
ATOM 5040 C CA . GLY C 1 80 ? 109.316 -30.106 45.820 1.00 36.08 120 GLY C CA 1
ATOM 5041 C C . GLY C 1 80 ? 108.135 -29.909 44.900 1.00 38.05 120 GLY C C 1
ATOM 5042 O O . GLY C 1 80 ? 106.999 -29.718 45.339 1.00 38.45 120 GLY C O 1
ATOM 5043 N N . SER C 1 81 ? 108.418 -29.957 43.600 1.00 36.32 121 SER C N 1
ATOM 5044 C CA . SER C 1 81 ? 107.370 -29.766 42.608 1.00 41.01 121 SER C CA 1
ATOM 5045 C C . SER C 1 81 ? 107.722 -30.536 41.344 1.00 42.55 121 SER C C 1
ATOM 5046 O O . SER C 1 81 ? 108.891 -30.806 41.063 1.00 37.42 121 SER C O 1
ATOM 5049 N N . ASP C 1 82 ? 106.685 -30.884 40.581 1.00 39.11 122 ASP C N 1
ATOM 5050 C CA . ASP C 1 82 ? 106.822 -31.670 39.358 1.00 38.11 122 ASP C CA 1
ATOM 5051 C C . ASP C 1 82 ? 106.058 -30.967 38.244 1.00 44.95 122 ASP C C 1
ATOM 5052 O O . ASP C 1 82 ? 104.825 -30.903 38.279 1.00 42.67 122 ASP C O 1
ATOM 5057 N N . SER C 1 83 ? 106.788 -30.466 37.243 1.00 46.24 123 SER C N 1
ATOM 5058 C CA . SER C 1 83 ? 106.168 -29.654 36.199 1.00 46.85 123 SER C CA 1
ATOM 5059 C C . SER C 1 83 ? 105.277 -30.476 35.276 1.00 48.13 123 SER C C 1
ATOM 5060 O O . SER C 1 83 ? 104.340 -29.931 34.682 1.00 44.73 123 SER C O 1
ATOM 5063 N N . LEU C 1 84 ? 105.547 -31.779 35.137 1.00 45.20 124 LEU C N 1
ATOM 5064 C CA . LEU C 1 84 ? 104.795 -32.584 34.181 1.00 47.02 124 LEU C CA 1
ATOM 5065 C C . LEU C 1 84 ? 103.464 -33.061 34.745 1.00 44.79 124 LEU C C 1
ATOM 5066 O O . LEU C 1 84 ? 102.549 -33.361 33.972 1.00 47.11 124 LEU C O 1
ATOM 5071 N N . THR C 1 85 ? 103.337 -33.155 36.068 1.00 44.06 125 THR C N 1
ATOM 5072 C CA . THR C 1 85 ? 102.039 -33.384 36.695 1.00 48.24 125 THR C CA 1
ATOM 5073 C C . THR C 1 85 ? 101.407 -32.103 37.231 1.00 44.28 125 THR C C 1
ATOM 5074 O O . THR C 1 85 ? 100.246 -32.138 37.654 1.00 42.41 125 THR C O 1
ATOM 5078 N N . ASP C 1 86 ? 102.139 -30.985 37.215 1.00 41.03 126 ASP C N 1
ATOM 5079 C CA . ASP C 1 86 ? 101.705 -29.732 37.836 1.00 38.96 126 ASP C CA 1
ATOM 5080 C C . ASP C 1 86 ? 101.325 -29.952 39.298 1.00 39.84 126 ASP C C 1
ATOM 5081 O O . ASP C 1 86 ? 100.377 -29.359 39.816 1.00 36.84 126 ASP C O 1
ATOM 5086 N N . LEU C 1 87 ? 102.073 -30.824 39.967 1.00 39.55 127 LEU C N 1
ATOM 5087 C CA . LEU C 1 87 ? 101.904 -31.083 41.387 1.00 38.11 127 LEU C CA 1
ATOM 5088 C C . LEU C 1 87 ? 103.074 -30.494 42.164 1.00 38.74 127 LEU C C 1
ATOM 5089 O O . LEU C 1 87 ? 104.173 -30.319 41.632 1.00 40.49 127 LEU C O 1
ATOM 5094 N N . ALA C 1 88 ? 102.819 -30.179 43.430 1.00 35.47 128 ALA C N 1
ATOM 5095 C CA . ALA C 1 88 ? 103.831 -29.634 44.321 1.00 36.23 128 ALA C CA 1
ATOM 5096 C C . ALA C 1 88 ? 103.427 -29.978 45.744 1.00 36.36 128 ALA C C 1
ATOM 5097 O O . ALA C 1 88 ? 102.238 -30.040 46.065 1.00 34.70 128 ALA C O 1
ATOM 5099 N N . VAL C 1 89 ? 104.424 -30.206 46.591 1.00 30.21 129 VAL C N 1
ATOM 5100 C CA . VAL C 1 89 ? 104.198 -30.624 47.967 1.00 31.06 129 VAL C CA 1
ATOM 5101 C C . VAL C 1 89 ? 104.751 -29.558 48.898 1.00 33.88 129 VAL C C 1
ATOM 5102 O O . VAL C 1 89 ? 105.892 -29.109 48.733 1.00 36.18 129 VAL C O 1
ATOM 5106 N N . LEU C 1 90 ? 103.937 -29.153 49.866 1.00 29.54 130 LEU C N 1
ATOM 5107 C CA . LEU C 1 90 ? 104.314 -28.182 50.878 1.00 35.33 130 LEU C CA 1
ATOM 5108 C C . LEU C 1 90 ? 104.356 -28.855 52.241 1.00 36.28 130 LEU C C 1
ATOM 5109 O O . LEU C 1 90 ? 103.654 -29.839 52.488 1.00 38.41 130 LEU C O 1
ATOM 5114 N N . LYS C 1 91 ? 105.177 -28.306 53.127 1.00 33.59 131 LYS C N 1
ATOM 5115 C CA . LYS C 1 91 ? 105.234 -28.739 54.513 1.00 38.83 131 LYS C CA 1
ATOM 5116 C C . LYS C 1 91 ? 104.941 -27.550 55.411 1.00 35.68 131 LYS C C 1
ATOM 5117 O O . LYS C 1 91 ? 105.495 -26.463 55.213 1.00 39.36 131 LYS C O 1
ATOM 5123 N N . ILE C 1 92 ? 104.057 -27.753 56.377 1.00 35.67 132 ILE C N 1
ATOM 5124 C CA . ILE C 1 92 ? 103.837 -26.810 57.462 1.00 37.35 132 ILE C CA 1
ATOM 5125 C C . ILE C 1 92 ? 104.190 -27.522 58.759 1.00 38.26 132 ILE C C 1
ATOM 5126 O O . ILE C 1 92 ? 104.045 -28.743 58.878 1.00 38.91 132 ILE C O 1
ATOM 5131 N N . ASN C 1 93 ? 104.680 -26.757 59.727 1.00 45.69 133 ASN C N 1
ATOM 5132 C CA . ASN C 1 93 ? 105.122 -27.303 61.007 1.00 52.85 133 ASN C CA 1
ATOM 5133 C C . ASN C 1 93 ? 104.060 -26.930 62.035 1.00 55.21 133 ASN C C 1
ATOM 5134 O O . ASN C 1 93 ? 104.176 -25.937 62.756 1.00 53.41 133 ASN C O 1
ATOM 5139 N N . ALA C 1 94 ? 103.001 -27.730 62.079 1.00 49.24 134 ALA C N 1
ATOM 5140 C CA . ALA C 1 94 ? 101.958 -27.581 63.079 1.00 52.37 134 ALA C CA 1
ATOM 5141 C C . ALA C 1 94 ? 102.172 -28.619 64.168 1.00 56.24 134 ALA C C 1
ATOM 5142 O O . ALA C 1 94 ? 102.377 -29.801 63.873 1.00 59.77 134 ALA C O 1
ATOM 5144 N N . THR C 1 95 ? 102.129 -28.174 65.421 1.00 57.32 135 THR C N 1
ATOM 5145 C CA . THR C 1 95 ? 102.378 -29.056 66.551 1.00 61.41 135 THR C CA 1
ATOM 5146 C C . THR C 1 95 ? 101.105 -29.537 67.231 1.00 58.80 135 THR C C 1
ATOM 5147 O O . THR C 1 95 ? 101.146 -30.552 67.935 1.00 65.95 135 THR C O 1
ATOM 5151 N N . GLY C 1 96 ? 99.986 -28.849 67.036 1.00 50.37 136 GLY C N 1
ATOM 5152 C CA . GLY C 1 96 ? 98.750 -29.200 67.699 1.00 56.27 136 GLY C CA 1
ATOM 5153 C C . GLY C 1 96 ? 97.837 -30.136 66.938 1.00 53.98 136 GLY C C 1
ATOM 5154 O O . GLY C 1 96 ? 96.676 -30.297 67.329 1.00 44.87 136 GLY C O 1
ATOM 5155 N N . GLY C 1 97 ? 98.316 -30.768 65.875 1.00 49.18 137 GLY C N 1
ATOM 5156 C CA . GLY C 1 97 ? 97.478 -31.633 65.074 1.00 44.87 137 GLY C CA 1
ATOM 5157 C C . GLY C 1 97 ? 96.865 -30.904 63.892 1.00 46.96 137 GLY C C 1
ATOM 5158 O O . GLY C 1 97 ? 96.737 -29.681 63.870 1.00 40.39 137 GLY C O 1
ATOM 5159 N N . LEU C 1 98 ? 96.481 -31.684 62.888 1.00 39.65 138 LEU C N 1
ATOM 5160 C CA . LEU C 1 98 ? 95.994 -31.131 61.637 1.00 38.85 138 LEU C CA 1
ATOM 5161 C C . LEU C 1 98 ? 94.767 -31.894 61.170 1.00 41.41 138 LEU C C 1
ATOM 5162 O O . LEU C 1 98 ? 94.616 -33.083 61.475 1.00 41.28 138 LEU C O 1
ATOM 5167 N N . PRO C 1 99 ? 93.867 -31.234 60.439 1.00 42.11 139 PRO C N 1
ATOM 5168 C CA . PRO C 1 99 ? 92.816 -31.971 59.728 1.00 40.40 139 PRO C CA 1
ATOM 5169 C C . PRO C 1 99 ? 93.400 -32.567 58.456 1.00 39.08 139 PRO C C 1
ATOM 5170 O O . PRO C 1 99 ? 94.109 -31.890 57.710 1.00 38.73 139 PRO C O 1
ATOM 5174 N N . THR C 1 100 ? 93.116 -33.842 58.221 1.00 35.37 140 THR C N 1
ATOM 5175 C CA . THR C 1 100 ? 93.627 -34.539 57.055 1.00 34.85 140 THR C CA 1
ATOM 5176 C C . THR C 1 100 ? 92.470 -34.972 56.169 1.00 35.22 140 THR C C 1
ATOM 5177 O O . THR C 1 100 ? 91.382 -35.292 56.652 1.00 36.05 140 THR C O 1
ATOM 5181 N N . ILE C 1 101 ? 92.719 -34.973 54.867 1.00 37.07 141 ILE C N 1
ATOM 5182 C CA . ILE C 1 101 ? 91.676 -35.334 53.902 1.00 34.86 141 ILE C CA 1
ATOM 5183 C C . ILE C 1 101 ? 91.361 -36.819 54.037 1.00 41.38 141 ILE C C 1
ATOM 5184 O O . ILE C 1 101 ? 92.284 -37.628 54.253 1.00 35.15 141 ILE C O 1
ATOM 5189 N N . PRO C 1 102 ? 90.092 -37.226 53.967 1.00 36.83 142 PRO C N 1
ATOM 5190 C CA . PRO C 1 102 ? 89.785 -38.663 53.972 1.00 34.64 142 PRO C CA 1
ATOM 5191 C C . PRO C 1 102 ? 90.296 -39.313 52.696 1.00 34.62 142 PRO C C 1
ATOM 5192 O O . PRO C 1 102 ? 90.097 -38.794 51.597 1.00 38.45 142 PRO C O 1
ATOM 5196 N N . ILE C 1 103 ? 90.976 -40.446 52.850 1.00 35.66 143 ILE C N 1
ATOM 5197 C CA . ILE C 1 103 ? 91.541 -41.182 51.725 1.00 37.49 143 ILE C CA 1
ATOM 5198 C C . ILE C 1 103 ? 91.128 -42.641 51.849 1.00 41.09 143 ILE C C 1
ATOM 5199 O O . ILE C 1 103 ? 91.264 -43.239 52.923 1.00 39.28 143 ILE C O 1
ATOM 5204 N N . ASN C 1 104 ? 90.610 -43.203 50.756 1.00 43.32 144 ASN C N 1
ATOM 5205 C CA . ASN C 1 104 ? 90.225 -44.612 50.674 1.00 41.07 144 ASN C CA 1
ATOM 5206 C C . ASN C 1 104 ? 90.992 -45.215 49.501 1.00 46.59 144 ASN C C 1
ATOM 5207 O O . ASN C 1 104 ? 90.617 -45.030 48.340 1.00 41.03 144 ASN C O 1
ATOM 5212 N N . ALA C 1 105 ? 92.063 -45.944 49.816 1.00 46.42 145 ALA C N 1
ATOM 5213 C CA . ALA C 1 105 ? 92.881 -46.576 48.789 1.00 47.14 145 ALA C CA 1
ATOM 5214 C C . ALA C 1 105 ? 92.109 -47.580 47.943 1.00 39.30 145 ALA C C 1
ATOM 5215 O O . ALA C 1 105 ? 92.511 -47.851 46.807 1.00 40.94 145 ALA C O 1
ATOM 5217 N N . ARG C 1 106 ? 91.032 -48.154 48.473 1.00 46.10 146 ARG C N 1
ATOM 5218 C CA . ARG C 1 106 ? 90.273 -49.164 47.746 1.00 50.74 146 ARG C CA 1
ATOM 5219 C C . ARG C 1 106 ? 89.232 -48.577 46.802 1.00 49.50 146 ARG C C 1
ATOM 5220 O O . ARG C 1 106 ? 88.770 -49.285 45.900 1.00 45.43 146 ARG C O 1
ATOM 5228 N N . ARG C 1 107 ? 88.848 -47.316 46.986 1.00 48.80 147 ARG C N 1
ATOM 5229 C CA . ARG C 1 107 ? 87.767 -46.743 46.193 1.00 40.20 147 ARG C CA 1
ATOM 5230 C C . ARG C 1 107 ? 88.236 -46.456 44.772 1.00 40.93 147 ARG C C 1
ATOM 5231 O O . ARG C 1 107 ? 89.254 -45.790 44.562 1.00 40.87 147 ARG C O 1
ATOM 5239 N N . VAL C 1 108 ? 87.484 -46.952 43.797 1.00 44.16 148 VAL C N 1
ATOM 5240 C CA . VAL C 1 108 ? 87.791 -46.770 42.382 1.00 43.82 148 VAL C CA 1
ATOM 5241 C C . VAL C 1 108 ? 86.940 -45.617 41.856 1.00 44.18 148 VAL C C 1
ATOM 5242 O O . VAL C 1 108 ? 85.708 -45.670 41.982 1.00 48.01 148 VAL C O 1
ATOM 5246 N N . PRO C 1 109 ? 87.539 -44.575 41.278 1.00 46.54 149 PRO C N 1
ATOM 5247 C CA . PRO C 1 109 ? 86.740 -43.509 40.647 1.00 43.81 149 PRO C CA 1
ATOM 5248 C C . PRO C 1 109 ? 85.876 -44.059 39.522 1.00 41.50 149 PRO C C 1
ATOM 5249 O O . PRO C 1 109 ? 86.376 -44.658 38.568 1.00 45.24 149 PRO C O 1
ATOM 5253 N N . HIS C 1 110 ? 84.569 -43.845 39.633 1.00 41.74 150 HIS C N 1
ATOM 5254 C CA . HIS C 1 110 ? 83.624 -44.281 38.614 1.00 44.14 150 HIS C CA 1
ATOM 5255 C C . HIS C 1 110 ? 83.009 -43.076 37.918 1.00 41.23 150 HIS C C 1
ATOM 5256 O O . HIS C 1 110 ? 82.651 -42.086 38.566 1.00 42.34 150 HIS C O 1
ATOM 5263 N N . ILE C 1 111 ? 82.903 -43.161 36.591 1.00 41.00 151 ILE C N 1
ATOM 5264 C CA . ILE C 1 111 ? 82.216 -42.124 35.836 1.00 39.72 151 ILE C CA 1
ATOM 5265 C C . ILE C 1 111 ? 80.776 -42.032 36.319 1.00 43.02 151 ILE C C 1
ATOM 5266 O O . ILE C 1 111 ? 80.096 -43.049 36.501 1.00 38.71 151 ILE C O 1
ATOM 5271 N N . GLY C 1 112 ? 80.311 -40.806 36.554 1.00 39.80 152 GLY C N 1
ATOM 5272 C CA . GLY C 1 112 ? 78.988 -40.582 37.088 1.00 39.75 152 GLY C CA 1
ATOM 5273 C C . GLY C 1 112 ? 78.915 -40.458 38.594 1.00 40.40 152 GLY C C 1
ATOM 5274 O O . GLY C 1 112 ? 77.854 -40.082 39.113 1.00 36.03 152 GLY C O 1
ATOM 5275 N N . ASP C 1 113 ? 79.992 -40.777 39.313 1.00 37.85 153 ASP C N 1
ATOM 5276 C CA . ASP C 1 113 ? 80.022 -40.542 40.751 1.00 36.31 153 ASP C CA 1
ATOM 5277 C C . ASP C 1 113 ? 79.792 -39.064 41.036 1.00 33.37 153 ASP C C 1
ATOM 5278 O O . ASP C 1 113 ? 80.292 -38.195 40.321 1.00 31.25 153 ASP C O 1
ATOM 5283 N N . VAL C 1 114 ? 79.024 -38.777 42.083 1.00 32.63 154 VAL C N 1
ATOM 5284 C CA . VAL C 1 114 ? 78.851 -37.397 42.518 1.00 34.84 154 VAL C CA 1
ATOM 5285 C C . VAL C 1 114 ? 80.125 -36.929 43.209 1.00 34.10 154 VAL C C 1
ATOM 5286 O O . VAL C 1 114 ? 80.649 -37.607 44.103 1.00 38.08 154 VAL C O 1
ATOM 5290 N N . VAL C 1 115 ? 80.638 -35.771 42.797 1.00 29.98 155 VAL C N 1
ATOM 5291 C CA . VAL C 1 115 ? 81.854 -35.223 43.382 1.00 36.13 155 VAL C CA 1
ATOM 5292 C C . VAL C 1 115 ? 81.620 -33.781 43.804 1.00 37.67 155 VAL C C 1
ATOM 5293 O O . VAL C 1 115 ? 80.798 -33.063 43.226 1.00 36.00 155 VAL C O 1
ATOM 5297 N N . LEU C 1 116 ? 82.356 -33.364 44.832 1.00 33.84 156 LEU C N 1
ATOM 5298 C CA . LEU C 1 116 ? 82.349 -31.989 45.307 1.00 32.13 156 LEU C CA 1
ATOM 5299 C C . LEU C 1 116 ? 83.740 -31.402 45.131 1.00 36.40 156 LEU C C 1
ATOM 5300 O O . LEU C 1 116 ? 84.731 -31.999 45.567 1.00 34.09 156 LEU C O 1
ATOM 5305 N N . ALA C 1 117 ? 83.807 -30.243 44.490 1.00 34.06 157 ALA C N 1
ATOM 5306 C CA . ALA C 1 117 ? 85.046 -29.489 44.390 1.00 32.11 157 ALA C CA 1
ATOM 5307 C C . ALA C 1 117 ? 85.122 -28.508 45.550 1.00 36.96 157 ALA C C 1
ATOM 5308 O O . ALA C 1 117 ? 84.148 -27.801 45.837 1.00 31.21 157 ALA C O 1
ATOM 5310 N N . ILE C 1 118 ? 86.278 -28.474 46.213 1.00 32.51 158 ILE C N 1
ATOM 5311 C CA . ILE C 1 118 ? 86.508 -27.652 47.398 1.00 31.74 158 ILE C CA 1
ATOM 5312 C C . ILE C 1 118 ? 87.734 -26.791 47.130 1.00 36.92 158 ILE C C 1
ATOM 5313 O O . ILE C 1 118 ? 88.858 -27.307 47.066 1.00 33.04 158 ILE C O 1
ATOM 5318 N N . GLY C 1 119 ? 87.527 -25.485 46.987 1.00 33.89 159 GLY C N 1
ATOM 5319 C CA . GLY C 1 119 ? 88.627 -24.574 46.735 1.00 35.07 159 GLY C CA 1
ATOM 5320 C C . GLY C 1 119 ? 88.347 -23.161 47.199 1.00 37.44 159 GLY C C 1
ATOM 5321 O O . GLY C 1 119 ? 87.380 -22.924 47.931 1.00 35.79 159 GLY C O 1
ATOM 5322 N N . ASN C 1 120 ? 89.182 -22.210 46.773 1.00 30.49 160 ASN C N 1
ATOM 5323 C CA . ASN C 1 120 ? 89.069 -20.804 47.156 1.00 33.36 160 ASN C CA 1
ATOM 5324 C C . ASN C 1 120 ? 88.970 -19.937 45.903 1.00 37.02 160 ASN C C 1
ATOM 5325 O O . ASN C 1 120 ? 89.868 -19.134 45.615 1.00 37.33 160 ASN C O 1
ATOM 5330 N N . PRO C 1 121 ? 87.884 -20.064 45.141 1.00 38.29 161 PRO C N 1
ATOM 5331 C CA . PRO C 1 121 ? 87.785 -19.334 43.869 1.00 34.85 161 PRO C CA 1
ATOM 5332 C C . PRO C 1 121 ? 87.703 -17.833 44.099 1.00 30.95 161 PRO C C 1
ATOM 5333 O O . PRO C 1 121 ? 86.939 -17.362 44.943 1.00 31.13 161 PRO C O 1
ATOM 5337 N N . TYR C 1 122 ? 88.516 -17.088 43.349 1.00 34.21 162 TYR C N 1
ATOM 5338 C CA . TYR C 1 122 ? 88.538 -15.622 43.374 1.00 36.75 162 TYR C CA 1
ATOM 5339 C C . TYR C 1 122 ? 88.767 -15.062 44.775 1.00 34.88 162 TYR C C 1
ATOM 5340 O O . TYR C 1 122 ? 88.412 -13.913 45.052 1.00 41.39 162 TYR C O 1
ATOM 5349 N N . ASN C 1 123 ? 89.364 -15.859 45.662 1.00 35.83 163 ASN C N 1
ATOM 5350 C CA . ASN C 1 123 ? 89.625 -15.454 47.043 1.00 38.71 163 ASN C CA 1
ATOM 5351 C C . ASN C 1 123 ? 88.335 -15.103 47.781 1.00 41.20 163 ASN C C 1
ATOM 5352 O O . ASN C 1 123 ? 88.342 -14.319 48.735 1.00 37.13 163 ASN C O 1
ATOM 5357 N N . LEU C 1 124 ? 87.214 -15.683 47.344 1.00 33.66 164 LEU C N 1
ATOM 5358 C CA . LEU C 1 124 ? 85.939 -15.465 48.015 1.00 35.09 164 LEU C CA 1
ATOM 5359 C C . LEU C 1 124 ? 85.856 -16.154 49.369 1.00 38.40 164 LEU C C 1
ATOM 5360 O O . LEU C 1 124 ? 84.953 -15.839 50.150 1.00 36.74 164 LEU C O 1
ATOM 5365 N N . GLY C 1 125 ? 86.777 -17.056 49.674 1.00 37.20 165 GLY C N 1
ATOM 5366 C CA . GLY C 1 125 ? 86.613 -17.987 50.767 1.00 33.33 165 GLY C CA 1
ATOM 5367 C C . GLY C 1 125 ? 86.263 -19.375 50.255 1.00 40.03 165 GLY C C 1
ATOM 5368 O O . GLY C 1 125 ? 85.831 -19.561 49.112 1.00 36.62 165 GLY C O 1
ATOM 5369 N N . GLN C 1 126 ? 86.463 -20.371 51.123 1.00 35.17 166 GLN C N 1
ATOM 5370 C CA . GLN C 1 126 ? 86.256 -21.759 50.724 1.00 34.24 166 GLN C CA 1
ATOM 5371 C C . GLN C 1 126 ? 84.867 -21.938 50.129 1.00 35.77 166 GLN C C 1
ATOM 5372 O O . GLN C 1 126 ? 83.876 -21.433 50.662 1.00 31.33 166 GLN C O 1
ATOM 5378 N N . THR C 1 127 ? 84.811 -22.642 49.004 1.00 36.33 167 THR C N 1
ATOM 5379 C CA . THR C 1 127 ? 83.604 -22.757 48.205 1.00 32.62 167 THR C CA 1
ATOM 5380 C C . THR C 1 127 ? 83.420 -24.211 47.800 1.00 40.12 167 THR C C 1
ATOM 5381 O O . THR C 1 127 ? 84.383 -24.877 47.405 1.00 34.70 167 THR C O 1
ATOM 5385 N N . ILE C 1 128 ? 82.186 -24.701 47.909 1.00 31.92 168 ILE C N 1
ATOM 5386 C CA . ILE C 1 128 ? 81.842 -26.070 47.552 1.00 30.68 168 ILE C CA 1
ATOM 5387 C C . ILE C 1 128 ? 80.987 -26.035 46.296 1.00 33.06 168 ILE C C 1
ATOM 5388 O O . ILE C 1 128 ? 79.965 -25.342 46.249 1.00 35.02 168 ILE C O 1
ATOM 5393 N N . THR C 1 129 ? 81.406 -26.774 45.277 1.00 31.40 169 THR C N 1
ATOM 5394 C CA . THR C 1 129 ? 80.635 -26.904 44.054 1.00 33.56 169 THR C CA 1
ATOM 5395 C C . THR C 1 129 ? 80.448 -28.383 43.750 1.00 36.09 169 THR C C 1
ATOM 5396 O O . THR C 1 129 ? 81.280 -29.219 44.120 1.00 30.27 169 THR C O 1
ATOM 5400 N N . GLN C 1 130 ? 79.339 -28.704 43.087 1.00 32.92 170 GLN C N 1
ATOM 5401 C CA . GLN C 1 130 ? 78.919 -30.086 42.912 1.00 32.33 170 GLN C CA 1
ATOM 5402 C C . GLN C 1 130 ? 78.826 -30.445 41.436 1.00 34.79 170 GLN C C 1
ATOM 5403 O O . GLN C 1 130 ? 78.390 -29.636 40.612 1.00 35.88 170 GLN C O 1
ATOM 5409 N N . GLY C 1 131 ? 79.238 -31.657 41.118 1.00 32.04 171 GLY C N 1
ATOM 5410 C CA . GLY C 1 131 ? 79.093 -32.194 39.780 1.00 35.40 171 GLY C CA 1
ATOM 5411 C C . GLY C 1 131 ? 79.239 -33.694 39.839 1.00 37.89 171 GLY C C 1
ATOM 5412 O O . GLY C 1 131 ? 78.968 -34.321 40.867 1.00 36.95 171 GLY C O 1
ATOM 5413 N N . ILE C 1 132 ? 79.679 -34.278 38.727 1.00 37.76 172 ILE C N 1
ATOM 5414 C CA . ILE C 1 132 ? 79.970 -35.701 38.656 1.00 37.19 172 ILE C CA 1
ATOM 5415 C C . ILE C 1 132 ? 81.337 -35.891 38.013 1.00 34.67 172 ILE C C 1
ATOM 5416 O O . ILE C 1 132 ? 81.914 -34.969 37.435 1.00 34.93 172 ILE C O 1
ATOM 5421 N N . ILE C 1 133 ? 81.856 -37.112 38.125 1.00 36.24 173 ILE C N 1
ATOM 5422 C CA . ILE C 1 133 ? 83.000 -37.504 37.314 1.00 39.11 173 ILE C CA 1
ATOM 5423 C C . ILE C 1 133 ? 82.518 -37.694 35.883 1.00 37.72 173 ILE C C 1
ATOM 5424 O O . ILE C 1 133 ? 81.655 -38.536 35.611 1.00 38.14 173 ILE C O 1
ATOM 5429 N N . SER C 1 134 ? 83.061 -36.894 34.967 1.00 37.62 174 SER C N 1
ATOM 5430 C CA . SER C 1 134 ? 82.607 -36.875 33.583 1.00 37.20 174 SER C CA 1
ATOM 5431 C C . SER C 1 134 ? 83.340 -37.871 32.701 1.00 40.35 174 SER C C 1
ATOM 5432 O O . SER C 1 134 ? 82.768 -38.358 31.717 1.00 40.11 174 SER C O 1
ATOM 5435 N N . ALA C 1 135 ? 84.590 -38.171 33.033 1.00 36.96 175 ALA C N 1
ATOM 5436 C CA . ALA C 1 135 ? 85.435 -39.082 32.275 1.00 35.45 175 ALA C CA 1
ATOM 5437 C C . ALA C 1 135 ? 86.637 -39.395 33.151 1.00 39.32 175 ALA C C 1
ATOM 5438 O O . ALA C 1 135 ? 86.876 -38.735 34.165 1.00 34.60 175 ALA C O 1
ATOM 5440 N N . THR C 1 136 ? 87.382 -40.422 32.756 1.00 41.93 176 THR C N 1
ATOM 5441 C CA . THR C 1 136 ? 88.640 -40.774 33.393 1.00 44.92 176 THR C CA 1
ATOM 5442 C C . THR C 1 136 ? 89.743 -40.808 32.345 1.00 47.19 176 THR C C 1
ATOM 5443 O O . THR C 1 136 ? 89.483 -40.903 31.142 1.00 50.68 176 THR C O 1
ATOM 5447 N N . GLY C 1 137 ? 90.983 -40.721 32.818 1.00 43.42 177 GLY C N 1
ATOM 5448 C CA . GLY C 1 137 ? 92.130 -40.898 31.948 1.00 43.09 177 GLY C CA 1
ATOM 5449 C C . GLY C 1 137 ? 92.297 -39.856 30.866 1.00 45.97 177 GLY C C 1
ATOM 5450 O O . GLY C 1 137 ? 92.831 -40.169 29.798 1.00 45.89 177 GLY C O 1
ATOM 5451 N N . ARG C 1 138 ? 91.865 -38.623 31.112 1.00 45.29 178 ARG C N 1
ATOM 5452 C CA . ARG C 1 138 ? 91.991 -37.566 30.120 1.00 45.51 178 ARG C CA 1
ATOM 5453 C C . ARG C 1 138 ? 93.384 -36.949 30.152 1.00 51.37 178 ARG C C 1
ATOM 5454 O O . ARG C 1 138 ? 94.050 -36.908 31.192 1.00 49.06 178 ARG C O 1
ATOM 5462 N N . ILE C 1 139 ? 93.823 -36.463 28.986 1.00 50.34 179 ILE C N 1
ATOM 5463 C CA . ILE C 1 139 ? 95.079 -35.724 28.899 1.00 57.08 179 ILE C CA 1
ATOM 5464 C C . ILE C 1 139 ? 94.878 -34.227 29.074 1.00 61.97 179 ILE C C 1
ATOM 5465 O O . ILE C 1 139 ? 95.868 -33.480 29.133 1.00 58.17 179 ILE C O 1
ATOM 5470 N N . GLY C 1 140 ? 93.634 -33.762 29.164 1.00 56.79 180 GLY C N 1
ATOM 5471 C CA . GLY C 1 140 ? 93.390 -32.344 29.335 1.00 53.55 180 GLY C CA 1
ATOM 5472 C C . GLY C 1 140 ? 93.470 -31.588 28.019 1.00 61.38 180 GLY C C 1
ATOM 5473 O O . GLY C 1 140 ? 93.094 -32.087 26.956 1.00 65.71 180 GLY C O 1
ATOM 5474 N N . LEU C 1 141 ? 93.974 -30.360 28.102 1.00 60.21 181 LEU C N 1
ATOM 5475 C CA . LEU C 1 141 ? 94.050 -29.483 26.943 1.00 65.66 181 LEU C CA 1
ATOM 5476 C C . LEU C 1 141 ? 95.408 -29.509 26.255 1.00 73.84 181 LEU C C 1
ATOM 5477 O O . LEU C 1 141 ? 95.473 -29.265 25.046 1.00 74.90 181 LEU C O 1
ATOM 5482 N N . ASN C 1 142 ? 96.499 -29.794 26.985 1.00 78.37 182 ASN C N 1
ATOM 5483 C CA . ASN C 1 142 ? 97.610 -30.045 26.069 1.00 80.45 182 ASN C CA 1
ATOM 5484 C C . ASN C 1 142 ? 97.732 -31.542 25.782 1.00 83.10 182 ASN C C 1
ATOM 5485 O O . ASN C 1 142 ? 97.465 -32.369 26.660 1.00 81.78 182 ASN C O 1
ATOM 5490 N N . PRO C 1 143 ? 98.064 -31.917 24.543 1.00 87.38 183 PRO C N 1
ATOM 5491 C CA . PRO C 1 143 ? 98.004 -33.339 24.163 1.00 86.61 183 PRO C CA 1
ATOM 5492 C C . PRO C 1 143 ? 99.144 -34.215 24.686 1.00 88.23 183 PRO C C 1
ATOM 5493 O O . PRO C 1 143 ? 99.067 -35.439 24.510 1.00 85.70 183 PRO C O 1
ATOM 5497 N N . THR C 1 144 ? 100.187 -33.666 25.308 1.00 86.27 184 THR C N 1
ATOM 5498 C CA . THR C 1 144 ? 101.275 -34.481 25.843 1.00 85.00 184 THR C CA 1
ATOM 5499 C C . THR C 1 144 ? 101.397 -34.245 27.343 1.00 85.37 184 THR C C 1
ATOM 5500 O O . THR C 1 144 ? 101.596 -33.107 27.784 1.00 82.53 184 THR C O 1
ATOM 5504 N N . GLY C 1 145 ? 101.279 -35.317 28.122 1.00 79.56 185 GLY C N 1
ATOM 5505 C CA . GLY C 1 145 ? 101.405 -35.208 29.561 1.00 71.91 185 GLY C CA 1
ATOM 5506 C C . GLY C 1 145 ? 101.066 -36.481 30.306 1.00 70.37 185 GLY C C 1
ATOM 5507 O O . GLY C 1 145 ? 100.303 -37.320 29.815 1.00 72.13 185 GLY C O 1
ATOM 5508 N N . ARG C 1 146 ? 101.636 -36.635 31.499 1.00 68.31 186 ARG C N 1
ATOM 5509 C CA . ARG C 1 146 ? 101.358 -37.767 32.380 1.00 67.54 186 ARG C CA 1
ATOM 5510 C C . ARG C 1 146 ? 100.373 -37.393 33.476 1.00 63.50 186 ARG C C 1
ATOM 5511 O O . ARG C 1 146 ? 100.508 -37.835 34.621 1.00 62.26 186 ARG C O 1
ATOM 5519 N N . GLN C 1 147 ? 99.371 -36.574 33.162 1.00 60.78 187 GLN C N 1
ATOM 5520 C CA . GLN C 1 147 ? 98.466 -36.098 34.198 1.00 53.61 187 GLN C CA 1
ATOM 5521 C C . GLN C 1 147 ? 97.247 -36.992 34.372 1.00 53.25 187 GLN C C 1
ATOM 5522 O O . GLN C 1 147 ? 96.670 -37.022 35.466 1.00 49.96 187 GLN C O 1
ATOM 5528 N N . ASN C 1 148 ? 96.855 -37.728 33.331 1.00 48.59 188 ASN C N 1
ATOM 5529 C CA . ASN C 1 148 ? 95.833 -38.770 33.438 1.00 49.53 188 ASN C CA 1
ATOM 5530 C C . ASN C 1 148 ? 94.581 -38.246 34.141 1.00 47.60 188 ASN C C 1
ATOM 5531 O O . ASN C 1 148 ? 94.070 -38.845 35.089 1.00 41.53 188 ASN C O 1
ATOM 5536 N N . PHE C 1 149 ? 94.085 -37.111 33.653 1.00 44.88 189 PHE C N 1
ATOM 5537 C CA . PHE C 1 149 ? 93.085 -36.339 34.380 1.00 43.82 189 PHE C CA 1
ATOM 5538 C C . PHE C 1 149 ? 91.775 -37.097 34.553 1.00 44.07 189 PHE C C 1
ATOM 5539 O O . PHE C 1 149 ? 91.292 -37.765 33.635 1.00 40.35 189 PHE C O 1
ATOM 5547 N N . LEU C 1 150 ? 91.200 -36.983 35.747 1.00 42.82 190 LEU C N 1
ATOM 5548 C CA . LEU C 1 150 ? 89.757 -37.099 35.886 1.00 38.43 190 LEU C CA 1
ATOM 5549 C C . LEU C 1 150 ? 89.117 -35.850 35.297 1.00 39.61 190 LEU C C 1
ATOM 5550 O O . LEU C 1 150 ? 89.656 -34.748 35.420 1.00 38.47 190 LEU C O 1
ATOM 5555 N N . GLN C 1 151 ? 87.975 -36.018 34.643 1.00 41.24 191 GLN C N 1
ATOM 5556 C CA . GLN C 1 151 ? 87.216 -34.887 34.130 1.00 37.98 191 GLN C CA 1
ATOM 5557 C C . GLN C 1 151 ? 85.945 -34.728 34.950 1.00 38.94 191 GLN C C 1
ATOM 5558 O O . GLN C 1 151 ? 85.317 -35.720 35.331 1.00 39.85 191 GLN C O 1
ATOM 5564 N N . THR C 1 152 ? 85.574 -33.480 35.232 1.00 37.42 192 THR C N 1
ATOM 5565 C CA . THR C 1 152 ? 84.415 -33.225 36.074 1.00 36.60 192 THR C CA 1
ATOM 5566 C C . THR C 1 152 ? 83.711 -31.952 35.631 1.00 38.49 192 THR C C 1
ATOM 5567 O O . THR C 1 152 ? 84.325 -31.048 35.057 1.00 37.04 192 THR C O 1
ATOM 5571 N N . ASP C 1 153 ? 82.407 -31.895 35.911 1.00 38.69 193 ASP C N 1
ATOM 5572 C CA . ASP C 1 153 ? 81.589 -30.721 35.639 1.00 37.58 193 ASP C CA 1
ATOM 5573 C C . ASP C 1 153 ? 81.229 -29.957 36.907 1.00 35.81 193 ASP C C 1
ATOM 5574 O O . ASP C 1 153 ? 80.442 -29.006 36.845 1.00 35.91 193 ASP C O 1
ATOM 5579 N N . ALA C 1 154 ? 81.769 -30.355 38.058 1.00 35.38 194 ALA C N 1
ATOM 5580 C CA . ALA C 1 154 ? 81.726 -29.474 39.214 1.00 34.07 194 ALA C CA 1
ATOM 5581 C C . ALA C 1 154 ? 82.458 -28.184 38.867 1.00 35.75 194 ALA C C 1
ATOM 5582 O O . ALA C 1 154 ? 83.535 -28.208 38.266 1.00 35.93 194 ALA C O 1
ATOM 5584 N N . SER C 1 155 ? 81.851 -27.052 39.218 1.00 31.11 195 SER C N 1
ATOM 5585 C CA . SER C 1 155 ? 82.338 -25.763 38.745 1.00 34.75 195 SER C CA 1
ATOM 5586 C C . SER C 1 155 ? 83.713 -25.461 39.331 1.00 37.48 195 SER C C 1
ATOM 5587 O O . SER C 1 155 ? 83.880 -25.410 40.555 1.00 33.79 195 SER C O 1
ATOM 5590 N N . ILE C 1 156 ? 84.692 -25.265 38.448 1.00 33.49 196 ILE C N 1
ATOM 5591 C CA . ILE C 1 156 ? 86.072 -24.969 38.811 1.00 37.70 196 ILE C CA 1
ATOM 5592 C C . ILE C 1 156 ? 86.435 -23.612 38.226 1.00 36.67 196 ILE C C 1
ATOM 5593 O O . ILE C 1 156 ? 86.270 -23.386 37.022 1.00 38.77 196 ILE C O 1
ATOM 5598 N N . ASN C 1 157 ? 86.930 -22.715 39.076 1.00 31.01 197 ASN C N 1
ATOM 5599 C CA . ASN C 1 157 ? 87.319 -21.370 38.673 1.00 32.14 197 ASN C CA 1
ATOM 5600 C C . ASN C 1 157 ? 88.751 -21.100 39.125 1.00 37.36 197 ASN C C 1
ATOM 5601 O O . ASN C 1 157 ? 89.390 -21.934 39.774 1.00 27.99 197 ASN C O 1
ATOM 5606 N N . HIS C 1 158 ? 89.255 -19.918 38.775 1.00 38.11 198 HIS C N 1
ATOM 5607 C CA . HIS C 1 158 ? 90.559 -19.491 39.261 1.00 37.56 198 HIS C CA 1
ATOM 5608 C C . HIS C 1 158 ? 90.539 -19.410 40.780 1.00 40.27 198 HIS C C 1
ATOM 5609 O O . HIS C 1 158 ? 89.656 -18.775 41.369 1.00 32.50 198 HIS C O 1
ATOM 5616 N N . GLY C 1 159 ? 91.516 -20.063 41.413 1.00 36.13 199 GLY C N 1
ATOM 5617 C CA . GLY C 1 159 ? 91.567 -20.218 42.851 1.00 29.14 199 GLY C CA 1
ATOM 5618 C C . GLY C 1 159 ? 91.254 -21.620 43.334 1.00 32.01 199 GLY C C 1
ATOM 5619 O O . GLY C 1 159 ? 91.556 -21.942 44.492 1.00 38.18 199 GLY C O 1
ATOM 5620 N N . ASN C 1 160 ? 90.652 -22.462 42.487 1.00 33.37 200 ASN C N 1
ATOM 5621 C CA . ASN C 1 160 ? 90.396 -23.852 42.850 1.00 32.19 200 ASN C CA 1
ATOM 5622 C C . ASN C 1 160 ? 91.612 -24.742 42.644 1.00 29.25 200 ASN C C 1
ATOM 5623 O O . ASN C 1 160 ? 91.649 -25.846 43.197 1.00 31.52 200 ASN C O 1
ATOM 5628 N N . SER C 1 161 ? 92.582 -24.298 41.847 1.00 30.34 201 SER C N 1
ATOM 5629 C CA . SER C 1 161 ? 93.752 -25.110 41.538 1.00 32.91 201 SER C CA 1
ATOM 5630 C C . SER C 1 161 ? 94.423 -25.595 42.813 1.00 30.08 201 SER C C 1
ATOM 5631 O O . SER C 1 161 ? 94.657 -24.818 43.742 1.00 32.73 201 SER C O 1
ATOM 5634 N N . GLY C 1 162 ? 94.716 -26.892 42.857 1.00 31.25 202 GLY C N 1
ATOM 5635 C CA . GLY C 1 162 ? 95.350 -27.499 44.006 1.00 31.67 202 GLY C CA 1
ATOM 5636 C C . GLY C 1 162 ? 94.405 -27.956 45.095 1.00 33.31 202 GLY C C 1
ATOM 5637 O O . GLY C 1 162 ? 94.860 -28.580 46.063 1.00 30.97 202 GLY C O 1
ATOM 5638 N N . GLY C 1 163 ? 93.106 -27.672 44.971 1.00 33.65 203 GLY C N 1
ATOM 5639 C CA . GLY C 1 163 ? 92.136 -28.092 45.958 1.00 29.78 203 GLY C CA 1
ATOM 5640 C C . GLY C 1 163 ? 91.649 -29.508 45.721 1.00 26.95 203 GLY C C 1
ATOM 5641 O O . GLY C 1 163 ? 92.093 -30.209 44.815 1.00 32.29 203 GLY C O 1
ATOM 5642 N N . ALA C 1 164 ? 90.700 -29.922 46.555 1.00 24.41 204 ALA C N 1
ATOM 5643 C CA . ALA C 1 164 ? 90.232 -31.299 46.588 1.00 29.13 204 ALA C CA 1
ATOM 5644 C C . ALA C 1 164 ? 88.977 -31.489 45.744 1.00 33.29 204 ALA C C 1
ATOM 5645 O O . ALA C 1 164 ? 88.059 -30.659 45.768 1.00 26.38 204 ALA C O 1
ATOM 5647 N N . LEU C 1 165 ? 88.962 -32.581 44.983 1.00 30.64 205 LEU C N 1
ATOM 5648 C CA . LEU C 1 165 ? 87.750 -33.149 44.407 1.00 30.64 205 LEU C CA 1
ATOM 5649 C C . LEU C 1 165 ? 87.418 -34.404 45.197 1.00 33.38 205 LEU C C 1
ATOM 5650 O O . LEU C 1 165 ? 88.275 -35.277 45.372 1.00 39.49 205 LEU C O 1
ATOM 5655 N N . VAL C 1 166 ? 86.183 -34.493 45.671 1.00 35.90 206 VAL C N 1
ATOM 5656 C CA . VAL C 1 166 ? 85.823 -35.411 46.743 1.00 34.92 206 VAL C CA 1
ATOM 5657 C C . VAL C 1 166 ? 84.452 -36.012 46.444 1.00 36.45 206 VAL C C 1
ATOM 5658 O O . VAL C 1 166 ? 83.552 -35.314 45.969 1.00 36.45 206 VAL C O 1
ATOM 5662 N N . ASN C 1 167 ? 84.288 -37.308 46.718 1.00 33.76 207 ASN C N 1
ATOM 5663 C CA . ASN C 1 167 ? 82.993 -37.936 46.492 1.00 37.42 207 ASN C CA 1
ATOM 5664 C C . ASN C 1 167 ? 82.072 -37.697 47.690 1.00 37.85 207 ASN C C 1
ATOM 5665 O O . ASN C 1 167 ? 82.414 -36.994 48.644 1.00 37.73 207 ASN C O 1
ATOM 5670 N N . SER C 1 168 ? 80.883 -38.303 47.648 1.00 33.45 208 SER C N 1
ATOM 5671 C CA . SER C 1 168 ? 79.845 -37.995 48.627 1.00 36.17 208 SER C CA 1
ATOM 5672 C C . SER C 1 168 ? 80.151 -38.524 50.023 1.00 35.24 208 SER C C 1
ATOM 5673 O O . SER C 1 168 ? 79.461 -38.139 50.973 1.00 32.52 208 SER C O 1
ATOM 5676 N N . LEU C 1 169 ? 81.149 -39.391 50.177 1.00 42.67 209 LEU C N 1
ATOM 5677 C CA . LEU C 1 169 ? 81.565 -39.855 51.493 1.00 39.84 209 LEU C CA 1
ATOM 5678 C C . LEU C 1 169 ? 82.664 -38.991 52.097 1.00 41.40 209 LEU C C 1
ATOM 5679 O O . LEU C 1 169 ? 83.058 -39.223 53.246 1.00 39.16 209 LEU C O 1
ATOM 5684 N N . GLY C 1 170 ? 83.158 -38.000 51.361 1.00 37.75 210 GLY C N 1
ATOM 5685 C CA . GLY C 1 170 ? 84.298 -37.228 51.802 1.00 38.21 210 GLY C CA 1
ATOM 5686 C C . GLY C 1 170 ? 85.639 -37.750 51.333 1.00 37.54 210 GLY C C 1
ATOM 5687 O O . GLY C 1 170 ? 86.673 -37.180 51.707 1.00 40.63 210 GLY C O 1
ATOM 5688 N N . GLU C 1 171 ? 85.658 -38.802 50.519 1.00 33.04 211 GLU C N 1
ATOM 5689 C CA . GLU C 1 171 ? 86.906 -39.436 50.121 1.00 40.18 211 GLU C CA 1
ATOM 5690 C C . GLU C 1 171 ? 87.560 -38.683 48.971 1.00 41.02 211 GLU C C 1
ATOM 5691 O O . GLU C 1 171 ? 86.897 -38.307 47.999 1.00 35.43 211 GLU C O 1
ATOM 5697 N N . LEU C 1 172 ? 88.874 -38.482 49.083 1.00 33.08 212 LEU C N 1
ATOM 5698 C CA . LEU C 1 172 ? 89.617 -37.730 48.081 1.00 34.70 212 LEU C CA 1
ATOM 5699 C C . LEU C 1 172 ? 89.628 -38.489 46.762 1.00 35.40 212 LEU C C 1
ATOM 5700 O O . LEU C 1 172 ? 90.093 -39.631 46.698 1.00 34.77 212 LEU C O 1
ATOM 5705 N N . MET C 1 173 ? 89.111 -37.852 45.711 1.00 36.16 213 MET C N 1
ATOM 5706 C CA . MET C 1 173 ? 89.145 -38.404 44.364 1.00 33.71 213 MET C CA 1
ATOM 5707 C C . MET C 1 173 ? 90.249 -37.810 43.503 1.00 35.15 213 MET C C 1
ATOM 5708 O O . MET C 1 173 ? 90.760 -38.495 42.611 1.00 37.85 213 MET C O 1
ATOM 5713 N N . GLY C 1 174 ? 90.627 -36.561 43.734 1.00 34.77 214 GLY C N 1
ATOM 5714 C CA . GLY C 1 174 ? 91.616 -35.934 42.880 1.00 32.84 214 GLY C CA 1
ATOM 5715 C C . GLY C 1 174 ? 91.958 -34.540 43.356 1.00 31.88 214 GLY C C 1
ATOM 5716 O O . GLY C 1 174 ? 91.323 -33.990 44.261 1.00 31.30 214 GLY C O 1
ATOM 5717 N N . ILE C 1 175 ? 92.992 -33.982 42.729 1.00 33.21 215 ILE C N 1
ATOM 5718 C CA . ILE C 1 175 ? 93.458 -32.625 42.992 1.00 31.39 215 ILE C CA 1
ATOM 5719 C C . ILE C 1 175 ? 93.055 -31.777 41.795 1.00 33.50 215 ILE C C 1
ATOM 5720 O O . ILE C 1 175 ? 93.598 -31.945 40.696 1.00 36.42 215 ILE C O 1
ATOM 5725 N N . ASN C 1 176 ? 92.106 -30.867 42.003 1.00 31.60 216 ASN C N 1
ATOM 5726 C CA . ASN C 1 176 ? 91.642 -30.008 40.922 1.00 36.33 216 ASN C CA 1
ATOM 5727 C C . ASN C 1 176 ? 92.785 -29.149 40.394 1.00 36.82 216 ASN C C 1
ATOM 5728 O O . ASN C 1 176 ? 93.500 -28.499 41.162 1.00 35.31 216 ASN C O 1
ATOM 5733 N N . THR C 1 177 ? 92.955 -29.149 39.073 1.00 41.63 217 THR C N 1
ATOM 5734 C CA . THR C 1 177 ? 94.129 -28.562 38.440 1.00 35.64 217 THR C CA 1
ATOM 5735 C C . THR C 1 177 ? 93.788 -27.501 37.406 1.00 42.55 217 THR C C 1
ATOM 5736 O O . THR C 1 177 ? 94.395 -26.422 37.412 1.00 41.07 217 THR C O 1
ATOM 5740 N N . LEU C 1 178 ? 92.835 -27.767 36.514 1.00 36.36 218 LEU C N 1
ATOM 5741 C CA . LEU C 1 178 ? 92.710 -26.951 35.316 1.00 39.80 218 LEU C CA 1
ATOM 5742 C C . LEU C 1 178 ? 91.263 -26.903 34.839 1.00 47.61 218 LEU C C 1
ATOM 5743 O O . LEU C 1 178 ? 90.535 -27.897 34.922 1.00 44.57 218 LEU C O 1
ATOM 5748 N N . SER C 1 179 ? 90.862 -25.735 34.335 1.00 51.66 219 SER C N 1
ATOM 5749 C CA . SER C 1 179 ? 89.542 -25.518 33.760 1.00 45.31 219 SER C CA 1
ATOM 5750 C C . SER C 1 179 ? 89.678 -25.108 32.298 1.00 49.96 219 SER C C 1
ATOM 5751 O O . SER C 1 179 ? 90.628 -24.422 31.912 1.00 53.33 219 SER C O 1
ATOM 5754 N N . PHE C 1 180 ? 88.712 -25.537 31.492 1.00 52.43 220 PHE C N 1
ATOM 5755 C CA . PHE C 1 180 ? 88.701 -25.256 30.062 1.00 57.47 220 PHE C CA 1
ATOM 5756 C C . PHE C 1 180 ? 88.147 -23.856 29.810 1.00 62.22 220 PHE C C 1
ATOM 5757 O O . PHE C 1 180 ? 87.115 -23.481 30.375 1.00 62.71 220 PHE C O 1
ATOM 5765 N N . ASP C 1 181 ? 88.841 -23.076 28.956 1.00 68.70 221 ASP C N 1
ATOM 5766 C CA . ASP C 1 181 ? 88.328 -21.755 28.598 1.00 70.62 221 ASP C CA 1
ATOM 5767 C C . ASP C 1 181 ? 88.777 -21.256 27.221 1.00 71.81 221 ASP C C 1
ATOM 5768 O O . ASP C 1 181 ? 88.735 -20.042 26.983 1.00 72.39 221 ASP C O 1
ATOM 5773 N N . LYS C 1 182 ? 89.199 -22.131 26.312 1.00 72.60 222 LYS C N 1
ATOM 5774 C CA . LYS C 1 182 ? 89.469 -21.758 24.929 1.00 75.68 222 LYS C CA 1
ATOM 5775 C C . LYS C 1 182 ? 88.428 -22.402 24.023 1.00 76.35 222 LYS C C 1
ATOM 5776 O O . LYS C 1 182 ? 87.717 -23.325 24.425 1.00 80.04 222 LYS C O 1
ATOM 5782 N N . SER C 1 183 ? 88.324 -21.905 22.791 1.00 78.68 223 SER C N 1
ATOM 5783 C CA . SER C 1 183 ? 87.282 -22.423 21.915 1.00 84.53 223 SER C CA 1
ATOM 5784 C C . SER C 1 183 ? 87.637 -22.196 20.455 1.00 90.54 223 SER C C 1
ATOM 5785 O O . SER C 1 183 ? 88.403 -21.293 20.108 1.00 92.32 223 SER C O 1
ATOM 5788 N N . ASN C 1 184 ? 87.036 -23.029 19.605 1.00 89.24 224 ASN C N 1
ATOM 5789 C CA . ASN C 1 184 ? 87.202 -22.911 18.161 1.00 91.28 224 ASN C CA 1
ATOM 5790 C C . ASN C 1 184 ? 86.343 -21.781 17.603 1.00 89.30 224 ASN C C 1
ATOM 5791 O O . ASN C 1 184 ? 86.860 -20.834 17.000 1.00 90.28 224 ASN C O 1
ATOM 5796 N N . ASP C 1 185 ? 85.026 -21.861 17.801 1.00 90.52 225 ASP C N 1
ATOM 5797 C CA . ASP C 1 185 ? 84.107 -20.820 17.361 1.00 89.26 225 ASP C CA 1
ATOM 5798 C C . ASP C 1 185 ? 83.884 -19.744 18.422 1.00 92.10 225 ASP C C 1
ATOM 5799 O O . ASP C 1 185 ? 82.869 -19.040 18.375 1.00 90.26 225 ASP C O 1
ATOM 5804 N N . GLY C 1 186 ? 84.805 -19.607 19.374 1.00 92.18 226 GLY C N 1
ATOM 5805 C CA . GLY C 1 186 ? 84.712 -18.550 20.361 1.00 88.59 226 GLY C CA 1
ATOM 5806 C C . GLY C 1 186 ? 83.612 -18.710 21.386 1.00 92.06 226 GLY C C 1
ATOM 5807 O O . GLY C 1 186 ? 83.171 -17.714 21.964 1.00 90.81 226 GLY C O 1
ATOM 5808 N N . GLU C 1 187 ? 83.149 -19.933 21.628 1.00 89.75 227 GLU C N 1
ATOM 5809 C CA . GLU C 1 187 ? 82.158 -20.167 22.666 1.00 84.03 227 GLU C CA 1
ATOM 5810 C C . GLU C 1 187 ? 82.841 -20.282 24.025 1.00 79.16 227 GLU C C 1
ATOM 5811 O O . GLU C 1 187 ? 84.013 -20.650 24.123 1.00 72.58 227 GLU C O 1
ATOM 5817 N N . THR C 1 188 ? 82.105 -19.938 25.079 1.00 74.43 228 THR C N 1
ATOM 5818 C CA . THR C 1 188 ? 82.971 -20.264 26.206 1.00 69.74 228 THR C CA 1
ATOM 5819 C C . THR C 1 188 ? 82.572 -21.607 26.804 1.00 62.68 228 THR C C 1
ATOM 5820 O O . THR C 1 188 ? 81.382 -21.871 26.997 1.00 59.57 228 THR C O 1
ATOM 5824 N N . PRO C 1 189 ? 83.540 -22.477 27.083 1.00 59.30 229 PRO C N 1
ATOM 5825 C CA . PRO C 1 189 ? 83.204 -23.817 27.575 1.00 56.06 229 PRO C CA 1
ATOM 5826 C C . PRO C 1 189 ? 82.575 -23.765 28.958 1.00 49.08 229 PRO C C 1
ATOM 5827 O O . PRO C 1 189 ? 82.804 -22.840 29.739 1.00 50.18 229 PRO C O 1
ATOM 5831 N N . GLU C 1 190 ? 81.773 -24.784 29.257 1.00 44.48 230 GLU C N 1
ATOM 5832 C CA . GLU C 1 190 ? 81.049 -24.865 30.518 1.00 44.76 230 GLU C CA 1
ATOM 5833 C C . GLU C 1 190 ? 81.225 -26.252 31.117 1.00 40.48 230 GLU C C 1
ATOM 5834 O O . GLU C 1 190 ? 81.104 -27.256 30.408 1.00 36.74 230 GLU C O 1
ATOM 5840 N N . GLY C 1 191 ? 81.519 -26.299 32.413 1.00 41.57 231 GLY C N 1
ATOM 5841 C CA . GLY C 1 191 ? 81.555 -27.555 33.149 1.00 41.18 231 GLY C CA 1
ATOM 5842 C C . GLY C 1 191 ? 82.541 -28.585 32.641 1.00 41.25 231 GLY C C 1
ATOM 5843 O O . GLY C 1 191 ? 82.253 -29.787 32.684 1.00 41.17 231 GLY C O 1
ATOM 5844 N N . ILE C 1 192 ? 83.697 -28.148 32.154 1.00 38.08 232 ILE C N 1
ATOM 5845 C CA . ILE C 1 192 ? 84.754 -29.052 31.716 1.00 41.68 232 ILE C CA 1
ATOM 5846 C C . ILE C 1 192 ? 85.982 -28.734 32.560 1.00 44.34 232 ILE C C 1
ATOM 5847 O O . ILE C 1 192 ? 86.693 -27.755 32.300 1.00 40.74 232 ILE C O 1
ATOM 5852 N N . GLY C 1 193 ? 86.225 -29.550 33.587 1.00 41.82 233 GLY C N 1
ATOM 5853 C CA . GLY C 1 193 ? 87.354 -29.350 34.465 1.00 40.81 233 GLY C CA 1
ATOM 5854 C C . GLY C 1 193 ? 88.088 -30.655 34.704 1.00 39.69 233 GLY C C 1
ATOM 5855 O O . GLY C 1 193 ? 87.532 -31.743 34.561 1.00 39.16 233 GLY C O 1
ATOM 5856 N N . PHE C 1 194 ? 89.357 -30.527 35.087 1.00 39.05 234 PHE C N 1
ATOM 5857 C CA . PHE C 1 194 ? 90.246 -31.675 35.192 1.00 40.31 234 PHE C CA 1
ATOM 585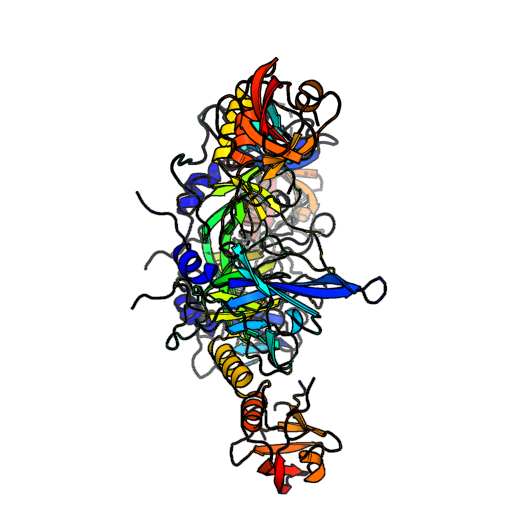8 C C . PHE C 1 194 ? 90.904 -31.727 36.561 1.00 38.02 234 PHE C C 1
ATOM 5859 O O . PHE C 1 194 ? 91.271 -30.691 37.125 1.00 41.80 234 PHE C O 1
ATOM 5867 N N . ALA C 1 195 ? 91.053 -32.942 37.087 1.00 35.25 235 ALA C N 1
ATOM 5868 C CA . ALA C 1 195 ? 91.715 -33.168 38.363 1.00 36.12 235 ALA C CA 1
ATOM 5869 C C . ALA C 1 195 ? 92.593 -34.408 38.277 1.00 39.43 235 ALA C C 1
ATOM 5870 O O . ALA C 1 195 ? 92.181 -35.435 37.730 1.00 39.05 235 ALA C O 1
ATOM 5872 N N . ILE C 1 196 ? 93.804 -34.301 38.817 1.00 36.36 236 ILE C N 1
ATOM 5873 C CA . ILE C 1 196 ? 94.736 -35.423 38.909 1.00 34.87 236 ILE C CA 1
ATOM 5874 C C . ILE C 1 196 ? 94.152 -36.453 39.866 1.00 31.86 236 ILE C C 1
ATOM 5875 O O . ILE C 1 196 ? 93.860 -36.112 41.018 1.00 33.76 236 ILE C O 1
ATOM 5880 N N . PRO C 1 197 ? 93.976 -37.708 39.453 1.00 30.57 237 PRO C N 1
ATOM 5881 C CA . PRO C 1 197 ? 93.420 -38.712 40.369 1.00 32.68 237 PRO C CA 1
ATOM 5882 C C . PRO C 1 197 ? 94.290 -38.873 41.608 1.00 38.71 237 PRO C C 1
ATOM 5883 O O . PRO C 1 197 ? 95.512 -38.711 41.560 1.00 34.94 237 PRO C O 1
ATOM 5887 N N . PHE C 1 198 ? 93.639 -39.195 42.730 1.00 35.81 238 PHE C N 1
ATOM 5888 C CA . PHE C 1 198 ? 94.343 -39.227 44.008 1.00 35.74 238 PHE C CA 1
ATOM 5889 C C . PHE C 1 198 ? 95.432 -40.292 44.032 1.00 40.80 238 PHE C C 1
ATOM 5890 O O . PHE C 1 198 ? 96.447 -40.124 44.720 1.00 39.32 238 PHE C O 1
ATOM 5898 N N . GLN C 1 199 ? 95.243 -41.388 43.293 1.00 42.25 239 GLN C N 1
ATOM 5899 C CA . GLN C 1 199 ? 96.246 -42.448 43.256 1.00 42.29 239 GLN C CA 1
ATOM 5900 C C . GLN C 1 199 ? 97.569 -41.928 42.710 1.00 39.66 239 GLN C C 1
ATOM 5901 O O . GLN C 1 199 ? 98.634 -42.167 43.292 1.00 40.68 239 GLN C O 1
ATOM 5907 N N . LEU C 1 200 ? 97.521 -41.207 41.588 1.00 40.50 240 LEU C N 1
ATOM 5908 C CA . LEU C 1 200 ? 98.739 -40.630 41.035 1.00 40.76 240 LEU C CA 1
ATOM 5909 C C . LEU C 1 200 ? 99.234 -39.467 41.883 1.00 41.63 240 LEU C C 1
ATOM 5910 O O . LEU C 1 200 ? 100.447 -39.270 42.015 1.00 42.89 240 LEU C O 1
ATOM 5915 N N . ALA C 1 201 ? 98.315 -38.709 42.488 1.00 40.96 241 ALA C N 1
ATOM 5916 C CA . ALA C 1 201 ? 98.707 -37.583 43.330 1.00 42.26 241 ALA C CA 1
ATOM 5917 C C . ALA C 1 201 ? 99.538 -38.044 44.525 1.00 38.69 241 ALA C C 1
ATOM 5918 O O . ALA C 1 201 ? 100.591 -37.465 44.824 1.00 39.07 241 ALA C O 1
ATOM 5920 N N . THR C 1 202 ? 99.073 -39.080 45.231 1.00 36.63 242 THR C N 1
ATOM 5921 C CA . THR C 1 202 ? 99.825 -39.584 46.377 1.00 41.62 242 THR C CA 1
ATOM 5922 C C . THR C 1 202 ? 101.151 -40.192 45.946 1.00 38.20 242 THR C C 1
ATOM 5923 O O . THR C 1 202 ? 102.139 -40.112 46.683 1.00 39.30 242 THR C O 1
ATOM 5927 N N . LYS C 1 203 ? 101.186 -40.795 44.757 1.00 40.65 243 LYS C N 1
ATOM 5928 C CA . LYS C 1 203 ? 102.420 -41.369 44.236 1.00 42.72 243 LYS C CA 1
ATOM 5929 C C . LYS C 1 203 ? 103.458 -40.286 43.969 1.00 42.61 243 LYS C C 1
ATOM 5930 O O . LYS C 1 203 ? 104.635 -40.446 44.316 1.00 38.58 243 LYS C O 1
ATOM 5936 N N . ILE C 1 204 ? 103.039 -39.174 43.362 1.00 37.16 244 ILE C N 1
ATOM 5937 C CA . ILE C 1 204 ? 103.956 -38.065 43.126 1.00 38.48 244 ILE C CA 1
ATOM 5938 C C . ILE C 1 204 ? 104.399 -37.452 44.447 1.00 39.97 244 ILE C C 1
ATOM 5939 O O . ILE C 1 204 ? 105.565 -37.075 44.613 1.00 39.62 244 ILE C O 1
ATOM 5944 N N . MET C 1 205 ? 103.485 -37.361 45.415 1.00 38.96 245 MET C N 1
ATOM 5945 C CA . MET C 1 205 ? 103.828 -36.752 46.695 1.00 36.60 245 MET C CA 1
ATOM 5946 C C . MET C 1 205 ? 104.920 -37.543 47.406 1.00 39.70 245 MET C C 1
ATOM 5947 O O . MET C 1 205 ? 105.898 -36.968 47.896 1.00 35.63 245 MET C O 1
ATOM 5952 N N . ASP C 1 206 ? 104.769 -38.868 47.469 1.00 40.54 246 ASP C N 1
ATOM 5953 C CA . ASP C 1 206 ? 105.757 -39.689 48.162 1.00 40.60 246 ASP C CA 1
ATOM 5954 C C . ASP C 1 206 ? 107.122 -39.594 47.492 1.00 39.94 246 ASP C C 1
ATOM 5955 O O . ASP C 1 206 ? 108.157 -39.611 48.168 1.00 42.00 246 ASP C O 1
ATOM 5960 N N . LYS C 1 207 ? 107.145 -39.485 46.162 1.00 39.32 247 LYS C N 1
ATOM 5961 C CA . LYS C 1 207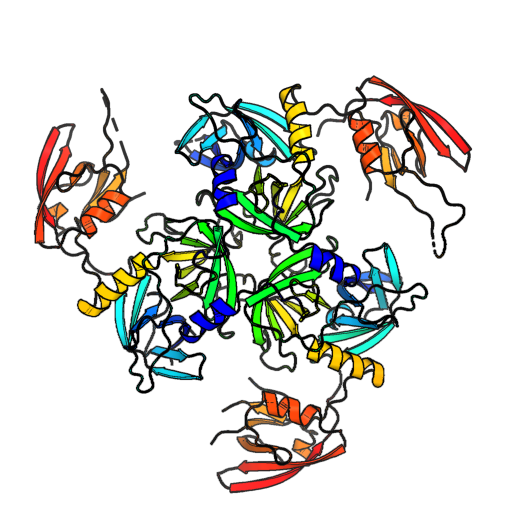 ? 108.410 -39.274 45.467 1.00 42.80 247 LYS C CA 1
ATOM 5962 C C . LYS C 1 207 ? 108.982 -37.896 45.772 1.00 43.52 247 LYS C C 1
ATOM 5963 O O . LYS C 1 207 ? 110.199 -37.746 45.945 1.00 44.23 247 LYS C O 1
ATOM 5969 N N . LEU C 1 208 ? 108.119 -36.880 45.859 1.00 35.20 248 LEU C N 1
ATOM 5970 C CA . LEU C 1 208 ? 108.593 -35.532 46.160 1.00 38.75 248 LEU C CA 1
ATOM 5971 C C . LEU C 1 208 ? 109.159 -35.442 47.574 1.00 41.66 248 LEU C C 1
ATOM 5972 O O . LEU C 1 208 ? 110.179 -34.783 47.797 1.00 34.99 248 LEU C O 1
ATOM 5977 N N . ILE C 1 209 ? 108.519 -36.098 48.543 1.00 38.79 249 ILE C N 1
ATOM 5978 C CA . ILE C 1 209 ? 109.055 -36.088 49.900 1.00 39.67 249 ILE C CA 1
ATOM 5979 C C . ILE C 1 209 ? 110.357 -36.877 49.964 1.00 45.59 249 ILE C C 1
ATOM 5980 O O . ILE C 1 209 ? 111.316 -36.468 50.632 1.00 47.05 249 ILE C O 1
ATOM 5985 N N . ARG C 1 210 ? 110.418 -38.010 49.263 1.00 44.20 250 ARG C N 1
ATOM 5986 C CA . ARG C 1 210 ? 111.590 -38.875 49.347 1.00 46.02 250 ARG C CA 1
ATOM 5987 C C . ARG C 1 210 ? 112.814 -38.218 48.719 1.00 48.12 250 ARG C C 1
ATOM 5988 O O . ARG C 1 210 ? 113.891 -38.176 49.328 1.00 48.13 250 ARG C O 1
ATOM 5996 N N . ASP C 1 211 ? 112.669 -37.691 47.501 1.00 44.81 251 ASP C N 1
ATOM 5997 C CA . ASP C 1 211 ? 113.811 -37.247 46.715 1.00 43.93 251 ASP C CA 1
ATOM 5998 C C . ASP C 1 211 ? 113.863 -35.745 46.470 1.00 44.75 251 ASP C C 1
ATOM 5999 O O . ASP C 1 211 ? 114.877 -35.258 45.956 1.00 41.19 251 ASP C O 1
ATOM 6004 N N . GLY C 1 212 ? 112.816 -34.997 46.811 1.00 42.34 252 GLY C N 1
ATOM 6005 C CA . GLY C 1 212 ? 112.786 -33.581 46.507 1.00 38.99 252 GLY C CA 1
ATOM 6006 C C . GLY C 1 212 ? 112.434 -33.247 45.075 1.00 41.87 252 GLY C C 1
ATOM 6007 O O . GLY C 1 212 ? 112.289 -32.061 44.748 1.00 43.63 252 GLY C O 1
ATOM 6008 N N . ARG C 1 213 ? 112.299 -34.250 44.213 1.00 41.82 253 ARG C N 1
ATOM 6009 C CA . ARG C 1 213 ? 111.898 -34.067 42.826 1.00 40.34 253 ARG C CA 1
ATOM 6010 C C . ARG C 1 213 ? 111.385 -35.409 42.329 1.00 39.84 253 ARG C C 1
ATOM 6011 O O . ARG C 1 213 ? 111.498 -36.426 43.016 1.00 42.30 253 ARG C O 1
ATOM 6019 N N . VAL C 1 214 ? 110.815 -35.405 41.131 1.00 39.38 254 VAL C N 1
ATOM 6020 C CA . VAL C 1 214 ? 110.286 -36.617 40.520 1.00 44.05 254 VAL C CA 1
ATOM 6021 C C . VAL C 1 214 ? 111.328 -37.119 39.532 1.00 44.36 254 VAL C C 1
ATOM 6022 O O . VAL C 1 214 ? 111.506 -36.543 38.453 1.00 43.61 254 VAL C O 1
ATOM 6026 N N . ILE C 1 215 ? 112.021 -38.190 39.902 1.00 43.78 255 ILE C N 1
ATOM 6027 C CA . ILE C 1 215 ? 113.046 -38.768 39.043 1.00 47.76 255 ILE C CA 1
ATOM 6028 C C . ILE C 1 215 ? 112.370 -39.684 38.032 1.00 47.02 255 ILE C C 1
ATOM 6029 O O . ILE C 1 215 ? 111.655 -40.620 38.406 1.00 45.93 255 ILE C O 1
ATOM 6034 N N . ARG C 1 216 ? 112.586 -39.408 36.751 1.00 46.06 256 ARG C N 1
ATOM 6035 C CA . ARG C 1 216 ? 112.023 -40.205 35.676 1.00 52.66 256 ARG C CA 1
ATOM 6036 C C . ARG C 1 216 ? 113.130 -40.633 34.728 1.00 54.34 256 ARG C C 1
ATOM 6037 O O . ARG C 1 216 ? 114.086 -39.890 34.488 1.00 56.39 256 ARG C O 1
ATOM 6045 N N . GLY C 1 217 ? 112.992 -41.840 34.192 1.00 49.69 257 GLY C N 1
ATOM 6046 C CA . GLY C 1 217 ? 113.792 -42.220 33.051 1.00 50.77 257 GLY C CA 1
ATOM 6047 C C . GLY C 1 217 ? 113.362 -41.463 31.810 1.00 58.94 257 GLY C C 1
ATOM 6048 O O . GLY C 1 217 ? 112.213 -41.042 31.675 1.00 60.36 257 GLY C O 1
ATOM 6049 N N . TYR C 1 218 ? 114.303 -41.283 30.887 1.00 55.57 258 TYR C N 1
ATOM 6050 C CA . TYR C 1 218 ? 114.023 -40.457 29.721 1.00 58.96 258 TYR C CA 1
ATOM 6051 C C . TYR C 1 218 ? 114.980 -40.834 28.601 1.00 61.61 258 TYR C C 1
ATOM 6052 O O . TYR C 1 218 ? 116.184 -40.981 28.831 1.00 65.09 258 TYR C O 1
ATOM 6061 N N . ILE C 1 219 ? 114.438 -41.001 27.399 1.00 63.45 259 ILE C N 1
ATOM 6062 C CA . ILE C 1 219 ? 115.192 -41.488 26.251 1.00 67.01 259 ILE C CA 1
ATOM 6063 C C . ILE C 1 219 ? 115.675 -40.346 25.366 1.00 70.43 259 ILE C C 1
ATOM 6064 O O . ILE C 1 219 ? 116.792 -40.389 24.850 1.00 69.92 259 ILE C O 1
ATOM 6069 N N . GLY C 1 220 ? 114.851 -39.319 25.180 1.00 70.89 260 GLY C N 1
ATOM 6070 C CA . GLY C 1 220 ? 115.240 -38.186 24.366 1.00 73.59 260 GLY C CA 1
ATOM 6071 C C . GLY C 1 220 ? 114.645 -38.200 22.975 1.00 76.22 260 GLY C C 1
ATOM 6072 O O . GLY C 1 220 ? 115.352 -37.953 21.994 1.00 79.50 260 GLY C O 1
ATOM 6073 N N . ILE C 1 221 ? 113.347 -38.480 22.870 1.00 73.09 261 ILE C N 1
ATOM 6074 C CA . ILE C 1 221 ? 112.667 -38.606 21.591 1.00 76.91 261 ILE C CA 1
ATOM 6075 C C . ILE C 1 221 ? 111.345 -37.849 21.645 1.00 79.14 261 ILE C C 1
ATOM 6076 O O . ILE C 1 221 ? 110.951 -37.304 22.680 1.00 76.12 261 ILE C O 1
ATOM 6081 N N . GLY C 1 222 ? 110.653 -37.840 20.507 1.00 80.02 262 GLY C N 1
ATOM 6082 C CA . GLY C 1 222 ? 109.285 -37.377 20.396 1.00 76.88 262 GLY C CA 1
ATOM 6083 C C . GLY C 1 222 ? 108.494 -38.288 19.477 1.00 79.52 262 GLY C C 1
ATOM 6084 O O . GLY C 1 222 ? 108.789 -38.362 18.281 1.00 81.98 262 GLY C O 1
ATOM 6085 N N . GLY C 1 223 ? 107.494 -38.992 20.012 1.00 79.49 263 GLY C N 1
ATOM 6086 C CA . GLY C 1 223 ? 106.793 -40.024 19.283 1.00 78.78 263 GLY C CA 1
ATOM 6087 C C . GLY C 1 223 ? 105.313 -39.735 19.086 1.00 85.88 263 GLY C C 1
ATOM 6088 O O . GLY C 1 223 ? 104.774 -38.735 19.569 1.00 86.37 263 GLY C O 1
ATOM 6089 N N . ARG C 1 224 ? 104.662 -40.648 18.361 1.00 88.56 264 ARG C N 1
ATOM 6090 C CA . ARG C 1 224 ? 103.247 -40.526 18.035 1.00 82.37 264 ARG C CA 1
ATOM 6091 C C . ARG C 1 224 ? 102.650 -41.913 17.826 1.00 87.20 264 ARG C C 1
ATOM 6092 O O . ARG C 1 224 ? 103.352 -42.873 17.495 1.00 85.11 264 ARG C O 1
ATOM 6100 N N . GLU C 1 225 ? 101.330 -41.996 18.010 1.00 90.50 265 GLU C N 1
ATOM 6101 C CA . GLU C 1 225 ? 100.556 -43.226 17.872 1.00 88.84 265 GLU C CA 1
ATOM 6102 C C . GLU C 1 225 ? 100.533 -43.766 16.445 1.00 89.33 265 GLU C C 1
ATOM 6103 O O . GLU C 1 225 ? 101.247 -43.268 15.568 1.00 87.55 265 GLU C O 1
ATOM 6109 N N . ILE C 1 226 ? 99.702 -44.779 16.209 1.00 85.94 266 ILE C N 1
ATOM 6110 C CA . ILE C 1 226 ? 99.581 -45.404 14.895 1.00 87.13 266 ILE C CA 1
ATOM 6111 C C . ILE C 1 226 ? 98.692 -44.545 13.984 1.00 88.49 266 ILE C C 1
ATOM 6112 O O . ILE C 1 226 ? 97.498 -44.798 13.802 1.00 84.93 266 ILE C O 1
ATOM 6117 N N . LEU C 1 239 ? 101.024 -52.187 10.845 1.00 87.59 279 LEU C N 1
ATOM 6118 C CA . LEU C 1 239 ? 102.278 -52.120 11.587 1.00 90.32 279 LEU C CA 1
ATOM 6119 C C . LEU C 1 239 ? 102.192 -51.088 12.710 1.00 89.81 279 LEU C C 1
ATOM 6120 O O . LEU C 1 239 ? 102.685 -49.966 12.578 1.00 86.53 279 LEU C O 1
ATOM 6125 N N . GLN C 1 240 ? 101.562 -51.480 13.814 1.00 91.09 280 GLN C N 1
ATOM 6126 C CA . GLN C 1 240 ? 101.377 -50.577 14.940 1.00 86.51 280 GLN C CA 1
ATOM 6127 C C . GLN C 1 240 ? 102.683 -50.383 15.705 1.00 90.70 280 GLN C C 1
ATOM 6128 O O . GLN C 1 240 ? 103.508 -51.294 15.819 1.00 89.19 280 GLN C O 1
ATOM 6134 N N . GLY C 1 241 ? 102.861 -49.176 16.232 1.00 88.72 281 GLY C N 1
ATOM 6135 C CA . GLY C 1 241 ? 104.049 -48.867 17.013 1.00 84.33 281 GLY C CA 1
ATOM 6136 C C . GLY C 1 241 ? 104.102 -47.395 17.359 1.00 84.64 281 GLY C C 1
ATOM 6137 O O . GLY C 1 241 ? 103.066 -46.741 17.522 1.00 89.50 281 GLY C O 1
ATOM 6138 N N . ILE C 1 242 ? 105.325 -46.884 17.476 1.00 78.85 282 ILE C N 1
ATOM 6139 C CA . ILE C 1 242 ? 105.571 -45.468 17.714 1.00 80.74 282 ILE C CA 1
ATOM 6140 C C . ILE C 1 242 ? 106.564 -44.978 16.672 1.00 81.12 282 ILE C C 1
ATOM 6141 O O . ILE C 1 242 ? 107.542 -45.667 16.361 1.00 81.47 282 ILE C O 1
ATOM 6146 N N . VAL C 1 243 ? 106.309 -43.792 16.126 1.00 82.97 283 VAL C N 1
ATOM 6147 C CA . VAL C 1 243 ? 107.161 -43.196 15.105 1.00 83.26 283 VAL C CA 1
ATOM 6148 C C . VAL C 1 243 ? 107.977 -42.081 15.740 1.00 83.42 283 VAL C C 1
ATOM 6149 O O . VAL C 1 243 ? 107.425 -41.204 16.417 1.00 83.70 283 VAL C O 1
ATOM 6153 N N . VAL C 1 244 ? 109.292 -42.122 15.542 1.00 84.44 284 VAL C N 1
ATOM 6154 C CA . VAL C 1 244 ? 110.142 -41.021 15.976 1.00 81.42 284 VAL C CA 1
ATOM 6155 C C . VAL C 1 244 ? 109.861 -39.818 15.087 1.00 86.21 284 VAL C C 1
ATOM 6156 O O . VAL C 1 244 ? 110.099 -39.856 13.874 1.00 90.03 284 VAL C O 1
ATOM 6160 N N . ASN C 1 245 ? 109.326 -38.752 15.681 1.00 82.39 285 ASN C N 1
ATOM 6161 C CA . ASN C 1 245 ? 109.097 -37.512 14.953 1.00 82.62 285 ASN C CA 1
ATOM 6162 C C . ASN C 1 245 ? 110.224 -36.506 15.141 1.00 82.96 285 ASN C C 1
ATOM 6163 O O . ASN C 1 245 ? 110.399 -35.628 14.290 1.00 85.60 285 ASN C O 1
ATOM 6168 N N . GLU C 1 246 ? 110.985 -36.626 16.227 1.00 81.31 286 GLU C N 1
ATOM 6169 C CA . GLU C 1 246 ? 112.202 -35.856 16.450 1.00 80.29 286 GLU C CA 1
ATOM 6170 C C . GLU C 1 246 ? 112.967 -36.527 17.582 1.00 81.34 286 GLU C C 1
ATOM 6171 O O . GLU C 1 246 ? 112.388 -37.247 18.400 1.00 84.91 286 GLU C O 1
ATOM 6177 N N . VAL C 1 247 ? 114.278 -36.298 17.612 1.00 77.78 287 VAL C N 1
ATOM 6178 C CA . VAL C 1 247 ? 115.149 -36.830 18.653 1.00 80.47 287 VAL C CA 1
ATOM 6179 C C . VAL C 1 247 ? 115.996 -35.690 19.204 1.00 81.45 287 VAL C C 1
ATOM 6180 O O . VAL C 1 247 ? 116.625 -34.952 18.436 1.00 82.63 287 VAL C O 1
ATOM 6184 N N . SER C 1 248 ? 116.001 -35.544 20.526 1.00 80.63 288 SER C N 1
ATOM 6185 C CA . SER C 1 248 ? 116.822 -34.526 21.165 1.00 82.79 288 SER C CA 1
ATOM 6186 C C . SER C 1 248 ? 118.296 -34.763 20.833 1.00 87.11 288 SER C C 1
ATOM 6187 O O . SER C 1 248 ? 118.743 -35.916 20.776 1.00 87.43 288 SER C O 1
ATOM 6190 N N . PRO C 1 249 ? 119.079 -33.699 20.616 1.00 84.05 289 PRO C N 1
ATOM 6191 C CA . PRO C 1 249 ? 120.410 -33.875 20.003 1.00 85.38 289 PRO C CA 1
ATOM 6192 C C . PRO C 1 249 ? 121.400 -34.657 20.849 1.00 86.95 289 PRO C C 1
ATOM 6193 O O . PRO C 1 249 ? 122.221 -35.392 20.287 1.00 88.81 289 PRO C O 1
ATOM 6197 N N . ASP C 1 250 ? 121.374 -34.508 22.171 1.00 86.96 290 ASP C N 1
ATOM 6198 C CA . ASP C 1 250 ? 122.178 -35.336 23.059 1.00 82.50 290 ASP C CA 1
ATOM 6199 C C . ASP C 1 250 ? 121.328 -36.365 23.793 1.00 82.79 290 ASP C C 1
ATOM 6200 O O . ASP C 1 250 ? 121.783 -36.941 24.786 1.00 83.32 290 ASP C O 1
ATOM 6205 N N . GLY C 1 251 ? 120.105 -36.609 23.335 1.00 83.78 291 GLY C N 1
ATOM 6206 C CA . GLY C 1 251 ? 119.290 -37.639 23.923 1.00 80.66 291 GLY C CA 1
ATOM 6207 C C . GLY C 1 251 ? 120.033 -38.958 23.938 1.00 80.20 291 GLY C C 1
ATOM 6208 O O . GLY C 1 251 ? 120.818 -39.259 23.032 1.00 80.34 291 GLY C O 1
ATOM 6209 N N . PRO C 1 252 ? 119.848 -39.746 25.006 1.00 79.06 292 PRO C N 1
ATOM 6210 C CA . PRO C 1 252 ? 120.342 -41.131 25.008 1.00 74.79 292 PRO C CA 1
ATOM 6211 C C . PRO C 1 252 ? 120.004 -41.827 23.706 1.00 76.57 292 PRO C C 1
ATOM 6212 O O . PRO C 1 252 ? 120.805 -42.565 23.122 1.00 76.72 292 PRO C O 1
ATOM 6216 N N . ALA C 1 253 ? 118.773 -41.570 23.270 1.00 74.04 293 ALA C N 1
ATOM 6217 C CA . ALA C 1 253 ? 118.322 -41.950 21.941 1.00 73.14 293 ALA C CA 1
ATOM 6218 C C . ALA C 1 253 ? 119.332 -41.557 20.868 1.00 78.96 293 ALA C C 1
ATOM 6219 O O . ALA C 1 253 ? 119.722 -42.380 20.031 1.00 77.40 293 ALA C O 1
ATOM 6221 N N . ALA C 1 254 ? 119.766 -40.295 20.881 1.00 79.12 294 ALA C N 1
ATOM 6222 C CA . ALA C 1 254 ? 120.699 -39.815 19.865 1.00 78.20 294 ALA C CA 1
ATOM 6223 C C . ALA C 1 254 ? 122.052 -40.506 19.985 1.00 77.63 294 ALA C C 1
ATOM 6224 O O . ALA C 1 254 ? 122.605 -40.983 18.986 1.00 74.87 294 ALA C O 1
ATOM 6226 N N . ASN C 1 255 ? 122.603 -40.565 21.202 1.00 75.91 295 ASN C N 1
ATOM 6227 C CA . ASN C 1 255 ? 123.879 -41.243 21.406 1.00 75.28 295 ASN C CA 1
ATOM 6228 C C . ASN C 1 255 ? 123.797 -42.716 21.024 1.00 78.44 295 ASN C C 1
ATOM 6229 O O . ASN C 1 255 ? 124.818 -43.328 20.688 1.00 79.38 295 ASN C O 1
ATOM 6234 N N . ALA C 1 256 ? 122.599 -43.297 21.065 1.00 75.78 296 ALA C N 1
ATOM 6235 C CA . ALA C 1 256 ? 122.386 -44.692 20.706 1.00 73.40 296 ALA C CA 1
ATOM 6236 C C . ALA C 1 256 ? 122.021 -44.881 19.240 1.00 80.23 296 ALA C C 1
ATOM 6237 O O . ALA C 1 256 ? 121.891 -46.025 18.794 1.00 78.71 296 ALA C O 1
ATOM 6239 N N . GLY C 1 257 ? 121.838 -43.799 18.488 1.00 81.56 297 GLY C N 1
ATOM 6240 C CA . GLY C 1 257 ? 121.703 -43.889 17.049 1.00 77.51 297 GLY C CA 1
ATOM 6241 C C . GLY C 1 257 ? 120.300 -44.052 16.505 1.00 84.45 297 GLY C C 1
ATOM 6242 O O . GLY C 1 257 ? 120.156 -44.384 15.322 1.00 89.22 297 GLY C O 1
ATOM 6243 N N . ILE C 1 258 ? 119.261 -43.837 17.313 1.00 80.28 298 ILE C N 1
ATOM 6244 C CA . ILE C 1 258 ? 117.902 -43.884 16.787 1.00 85.70 298 ILE C CA 1
ATOM 6245 C C . ILE C 1 258 ? 117.657 -42.658 15.923 1.00 85.69 298 ILE C C 1
ATOM 6246 O O . ILE C 1 258 ? 118.105 -41.550 16.243 1.00 82.18 298 ILE C O 1
ATOM 6251 N N . GLN C 1 259 ? 116.945 -42.835 14.817 1.00 86.33 299 GLN C N 1
ATOM 6252 C CA . GLN C 1 259 ? 116.721 -41.703 13.929 1.00 87.70 299 GLN C CA 1
ATOM 6253 C C . GLN C 1 259 ? 115.241 -41.571 13.594 1.00 83.12 299 GLN C C 1
ATOM 6254 O O . GLN C 1 259 ? 114.395 -42.331 14.070 1.00 83.68 299 GLN C O 1
ATOM 6260 N N . VAL C 1 260 ? 114.946 -40.572 12.765 1.00 86.12 300 VAL C N 1
ATOM 6261 C CA . VAL C 1 260 ? 113.567 -40.200 12.481 1.00 89.03 300 VAL C CA 1
ATOM 6262 C C . VAL C 1 260 ? 112.937 -41.211 11.527 1.00 87.13 300 VAL C C 1
ATOM 6263 O O . VAL C 1 260 ? 113.621 -41.933 10.796 1.00 87.79 300 VAL C O 1
ATOM 6267 N N . ASN C 1 261 ? 111.604 -41.267 11.555 1.00 83.55 301 ASN C N 1
ATOM 6268 C CA . ASN C 1 261 ? 110.758 -42.207 10.825 1.00 88.91 301 ASN C CA 1
ATOM 6269 C C . ASN C 1 261 ? 110.920 -43.636 11.319 1.00 88.26 301 ASN C C 1
ATOM 6270 O O . ASN C 1 261 ? 110.263 -44.540 10.788 1.00 85.01 301 ASN C O 1
ATOM 6275 N N . ASP C 1 262 ? 111.759 -43.869 12.322 1.00 81.35 302 ASP C N 1
ATOM 6276 C CA . ASP C 1 262 ? 111.958 -45.207 12.853 1.00 82.37 302 ASP C CA 1
ATOM 6277 C C . ASP C 1 262 ? 110.716 -45.669 13.608 1.00 82.76 302 ASP C C 1
ATOM 6278 O O . ASP C 1 262 ? 110.194 -44.950 14.465 1.00 84.25 302 ASP C O 1
ATOM 6283 N N . LEU C 1 263 ? 110.239 -46.871 13.284 1.00 83.34 303 LEU C N 1
ATOM 6284 C CA . LEU C 1 263 ? 109.030 -47.426 13.887 1.00 82.84 303 LEU C CA 1
ATOM 6285 C C . LEU C 1 263 ? 109.427 -48.246 15.111 1.00 86.35 303 LEU C C 1
ATOM 6286 O O . LEU C 1 263 ? 109.979 -49.343 14.980 1.00 87.19 303 LEU C O 1
ATOM 6291 N N . ILE C 1 264 ? 109.141 -47.717 16.298 1.00 84.78 304 ILE C N 1
ATOM 6292 C CA . ILE C 1 264 ? 109.447 -48.412 17.544 1.00 78.72 304 ILE C CA 1
ATOM 6293 C C . ILE C 1 264 ? 108.343 -49.422 17.825 1.00 79.41 304 ILE C C 1
ATOM 6294 O O . ILE C 1 264 ? 107.171 -49.055 17.952 1.00 84.87 304 ILE C O 1
ATOM 6299 N N . ILE C 1 265 ? 108.715 -50.697 17.930 1.00 73.92 305 ILE C N 1
ATOM 6300 C CA . ILE C 1 265 ? 107.755 -51.745 18.230 1.00 76.67 305 ILE C CA 1
ATOM 6301 C C . ILE C 1 265 ? 107.922 -52.303 19.639 1.00 75.29 305 ILE C C 1
ATOM 6302 O O . ILE C 1 265 ? 106.950 -52.813 20.208 1.00 71.98 305 ILE C O 1
ATOM 6307 N N . SER C 1 266 ? 109.118 -52.222 20.219 1.00 76.00 306 SER C N 1
ATOM 6308 C CA . SER C 1 266 ? 109.372 -52.762 21.545 1.00 66.13 306 SER C CA 1
ATOM 6309 C C . SER C 1 266 ? 110.271 -51.810 22.319 1.00 68.95 306 SER C C 1
ATOM 6310 O O . SER C 1 266 ? 111.153 -51.161 21.749 1.00 65.99 306 SER C O 1
ATOM 6313 N N . VAL C 1 267 ? 110.031 -51.730 23.627 1.00 67.95 307 VAL C N 1
ATOM 6314 C CA . VAL C 1 267 ? 110.843 -50.928 24.535 1.00 60.15 307 VAL C CA 1
ATOM 6315 C C . VAL C 1 267 ? 111.052 -51.739 25.806 1.00 65.89 307 VAL C C 1
ATOM 6316 O O . VAL C 1 267 ? 110.080 -52.093 26.483 1.00 54.73 307 VAL C O 1
ATOM 6320 N N . ASP C 1 268 ? 112.315 -52.018 26.132 1.00 58.86 308 ASP C N 1
ATOM 6321 C CA . ASP C 1 268 ? 112.693 -52.874 27.256 1.00 59.02 308 ASP C CA 1
ATOM 6322 C C . ASP C 1 268 ? 111.866 -54.155 27.279 1.00 63.68 308 ASP C C 1
ATOM 6323 O O . ASP C 1 268 ? 111.311 -54.556 28.305 1.00 66.31 308 ASP C O 1
ATOM 6328 N N . ASN C 1 269 ? 111.781 -54.794 26.111 1.00 65.75 309 ASN C N 1
ATOM 6329 C CA . ASN C 1 269 ? 111.098 -56.077 25.950 1.00 67.98 309 ASN C CA 1
ATOM 6330 C C . ASN C 1 269 ? 109.636 -56.005 26.384 1.00 70.83 309 ASN C C 1
ATOM 6331 O O . ASN C 1 269 ? 109.073 -56.980 26.892 1.00 70.52 309 ASN C O 1
ATOM 6336 N N . LYS C 1 270 ? 109.022 -54.838 26.197 1.00 70.60 310 LYS C N 1
ATOM 6337 C CA . LYS C 1 270 ? 107.588 -54.633 26.305 1.00 68.26 310 LYS C CA 1
ATOM 6338 C C . LYS C 1 270 ? 107.114 -53.972 25.020 1.00 67.86 310 LYS C C 1
ATOM 6339 O O . LYS C 1 270 ? 107.770 -53.049 24.519 1.00 64.57 310 LYS C O 1
ATOM 6345 N N . PRO C 1 271 ? 105.999 -54.426 24.451 1.00 74.86 311 PRO C N 1
ATOM 6346 C CA . PRO C 1 271 ? 105.574 -53.900 23.147 1.00 67.54 311 PRO C CA 1
ATOM 6347 C C . PRO C 1 271 ? 105.235 -52.419 23.227 1.00 71.41 311 PRO C C 1
ATOM 6348 O O . PRO C 1 271 ? 104.519 -51.975 24.128 1.00 75.44 311 PRO C O 1
ATOM 6352 N N . ALA C 1 272 ? 105.771 -51.650 22.278 1.00 69.30 312 ALA C N 1
ATOM 6353 C CA . ALA C 1 272 ? 105.433 -50.235 22.135 1.00 72.04 312 ALA C CA 1
ATOM 6354 C C . ALA C 1 272 ? 104.021 -50.148 21.561 1.00 81.71 312 ALA C C 1
ATOM 6355 O O . ALA C 1 272 ? 103.803 -49.857 20.382 1.00 82.38 312 ALA C O 1
ATOM 6357 N N . ILE C 1 273 ? 103.042 -50.407 22.428 1.00 83.40 313 ILE C N 1
ATOM 6358 C CA . ILE C 1 273 ? 101.659 -50.542 21.987 1.00 83.79 313 ILE C CA 1
ATOM 6359 C C . ILE C 1 273 ? 100.975 -49.186 21.853 1.00 82.93 313 ILE C C 1
ATOM 6360 O O . ILE C 1 273 ? 100.037 -49.035 21.060 1.00 88.09 313 ILE C O 1
ATOM 6365 N N . SER C 1 274 ? 101.427 -48.190 22.611 1.00 81.91 314 SER C N 1
ATOM 6366 C CA . SER C 1 274 ? 100.797 -46.881 22.683 1.00 82.95 314 SER C CA 1
ATOM 6367 C C . SER C 1 274 ? 101.741 -45.950 23.421 1.00 81.36 314 SER C C 1
ATOM 6368 O O . SER C 1 274 ? 102.375 -46.356 24.399 1.00 77.95 314 SER C O 1
ATOM 6371 N N . ALA C 1 275 ? 101.823 -44.703 22.951 1.00 79.83 315 ALA C N 1
ATOM 6372 C CA . ALA C 1 275 ? 102.789 -43.764 23.509 1.00 78.30 315 ALA C CA 1
ATOM 6373 C C . ALA C 1 275 ? 102.553 -43.515 24.992 1.00 77.44 315 ALA C C 1
ATOM 6374 O O . ALA C 1 275 ? 103.509 -43.271 25.734 1.00 78.76 315 ALA C O 1
ATOM 6376 N N . LEU C 1 276 ? 101.300 -43.586 25.447 1.00 78.74 316 LEU C N 1
ATOM 6377 C CA . LEU C 1 276 ? 100.996 -43.263 26.839 1.00 78.27 316 LEU C CA 1
ATOM 6378 C C . LEU C 1 276 ? 101.520 -44.335 27.788 1.00 73.97 316 LEU C C 1
ATOM 6379 O O . LEU C 1 276 ? 102.120 -44.016 28.821 1.00 74.62 316 LEU C O 1
ATOM 6384 N N . GLU C 1 277 ? 101.295 -45.609 27.462 1.00 74.31 317 GLU C N 1
ATOM 6385 C CA . GLU C 1 277 ? 101.773 -46.687 28.321 1.00 74.40 317 GLU C CA 1
ATOM 6386 C C . GLU C 1 277 ? 103.274 -46.903 28.177 1.00 75.92 317 GLU C C 1
ATOM 6387 O O . GLU C 1 277 ? 103.921 -47.375 29.118 1.00 73.67 317 GLU C O 1
ATOM 6393 N N . THR C 1 278 ? 103.840 -46.569 27.014 1.00 73.44 318 THR C N 1
ATOM 6394 C CA . THR C 1 278 ? 105.291 -46.567 26.873 1.00 72.03 318 THR C CA 1
ATOM 6395 C C . THR C 1 278 ? 105.910 -45.374 27.589 1.00 73.35 318 THR C C 1
ATOM 6396 O O . THR C 1 278 ? 107.007 -45.485 28.147 1.00 67.88 318 THR C O 1
ATOM 6400 N N . MET C 1 279 ? 105.219 -44.231 27.585 1.00 75.12 319 MET C N 1
ATOM 6401 C CA . MET C 1 279 ? 105.695 -43.064 28.319 1.00 69.77 319 MET C CA 1
ATOM 6402 C C . MET C 1 279 ? 105.733 -43.338 29.817 1.00 69.57 319 MET C C 1
ATOM 6403 O O . MET C 1 279 ? 106.701 -42.977 30.498 1.00 68.12 319 MET C O 1
ATOM 6408 N N . ASP C 1 280 ? 104.691 -43.984 30.348 1.00 67.04 320 ASP C N 1
ATOM 6409 C CA . ASP C 1 280 ? 104.739 -44.449 31.730 1.00 65.92 320 ASP C CA 1
ATOM 6410 C C . ASP C 1 280 ? 105.877 -45.439 31.930 1.00 62.96 320 ASP C C 1
ATOM 6411 O O . ASP C 1 280 ? 106.555 -45.419 32.963 1.00 59.78 320 ASP C O 1
ATOM 6416 N N . GLN C 1 281 ? 106.109 -46.304 30.940 1.00 64.01 321 GLN C N 1
ATOM 6417 C CA . GLN C 1 281 ? 107.077 -47.385 31.097 1.00 65.95 321 GLN C CA 1
ATOM 6418 C C . GLN C 1 281 ? 108.493 -46.847 31.268 1.00 62.82 321 GLN C C 1
ATOM 6419 O O . GLN C 1 281 ? 109.207 -47.231 32.202 1.00 61.11 321 GLN C O 1
ATOM 6425 N N . VAL C 1 282 ? 108.916 -45.951 30.372 1.00 63.03 322 VAL C N 1
ATOM 6426 C CA . VAL C 1 282 ? 110.283 -45.438 30.416 1.00 60.76 322 VAL C CA 1
ATOM 6427 C C . VAL C 1 282 ? 110.503 -44.573 31.653 1.00 59.93 322 VAL C C 1
ATOM 6428 O O . VAL C 1 282 ? 111.602 -44.562 32.225 1.00 58.93 322 VAL C O 1
ATOM 6432 N N . ALA C 1 283 ? 109.467 -43.860 32.103 1.00 59.32 323 ALA C N 1
ATOM 6433 C CA . ALA C 1 283 ? 109.624 -42.940 33.225 1.00 52.55 323 ALA C CA 1
ATOM 6434 C C . ALA C 1 283 ? 110.069 -43.667 34.487 1.00 56.10 323 ALA C C 1
ATOM 6435 O O . ALA C 1 283 ? 110.864 -43.133 35.269 1.00 54.69 323 ALA C O 1
ATOM 6437 N N . GLU C 1 284 ? 109.575 -44.886 34.703 1.00 57.90 324 GLU C N 1
ATOM 6438 C CA . GLU C 1 284 ? 109.965 -45.640 35.888 1.00 63.84 324 GLU C CA 1
ATOM 6439 C C . GLU C 1 284 ? 111.293 -46.368 35.725 1.00 61.86 324 GLU C C 1
ATOM 6440 O O . GLU C 1 284 ? 111.794 -46.926 36.707 1.00 62.60 324 GLU C O 1
ATOM 6446 N N . ILE C 1 285 ? 111.873 -46.379 34.526 1.00 57.46 325 ILE C N 1
ATOM 6447 C CA . ILE C 1 285 ? 113.191 -46.975 34.337 1.00 57.89 325 ILE C CA 1
ATOM 6448 C C . ILE C 1 285 ? 114.232 -46.077 34.993 1.00 53.87 325 ILE C C 1
ATOM 6449 O O . ILE C 1 285 ? 114.380 -44.905 34.628 1.00 53.35 325 ILE C O 1
ATOM 6454 N N . ARG C 1 286 ? 114.955 -46.625 35.965 1.00 64.27 326 ARG C N 1
ATOM 6455 C CA . ARG C 1 286 ? 115.934 -45.843 36.709 1.00 61.03 326 ARG C CA 1
ATOM 6456 C C . ARG C 1 286 ? 116.987 -45.271 35.761 1.00 55.85 326 ARG C C 1
ATOM 6457 O O . ARG C 1 286 ? 117.483 -45.995 34.887 1.00 53.55 326 ARG C O 1
ATOM 6465 N N . PRO C 1 287 ? 117.338 -43.990 35.888 1.00 54.71 327 PRO C N 1
ATOM 6466 C CA . PRO C 1 287 ? 118.338 -43.409 34.986 1.00 56.19 327 PRO C CA 1
ATOM 6467 C C . PRO C 1 287 ? 119.672 -44.129 35.101 1.00 57.52 327 PRO C C 1
ATOM 6468 O O . PRO C 1 287 ? 120.060 -44.606 36.171 1.00 55.91 327 PRO C O 1
ATOM 6472 N N . GLY C 1 288 ? 120.374 -44.211 33.973 1.00 56.12 328 GLY C N 1
ATOM 6473 C CA . GLY C 1 288 ? 121.599 -44.972 33.889 1.00 60.17 328 GLY C CA 1
ATOM 6474 C C . GLY C 1 288 ? 121.422 -46.403 33.432 1.00 63.77 328 GLY C C 1
ATOM 6475 O O . GLY C 1 288 ? 122.424 -47.085 33.179 1.00 63.90 328 GLY C O 1
ATOM 6476 N N . SER C 1 289 ? 120.184 -46.880 33.325 1.00 55.27 329 SER C N 1
ATOM 6477 C CA . SER C 1 289 ? 119.934 -48.217 32.817 1.00 55.61 329 SER C CA 1
ATOM 6478 C C . SER C 1 289 ? 120.211 -48.276 31.318 1.00 57.64 329 SER C C 1
ATOM 6479 O O . SER C 1 289 ? 120.169 -47.268 30.609 1.00 58.86 329 SER C O 1
ATOM 6482 N N . VAL C 1 290 ? 120.504 -49.481 30.840 1.00 58.44 330 VAL C N 1
ATOM 6483 C CA . VAL C 1 290 ? 120.653 -49.753 29.416 1.00 56.41 330 VAL C CA 1
ATOM 6484 C C . VAL C 1 290 ? 119.566 -50.742 29.024 1.00 52.93 330 VAL C C 1
ATOM 6485 O O . VAL C 1 290 ? 119.562 -51.887 29.494 1.00 51.46 330 VAL C O 1
ATOM 6489 N N . ILE C 1 291 ? 118.643 -50.301 28.177 1.00 56.78 331 ILE C N 1
ATOM 6490 C CA . ILE C 1 291 ? 117.504 -51.125 27.784 1.00 52.71 331 ILE C CA 1
ATOM 6491 C C . ILE C 1 291 ? 117.512 -51.297 26.271 1.00 55.41 331 ILE C C 1
ATOM 6492 O O . ILE C 1 291 ? 118.043 -50.437 25.552 1.00 56.10 331 ILE C O 1
ATOM 6497 N N . PRO C 1 292 ? 116.951 -52.384 25.745 1.00 57.42 332 PRO C N 1
ATOM 6498 C CA . PRO C 1 292 ? 116.809 -52.511 24.292 1.00 60.15 332 PRO C CA 1
ATOM 6499 C C . PRO C 1 292 ? 115.523 -51.872 23.793 1.00 63.69 332 PRO C C 1
ATOM 6500 O O . PRO C 1 292 ? 114.469 -51.940 24.430 1.00 65.02 332 PRO C O 1
ATOM 6504 N N . VAL C 1 293 ? 115.618 -51.226 22.637 1.00 61.62 333 VAL C N 1
ATOM 6505 C CA . VAL C 1 293 ? 114.448 -50.796 21.885 1.00 70.07 333 VAL C CA 1
ATOM 6506 C C . VAL C 1 293 ? 114.559 -51.388 20.486 1.00 71.09 333 VAL C C 1
ATOM 6507 O O . VAL C 1 293 ? 115.597 -51.255 19.824 1.00 70.60 333 VAL C O 1
ATOM 6511 N N . VAL C 1 294 ? 113.522 -52.104 20.069 1.00 67.98 334 VAL C N 1
ATOM 6512 C CA . VAL C 1 294 ? 113.499 -52.731 18.755 1.00 72.43 334 VAL C CA 1
ATOM 6513 C C . VAL C 1 294 ? 112.910 -51.743 17.763 1.00 74.78 334 VAL C C 1
ATOM 6514 O O . VAL C 1 294 ? 111.812 -51.209 17.973 1.00 72.30 334 VAL C O 1
ATOM 6518 N N . VAL C 1 295 ? 113.639 -51.504 16.679 1.00 75.22 335 VAL C N 1
ATOM 6519 C CA . VAL C 1 295 ? 113.343 -50.423 15.757 1.00 75.56 335 VAL C CA 1
ATOM 6520 C C . VAL C 1 295 ? 113.125 -51.004 14.363 1.00 81.12 335 VAL C C 1
ATOM 6521 O O . VAL C 1 295 ? 113.386 -52.180 14.105 1.00 82.20 335 VAL C O 1
ATOM 6525 N N . MET C 1 296 ? 112.627 -50.157 13.462 1.00 80.18 336 MET C N 1
ATOM 6526 C CA . MET C 1 296 ? 112.402 -50.529 12.072 1.00 82.38 336 MET C CA 1
ATOM 6527 C C . MET C 1 296 ? 112.689 -49.324 11.190 1.00 81.88 336 MET C C 1
ATOM 6528 O O . MET C 1 296 ? 112.112 -48.252 11.396 1.00 83.71 336 MET C O 1
ATOM 6533 N N . ARG C 1 297 ? 113.585 -49.497 10.219 1.00 80.82 337 ARG C N 1
ATOM 6534 C CA . ARG C 1 297 ? 113.801 -48.515 9.162 1.00 82.39 337 ARG C CA 1
ATOM 6535 C C . ARG C 1 297 ? 113.842 -49.250 7.831 1.00 89.86 337 ARG C C 1
ATOM 6536 O O . ARG C 1 297 ? 114.682 -50.136 7.634 1.00 90.67 337 ARG C O 1
ATOM 6544 N N . ASP C 1 298 ? 112.921 -48.895 6.933 1.00 89.31 338 ASP C N 1
ATOM 6545 C CA . ASP C 1 298 ? 112.807 -49.499 5.607 1.00 88.91 338 ASP C CA 1
ATOM 6546 C C . ASP C 1 298 ? 112.460 -50.984 5.673 1.00 89.42 338 ASP C C 1
ATOM 6547 O O . ASP C 1 298 ? 112.901 -51.760 4.824 1.00 91.84 338 ASP C O 1
ATOM 6552 N N . ASP C 1 299 ? 111.678 -51.387 6.677 1.00 90.90 339 ASP C N 1
ATOM 6553 C CA . ASP C 1 299 ? 111.173 -52.737 6.915 1.00 91.52 339 ASP C CA 1
ATOM 6554 C C . ASP C 1 299 ? 112.258 -53.653 7.505 1.00 87.99 339 ASP C C 1
ATOM 6555 O O . ASP C 1 299 ? 111.945 -54.776 7.904 1.00 86.90 339 ASP C O 1
ATOM 6560 N N . LYS C 1 300 ? 113.509 -53.204 7.612 1.00 85.73 340 LYS C N 1
ATOM 6561 C CA . LYS C 1 300 ? 114.565 -53.989 8.244 1.00 84.92 340 LYS C CA 1
ATOM 6562 C C . LYS C 1 300 ? 114.586 -53.717 9.746 1.00 85.99 340 LYS C C 1
ATOM 6563 O O . LYS C 1 300 ? 114.516 -52.560 10.175 1.00 87.32 340 LYS C O 1
ATOM 6569 N N . GLN C 1 301 ? 114.694 -54.783 10.538 1.00 79.78 341 GLN C N 1
ATOM 6570 C CA . GLN C 1 301 ? 114.540 -54.724 11.987 1.00 74.98 341 GLN C CA 1
ATOM 6571 C C . GLN C 1 301 ? 115.896 -54.622 12.679 1.00 81.07 341 GLN C C 1
ATOM 6572 O O . GLN C 1 301 ? 116.838 -55.341 12.331 1.00 82.71 341 GLN C O 1
ATOM 6578 N N . LEU C 1 302 ? 115.985 -53.732 13.669 1.00 75.49 342 LEU C N 1
ATOM 6579 C CA . LEU C 1 302 ? 117.200 -53.549 14.454 1.00 77.35 342 LEU C CA 1
ATOM 6580 C C . LEU C 1 302 ? 116.858 -53.473 15.937 1.00 75.76 342 LEU C C 1
ATOM 6581 O O . LEU C 1 302 ? 115.746 -53.104 16.324 1.00 73.89 342 LEU C O 1
ATOM 6586 N N . THR C 1 303 ? 117.843 -53.816 16.768 1.00 73.65 343 THR C N 1
ATOM 6587 C CA . THR C 1 303 ? 117.721 -53.741 18.221 1.00 70.18 343 THR C CA 1
ATOM 6588 C C . THR C 1 303 ? 118.905 -52.946 18.754 1.00 75.46 343 THR C C 1
ATOM 6589 O O . THR C 1 303 ? 120.048 -53.410 18.687 1.00 77.29 343 THR C O 1
ATOM 6593 N N . LEU C 1 304 ? 118.635 -51.756 19.283 1.00 73.63 344 LEU C N 1
ATOM 6594 C CA . LEU C 1 304 ? 119.673 -50.845 19.741 1.00 70.12 344 LEU C CA 1
ATOM 6595 C C . LEU C 1 304 ? 119.575 -50.652 21.249 1.00 69.76 344 LEU C C 1
ATOM 6596 O O . LEU C 1 304 ? 118.491 -50.741 21.833 1.00 67.37 344 LEU C O 1
ATOM 6601 N N . GLN C 1 305 ? 120.720 -50.389 21.875 1.00 63.48 345 GLN C N 1
ATOM 6602 C CA . GLN C 1 305 ? 120.800 -50.201 23.318 1.00 59.90 345 GLN C CA 1
ATOM 6603 C C . GLN C 1 305 ? 120.845 -48.715 23.641 1.00 63.59 345 GLN C C 1
ATOM 6604 O O . GLN C 1 305 ? 121.711 -47.993 23.139 1.00 63.65 345 GLN C O 1
ATOM 6610 N N . VAL C 1 306 ? 119.920 -48.269 24.486 1.00 62.60 346 VAL C N 1
ATOM 6611 C CA . VAL C 1 306 ? 119.809 -46.872 24.885 1.00 64.53 346 VAL C CA 1
ATOM 6612 C C . VAL C 1 306 ? 120.120 -46.774 26.371 1.00 59.24 346 VAL C C 1
ATOM 6613 O O . VAL C 1 306 ? 119.604 -47.565 27.170 1.00 60.23 346 VAL C O 1
ATOM 6617 N N . THR C 1 307 ? 120.963 -45.807 26.740 1.00 62.22 347 THR C N 1
ATOM 6618 C CA . THR C 1 307 ? 121.366 -45.590 28.131 1.00 63.31 347 THR C CA 1
ATOM 6619 C C . THR C 1 307 ? 120.464 -44.519 28.736 1.00 64.17 347 THR C C 1
ATOM 6620 O O . THR C 1 307 ? 120.655 -43.325 28.494 1.00 65.64 347 THR C O 1
ATOM 6624 N N . ILE C 1 308 ? 119.506 -44.956 29.557 1.00 63.60 348 ILE C N 1
ATOM 6625 C CA . ILE C 1 308 ? 118.488 -44.062 30.100 1.00 62.43 348 ILE C CA 1
ATOM 6626 C C . ILE C 1 308 ? 119.128 -42.930 30.891 1.00 61.79 348 ILE C C 1
ATOM 6627 O O . ILE C 1 308 ? 120.004 -43.152 31.737 1.00 55.87 348 ILE C O 1
ATOM 6632 N N . GLN C 1 309 ? 118.685 -41.706 30.621 1.00 62.79 349 GLN C N 1
ATOM 6633 C CA . GLN C 1 309 ? 119.052 -40.530 31.396 1.00 62.89 349 GLN C CA 1
ATOM 6634 C C . GLN C 1 309 ? 117.866 -40.074 32.236 1.00 62.86 349 GLN C C 1
ATOM 6635 O O . GLN C 1 309 ? 116.737 -40.547 32.078 1.00 60.28 349 GLN C O 1
ATOM 6641 N N . GLU C 1 310 ? 118.134 -39.132 33.134 1.00 62.65 350 GLU C N 1
ATOM 6642 C CA . GLU C 1 310 ? 117.070 -38.513 33.906 1.00 57.89 350 GLU C CA 1
ATOM 6643 C C . GLU C 1 310 ? 116.404 -37.416 33.088 1.00 55.44 350 GLU C C 1
ATOM 6644 O O . GLU C 1 310 ? 117.061 -36.702 32.325 1.00 56.32 350 GLU C O 1
ATOM 6650 N N . TYR C 1 311 ? 115.091 -37.297 33.240 1.00 54.58 351 TYR C N 1
ATOM 6651 C CA . TYR C 1 311 ? 114.339 -36.282 32.518 1.00 55.47 351 TYR C CA 1
ATOM 6652 C C . TYR C 1 311 ? 114.822 -34.892 32.928 1.00 59.72 351 TYR C C 1
ATOM 6653 O O . TYR C 1 311 ? 114.951 -34.617 34.130 1.00 61.64 351 TYR C O 1
ATOM 6662 N N . PRO C 1 312 ? 115.117 -34.005 31.978 1.00 58.29 352 PRO C N 1
ATOM 6663 C CA . PRO C 1 312 ? 115.633 -32.678 32.340 1.00 63.79 352 PRO C CA 1
ATOM 6664 C C . PRO C 1 312 ? 114.608 -31.852 33.106 1.00 65.77 352 PRO C C 1
ATOM 6665 O O . PRO C 1 312 ? 113.396 -32.019 32.954 1.00 69.54 352 PRO C O 1
ATOM 6669 N N . ALA C 1 313 ? 115.120 -30.934 33.925 1.00 74.14 353 ALA C N 1
ATOM 6670 C CA . ALA C 1 313 ? 114.330 -30.252 34.939 1.00 76.18 353 ALA C CA 1
ATOM 6671 C C . ALA C 1 313 ? 113.628 -29.014 34.378 1.00 75.59 353 ALA C C 1
ATOM 6672 O O . ALA C 1 313 ? 113.744 -28.674 33.198 1.00 74.70 353 ALA C O 1
ATOM 6674 N N . THR C 1 314 ? 112.887 -28.333 35.249 1.00 78.70 354 THR C N 1
ATOM 6675 C CA . THR C 1 314 ? 112.182 -27.102 34.899 1.00 80.81 354 THR C CA 1
ATOM 6676 C C . THR C 1 314 ? 112.181 -26.125 36.073 1.00 80.89 354 THR C C 1
ATOM 6677 O O . THR C 1 314 ? 111.395 -26.264 37.013 1.00 81.21 354 THR C O 1
ATOM 6681 N N . LEU D 2 6 ? 87.451 -5.061 56.009 1.00 74.40 6 LEU P N 1
ATOM 6682 C CA . LEU D 2 6 ? 86.427 -5.734 56.799 1.00 78.06 6 LEU P CA 1
ATOM 6683 C C . LEU D 2 6 ? 85.808 -4.768 57.813 1.00 74.59 6 LEU P C 1
ATOM 6684 O O . LEU D 2 6 ? 85.578 -5.109 58.976 1.00 73.78 6 LEU P O 1
ATOM 6689 N N . VAL D 2 7 ? 85.521 -3.555 57.350 1.00 69.26 7 VAL P N 1
ATOM 6690 C CA . VAL D 2 7 ? 84.953 -2.504 58.184 1.00 68.90 7 VAL P CA 1
ATOM 6691 C C . VAL D 2 7 ? 83.442 -2.490 57.998 1.00 65.10 7 VAL P C 1
ATOM 6692 O O . VAL D 2 7 ? 82.945 -2.407 56.867 1.00 66.40 7 VAL P O 1
ATOM 6696 N N . TYR D 2 8 ? 82.711 -2.575 59.106 1.00 59.31 8 TYR P N 1
ATOM 6697 C CA . TYR D 2 8 ? 81.257 -2.495 59.102 1.00 57.99 8 TYR P CA 1
ATOM 6698 C C . TYR D 2 8 ? 80.845 -1.071 59.446 1.00 56.68 8 TYR P C 1
ATOM 6699 O O . TYR D 2 8 ? 81.198 -0.562 60.515 1.00 54.26 8 TYR P O 1
ATOM 6708 N N . GLN D 2 9 ? 80.102 -0.435 58.546 1.00 57.67 9 GLN P N 1
ATOM 6709 C CA . GLN D 2 9 ? 79.558 0.893 58.795 1.00 54.86 9 GLN P CA 1
ATOM 6710 C C . GLN D 2 9 ? 78.177 0.750 59.422 1.00 54.72 9 GLN P C 1
ATOM 6711 O O . GLN D 2 9 ? 77.259 0.209 58.795 1.00 59.60 9 GLN P O 1
ATOM 6717 N N . PHE D 2 10 ? 78.034 1.220 60.656 1.00 49.02 10 PHE P N 1
ATOM 6718 C CA . PHE D 2 10 ? 76.738 1.200 61.320 1.00 50.33 10 PHE P CA 1
ATOM 6719 C C . PHE D 2 10 ? 76.613 2.327 62.338 1.00 49.91 10 PHE P C 1
ATOM 6720 O O . PHE D 2 10 ? 75.651 2.368 63.108 1.00 45.93 10 PHE P O 1
ATOM 6729 N N . LEU E 2 6 ? 57.107 -11.148 13.912 1.00 80.79 6 LEU Q N 1
ATOM 6730 C CA . LEU E 2 6 ? 56.389 -12.241 14.560 1.00 81.86 6 LEU Q CA 1
ATOM 6731 C C . LEU E 2 6 ? 55.527 -12.971 13.532 1.00 80.99 6 LEU Q C 1
ATOM 6732 O O . LEU E 2 6 ? 54.319 -13.112 13.705 1.00 76.37 6 LEU Q O 1
ATOM 6737 N N . VAL E 2 7 ? 56.143 -13.429 12.448 1.00 80.94 7 VAL Q N 1
ATOM 6738 C CA . VAL E 2 7 ? 55.426 -14.143 11.399 1.00 78.91 7 VAL Q CA 1
ATOM 6739 C C . VAL E 2 7 ? 55.707 -15.631 11.534 1.00 73.85 7 VAL Q C 1
ATOM 6740 O O . VAL E 2 7 ? 56.850 -16.046 11.763 1.00 73.89 7 VAL Q O 1
ATOM 6744 N N . TYR E 2 8 ? 54.655 -16.434 11.411 1.00 75.65 8 TYR Q N 1
ATOM 6745 C CA . TYR E 2 8 ? 54.744 -17.885 11.512 1.00 72.32 8 TYR Q CA 1
ATOM 6746 C C . TYR E 2 8 ? 54.450 -18.503 10.153 1.00 74.03 8 TYR Q C 1
ATOM 6747 O O . TYR E 2 8 ? 53.439 -18.172 9.523 1.00 77.51 8 TYR Q O 1
ATOM 6756 N N . GLN E 2 9 ? 55.318 -19.410 9.713 1.00 67.85 9 GLN Q N 1
ATOM 6757 C CA . GLN E 2 9 ? 55.206 -20.036 8.402 1.00 65.48 9 GLN Q CA 1
ATOM 6758 C C . GLN E 2 9 ? 54.658 -21.451 8.536 1.00 71.31 9 GLN Q C 1
ATOM 6759 O O . GLN E 2 9 ? 55.204 -22.264 9.290 1.00 71.13 9 GLN Q O 1
ATOM 6765 N N . PHE E 2 10 ? 53.589 -21.742 7.800 1.00 72.14 10 PHE Q N 1
ATOM 6766 C CA . PHE E 2 10 ? 53.022 -23.088 7.765 1.00 71.30 10 PHE Q CA 1
ATOM 6767 C C . PHE E 2 10 ? 52.082 -23.284 6.580 1.00 74.46 10 PHE Q C 1
ATOM 6768 O O . PHE E 2 10 ? 51.531 -24.368 6.395 1.00 71.32 10 PHE Q O 1
ATOM 6777 N N . LEU F 2 6 ? 99.741 -35.368 20.572 1.00 84.21 6 LEU R N 1
ATOM 6778 C CA . LEU F 2 6 ? 100.433 -35.411 19.289 1.00 83.61 6 LEU R CA 1
ATOM 6779 C C . LEU F 2 6 ? 101.848 -35.953 19.457 1.00 82.72 6 LEU R C 1
ATOM 6780 O O . LEU F 2 6 ? 102.055 -37.164 19.467 1.00 82.04 6 LEU R O 1
ATOM 6785 N N . VAL F 2 7 ? 102.822 -35.058 19.587 1.00 85.38 7 VAL R N 1
ATOM 6786 C CA . VAL F 2 7 ? 104.206 -35.454 19.820 1.00 79.92 7 VAL R CA 1
ATOM 6787 C C . VAL F 2 7 ? 104.438 -35.567 21.323 1.00 81.37 7 VAL R C 1
ATOM 6788 O O . VAL F 2 7 ? 104.134 -34.641 22.085 1.00 80.98 7 VAL R O 1
ATOM 6792 N N . TYR F 2 8 ? 104.950 -36.717 21.752 1.00 82.44 8 TYR R N 1
ATOM 6793 C CA . TYR F 2 8 ? 105.180 -37.010 23.160 1.00 82.15 8 TYR R CA 1
ATOM 6794 C C . TYR F 2 8 ? 106.677 -37.119 23.409 1.00 78.64 8 TYR R C 1
ATOM 6795 O O . TYR F 2 8 ? 107.372 -37.857 22.706 1.00 78.78 8 TYR R O 1
ATOM 6804 N N . GLN F 2 9 ? 107.165 -36.398 24.412 1.00 76.56 9 GLN R N 1
ATOM 6805 C CA . GLN F 2 9 ? 108.588 -36.360 24.732 1.00 78.89 9 GLN R CA 1
ATOM 6806 C C . GLN F 2 9 ? 108.875 -37.366 25.842 1.00 78.18 9 GLN R C 1
ATOM 6807 O O . GLN F 2 9 ? 108.469 -37.165 26.992 1.00 76.81 9 GLN R O 1
ATOM 6813 N N . PHE F 2 10 ? 109.566 -38.450 25.499 1.00 75.05 10 PHE R N 1
ATOM 6814 C CA . PHE F 2 10 ? 110.078 -39.359 26.520 1.00 76.38 10 PHE R CA 1
ATOM 6815 C C . PHE F 2 10 ? 111.469 -39.873 26.162 1.00 70.79 10 PHE R C 1
ATOM 6816 O O . PHE F 2 10 ? 112.023 -40.719 26.863 1.00 69.04 10 PHE R O 1
#

Foldseek 3Di:
DVDDDDLVLLCVQAQQQKKWKWAFDPVTDTGTQAIWGQADFQAKIKFFCNSCVPHPWIWIAGPVGDIFTWAWLAHDPLQRMTIIGTHDPDTGRHQAADPPDDADFFFKKWQWWQAPVPDTDIFIWTFHDWQDCPDDNSSPQGWTWWLGDDHRRSGNTFIAGSNRHTQFGWHFDDADDDPPDGDHRTTIGRGVVVNVVQSVCSNVDVGQWFWDQAFDWDWDADDVDGDPDDTAIFTQDGDPPGQCVVQPNDHRWGWQDKQNHGHHHPVVVRVVRGPDHAQDWGWIWTADPNDIDITTTHIHIDDDD/DDDDDDLVLLCVQAQQQKKQKDACRQAIWFAADFQFKIKFFQRSCPPGDWMWIAGPVGDIFTWDWLAHADQQRMTMTGGHDPPTGRGQAADPPDDADFFFKKWQWWQAPVPPIDIFIWTFHDWQDQAPDPDHPNGWGWWQGDDHRRSGNTFMAGSNNHTAFGWHAADQQDDPRDGDHRTTTGRGPVVNVVQSVCCNPVVYNWFWDAFFDWDWDVDDDIWTFGQDGDPPGQNVVQPDDGGKTWQDWQNHGHHDVSVVVVVRRPDGAQDWGWIWIDDPRDTDITITGIHTDDGD/DDDDDDLVLLCVQAQQQKWKKFFWFFPPVPHGDTDTPAIAIWGQADFQAKIKFFQVHHPPGPWIWIAGPVGDIFTWDWLAHAPQQRMTIIGGHDDPTGRHQAADPPDDADFFFKKWQWWQAPVPDTDIFIWTFHDWQDPPPPPDGLQRWGWILGDDHGRSGHGFIAGSNRHGFFGWHDDAADDDVNDGDHRTTTGRGVVVNVVQSVCSNVPVYQWFWDQFFDWAADLHAIFTPGGHCPGLCNVFPPDGRKGWQDKQNHGRRGCNVVVVVRGPPGAQDWGWIWIDDPNDIDIIIGGIHTDDDD/DDDDD/DDDDD/DDDDD